Protein 7NXF (pdb70)

Radius of gyration: 34.39 Å; Cα contacts (8 Å, |Δi|>4): 1477; chains: 1; bounding box: 72×54×110 Å

Solvent-accessible surface area: 39063 Å² total; per-residue (Å²): 143,76,114,118,32,37,15,156,88,76,39,62,69,96,14,48,94,65,101,147,84,12,41,118,86,107,132,93,59,139,144,104,67,55,112,35,57,107,126,83,129,114,128,134,156,54,99,132,116,125,50,95,35,60,58,85,16,121,26,24,127,64,4,86,30,16,2,95,128,19,68,30,134,128,86,212,85,41,53,29,17,1,40,33,3,9,93,46,20,2,58,35,10,34,80,19,88,108,69,11,37,64,45,45,73,92,10,103,143,67,18,37,59,110,2,36,2,48,113,129,42,132,29,180,67,42,77,22,25,86,11,24,41,18,15,4,1,30,2,56,118,1,31,18,0,46,3,21,3,74,4,10,100,58,119,30,119,0,31,0,33,12,50,57,50,46,66,104,84,143,58,19,73,12,90,75,46,72,125,0,33,14,66,4,9,1,38,101,19,92,1,12,0,0,4,52,19,23,22,39,90,99,116,72,103,10,56,104,11,8,92,36,2,25,76,74,1,99,98,51,4,106,122,8,26,109,58,0,65,68,15,1,123,189,90,97,18,91,100,114,62,4,61,65,5,20,14,1,0,14,12,9,0,21,22,54,26,4,69,21,6,1,47,7,2,1,0,21,1,1,28,92,0,23,164,84,101,0,6,5,63,147,32,26,4,1,22,35,2,0,2,2,31,5,2,0,0,30,7,60,11,0,0,3,49,71,140,21,40,33,74,126,24,32,55,106,41,63,136,9,102,52,24,5,7,24,3,1,0,8,5,2,66,77,104,151,181,50,31,80,23,41,10,103,6,2,38,164,28,31,170,57,187,85,135,12,143,64,4,66,70,121,54,132,76,78,104,65,99,92,109,58,27,88,37,18,30,14,37,0,30,0,57,3,82,118,41,64,111,7,28,0,2,12,9,30,10,67,46,0,28,142,44,7,75,134,52,109,92,100,27,142,149,42,19,136,47,11,109,100,52,15,56,79,12,11,99,125,13,8,41,12,18,0,1,0,22,43,99,34,176,62,40,46,58,20,2,2,0,2,0,0,49,12,50,46,40,171,37,1,131,128,2,2,56,56,1,148,80,4,34,9,46,15,9,1,3,4,34,25,46,43,34,12,1,90,38,13,0,137,99,2,46,20,32,40,74,9,61,26,0,73,196,8,8,1,42,61,25,60,122,50,68,0,18,55,2,9,19,71,0,13,55,2,36,0,1,0,36,14,20,26,87,2,16,81,38,0,0,60,10,0,47,98,30,54,45,61,0,0,0,1,0,70,18,15,45,7,5,59,0,2,125,81,6,50,0,0,0,0,6,72,62,13,27,36,3,0,46,43,15,6,37,0,0,1,64,22,65,2,0,13,18,3,0,58,1,1,43,6,0,1,43,0,1,20,25,1,28,0,8,0,0,0,16,0,0,5,0,8,0,4,2,56,0,0,3,80,0,0,19,101,79,50,90,15,2,36,14,20,0,0,0,44,3,13,23,10,3,18,42,0,9,94,8,0,5,87,12,104,4,29,69,22,92,83,26,34,116,28,70,58,105,67,0,45,40,6,0,63,62,0,0,56,27,1,4,78,0,0,47,82,0,0,67,43,2,89,74,126,35,76,76,33,12,16,1,99,89,90,5,3,20,13,0,0,0,0,0,1,0,2,0,0,2,2,30,0,0,41,2,0,2,3,61,15,32,50,181,60,29,146,33,12,201,71,0,38,36,24,2,123,104,1,2,73,71,0,17,29,12,0,36,156,4,124,62,43,159,39,69,4,4,107,58,0,5,80,97,0,68,116,57,0,110,36,18,13,47,105,0,4,26,35,4,118,119,81,56,179,98,77,118,26,118,163,156,88,67,71,110,14,52,131,51,18,39,78,109,38,64,64,80,118,134,140,155,68,201

Sequence (829 aa):
EATPGGGRVVPEDMLQTDTRVGLTSEEVVQRRRKYGLNQMKEEKENHFLKFLGFFVGPIQFVMEGAAVLAAGLEDWVDFGVICGLLLLNAVVGFVQEFQAGSIVDELKKTLALKAVVLRDGTLKEIEAPEVVPGDILQVEEGTIIPADGRIVTDDAFLQVDQSALTGESLAVDKHKGDQVFASSAVKRGEAFVVITATGDNTFGHFTEVLNGIGTILLILVIFTLLIVWVSSFYRSNPIVQILEFTLAITIIGVPVGLPAVVTTTMAVGAAYLAKKKAIVQKLSAIESLAGVEILCSDKTGTLTKNKLSLHDPYTVAGVDPEDLMLTACLAASRKKKGIDAIDKAFLKSLKYYPRAKSVLSKYKVLQFHPFDPVSKKVVAVVESPQGERITCVKGAPLFVLKTVEEDHPIPEEVDQAYKNKVAEFATRGFRSLGVARKRGEGSWEILGIMPCMDPPRHDTYKTVCEAKTLGLSIKMLTGDAVGIARETSRQLGLGTNIYNAERLGLGGGGDMPGSEVYDFVEAADGFAEVFPQHKYNVVEILQQRGYLVAMTGDGVNDAPSLKKADTGIAVEGSSDAARSAADIVFLAPGLGAIIDALKTSRQIFHRMYAYVVYRIALSIHLEIFLGLWIAILNRSLNIELVVFIAIFADVATLAIAYDNAPYSQTPVKWNLPKLWGMSVLLGVVLAVGTWITVTTMYAQGENGGIVQNFGNMDEVLFLQISLTENWLIFITRANGPFWSSIPSWQLSGAIFLVDILATCFTIWGWFEHSDTSIVAVVRIWIFSFGIFCIMGGVYYILQDSPKGNQKQRSLEDFVVSLQRVSTQHEKSQ

Nearest PDB structures (foldseek):
  7nxf-assembly1_A  TM=1.001E+00  e=0.000E+00  Neurospora crassa
  1mhs-assembly1_B  TM=7.143E-01  e=4.859E-76  Neurospora crassa
  5ksd-assembly1_A  TM=8.594E-01  e=4.317E-52  Arabidopsis thaliana
  8uyb-assembly1_A  TM=8.340E-01  e=1.241E-39  Escherichia coli K-12
  1su4-assembly1_A  TM=6.477E-01  e=8.150E-36  Oryctolagus cuniculus

B-factor: mean 82.34, std 42.77, range [19.28, 155.87]

Structure (mmCIF, N/CA/C/O backbone):
data_7NXF
#
_entry.id   7NXF
#
_cell.length_a   1.00
_cell.length_b   1.00
_cell.length_c   1.00
_cell.angle_alpha   90.00
_cell.angle_beta   90.00
_cell.angle_gamma   90.00
#
_symmetry.space_group_name_H-M   'P 1'
#
loop_
_entity.id
_entity.type
_entity.pdbx_description
1 polymer 'Plasma membrane ATPase'
2 non-polymer "ADENOSINE-5'-DIPHOSPHATE"
3 non-polymer 'MAGNESIUM ION'
4 non-polymer 'POTASSIUM ION'
#
loop_
_atom_site.group_PDB
_atom_site.id
_atom_site.type_symbol
_atom_site.label_atom_id
_atom_site.label_alt_id
_atom_site.label_comp_id
_atom_site.label_asym_id
_atom_site.label_entity_id
_atom_site.label_seq_id
_atom_site.pdbx_PDB_ins_code
_atom_site.Cartn_x
_atom_site.Cartn_y
_atom_site.Cartn_z
_atom_site.occupancy
_atom_site.B_iso_or_equiv
_atom_site.auth_seq_id
_atom_site.auth_comp_id
_atom_site.auth_asym_id
_atom_site.auth_atom_id
_atom_site.pdbx_PDB_model_num
ATOM 1 N N . GLU A 1 66 ? 93.373 141.673 141.507 1.00 145.18 66 GLU A N 1
ATOM 2 C CA . GLU A 1 66 ? 91.954 141.895 141.257 1.00 145.18 66 GLU A CA 1
ATOM 3 C C . GLU A 1 66 ? 91.745 142.685 139.971 1.00 145.18 66 GLU A C 1
ATOM 4 O O . GLU A 1 66 ? 91.939 143.900 139.946 1.00 145.18 66 GLU A O 1
ATOM 10 N N . ALA A 1 67 ? 91.352 141.997 138.899 1.00 149.25 67 ALA A N 1
ATOM 11 C CA . ALA A 1 67 ? 91.072 142.661 137.630 1.00 149.25 67 ALA A CA 1
ATOM 12 C C . ALA A 1 67 ? 89.601 142.568 137.250 1.00 149.25 67 ALA A C 1
ATOM 13 O O . ALA A 1 67 ? 88.953 143.603 137.065 1.00 149.25 67 ALA A O 1
ATOM 15 N N . THR A 1 68 ? 89.053 141.361 137.124 1.00 151.32 68 THR A N 1
ATOM 16 C CA . THR A 1 68 ? 87.631 141.193 136.844 1.00 151.32 68 THR A CA 1
ATOM 17 C C . THR A 1 68 ? 86.752 141.270 138.096 1.00 151.32 68 THR A C 1
ATOM 18 O O . THR A 1 68 ? 85.698 141.915 138.043 1.00 151.32 68 THR A O 1
ATOM 22 N N . PRO A 1 69 ? 87.107 140.652 139.225 1.00 150.19 69 PRO A N 1
ATOM 23 C CA . PRO A 1 69 ? 86.222 140.711 140.396 1.00 150.19 69 PRO A CA 1
ATOM 24 C C . PRO A 1 69 ? 86.547 141.815 141.392 1.00 150.19 69 PRO A C 1
ATOM 25 O O . PRO A 1 69 ? 85.947 141.835 142.471 1.00 150.19 69 PRO A O 1
ATOM 29 N N . GLY A 1 70 ? 87.465 142.722 141.069 1.00 148.11 70 GLY A N 1
ATOM 30 C CA . GLY A 1 70 ? 87.852 143.768 141.993 1.00 148.11 70 GLY A CA 1
ATOM 31 C C . GLY A 1 70 ? 87.515 145.159 141.499 1.00 148.11 70 GLY A C 1
ATOM 32 O O . GLY A 1 70 ? 88.226 146.122 141.802 1.00 148.11 70 GLY A O 1
ATOM 33 N N . GLY A 1 71 ? 86.433 145.275 140.734 1.00 147.38 71 GLY A N 1
ATOM 34 C CA . GLY A 1 71 ? 85.998 146.565 140.238 1.00 147.38 71 GLY A CA 1
ATOM 35 C C . GLY A 1 71 ? 86.355 146.814 138.787 1.00 147.38 71 GLY A C 1
ATOM 36 O O . GLY A 1 71 ? 86.790 147.913 138.428 1.00 147.38 71 GLY A O 1
ATOM 37 N N . GLY A 1 72 ? 86.178 145.801 137.943 1.00 148.70 72 GLY A N 1
ATOM 38 C CA . GLY A 1 72 ? 86.421 145.963 136.524 1.00 148.70 72 GLY A CA 1
ATOM 39 C C . GLY A 1 72 ? 85.669 144.965 135.669 1.00 148.70 72 GLY A C 1
ATOM 40 O O . GLY A 1 72 ? 85.770 143.753 135.876 1.00 148.70 72 GLY A O 1
ATOM 41 N N . ARG A 1 73 ? 84.923 145.471 134.699 1.00 149.61 73 ARG A N 1
ATOM 42 C CA . ARG A 1 73 ? 84.151 144.664 133.756 1.00 149.61 73 ARG A CA 1
ATOM 43 C C . ARG A 1 73 ? 83.732 145.594 132.621 1.00 149.61 73 ARG A C 1
ATOM 44 O O . ARG A 1 73 ? 84.266 146.700 132.486 1.00 149.61 73 ARG A O 1
ATOM 52 N N . VAL A 1 74 ? 82.798 145.141 131.781 1.00 150.16 74 VAL A N 1
ATOM 53 C CA . VAL A 1 74 ? 82.455 145.905 130.582 1.00 150.16 74 VAL A CA 1
ATOM 54 C C . VAL A 1 74 ? 81.835 147.256 130.926 1.00 150.16 74 VAL A C 1
ATOM 55 O O . VAL A 1 74 ? 82.134 148.261 130.271 1.00 150.16 74 VAL A O 1
ATOM 59 N N . VAL A 1 75 ? 80.974 147.315 131.939 1.00 149.87 75 VAL A N 1
ATOM 60 C CA . VAL A 1 75 ? 80.232 148.547 132.216 1.00 149.87 75 VAL A CA 1
ATOM 61 C C . VAL A 1 75 ? 81.122 149.662 132.775 1.00 149.87 75 VAL A C 1
ATOM 62 O O . VAL A 1 75 ? 80.747 150.836 132.643 1.00 149.87 75 VAL A O 1
ATOM 66 N N . PRO A 1 76 ? 82.267 149.396 133.405 1.00 148.96 76 PRO A N 1
ATOM 67 C CA . PRO A 1 76 ? 83.273 150.459 133.555 1.00 148.96 76 PRO A CA 1
ATOM 68 C C . PRO A 1 76 ? 84.352 150.486 132.479 1.00 148.96 76 PRO A C 1
ATOM 69 O O . PRO A 1 76 ? 85.284 151.287 132.597 1.00 148.96 76 PRO A O 1
ATOM 73 N N . GLU A 1 77 ? 84.268 149.646 131.447 1.00 148.41 77 GLU A N 1
ATOM 74 C CA . GLU A 1 77 ? 85.297 149.578 130.416 1.00 148.41 77 GLU A CA 1
ATOM 75 C C . GLU A 1 77 ? 84.787 150.025 129.053 1.00 148.41 77 GLU A C 1
ATOM 76 O O . GLU A 1 77 ? 85.329 150.967 128.467 1.00 148.41 77 GLU A O 1
ATOM 82 N N . ASP A 1 78 ? 83.749 149.373 128.529 1.00 150.06 78 ASP A N 1
ATOM 83 C CA . ASP A 1 78 ? 83.242 149.692 127.203 1.00 150.06 78 ASP A CA 1
ATOM 84 C C . ASP A 1 78 ? 82.073 150.665 127.232 1.00 150.06 78 ASP A C 1
ATOM 85 O O . ASP A 1 78 ? 81.860 151.380 126.246 1.00 150.06 78 ASP A O 1
ATOM 90 N N . MET A 1 79 ? 81.319 150.718 128.332 1.00 148.35 79 MET A N 1
ATOM 91 C CA . MET A 1 79 ? 80.329 151.774 128.489 1.00 148.35 79 MET A CA 1
ATOM 92 C C . MET A 1 79 ? 80.975 153.143 128.643 1.00 148.35 79 MET A C 1
ATOM 93 O O . MET A 1 79 ? 80.283 154.156 128.500 1.00 148.35 79 MET A O 1
ATOM 98 N N . LEU A 1 80 ? 82.275 153.192 128.936 1.00 147.15 80 LEU A N 1
ATOM 99 C CA . LEU A 1 80 ? 83.027 154.432 128.790 1.00 147.15 80 LEU A CA 1
ATOM 100 C C . LEU A 1 80 ? 82.983 154.909 127.346 1.00 147.15 80 LEU A C 1
ATOM 101 O O . LEU A 1 80 ? 82.685 156.076 127.067 1.00 147.15 80 LEU A O 1
ATOM 106 N N . GLN A 1 81 ? 83.274 154.006 126.410 1.00 148.07 81 GLN A N 1
ATOM 107 C CA . GLN A 1 81 ? 83.332 154.345 124.990 1.00 148.07 81 GLN A CA 1
ATOM 108 C C . GLN A 1 81 ? 81.978 154.070 124.335 1.00 148.07 81 GLN A C 1
ATOM 109 O O . GLN A 1 81 ? 81.836 153.274 123.406 1.00 148.07 81 GLN A O 1
ATOM 115 N N . THR A 1 82 ? 80.964 154.760 124.858 1.00 149.45 82 THR A N 1
ATOM 116 C CA . THR A 1 82 ? 79.665 154.854 124.213 1.00 149.45 82 THR A CA 1
ATOM 117 C C . THR A 1 82 ? 79.376 156.243 123.670 1.00 149.45 82 THR A C 1
ATOM 118 O O . THR A 1 82 ? 78.538 156.376 122.772 1.00 149.45 82 THR A O 1
ATOM 122 N N . ASP A 1 83 ? 80.041 157.269 124.187 1.00 149.76 83 ASP A N 1
ATOM 123 C CA . ASP A 1 83 ? 79.964 158.627 123.679 1.00 149.76 83 ASP A CA 1
ATOM 124 C C . ASP A 1 83 ? 81.163 158.924 122.785 1.00 149.76 83 ASP A C 1
ATOM 125 O O . ASP A 1 83 ? 82.037 158.081 122.574 1.00 149.76 83 ASP A O 1
ATOM 130 N N . THR A 1 84 ? 81.193 160.144 122.258 1.00 148.99 84 THR A N 1
ATOM 131 C CA . THR A 1 84 ? 82.320 160.576 121.451 1.00 148.99 84 THR A CA 1
ATOM 132 C C . THR A 1 84 ? 83.536 160.849 122.337 1.00 148.99 84 THR A C 1
ATOM 133 O O . THR A 1 84 ? 83.515 160.650 123.555 1.00 148.99 84 THR A O 1
ATOM 137 N N . ARG A 1 85 ? 84.615 161.303 121.699 1.00 147.92 85 ARG A N 1
ATOM 138 C CA . ARG A 1 85 ? 85.834 161.624 122.435 1.00 147.92 85 ARG A CA 1
ATOM 139 C C . ARG A 1 85 ? 85.600 162.762 123.423 1.00 147.92 85 ARG A C 1
ATOM 140 O O . ARG A 1 85 ? 86.069 162.715 124.566 1.00 147.92 85 ARG A O 1
ATOM 148 N N . VAL A 1 86 ? 84.872 163.791 123.002 1.00 151.92 86 VAL A N 1
ATOM 149 C CA . VAL A 1 86 ? 84.670 164.993 123.809 1.00 151.92 86 VAL A CA 1
ATOM 150 C C . VAL A 1 86 ? 83.245 164.952 124.360 1.00 151.92 86 VAL A C 1
ATOM 151 O O . VAL A 1 86 ? 82.262 165.229 123.670 1.00 151.92 86 VAL A O 1
ATOM 155 N N . GLY A 1 87 ? 83.131 164.570 125.631 1.00 150.59 87 GLY A N 1
ATOM 156 C CA . GLY A 1 87 ? 81.855 164.586 126.320 1.00 150.59 87 GLY A CA 1
ATOM 157 C C . GLY A 1 87 ? 81.783 163.608 127.475 1.00 150.59 87 GLY A C 1
ATOM 158 O O . GLY A 1 87 ? 82.244 162.469 127.359 1.00 150.59 87 GLY A O 1
ATOM 159 N N . LEU A 1 88 ? 81.206 164.040 128.596 1.00 148.93 88 LEU A N 1
ATOM 160 C CA . LEU A 1 88 ? 80.982 163.161 129.738 1.00 148.93 88 LEU A CA 1
ATOM 161 C C . LEU A 1 88 ? 79.931 163.799 130.630 1.00 148.93 88 LEU A C 1
ATOM 162 O O . LEU A 1 88 ? 80.008 164.997 130.919 1.00 148.93 88 LEU A O 1
ATOM 167 N N . THR A 1 89 ? 78.945 163.008 131.049 1.00 152.43 89 THR A N 1
ATOM 168 C CA . THR A 1 89 ? 77.853 163.508 131.871 1.00 152.43 89 THR A CA 1
ATOM 169 C C . THR A 1 89 ? 77.467 162.469 132.913 1.00 152.43 89 THR A C 1
ATOM 170 O O . THR A 1 89 ? 77.680 161.267 132.735 1.00 152.43 89 THR A O 1
ATOM 174 N N . SER A 1 90 ? 76.889 162.961 134.010 1.00 154.44 90 SER A N 1
ATOM 175 C CA . SER A 1 90 ? 76.138 162.150 134.969 1.00 154.44 90 SER A CA 1
ATOM 176 C C . SER A 1 90 ? 77.001 161.050 135.599 1.00 154.44 90 SER A C 1
ATOM 177 O O . SER A 1 90 ? 76.822 159.857 135.347 1.00 154.44 90 SER A O 1
ATOM 180 N N . GLU A 1 91 ? 77.957 161.484 136.421 1.00 152.96 91 GLU A N 1
ATOM 181 C CA . GLU A 1 91 ? 78.492 160.552 137.407 1.00 152.96 91 GLU A CA 1
ATOM 182 C C . GLU A 1 91 ? 77.326 160.161 138.309 1.00 152.96 91 GLU A C 1
ATOM 183 O O . GLU A 1 91 ? 76.864 160.961 139.130 1.00 152.96 91 GLU A O 1
ATOM 189 N N . GLU A 1 92 ? 76.812 158.945 138.145 1.00 155.87 92 GLU A N 1
ATOM 190 C CA . GLU A 1 92 ? 75.437 158.743 138.580 1.00 155.87 92 GLU A CA 1
ATOM 191 C C . GLU A 1 92 ? 75.292 158.364 140.052 1.00 155.87 92 GLU A C 1
ATOM 192 O O . GLU A 1 92 ? 74.901 159.201 140.873 1.00 155.87 92 GLU A O 1
ATOM 198 N N . VAL A 1 93 ? 75.611 157.117 140.402 1.00 153.71 93 VAL A N 1
ATOM 199 C CA . VAL A 1 93 ? 75.423 156.604 141.759 1.00 153.71 93 VAL A CA 1
ATOM 200 C C . VAL A 1 93 ? 76.648 155.761 142.119 1.00 153.71 93 VAL A C 1
ATOM 201 O O . VAL A 1 93 ? 76.520 154.683 142.706 1.00 153.71 93 VAL A O 1
ATOM 205 N N . VAL A 1 94 ? 77.844 156.220 141.744 1.00 152.02 94 VAL A N 1
ATOM 206 C CA . VAL A 1 94 ? 79.002 155.374 141.439 1.00 152.02 94 VAL A CA 1
ATOM 207 C C . VAL A 1 94 ? 79.270 154.256 142.449 1.00 152.02 94 VAL A C 1
ATOM 208 O O . VAL A 1 94 ? 80.019 153.319 142.151 1.00 152.02 94 VAL A O 1
ATOM 212 N N . GLN A 1 95 ? 78.702 154.356 143.650 1.00 153.16 95 GLN A N 1
ATOM 213 C CA . GLN A 1 95 ? 78.652 153.328 144.707 1.00 153.16 95 GLN A CA 1
ATOM 214 C C . GLN A 1 95 ? 79.971 153.139 145.445 1.00 153.16 95 GLN A C 1
ATOM 215 O O . GLN A 1 95 ? 79.968 152.493 146.498 1.00 153.16 95 GLN A O 1
ATOM 221 N N . ARG A 1 96 ? 81.077 153.700 144.964 1.00 150.62 96 ARG A N 1
ATOM 222 C CA . ARG A 1 96 ? 82.371 153.532 145.613 1.00 150.62 96 ARG A CA 1
ATOM 223 C C . ARG A 1 96 ? 83.322 154.575 145.057 1.00 150.62 96 ARG A C 1
ATOM 224 O O . ARG A 1 96 ? 83.542 154.626 143.843 1.00 150.62 96 ARG A O 1
ATOM 232 N N . ARG A 1 97 ? 83.881 155.398 145.934 1.00 148.39 97 ARG A N 1
ATOM 233 C CA . ARG A 1 97 ? 84.916 156.349 145.550 1.00 148.39 97 ARG A CA 1
ATOM 234 C C . ARG A 1 97 ? 86.194 155.904 146.254 1.00 148.39 97 ARG A C 1
ATOM 235 O O . ARG A 1 97 ? 86.547 156.413 147.320 1.00 148.39 97 ARG A O 1
ATOM 243 N N . ARG A 1 98 ? 86.883 154.946 145.643 1.00 147.13 98 ARG A N 1
ATOM 244 C CA . ARG A 1 98 ? 88.163 154.438 146.122 1.00 147.13 98 ARG A CA 1
ATOM 245 C C . ARG A 1 98 ? 89.233 155.113 145.269 1.00 147.13 98 ARG A C 1
ATOM 246 O O . ARG A 1 98 ? 89.726 154.550 144.290 1.00 147.13 98 ARG A O 1
ATOM 254 N N . LYS A 1 99 ? 89.581 156.340 145.651 1.00 145.65 99 LYS A N 1
ATOM 255 C CA . LYS A 1 99 ? 90.378 157.211 144.801 1.00 145.65 99 LYS A CA 1
ATOM 256 C C . LYS A 1 99 ? 91.512 157.934 145.509 1.00 145.65 99 LYS A C 1
ATOM 257 O O . LYS A 1 99 ? 92.464 158.342 144.836 1.00 145.65 99 LYS A O 1
ATOM 263 N N . TYR A 1 100 ? 91.455 158.106 146.825 1.00 146.47 100 TYR A N 1
ATOM 264 C CA . TYR A 1 100 ? 92.316 159.053 147.534 1.00 146.47 100 TYR A CA 1
ATOM 265 C C . TYR A 1 100 ? 93.508 158.343 148.173 1.00 146.47 100 TYR A C 1
ATOM 266 O O . TYR A 1 100 ? 93.659 158.313 149.395 1.00 146.47 100 TYR A O 1
ATOM 275 N N . GLY A 1 101 ? 94.374 157.779 147.331 1.00 144.78 101 GLY A N 1
ATOM 276 C CA . GLY A 1 101 ? 95.536 157.079 147.845 1.00 144.78 101 GLY A CA 1
ATOM 277 C C . GLY A 1 101 ? 95.124 155.974 148.792 1.00 144.78 101 GLY A C 1
ATOM 278 O O . GLY A 1 101 ? 95.321 156.096 150.005 1.00 144.78 101 GLY A O 1
ATOM 279 N N . LEU A 1 102 ? 94.539 154.909 148.245 1.00 144.31 102 LEU A N 1
ATOM 280 C CA . LEU A 1 102 ? 93.687 153.978 148.978 1.00 144.31 102 LEU A CA 1
ATOM 281 C C . LEU A 1 102 ? 94.26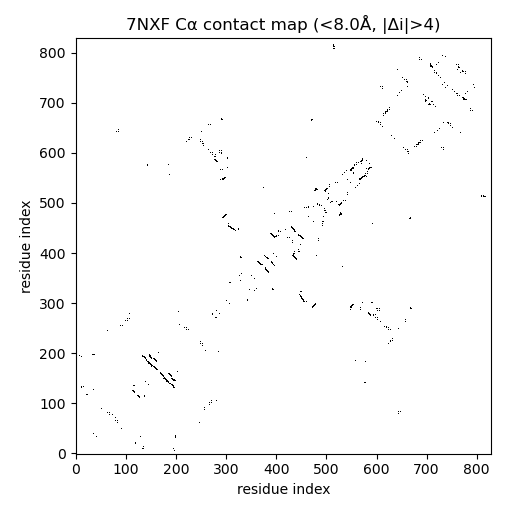0 153.596 150.335 1.00 144.31 102 LEU A C 1
ATOM 282 O O . LEU A 1 102 ? 95.319 152.967 150.424 1.00 144.31 102 LEU A O 1
ATOM 287 N N . ASN A 1 103 ? 93.537 153.976 151.392 1.00 144.00 103 ASN A N 1
ATOM 288 C CA . ASN A 1 103 ? 93.849 153.588 152.767 1.00 144.00 103 ASN A CA 1
ATOM 289 C C . ASN A 1 103 ? 95.281 153.953 153.155 1.00 144.00 103 ASN A C 1
ATOM 290 O O . ASN A 1 103 ? 95.976 153.194 153.833 1.00 144.00 103 ASN A O 1
ATOM 295 N N . GLN A 1 104 ? 95.732 155.129 152.719 1.00 144.17 104 GLN A N 1
ATOM 296 C CA . GLN A 1 104 ? 97.038 155.649 153.108 1.00 144.17 104 GLN A CA 1
ATOM 297 C C . GLN A 1 104 ? 96.917 156.929 153.926 1.00 144.17 104 GLN A C 1
ATOM 298 O O . GLN A 1 104 ? 97.441 157.004 155.041 1.00 144.17 104 GLN A O 1
ATOM 304 N N . MET A 1 105 ? 96.237 157.948 153.396 1.00 143.67 105 MET A N 1
ATOM 305 C CA . MET A 1 105 ? 95.998 159.163 154.167 1.00 143.67 105 MET A CA 1
ATOM 306 C C . MET A 1 105 ? 94.695 159.075 154.952 1.00 143.67 105 MET A C 1
ATOM 307 O O . MET A 1 105 ? 94.606 159.584 156.074 1.00 143.67 105 MET A O 1
ATOM 312 N N . LYS A 1 106 ? 93.678 158.436 154.377 1.00 139.85 106 LYS A N 1
ATOM 313 C CA . LYS A 1 106 ? 92.393 158.254 155.039 1.00 139.85 106 LYS A CA 1
ATOM 314 C C . LYS A 1 106 ? 92.396 157.080 156.009 1.00 139.85 106 LYS A C 1
ATOM 315 O O . LYS A 1 106 ? 91.403 156.878 156.717 1.00 139.85 106 LYS A O 1
ATOM 321 N N . GLU A 1 107 ? 93.484 156.310 156.064 1.00 139.58 107 GLU A N 1
ATOM 322 C CA . GLU A 1 107 ? 93.583 155.162 156.957 1.00 139.58 107 GLU A CA 1
ATOM 323 C C . GLU A 1 107 ? 93.437 155.590 158.411 1.00 139.58 107 GLU A C 1
ATOM 324 O O . GLU A 1 107 ? 94.286 156.320 158.935 1.00 139.58 107 GLU A O 1
ATOM 330 N N . GLU A 1 108 ? 92.368 155.137 159.064 1.00 132.29 108 GLU A N 1
ATOM 331 C CA . GLU A 1 108 ? 92.049 155.506 160.443 1.00 132.29 108 GLU A CA 1
ATOM 332 C C . GLU A 1 108 ? 91.986 157.030 160.583 1.00 132.29 108 GLU A C 1
ATOM 333 O O . GLU A 1 108 ? 92.783 157.665 161.274 1.00 132.29 108 GLU A O 1
ATOM 339 N N . LYS A 1 109 ? 91.007 157.594 159.876 1.00 129.88 109 LYS A N 1
ATOM 340 C CA . LYS A 1 109 ? 90.916 159.040 159.712 1.00 129.88 109 LYS A CA 1
ATOM 341 C C . LYS A 1 109 ? 90.773 159.752 161.052 1.00 129.88 109 LYS A C 1
ATOM 342 O O . LYS A 1 109 ? 89.939 159.381 161.884 1.00 129.88 109 LYS A O 1
ATOM 348 N N . GLU A 1 110 ? 91.603 160.775 161.247 1.00 122.72 110 GLU A N 1
ATOM 349 C CA . GLU A 1 110 ? 91.537 161.697 162.381 1.00 122.72 110 GLU A CA 1
ATOM 350 C C . GLU A 1 110 ? 91.249 160.972 163.695 1.00 122.72 110 GLU A C 1
ATOM 351 O O . GLU A 1 110 ? 90.259 161.230 164.379 1.00 122.72 110 GLU A O 1
ATOM 357 N N . ASN A 1 111 ? 92.135 160.032 164.032 1.00 115.10 111 ASN A N 1
ATOM 358 C CA . ASN A 1 111 ? 92.014 159.342 165.312 1.00 115.10 111 ASN A CA 1
ATOM 359 C C . ASN A 1 111 ? 92.129 160.331 166.465 1.00 115.10 111 ASN A C 1
ATOM 360 O O . ASN A 1 111 ? 91.275 160.368 167.358 1.00 115.10 111 ASN A O 1
ATOM 365 N N . HIS A 1 112 ? 93.190 161.137 166.462 1.00 106.53 112 HIS A N 1
ATOM 366 C CA . HIS A 1 112 ? 93.319 162.363 167.245 1.00 106.53 112 HIS A CA 1
ATOM 367 C C . HIS A 1 112 ? 93.266 162.112 168.752 1.00 106.53 112 HIS A C 1
ATOM 368 O O . HIS A 1 112 ? 93.312 163.065 169.539 1.00 106.53 112 HIS A O 1
ATOM 375 N N . PHE A 1 113 ? 93.173 160.852 169.180 1.00 104.16 113 PHE A N 1
ATOM 376 C CA . PHE A 1 113 ? 93.240 160.517 170.600 1.00 104.16 113 PHE A CA 1
ATOM 377 C C . PHE A 1 113 ? 94.154 159.344 170.915 1.00 104.16 113 PHE A C 1
ATOM 378 O O . PHE A 1 113 ? 94.530 159.184 172.080 1.00 104.16 113 PHE A O 1
ATOM 386 N N . LEU A 1 114 ? 94.542 158.525 169.939 1.00 100.85 114 LEU A N 1
ATOM 387 C CA . LEU A 1 114 ? 95.540 157.491 170.166 1.00 100.85 114 LEU A CA 1
ATOM 388 C C . LEU A 1 114 ? 96.959 157.985 169.930 1.00 100.85 114 LEU A C 1
ATOM 389 O O . LEU A 1 114 ? 97.911 157.254 170.224 1.00 100.85 114 LEU A O 1
ATOM 394 N N . LYS A 1 115 ? 97.122 159.195 169.394 1.00 93.76 115 LYS A N 1
ATOM 395 C CA . LYS A 1 115 ? 98.427 159.842 169.401 1.00 93.76 115 LYS A CA 1
ATOM 396 C C . LYS A 1 115 ? 98.754 160.410 170.773 1.00 93.76 115 LYS A C 1
ATOM 397 O O . LYS A 1 115 ? 99.925 160.432 171.169 1.00 93.76 115 LYS A O 1
ATOM 403 N N . PHE A 1 116 ? 97.737 160.872 171.505 1.00 89.91 116 PHE A N 1
ATOM 404 C CA . PHE A 1 116 ? 97.962 161.421 172.838 1.00 89.91 116 PHE A CA 1
ATOM 405 C C . PHE A 1 116 ? 98.394 160.334 173.814 1.00 89.91 116 PHE A C 1
ATOM 406 O O . PHE A 1 116 ? 99.373 160.500 174.550 1.00 89.91 116 PHE A O 1
ATOM 414 N N . LEU A 1 117 ? 97.674 159.212 173.837 1.00 92.35 117 LEU A N 1
ATOM 415 C CA . LEU A 1 117 ? 98.063 158.115 174.715 1.00 92.35 117 LEU A CA 1
ATOM 416 C C . LEU A 1 117 ? 99.322 157.420 174.217 1.00 92.35 117 LEU A C 1
ATOM 417 O O . LEU A 1 117 ? 100.035 156.794 175.009 1.00 92.35 117 LEU A O 1
ATOM 422 N N . GLY A 1 118 ? 99.609 157.512 172.919 1.00 91.14 118 GLY A N 1
ATOM 423 C CA . GLY A 1 118 ? 100.830 156.923 172.400 1.00 91.14 118 GLY A CA 1
ATOM 424 C C . GLY A 1 118 ? 102.080 157.555 172.976 1.00 91.14 118 GLY A C 1
ATOM 425 O O . GLY A 1 118 ? 103.114 156.895 173.103 1.00 91.14 118 GLY A O 1
ATOM 426 N N . PHE A 1 119 ? 102.007 158.837 173.328 1.00 86.42 119 PHE A N 1
ATOM 427 C CA . PHE A 1 119 ? 103.126 159.517 173.960 1.00 86.42 119 PHE A CA 1
ATOM 428 C C . PHE A 1 119 ? 103.228 159.224 175.449 1.00 86.42 119 PHE A C 1
ATOM 429 O O . PHE A 1 119 ? 104.237 159.579 176.065 1.00 86.42 119 PHE A O 1
ATOM 437 N N . PHE A 1 120 ? 102.216 158.594 176.037 1.00 85.38 120 PHE A N 1
ATOM 438 C CA . PHE A 1 120 ? 102.253 158.189 177.433 1.00 85.38 120 PHE A CA 1
ATOM 439 C C . PHE A 1 120 ? 102.790 156.779 177.621 1.00 85.38 120 PHE A C 1
ATOM 440 O O . PHE A 1 120 ? 102.847 156.300 178.758 1.00 85.38 120 PHE A O 1
ATOM 448 N N . VAL A 1 121 ? 103.178 156.104 176.542 1.00 89.25 121 VAL A N 1
ATOM 449 C CA . VAL A 1 121 ? 103.691 154.741 176.598 1.00 89.25 121 VAL A CA 1
ATOM 450 C C . VAL A 1 121 ? 105.028 154.692 175.870 1.00 89.25 121 VAL A C 1
ATOM 451 O O . VAL A 1 121 ? 105.166 155.235 174.768 1.00 89.25 121 VAL A O 1
ATOM 455 N N . GLY A 1 122 ? 106.020 154.078 176.506 1.00 89.95 122 GLY A N 1
ATOM 456 C CA . GLY A 1 122 ? 107.344 153.970 175.944 1.00 89.95 122 GLY A CA 1
ATOM 457 C C . GLY A 1 122 ? 108.360 153.593 177.000 1.00 89.95 122 GLY A C 1
ATOM 458 O O . GLY A 1 122 ? 108.015 153.325 178.154 1.00 89.95 122 GLY A O 1
ATOM 459 N N . PRO A 1 123 ? 109.638 153.553 176.624 1.00 88.16 123 PRO A N 1
ATOM 460 C CA . PRO A 1 123 ? 110.682 153.226 177.605 1.00 88.16 123 PRO A CA 1
ATOM 461 C C . PRO A 1 123 ? 110.785 154.251 178.725 1.00 88.16 123 PRO A C 1
ATOM 462 O O . PRO A 1 123 ? 110.661 153.901 179.902 1.00 88.16 123 PRO A O 1
ATOM 466 N N . ILE A 1 124 ? 111.005 155.519 178.372 1.00 85.23 124 ILE A N 1
ATOM 467 C CA . ILE A 1 124 ? 111.159 156.555 179.390 1.00 85.23 124 ILE A CA 1
ATOM 468 C C . ILE A 1 124 ? 109.840 156.811 180.107 1.00 85.23 124 ILE A C 1
ATOM 469 O O . ILE A 1 124 ? 109.808 157.005 181.330 1.00 85.23 124 ILE A O 1
ATOM 474 N N . GLN A 1 125 ? 108.732 156.825 179.362 1.00 88.33 125 GLN A N 1
ATOM 475 C CA . GLN A 1 125 ? 107.431 157.047 179.980 1.00 88.33 125 GLN A CA 1
ATOM 476 C C . GLN A 1 125 ? 107.103 155.958 180.991 1.00 88.33 125 GLN A C 1
ATOM 477 O O . GLN A 1 125 ? 106.445 156.229 181.999 1.00 88.33 125 GLN A O 1
ATOM 483 N N . PHE A 1 126 ? 107.564 154.728 180.753 1.00 89.57 126 PHE A N 1
ATOM 484 C CA . PHE A 1 126 ? 107.393 153.675 181.749 1.00 89.57 126 PHE A CA 1
ATOM 485 C C . PHE A 1 126 ? 108.203 153.967 183.005 1.00 89.57 126 PHE A C 1
ATOM 486 O O . PHE A 1 126 ? 107.743 153.702 184.121 1.00 89.57 126 PHE A O 1
ATOM 494 N N . VAL A 1 127 ? 109.414 154.502 182.843 1.00 86.04 127 VAL A N 1
ATOM 495 C CA . VAL A 1 127 ? 110.219 154.878 184.003 1.00 86.04 127 VAL A CA 1
ATOM 496 C C . VAL A 1 127 ? 109.509 155.957 184.809 1.00 86.04 127 VAL A C 1
ATOM 497 O O . VAL A 1 127 ? 109.446 155.893 186.043 1.00 86.04 127 VAL A O 1
ATOM 501 N N . MET A 1 128 ? 108.949 156.956 184.125 1.00 86.93 128 MET A N 1
ATOM 502 C CA . MET A 1 128 ? 108.214 158.005 184.825 1.00 86.93 128 MET A CA 1
ATOM 503 C C . MET A 1 128 ? 106.949 157.476 185.490 1.00 86.93 128 MET A C 1
ATOM 504 O O . MET A 1 128 ? 106.592 157.933 186.581 1.00 86.93 128 MET A O 1
ATOM 509 N N . GLU A 1 129 ? 106.255 156.531 184.853 1.00 89.23 129 GLU A N 1
ATOM 510 C CA . GLU A 1 129 ? 105.081 155.931 185.478 1.00 89.23 129 GLU A CA 1
ATOM 511 C C . GLU A 1 129 ? 105.462 155.150 186.727 1.00 89.23 129 GLU A C 1
ATOM 512 O O . GLU A 1 129 ? 104.778 155.232 187.754 1.00 89.23 129 GLU A O 1
ATOM 518 N N . GLY A 1 130 ? 106.552 154.387 186.660 1.00 89.30 130 GLY A N 1
ATOM 519 C CA . GLY A 1 130 ? 107.031 153.698 187.845 1.00 89.30 130 GLY A CA 1
ATOM 520 C C . GLY A 1 130 ? 107.443 154.660 188.939 1.00 89.30 130 GLY A C 1
ATOM 521 O O . GLY A 1 130 ? 107.248 154.388 190.124 1.00 89.30 130 GLY A O 1
ATOM 522 N N . ALA A 1 131 ? 108.019 155.800 188.557 1.00 87.73 131 ALA A N 1
ATOM 523 C CA . ALA A 1 131 ? 108.367 156.822 189.538 1.00 87.73 131 ALA A CA 1
ATOM 524 C C . ALA A 1 131 ? 107.122 157.379 190.216 1.00 87.73 131 ALA A C 1
ATOM 525 O O . ALA A 1 131 ? 107.070 157.502 191.445 1.00 87.73 131 ALA A O 1
ATOM 527 N N . ALA A 1 132 ? 106.105 157.724 189.426 1.00 90.43 132 ALA A N 1
ATOM 528 C CA . ALA A 1 132 ? 104.882 158.286 189.984 1.00 90.43 132 ALA A CA 1
ATOM 529 C C . ALA A 1 132 ? 104.095 157.268 190.796 1.00 90.43 132 ALA A C 1
ATOM 530 O O . ALA A 1 132 ? 103.347 157.660 191.697 1.00 90.43 132 ALA A O 1
ATOM 532 N N . VAL A 1 133 ? 104.241 155.977 190.503 1.00 90.65 133 VAL A N 1
ATOM 533 C CA . VAL A 1 133 ? 103.563 154.965 191.304 1.00 90.65 133 VAL A CA 1
ATOM 534 C C . VAL A 1 133 ? 104.328 154.699 192.594 1.00 90.65 133 VAL A C 1
ATOM 535 O O . VAL A 1 133 ? 103.734 154.607 193.674 1.00 90.65 133 VAL A O 1
ATOM 539 N N . LEU A 1 134 ? 105.648 154.591 192.512 1.00 90.33 134 LEU A N 1
ATOM 540 C CA . LEU A 1 134 ? 106.477 154.315 193.679 1.00 90.33 134 LEU A CA 1
ATOM 541 C C . LEU A 1 134 ? 106.635 155.512 194.590 1.00 90.33 134 LEU A C 1
ATOM 542 O O . LEU A 1 134 ? 107.438 155.437 195.528 1.00 90.33 134 LEU A O 1
ATOM 547 N N . ALA A 1 135 ? 105.924 156.611 194.358 1.00 94.70 135 ALA A N 1
ATOM 548 C CA . ALA A 1 135 ? 105.882 157.718 195.311 1.00 94.70 135 ALA A CA 1
ATOM 549 C C . ALA A 1 135 ? 104.746 157.528 196.310 1.00 94.70 135 ALA A C 1
ATOM 550 O O . ALA A 1 135 ? 103.928 158.419 196.534 1.00 94.70 135 ALA A O 1
ATOM 552 N N . ALA A 1 136 ? 104.706 156.338 196.916 1.00 99.59 136 ALA A N 1
ATOM 553 C CA . ALA A 1 136 ? 103.645 155.944 197.844 1.00 99.59 136 ALA A CA 1
ATOM 554 C C . ALA A 1 136 ? 102.266 156.151 197.223 1.00 99.59 136 ALA A C 1
ATOM 555 O O . ALA A 1 136 ? 101.306 156.531 197.898 1.00 99.59 136 ALA A O 1
ATOM 557 N N . GLY A 1 137 ? 102.166 155.885 195.923 1.00 98.99 137 GLY A N 1
ATOM 558 C CA . GLY A 1 137 ? 100.920 156.117 195.215 1.00 98.99 137 GLY A CA 1
ATOM 559 C C . GLY A 1 137 ? 100.540 157.583 195.226 1.00 98.99 137 GLY A C 1
ATOM 560 O O . GLY A 1 137 ? 101.353 158.468 194.938 1.00 98.99 137 GLY A O 1
ATOM 561 N N . LEU A 1 138 ? 99.279 157.850 195.570 1.00 102.70 138 LEU A N 1
ATOM 562 C CA . LEU A 1 138 ? 98.748 159.205 195.654 1.00 102.70 138 LEU A CA 1
ATOM 563 C C . LEU A 1 138 ? 98.798 159.758 197.077 1.00 102.70 138 LEU A C 1
ATOM 564 O O . LEU A 1 138 ? 97.903 160.512 197.483 1.00 102.70 138 LEU A O 1
ATOM 569 N N . GLU A 1 139 ? 99.814 159.374 197.853 1.00 104.65 139 GLU A N 1
ATOM 570 C CA . GLU A 1 139 ? 99.925 159.813 199.240 1.00 104.65 139 GLU A CA 1
ATOM 571 C C . GLU A 1 139 ? 99.885 161.334 199.349 1.00 104.65 139 GLU A C 1
ATOM 572 O O . GLU A 1 139 ? 98.965 161.905 199.943 1.00 104.65 139 GLU A O 1
ATOM 578 N N . ASP A 1 140 ? 100.871 162.006 198.760 1.00 105.50 140 ASP A N 1
ATOM 579 C CA . ASP A 1 140 ? 100.956 163.458 198.800 1.00 105.50 140 ASP A CA 1
ATOM 580 C C . ASP A 1 140 ? 101.311 163.980 197.417 1.00 105.50 140 ASP A C 1
ATOM 581 O O . ASP A 1 140 ? 102.110 163.370 196.700 1.00 105.50 140 ASP A O 1
ATOM 586 N N . TRP A 1 141 ? 100.714 165.114 197.054 1.00 107.25 141 TRP A N 1
ATOM 587 C CA . TRP A 1 141 ? 100.888 165.700 195.725 1.00 107.25 141 TRP A CA 1
ATOM 588 C C . TRP A 1 141 ? 102.084 166.656 195.706 1.00 107.25 141 TRP A C 1
ATOM 589 O O . TRP A 1 141 ? 101.971 167.848 195.423 1.00 107.25 141 TRP A O 1
ATOM 600 N N . VAL A 1 142 ? 103.256 166.101 196.014 1.00 92.75 142 VAL A N 1
ATOM 601 C CA . VAL A 1 142 ? 104.499 166.860 195.942 1.00 92.75 142 VAL A CA 1
ATOM 602 C C . VAL A 1 142 ? 105.468 166.172 194.985 1.00 92.75 142 VAL A C 1
ATOM 603 O O . VAL A 1 142 ? 105.937 166.786 194.021 1.00 92.75 142 VAL A O 1
ATOM 607 N N . ASP A 1 143 ? 105.771 164.896 195.231 1.00 86.54 143 ASP A N 1
ATOM 608 C CA . ASP A 1 143 ? 106.585 164.128 194.296 1.00 86.54 143 ASP A CA 1
ATOM 609 C C . ASP A 1 143 ? 105.738 163.603 193.145 1.00 86.54 143 ASP A C 1
ATOM 610 O O . ASP A 1 143 ? 106.089 163.773 191.970 1.00 86.54 143 ASP A O 1
ATOM 615 N N . PHE A 1 144 ? 104.613 162.965 193.476 1.00 87.52 144 PHE A N 1
ATOM 616 C CA . PHE A 1 144 ? 103.692 162.484 192.454 1.00 87.52 144 PHE A CA 1
ATOM 617 C C . PHE A 1 144 ? 103.221 163.630 191.573 1.00 87.52 144 PHE A C 1
ATOM 618 O O . PHE A 1 144 ? 103.184 163.509 190.343 1.00 87.52 144 PHE A O 1
ATOM 626 N N . GLY A 1 145 ? 102.861 164.756 192.189 1.00 85.27 145 GLY A N 1
ATOM 627 C CA . GLY A 1 145 ? 102.354 165.878 191.418 1.00 85.27 145 GLY A CA 1
ATOM 628 C C . GLY A 1 145 ? 103.363 166.398 190.415 1.00 85.27 145 GLY A C 1
ATOM 629 O O . GLY A 1 145 ? 103.044 166.591 189.242 1.00 85.27 145 GLY A O 1
ATOM 630 N N . VAL A 1 146 ? 104.606 166.600 190.856 1.00 77.01 146 VAL A N 1
ATOM 631 C CA . VAL A 1 146 ? 105.614 167.169 189.966 1.00 77.01 146 VAL A CA 1
ATOM 632 C C . VAL A 1 146 ? 106.015 166.168 188.884 1.00 77.01 146 VAL A C 1
ATOM 633 O O . VAL A 1 146 ? 106.220 166.543 187.722 1.00 77.01 146 VAL A O 1
ATOM 637 N N . ILE A 1 147 ? 106.115 164.880 189.232 1.00 78.67 147 ILE A N 1
ATOM 638 C CA . ILE A 1 147 ? 106.493 163.888 188.229 1.00 78.67 147 ILE A CA 1
ATOM 639 C C . ILE A 1 147 ? 105.404 163.749 187.174 1.00 78.67 147 ILE A C 1
ATOM 640 O O . ILE A 1 147 ? 105.686 163.729 185.967 1.00 78.67 147 ILE A O 1
ATOM 645 N N . CYS A 1 148 ? 104.143 163.652 187.604 1.00 79.21 148 CYS A N 1
ATOM 646 C CA . CYS A 1 148 ? 103.052 163.571 186.644 1.00 79.21 148 CYS A CA 1
ATOM 647 C C . CYS A 1 148 ? 102.928 164.853 185.837 1.00 79.21 148 CYS A C 1
ATOM 648 O O . CYS A 1 148 ? 102.559 164.805 184.662 1.00 79.21 148 CYS A O 1
ATOM 651 N N . GLY A 1 149 ? 103.248 166.001 186.436 1.00 76.67 149 GLY A N 1
ATOM 652 C CA . GLY A 1 149 ? 103.255 167.237 185.677 1.00 76.67 149 GLY A CA 1
ATOM 653 C C . GLY A 1 149 ? 104.296 167.234 184.577 1.00 76.67 149 GLY A C 1
ATOM 654 O O . GLY A 1 149 ? 104.024 167.661 183.454 1.00 76.67 149 GLY A O 1
ATOM 655 N N . LEU A 1 150 ? 105.502 166.748 184.879 1.00 71.46 150 LEU A N 1
ATOM 656 C CA . LEU A 1 150 ? 106.529 166.661 183.845 1.00 71.46 150 LEU A CA 1
ATOM 657 C C . LEU A 1 150 ? 106.118 165.694 182.745 1.00 71.46 150 LEU A C 1
ATOM 658 O O . LEU A 1 150 ? 106.294 165.978 181.554 1.00 71.46 150 LEU A O 1
ATOM 663 N N . LEU A 1 151 ? 105.575 164.535 183.126 1.00 77.38 151 LEU A N 1
ATOM 664 C CA . LEU A 1 151 ? 105.150 163.563 182.122 1.00 77.38 151 LEU A CA 1
ATOM 665 C C . LEU A 1 151 ? 104.052 164.140 181.235 1.00 77.38 151 LEU A C 1
ATOM 666 O O . LEU A 1 151 ? 104.089 163.992 180.006 1.00 77.38 151 LEU A O 1
ATOM 671 N N . LEU A 1 152 ? 103.078 164.820 181.841 1.00 76.78 152 LEU A N 1
ATOM 672 C CA . LEU A 1 152 ? 102.005 165.437 181.074 1.00 76.78 152 LEU A CA 1
ATOM 673 C C . LEU A 1 152 ? 102.539 166.533 180.166 1.00 76.78 152 LEU A C 1
ATOM 674 O O . LEU A 1 152 ? 102.077 166.684 179.032 1.00 76.78 152 LEU A O 1
ATOM 679 N N . LEU A 1 153 ? 103.501 167.320 180.651 1.00 74.41 153 LEU A N 1
ATOM 680 C CA . LEU A 1 153 ? 104.061 168.379 179.822 1.00 74.41 153 LEU A CA 1
ATOM 681 C C . LEU A 1 153 ? 104.793 167.802 178.619 1.00 74.41 153 LEU A C 1
ATOM 682 O O . LEU A 1 153 ? 104.643 168.305 177.501 1.00 74.41 153 LEU A O 1
ATOM 687 N N . ASN A 1 154 ? 105.583 166.745 178.822 1.00 74.99 154 ASN A N 1
ATOM 688 C CA . ASN A 1 154 ? 106.252 166.113 177.688 1.00 74.99 154 ASN A CA 1
ATOM 689 C C . ASN A 1 154 ? 105.242 165.556 176.696 1.00 74.99 154 ASN A C 1
ATOM 690 O O . ASN A 1 154 ? 105.376 165.750 175.482 1.00 74.99 154 ASN A O 1
ATOM 695 N N . ALA A 1 155 ? 104.211 164.870 177.195 1.00 78.28 155 ALA A N 1
ATOM 696 C CA . ALA A 1 155 ? 103.204 164.321 176.296 1.00 78.28 155 ALA A CA 1
ATOM 697 C C . ALA A 1 155 ? 102.471 165.404 175.517 1.00 78.28 155 ALA A C 1
ATOM 698 O O . ALA A 1 155 ? 102.293 165.263 174.303 1.00 78.28 155 ALA A O 1
ATOM 700 N N . VAL A 1 156 ? 102.071 166.486 176.177 1.00 77.02 156 VAL A N 1
ATOM 701 C CA . VAL A 1 156 ? 101.351 167.568 175.515 1.00 77.02 156 VAL A CA 1
ATOM 702 C C . VAL A 1 156 ? 102.233 168.288 174.507 1.00 77.02 156 VAL A C 1
ATOM 703 O O . VAL A 1 156 ? 101.787 168.602 173.402 1.00 77.02 156 VAL A O 1
ATOM 707 N N . VAL A 1 157 ? 103.492 168.562 174.859 1.00 74.93 157 VAL A N 1
ATOM 708 C CA . VAL A 1 157 ? 104.395 169.226 173.926 1.00 74.93 157 VAL A CA 1
ATOM 709 C C . VAL A 1 157 ? 104.630 168.353 172.702 1.00 74.93 157 VAL A C 1
ATOM 710 O O . VAL A 1 157 ? 104.599 168.836 171.564 1.00 74.93 157 VAL A O 1
ATOM 714 N N . GLY A 1 158 ? 104.858 167.054 172.912 1.00 76.80 158 GLY A N 1
ATOM 715 C CA . GLY A 1 158 ? 105.032 166.160 171.781 1.00 76.80 158 GLY A CA 1
ATOM 716 C C . GLY A 1 158 ? 103.803 166.095 170.897 1.00 76.80 158 GLY A C 1
ATOM 717 O O . GLY A 1 158 ? 103.908 166.118 169.668 1.00 76.80 158 GLY A O 1
ATOM 718 N N . PHE A 1 159 ? 102.619 166.019 171.510 1.00 78.54 159 PHE A N 1
ATOM 719 C CA . PHE A 1 159 ? 101.388 165.973 170.731 1.00 78.54 159 PHE A CA 1
ATOM 720 C C . PHE A 1 159 ? 101.193 167.249 169.925 1.00 78.54 159 PHE A C 1
ATOM 721 O O . PHE A 1 159 ? 100.838 167.194 168.744 1.00 78.54 159 PHE A O 1
ATOM 729 N N . VAL A 1 160 ? 101.418 168.410 170.545 1.00 73.18 160 VAL A N 1
ATOM 730 C CA . VAL A 1 160 ? 101.245 169.675 169.837 1.00 73.18 160 VAL A CA 1
ATOM 731 C C . VAL A 1 160 ? 102.236 169.785 168.688 1.00 73.18 160 VAL A C 1
ATOM 732 O O . VAL A 1 160 ? 101.886 170.227 167.587 1.00 73.18 160 VAL A O 1
ATOM 736 N N . GLN A 1 161 ? 103.488 169.390 168.922 1.00 69.68 161 GLN A N 1
ATOM 737 C CA . GLN A 1 161 ? 104.490 169.480 167.868 1.00 69.68 161 GLN A CA 1
ATOM 738 C C . GLN A 1 161 ? 104.164 168.548 166.708 1.00 69.68 161 GLN A C 1
ATOM 739 O O . GLN A 1 161 ? 104.273 168.944 165.541 1.00 69.68 161 GLN A O 1
ATOM 745 N N . GLU A 1 162 ? 103.751 167.312 167.003 1.00 75.73 162 GLU A N 1
ATOM 746 C CA . GLU A 1 162 ? 103.370 166.396 165.933 1.00 75.73 162 GLU A CA 1
ATOM 747 C C . GLU A 1 162 ? 102.145 166.901 165.183 1.00 75.73 162 GLU A C 1
ATOM 748 O O . GLU A 1 162 ? 102.066 166.778 163.956 1.00 75.73 162 GLU A O 1
ATOM 754 N N . PHE A 1 163 ? 101.178 167.473 165.903 1.00 76.22 163 PHE A N 1
ATOM 755 C CA . PHE A 1 163 ? 99.994 168.021 165.252 1.00 76.22 163 PHE A CA 1
ATOM 756 C C . PHE A 1 163 ? 100.359 169.161 164.314 1.00 76.22 163 PHE A C 1
ATOM 757 O O . PHE A 1 163 ? 99.856 169.232 163.188 1.00 76.22 163 PHE A O 1
ATOM 765 N N . GLN A 1 164 ? 101.233 170.064 164.762 1.00 72.39 164 GLN A N 1
ATOM 766 C CA . GLN A 1 164 ? 101.651 171.170 163.906 1.00 72.39 164 GLN A CA 1
ATOM 767 C C . GLN A 1 164 ? 102.417 170.667 162.691 1.00 72.39 164 GLN A C 1
ATOM 768 O O . GLN A 1 164 ? 102.205 171.148 161.573 1.00 72.39 164 GLN A O 1
ATOM 774 N N . ALA A 1 165 ? 103.308 169.691 162.887 1.00 71.91 165 ALA A N 1
ATOM 775 C CA . ALA A 1 165 ? 104.101 169.176 161.778 1.00 71.91 165 ALA A CA 1
ATOM 776 C C . ALA A 1 165 ? 103.274 168.362 160.792 1.00 71.91 165 ALA A C 1
ATOM 777 O O . ALA A 1 165 ? 103.646 168.278 159.617 1.00 71.91 165 ALA A O 1
ATOM 779 N N . GLY A 1 166 ? 102.174 167.760 161.233 1.00 73.68 166 GLY A N 1
ATOM 780 C CA . GLY A 1 166 ? 101.344 166.984 160.334 1.00 73.68 166 GLY A CA 1
ATOM 781 C C . GLY A 1 166 ? 100.218 167.785 159.715 1.00 73.68 166 GLY A C 1
ATOM 782 O O . GLY A 1 166 ? 99.640 167.375 158.706 1.00 73.68 166 GLY A O 1
ATOM 783 N N . SER A 1 167 ? 99.895 168.929 160.312 1.00 75.86 167 SER A N 1
ATOM 784 C CA . SER A 1 167 ? 98.870 169.814 159.782 1.00 75.86 167 SER A CA 1
ATOM 785 C C . SER A 1 167 ? 99.433 170.857 158.831 1.00 75.86 167 SER A C 1
ATOM 786 O O . SER A 1 167 ? 98.663 171.637 158.262 1.00 75.86 167 SER A O 1
ATOM 789 N N . ILE A 1 168 ? 100.749 170.894 158.650 1.00 75.34 168 ILE A N 1
ATOM 790 C CA . ILE A 1 168 ? 101.365 171.827 157.718 1.00 75.34 168 ILE A CA 1
ATOM 791 C C . ILE A 1 168 ? 102.096 171.127 156.582 1.00 75.34 168 ILE A C 1
ATOM 792 O O . ILE A 1 168 ? 102.279 171.736 155.516 0.00 75.34 168 ILE A O 1
ATOM 797 N N . VAL A 1 169 ? 102.509 169.870 156.749 1.00 77.01 169 VAL A N 1
ATOM 798 C CA . VAL A 1 169 ? 103.050 169.128 155.618 1.00 77.01 169 VAL A CA 1
ATOM 799 C C . VAL A 1 169 ? 101.926 168.704 154.682 1.00 77.01 169 VAL A C 1
ATOM 800 O O . VAL A 1 169 ? 102.156 168.492 153.487 1.00 77.01 169 VAL A O 1
ATOM 804 N N . ASP A 1 170 ? 100.701 168.580 155.199 1.00 81.12 170 ASP A N 1
ATOM 805 C CA . ASP A 1 170 ? 99.557 168.274 154.350 1.00 81.12 170 ASP A CA 1
ATOM 806 C C . ASP A 1 170 ? 99.092 169.490 153.563 1.00 81.12 170 ASP A C 1
ATOM 807 O O . ASP A 1 170 ? 98.558 169.340 152.459 1.00 81.12 170 ASP A O 1
ATOM 812 N N . GLU A 1 171 ? 99.282 170.693 154.108 1.00 80.97 171 GLU A N 1
ATOM 813 C CA . GLU A 1 171 ? 98.942 171.898 153.359 1.00 80.97 171 GLU A CA 1
ATOM 814 C C . GLU A 1 171 ? 99.873 172.097 152.171 1.00 80.97 171 GLU A C 1
ATOM 815 O O . GLU A 1 171 ? 99.474 172.697 151.167 1.00 80.97 171 GLU A O 1
ATOM 821 N N . LEU A 1 172 ? 101.112 171.612 152.267 1.00 75.76 172 LEU A N 1
ATOM 822 C CA . LEU A 1 172 ? 102.000 171.622 151.112 1.00 75.76 172 LEU A CA 1
ATOM 823 C C . LEU A 1 172 ? 101.641 170.526 150.121 1.00 75.76 172 LEU A C 1
ATOM 824 O O . LEU A 1 172 ? 101.789 170.718 148.910 1.00 75.76 172 LEU A O 1
ATOM 829 N N . LYS A 1 173 ? 101.182 169.374 150.612 1.00 80.01 173 LYS A N 1
ATOM 830 C CA . LYS A 1 173 ? 100.728 168.317 149.716 1.00 80.01 173 LYS A CA 1
ATOM 831 C C . LYS A 1 173 ? 99.506 168.759 148.921 1.00 80.01 173 LYS A C 1
ATOM 832 O O . LYS A 1 173 ? 99.366 168.417 147.742 1.00 80.01 173 LYS A O 1
ATOM 838 N N . LYS A 1 174 ? 98.605 169.513 149.556 1.00 83.51 174 LYS A N 1
ATOM 839 C CA . LYS A 1 174 ? 97.393 169.956 148.874 1.00 83.51 174 LYS A CA 1
ATOM 840 C C . LYS A 1 174 ? 97.711 170.896 147.719 1.00 83.51 174 LYS A C 1
ATOM 841 O O . LYS A 1 174 ? 97.104 170.799 146.646 1.00 83.51 174 LYS A O 1
ATOM 847 N N . THR A 1 175 ? 98.654 171.814 147.915 1.00 81.65 175 THR A N 1
ATOM 848 C CA . THR A 1 175 ? 99.001 172.795 146.893 1.00 81.65 175 THR A CA 1
ATOM 849 C C . THR A 1 175 ? 99.909 172.229 145.810 1.00 81.65 175 THR A C 1
ATOM 850 O O . THR A 1 175 ? 100.422 172.997 144.989 1.00 81.65 175 THR A O 1
ATOM 854 N N . LEU A 1 176 ? 100.104 170.911 145.777 1.00 82.78 176 LEU A N 1
ATOM 855 C CA . LEU A 1 176 ? 101.026 170.287 144.840 1.00 82.78 176 LEU A CA 1
ATOM 856 C C . LEU A 1 176 ? 100.441 169.014 144.233 1.00 82.78 176 LEU A C 1
ATOM 857 O O . LEU A 1 176 ? 101.151 168.289 143.526 1.00 82.78 176 LEU A O 1
ATOM 862 N N . ALA A 1 177 ? 99.159 168.743 144.462 1.00 95.99 177 ALA A N 1
ATOM 863 C CA . ALA A 1 177 ? 98.535 167.539 143.935 1.00 95.99 177 ALA A CA 1
ATOM 864 C C . ALA A 1 177 ? 98.452 167.590 142.414 1.00 95.99 177 ALA A C 1
ATOM 865 O O . ALA A 1 177 ? 98.244 168.648 141.812 1.00 95.99 177 ALA A O 1
ATOM 867 N N . LEU A 1 178 ? 98.614 166.425 141.792 1.00 107.80 178 LEU A N 1
ATOM 868 C CA . LEU A 1 178 ? 98.638 166.307 140.335 1.00 107.80 178 LEU A CA 1
ATOM 869 C C . LEU A 1 178 ? 97.208 166.364 139.815 1.00 107.80 178 LEU A C 1
ATOM 870 O O . LEU A 1 178 ? 96.553 165.341 139.615 1.00 107.80 178 LEU A O 1
ATOM 875 N N . LYS A 1 179 ? 96.726 167.581 139.583 1.00 120.69 179 LYS A N 1
ATOM 876 C CA . LYS A 1 179 ? 95.379 167.781 139.067 1.00 120.69 179 LYS A CA 1
ATOM 877 C C . LYS A 1 179 ? 95.221 167.151 137.685 1.00 120.69 179 LYS A C 1
ATOM 878 O O . LYS A 1 179 ? 96.149 167.152 136.871 1.00 120.69 179 LYS A O 1
ATOM 884 N N . ALA A 1 180 ? 94.034 166.601 137.430 1.00 130.34 180 ALA A N 1
ATOM 885 C CA . ALA A 1 180 ? 93.763 165.786 136.252 1.00 130.34 180 ALA A CA 1
ATOM 886 C C . ALA A 1 180 ? 92.676 166.421 135.397 1.00 130.34 180 ALA A C 1
ATOM 887 O O . ALA A 1 180 ? 91.649 166.869 135.915 1.00 130.34 180 ALA A O 1
ATOM 889 N N . VAL A 1 181 ? 92.888 166.432 134.084 1.00 136.61 181 VAL A N 1
ATOM 890 C CA . VAL A 1 181 ? 91.984 167.089 133.147 1.00 136.61 181 VAL A CA 1
ATOM 891 C C . VAL A 1 181 ? 91.129 166.043 132.444 1.00 136.61 181 VAL A C 1
ATOM 892 O O . VAL A 1 181 ? 91.637 165.012 131.985 1.00 136.61 181 VAL A O 1
ATOM 896 N N . VAL A 1 182 ? 89.821 166.288 132.401 1.00 143.97 182 VAL A N 1
ATOM 897 C CA . VAL A 1 182 ? 88.875 165.492 131.624 1.00 143.97 182 VAL A CA 1
ATOM 898 C C . VAL A 1 182 ? 87.978 166.494 130.904 1.00 143.97 182 VAL A C 1
ATOM 899 O O . VAL A 1 182 ? 87.504 167.462 131.510 1.00 143.97 182 VAL A O 1
ATOM 903 N N . LEU A 1 183 ? 87.781 166.300 129.604 1.00 145.79 183 LEU A N 1
ATOM 904 C CA . LEU A 1 183 ? 87.011 167.251 128.812 1.00 145.79 183 LEU A CA 1
ATOM 905 C C . LEU A 1 183 ? 85.583 166.751 128.628 1.00 145.79 183 LEU A C 1
ATOM 906 O O . LEU A 1 183 ? 85.362 165.653 128.107 1.00 145.79 183 LEU A O 1
ATOM 911 N N . ARG A 1 184 ? 84.619 167.561 129.051 1.00 151.24 184 ARG A N 1
ATOM 912 C CA . ARG A 1 184 ? 83.199 167.299 128.888 1.00 151.24 184 ARG A CA 1
ATOM 913 C C . ARG A 1 184 ? 82.638 168.231 127.816 1.00 151.24 184 ARG A C 1
ATOM 914 O O . ARG A 1 184 ? 83.390 168.891 127.090 1.00 151.24 184 ARG A O 1
ATOM 922 N N . ASP A 1 185 ? 81.307 168.243 127.692 1.00 153.98 185 ASP A N 1
ATOM 923 C CA . ASP A 1 185 ? 80.623 169.042 126.676 1.00 153.98 185 ASP A CA 1
ATOM 924 C C . ASP A 1 185 ? 81.190 170.455 126.558 1.00 153.98 185 ASP A C 1
ATOM 925 O O . ASP A 1 185 ? 81.426 170.951 125.451 1.00 153.98 185 ASP A O 1
ATOM 930 N N . GLY A 1 186 ? 81.419 171.117 127.692 1.00 152.44 186 GLY A N 1
ATOM 931 C CA . GLY A 1 186 ? 81.991 172.444 127.708 1.00 152.44 186 GLY A CA 1
ATOM 932 C C . GLY A 1 186 ? 83.487 172.429 127.968 1.00 152.44 186 GLY A C 1
ATOM 933 O O . GLY A 1 186 ? 84.129 171.381 128.064 1.00 152.44 186 GLY A O 1
ATOM 934 N N . THR A 1 187 ? 84.048 173.633 128.086 1.00 150.15 187 THR A N 1
ATOM 935 C CA . THR A 1 187 ? 85.475 173.796 128.363 1.00 150.15 187 THR A CA 1
ATOM 936 C C . THR A 1 187 ? 85.713 173.653 129.867 1.00 150.15 187 THR A C 1
ATOM 937 O O . THR A 1 187 ? 86.053 174.602 130.578 1.00 150.15 187 THR A O 1
ATOM 941 N N . LEU A 1 188 ? 85.512 172.428 130.350 1.00 146.83 188 LEU A N 1
ATOM 942 C CA . LEU A 1 188 ? 85.760 172.126 131.753 1.00 146.83 188 LEU A CA 1
ATOM 943 C C . LEU A 1 188 ? 87.220 172.394 132.086 1.00 146.83 188 LEU A C 1
ATOM 944 O O . LEU A 1 188 ? 88.123 171.956 131.367 1.00 146.83 188 LEU A O 1
ATOM 949 N N . LYS A 1 189 ? 87.450 173.127 133.175 1.00 142.98 189 LYS A N 1
ATOM 950 C CA . LYS A 1 189 ? 88.803 173.545 133.512 1.00 142.98 189 LYS A CA 1
ATOM 951 C C . LYS A 1 189 ? 89.701 172.346 133.778 1.00 142.98 189 LYS A C 1
ATOM 952 O O . LYS A 1 189 ? 90.602 172.058 132.982 1.00 142.98 189 LYS A O 1
ATOM 958 N N . GLU A 1 190 ? 89.436 171.625 134.867 1.00 135.03 190 GLU A N 1
ATOM 959 C CA . GLU A 1 190 ? 90.249 170.485 135.272 1.00 135.03 190 GLU A CA 1
ATOM 960 C C . GLU A 1 190 ? 89.643 169.912 136.548 1.00 135.03 190 GLU A C 1
ATOM 961 O O . GLU A 1 190 ? 88.902 170.598 137.258 1.00 135.03 190 GLU A O 1
ATOM 967 N N . ILE A 1 191 ? 89.965 168.653 136.835 1.00 135.13 191 ILE A N 1
ATOM 968 C CA . ILE A 1 191 ? 89.439 167.953 138.004 1.00 135.13 191 ILE A CA 1
ATOM 969 C C . ILE A 1 191 ? 90.557 167.756 139.017 1.00 135.13 191 ILE A C 1
ATOM 970 O O . ILE A 1 191 ? 91.652 167.300 138.665 1.00 135.13 191 ILE A O 1
ATOM 975 N N . GLU A 1 192 ? 90.280 168.098 140.274 1.00 136.35 192 GLU A N 1
ATOM 976 C CA . GLU A 1 192 ? 91.243 167.891 141.346 1.00 136.35 192 GLU A CA 1
ATOM 977 C C . GLU A 1 192 ? 91.503 166.394 141.515 1.00 136.35 192 GLU A C 1
ATOM 978 O O . GLU A 1 192 ? 90.597 165.566 141.387 1.00 136.35 192 GLU A O 1
ATOM 984 N N . ALA A 1 193 ? 92.762 166.054 141.807 1.00 132.99 193 ALA A N 1
ATOM 985 C CA . ALA A 1 193 ? 93.378 164.777 141.439 1.00 132.99 193 ALA A CA 1
ATOM 986 C C . ALA A 1 193 ? 92.571 163.520 141.766 1.00 132.99 193 ALA A C 1
ATOM 987 O O . ALA A 1 193 ? 92.212 162.780 140.842 1.00 132.99 193 ALA A O 1
ATOM 989 N N . PRO A 1 194 ? 92.270 163.215 143.034 1.00 140.11 194 PRO A N 1
ATOM 990 C CA . PRO A 1 194 ? 91.644 161.915 143.312 1.00 140.11 194 PRO A CA 1
ATOM 991 C C . PRO A 1 194 ? 90.165 161.864 142.972 1.00 140.11 194 PRO A C 1
ATOM 992 O O . PRO A 1 194 ? 89.698 160.835 142.469 1.00 140.11 194 PRO A O 1
ATOM 996 N N . GLU A 1 195 ? 89.416 162.949 143.184 1.00 142.37 195 GLU A N 1
ATOM 997 C CA . GLU A 1 195 ? 87.960 162.915 143.020 1.00 142.37 195 GLU A CA 1
ATOM 998 C C . GLU A 1 195 ? 87.599 162.957 141.534 1.00 142.37 195 GLU A C 1
ATOM 999 O O . GLU A 1 195 ? 86.990 163.895 141.019 1.00 142.37 195 GLU A O 1
ATOM 1005 N N . VAL A 1 196 ? 87.991 161.886 140.850 1.00 143.03 196 VAL A N 1
ATOM 1006 C CA . VAL A 1 196 ? 87.577 161.606 139.481 1.00 143.03 196 VAL A CA 1
ATOM 1007 C C . VAL A 1 196 ? 87.005 160.194 139.454 1.00 143.03 196 VAL A C 1
ATOM 1008 O O . VAL A 1 196 ? 87.576 159.274 140.051 1.00 143.03 196 VAL A O 1
ATOM 1012 N N . VAL A 1 197 ? 85.854 160.033 138.810 1.00 145.48 197 VAL A N 1
ATOM 1013 C CA . VAL A 1 197 ? 85.138 158.759 138.831 1.00 145.48 197 VAL A CA 1
ATOM 1014 C C . VAL A 1 197 ? 85.915 157.700 138.057 1.00 145.48 197 VAL A C 1
ATOM 1015 O O . VAL A 1 197 ? 86.542 158.012 137.035 1.00 145.48 197 VAL A O 1
ATOM 1019 N N . PRO A 1 198 ? 85.915 156.449 138.508 1.00 143.39 198 PRO A N 1
ATOM 1020 C CA . PRO A 1 198 ? 86.538 155.383 137.719 1.00 143.39 198 PRO A CA 1
ATOM 1021 C C . PRO A 1 198 ? 85.743 155.114 136.453 1.00 143.39 198 PRO A C 1
ATOM 1022 O O . PRO A 1 198 ? 84.565 155.461 136.336 1.00 143.39 198 PRO A O 1
ATOM 1026 N N . GLY A 1 199 ? 86.409 154.483 135.493 1.00 143.51 199 GLY A N 1
ATOM 1027 C CA . GLY A 1 199 ? 85.785 154.262 134.199 1.00 143.51 199 GLY A CA 1
ATOM 1028 C C . GLY A 1 199 ? 85.429 155.552 133.495 1.00 143.51 199 GLY A C 1
ATOM 1029 O O . GLY A 1 199 ? 84.322 155.682 132.959 1.00 143.51 199 GLY A O 1
ATOM 1030 N N . ASP A 1 200 ? 86.347 156.514 133.487 1.00 143.39 200 ASP A N 1
ATOM 1031 C CA . ASP A 1 200 ? 86.118 157.816 132.882 1.00 143.39 200 ASP A CA 1
ATOM 1032 C C . ASP A 1 200 ? 87.249 158.134 131.916 1.00 143.39 200 ASP A C 1
ATOM 1033 O O . ASP A 1 200 ? 88.353 157.592 132.015 1.00 143.39 200 ASP A O 1
ATOM 1038 N N . ILE A 1 201 ? 86.952 159.025 130.967 1.00 141.57 201 ILE A N 1
ATOM 1039 C CA . ILE A 1 201 ? 87.954 159.429 129.994 1.00 141.57 201 ILE A CA 1
ATOM 1040 C C . ILE A 1 201 ? 89.073 160.204 130.688 1.00 141.57 201 ILE A C 1
ATOM 1041 O O . ILE A 1 201 ? 88.943 160.660 131.829 1.00 141.57 201 ILE A O 1
ATOM 1046 N N . LEU A 1 202 ? 90.195 160.338 129.985 1.00 136.10 202 LEU A N 1
ATOM 1047 C CA . LEU A 1 202 ? 91.343 161.084 130.475 1.00 136.10 202 LEU A CA 1
ATOM 1048 C C . LEU A 1 202 ? 92.091 161.673 129.290 1.00 136.10 202 LEU A C 1
ATOM 1049 O O . LEU A 1 202 ? 92.038 161.140 128.179 1.00 136.10 202 LEU A O 1
ATOM 1054 N N . GLN A 1 203 ? 92.792 162.775 129.533 1.00 131.25 203 GLN A N 1
ATOM 1055 C CA . GLN A 1 203 ? 93.591 163.439 128.507 1.00 131.25 203 GLN A CA 1
ATOM 1056 C C . GLN A 1 203 ? 95.011 163.597 129.036 1.00 131.25 203 GLN A C 1
ATOM 1057 O O . GLN A 1 203 ? 95.308 164.549 129.765 1.00 131.25 203 GLN A O 1
ATOM 1063 N N . VAL A 1 204 ? 95.886 162.666 128.674 1.00 122.84 204 VAL A N 1
ATOM 1064 C CA . VAL A 1 204 ? 97.304 162.768 128.993 1.00 122.84 204 VAL A CA 1
ATOM 1065 C C . VAL A 1 204 ? 97.992 163.534 127.871 1.00 122.84 204 VAL A C 1
ATOM 1066 O O . VAL A 1 204 ? 97.906 163.152 126.698 1.00 122.84 204 VAL A O 1
ATOM 1070 N N . GLU A 1 205 ? 98.665 164.629 128.225 1.00 118.26 205 GLU A N 1
ATOM 1071 C CA . GLU A 1 205 ? 99.148 165.589 127.232 1.00 118.26 205 GLU A CA 1
ATOM 1072 C C . GLU A 1 205 ? 100.584 165.993 127.555 1.00 118.26 205 GLU A C 1
ATOM 1073 O O . GLU A 1 205 ? 100.810 166.880 128.383 1.00 118.26 205 GLU A O 1
ATOM 1079 N N . GLU A 1 206 ? 101.540 165.341 126.895 1.00 112.89 206 GLU A N 1
ATOM 1080 C CA . GLU A 1 206 ? 102.923 165.811 126.787 1.00 112.89 206 GLU A CA 1
ATOM 1081 C C . GLU A 1 206 ? 103.523 166.173 128.146 1.00 112.89 206 GLU A C 1
ATOM 1082 O O . GLU A 1 206 ? 103.775 167.338 128.457 1.00 112.89 206 GLU A O 1
ATOM 1088 N N . GLY A 1 207 ? 103.744 165.148 128.961 1.00 104.11 207 GLY A N 1
ATOM 1089 C CA . GLY A 1 207 ? 104.400 165.348 130.237 1.00 104.11 207 GLY A CA 1
ATOM 1090 C C . GLY A 1 207 ? 103.452 165.589 131.391 1.00 104.11 207 GLY A C 1
ATOM 1091 O O . GLY A 1 207 ? 103.588 166.574 132.121 1.00 104.11 207 GLY A O 1
ATOM 1092 N N . THR A 1 208 ? 102.478 164.699 131.559 1.00 106.49 208 THR A N 1
ATOM 1093 C CA . THR A 1 208 ? 101.551 164.746 132.679 1.00 106.49 208 THR A CA 1
ATOM 1094 C C . THR A 1 208 ? 101.529 163.388 133.359 1.00 106.49 208 THR A C 1
ATOM 1095 O O . THR A 1 208 ? 101.463 162.353 132.691 1.00 106.49 208 THR A O 1
ATOM 1099 N N . ILE A 1 209 ? 101.591 163.396 134.690 1.00 109.13 209 ILE A N 1
ATOM 1100 C CA . ILE A 1 209 ? 101.523 162.153 135.445 1.00 109.13 209 ILE A CA 1
ATOM 1101 C C . ILE A 1 209 ? 100.154 161.524 135.246 1.00 109.13 209 ILE A C 1
ATOM 1102 O O . ILE A 1 209 ? 99.121 162.155 135.502 1.00 109.13 209 ILE A O 1
ATOM 1107 N N . ILE A 1 210 ? 100.141 160.277 134.785 1.00 119.41 210 ILE A N 1
ATOM 1108 C CA . ILE A 1 210 ? 98.906 159.577 134.443 1.00 119.41 210 ILE A CA 1
ATOM 1109 C C . ILE A 1 210 ? 98.090 159.379 135.713 1.00 119.41 210 ILE A C 1
ATOM 1110 O O . ILE A 1 210 ? 98.444 158.548 136.561 1.00 119.41 210 ILE A O 1
ATOM 1115 N N . PRO A 1 211 ? 96.996 160.124 135.881 1.00 121.42 211 PRO A N 1
ATOM 1116 C CA . PRO A 1 211 ? 96.314 160.146 137.186 1.00 121.42 211 PRO A CA 1
ATOM 1117 C C . PRO A 1 211 ? 95.722 158.812 137.596 1.00 121.42 211 PRO A C 1
ATOM 1118 O O . PRO A 1 211 ? 95.718 158.483 138.788 1.00 121.42 211 PRO A O 1
ATOM 1122 N N . ALA A 1 212 ? 95.220 158.032 136.644 1.00 130.50 212 ALA A N 1
ATOM 1123 C CA . ALA A 1 212 ? 94.526 156.793 136.955 1.00 130.50 212 ALA A CA 1
ATOM 1124 C C . ALA A 1 212 ? 95.014 155.684 136.037 1.00 130.50 212 ALA A C 1
ATOM 1125 O O . ALA A 1 212 ? 95.222 155.903 134.841 1.00 130.50 212 ALA A O 1
ATOM 1127 N N . ASP A 1 213 ? 95.191 154.496 136.608 1.00 136.92 213 ASP A N 1
ATOM 1128 C CA . ASP A 1 213 ? 95.598 153.335 135.831 1.00 136.92 213 ASP A CA 1
ATOM 1129 C C . ASP A 1 213 ? 94.510 152.963 134.830 1.00 136.92 213 ASP A C 1
ATOM 1130 O O . ASP A 1 213 ? 93.328 153.257 135.027 1.00 136.92 213 ASP A O 1
ATOM 1135 N N . GLY A 1 214 ? 94.916 152.326 133.739 1.00 138.35 214 GLY A N 1
ATOM 1136 C CA . GLY A 1 214 ? 93.921 151.882 132.773 1.00 138.35 214 GLY A CA 1
ATOM 1137 C C . GLY A 1 214 ? 94.543 151.587 131.416 1.00 138.35 214 GLY A C 1
ATOM 1138 O O . GLY A 1 214 ? 95.711 151.212 131.322 1.00 138.35 214 GLY A O 1
ATOM 1139 N N . ARG A 1 215 ? 93.724 151.766 130.378 1.00 139.59 215 ARG A N 1
ATOM 1140 C CA . ARG A 1 215 ? 94.061 151.406 129.008 1.00 139.59 215 ARG A CA 1
ATOM 1141 C C . ARG A 1 215 ? 93.723 152.559 128.071 1.00 139.59 215 ARG A C 1
ATOM 1142 O O . ARG A 1 215 ? 92.990 153.486 128.425 1.00 139.59 215 ARG A O 1
ATOM 1150 N N . ILE A 1 216 ? 94.261 152.482 126.854 1.00 136.57 216 ILE A N 1
ATOM 1151 C CA . ILE A 1 216 ? 94.187 153.571 125.884 1.00 136.57 216 ILE A CA 1
ATOM 1152 C C . ILE A 1 216 ? 92.835 153.531 125.176 1.00 136.57 216 ILE A C 1
ATOM 1153 O O . ILE A 1 216 ? 92.162 152.495 125.157 1.00 136.57 216 ILE A O 1
ATOM 1158 N N . VAL A 1 217 ? 92.429 154.658 124.593 1.00 138.97 217 VAL A N 1
ATOM 1159 C CA . VAL A 1 217 ? 91.183 154.774 123.850 1.00 138.97 217 VAL A CA 1
ATOM 1160 C C . VAL A 1 217 ? 91.465 154.515 122.372 1.00 138.97 217 VAL A C 1
ATOM 1161 O O . VAL A 1 217 ? 92.581 154.704 121.879 1.00 138.97 217 VAL A O 1
ATOM 1165 N N . THR A 1 218 ? 90.428 154.054 121.666 1.00 140.14 218 THR A N 1
ATOM 1166 C CA . THR A 1 218 ? 90.499 153.563 120.291 1.00 140.14 218 THR A CA 1
ATOM 1167 C C . THR A 1 218 ? 91.220 154.481 119.305 1.00 140.14 218 THR A C 1
ATOM 1168 O O . THR A 1 218 ? 91.701 154.007 118.271 1.00 140.14 218 THR A O 1
ATOM 1172 N N . ASP A 1 219 ? 91.293 155.782 119.589 1.00 139.13 219 ASP A N 1
ATOM 1173 C CA . ASP A 1 219 ? 91.942 156.700 118.659 1.00 139.13 219 ASP A CA 1
ATOM 1174 C C . ASP A 1 219 ? 93.410 156.326 118.476 1.00 139.13 219 ASP A C 1
ATOM 1175 O O . ASP A 1 219 ? 94.093 155.934 119.426 1.00 139.13 219 ASP A O 1
ATOM 1180 N N . ASP A 1 220 ? 93.893 156.443 117.240 1.00 135.91 220 ASP A N 1
ATOM 1181 C CA . ASP A 1 220 ? 95.208 155.935 116.868 1.00 135.91 220 ASP A CA 1
ATOM 1182 C C . ASP A 1 220 ? 96.276 156.997 117.103 1.00 135.91 220 ASP A C 1
ATOM 1183 O O . ASP A 1 220 ? 96.296 158.028 116.423 1.00 135.91 220 ASP A O 1
ATOM 1188 N N . ALA A 1 221 ? 97.165 156.729 118.057 1.00 131.33 221 ALA A N 1
ATOM 1189 C CA . ALA A 1 221 ? 98.327 157.554 118.359 1.00 131.33 221 ALA A CA 1
ATOM 1190 C C . ALA A 1 221 ? 99.177 156.812 119.377 1.00 131.33 221 ALA A C 1
ATOM 1191 O O . ALA A 1 221 ? 98.651 156.080 120.220 1.00 131.33 221 ALA A O 1
ATOM 1193 N N . PHE A 1 222 ? 100.490 157.003 119.293 1.00 128.29 222 PHE A N 1
ATOM 1194 C CA . PHE A 1 222 ? 101.429 156.348 120.192 1.00 128.29 222 PHE A CA 1
ATOM 1195 C C . PHE A 1 222 ? 102.012 157.375 121.151 1.00 128.29 222 PHE A C 1
ATOM 1196 O O . PHE A 1 222 ? 102.475 158.439 120.727 1.00 128.29 222 PHE A O 1
ATOM 1204 N N . LEU A 1 223 ? 101.968 157.061 122.441 1.00 124.06 223 LEU A N 1
ATOM 1205 C CA . LEU A 1 223 ? 102.526 157.911 123.481 1.00 124.06 223 LEU A CA 1
ATOM 1206 C C . LEU A 1 223 ? 103.663 157.168 124.167 1.00 124.06 223 LEU A C 1
ATOM 1207 O O . LEU A 1 223 ? 103.500 156.014 124.578 1.00 124.06 223 LEU A O 1
ATOM 1212 N N . GLN A 1 224 ? 104.817 157.820 124.268 1.00 119.56 224 GLN A N 1
ATOM 1213 C CA . GLN A 1 224 ? 105.989 157.220 124.901 1.00 119.56 224 GLN A CA 1
ATOM 1214 C C . GLN A 1 224 ? 105.912 157.508 126.393 1.00 119.56 224 GLN A C 1
ATOM 1215 O O . GLN A 1 224 ? 106.214 158.615 126.843 1.00 119.56 224 GLN A O 1
ATOM 1221 N N . VAL A 1 225 ? 105.496 156.511 127.162 1.00 120.94 225 VAL A N 1
ATOM 1222 C CA . VAL A 1 225 ? 105.359 156.663 128.605 1.00 120.94 225 VAL A CA 1
ATOM 1223 C C . VAL A 1 225 ? 106.728 156.521 129.251 1.00 120.94 225 VAL A C 1
ATOM 1224 O O . VAL A 1 225 ? 107.461 155.562 128.981 1.00 120.94 225 VAL A O 1
ATOM 1228 N N . ASP A 1 226 ? 107.081 157.479 130.105 1.00 121.96 226 ASP A N 1
ATOM 1229 C CA . ASP A 1 226 ? 108.345 157.426 130.831 1.00 121.96 226 ASP A CA 1
ATOM 1230 C C . ASP A 1 226 ? 108.193 156.458 131.997 1.00 121.96 226 ASP A C 1
ATOM 1231 O O . ASP A 1 226 ? 107.436 156.716 132.938 1.00 121.96 226 ASP A O 1
ATOM 1236 N N . GLN A 1 227 ? 108.915 155.348 131.934 1.00 128.88 227 GLN A N 1
ATOM 1237 C CA . GLN A 1 227 ? 108.842 154.271 132.909 1.00 128.88 227 GLN A CA 1
ATOM 1238 C C . GLN A 1 227 ? 110.203 154.103 133.582 1.00 128.88 227 GLN A C 1
ATOM 1239 O O . GLN A 1 227 ? 111.077 154.970 133.483 1.00 128.88 227 GLN A O 1
ATOM 1245 N N . SER A 1 228 ? 110.357 152.980 134.282 1.00 130.98 228 SER A N 1
ATOM 1246 C CA . SER A 1 228 ? 111.408 152.624 135.237 1.00 130.98 228 SER A CA 1
ATOM 1247 C C . SER A 1 228 ? 111.105 153.214 136.608 1.00 130.98 228 SER A C 1
ATOM 1248 O O . SER A 1 228 ? 111.869 152.972 137.552 1.00 130.98 228 SER A O 1
ATOM 1251 N N . ALA A 1 229 ? 110.018 153.972 136.755 1.00 130.76 229 ALA A N 1
ATOM 1252 C CA . ALA A 1 229 ? 109.523 154.305 138.085 1.00 130.76 229 ALA A CA 1
ATOM 1253 C C . ALA A 1 229 ? 108.824 153.108 138.718 1.00 130.76 229 ALA A C 1
ATOM 1254 O O . ALA A 1 229 ? 108.922 152.896 139.931 1.00 130.76 229 ALA A O 1
ATOM 1256 N N . LEU A 1 230 ? 108.118 152.319 137.906 1.00 132.18 230 LEU A N 1
ATOM 1257 C CA . LEU A 1 230 ? 107.471 151.099 138.359 1.00 132.18 230 LEU A CA 1
ATOM 1258 C C . LEU A 1 230 ? 107.956 149.852 137.632 1.00 132.18 230 LEU A C 1
ATOM 1259 O O . LEU A 1 230 ? 107.691 148.741 138.104 1.00 132.18 230 LEU A O 1
ATOM 1264 N N . THR A 1 231 ? 108.651 150.000 136.509 1.00 131.66 231 THR A N 1
ATOM 1265 C CA . THR A 1 231 ? 109.176 148.894 135.721 1.00 131.66 231 THR A CA 1
ATOM 1266 C C . THR A 1 231 ? 110.700 148.993 135.670 1.00 131.66 231 THR A C 1
ATOM 1267 O O . THR A 1 231 ? 111.319 149.751 136.420 1.00 131.66 231 THR A O 1
ATOM 1271 N N . GLY A 1 232 ? 111.308 148.192 134.800 1.00 130.61 232 GLY A N 1
ATOM 1272 C CA . GLY A 1 232 ? 112.755 148.163 134.708 1.00 130.61 232 GLY A CA 1
ATOM 1273 C C . GLY A 1 232 ? 113.375 149.088 133.679 1.00 130.61 232 GLY A C 1
ATOM 1274 O O . GLY A 1 232 ? 114.235 149.907 134.018 1.00 130.61 232 GLY A O 1
ATOM 1275 N N . GLU A 1 233 ? 112.946 148.978 132.424 1.00 131.81 233 GLU A N 1
ATOM 1276 C CA . GLU A 1 233 ? 113.644 149.650 131.334 1.00 131.81 233 GLU A CA 1
ATOM 1277 C C . GLU A 1 233 ? 113.455 151.161 131.394 1.00 131.81 233 GLU A C 1
ATOM 1278 O O . GLU A 1 233 ? 112.353 151.661 131.634 1.00 131.81 233 GLU A O 1
ATOM 1284 N N . SER A 1 234 ? 114.549 151.887 131.170 1.00 130.45 234 SER A N 1
ATOM 1285 C CA . SER A 1 234 ? 114.548 153.343 131.149 1.00 130.45 234 SER A CA 1
ATOM 1286 C C . SER A 1 234 ? 114.380 153.916 129.748 1.00 130.45 234 SER A C 1
ATOM 1287 O O . SER A 1 234 ? 114.349 155.141 129.594 1.00 130.45 234 SER A O 1
ATOM 1290 N N . LEU A 1 235 ? 114.273 153.069 128.732 1.00 129.69 235 LEU A N 1
ATOM 1291 C CA . LEU A 1 235 ? 114.176 153.520 127.352 1.00 129.69 235 LEU A CA 1
ATOM 1292 C C . LEU A 1 235 ? 112.717 153.846 127.027 1.00 129.69 235 LEU A C 1
ATOM 1293 O O . LEU A 1 235 ? 111.875 153.950 127.922 1.00 129.69 235 LEU A O 1
ATOM 1298 N N . ALA A 1 236 ? 112.408 154.020 125.746 1.00 128.23 236 ALA A N 1
ATOM 1299 C CA . ALA A 1 236 ? 111.051 154.321 125.308 1.00 128.23 236 ALA A CA 1
ATOM 1300 C C . ALA A 1 236 ? 110.174 153.090 125.497 1.00 128.23 236 ALA A C 1
ATOM 1301 O O . ALA A 1 236 ? 110.336 152.088 124.792 1.00 128.23 236 ALA A O 1
ATOM 1303 N N . VAL A 1 237 ? 109.249 153.158 126.448 1.00 127.71 237 VAL A N 1
ATOM 1304 C CA . VAL A 1 237 ? 108.243 152.116 126.642 1.00 127.71 237 VAL A CA 1
ATOM 1305 C C . VAL A 1 237 ? 107.011 152.593 125.881 1.00 127.71 237 VAL A C 1
ATOM 1306 O O . VAL A 1 237 ? 106.143 153.279 126.420 1.00 127.71 237 VAL A O 1
ATOM 1310 N N . ASP A 1 238 ? 106.936 152.224 124.604 1.00 128.15 238 ASP A N 1
ATOM 1311 C CA . ASP A 1 238 ? 105.938 152.775 123.691 1.00 128.15 238 ASP A CA 1
ATOM 1312 C C . ASP A 1 238 ? 104.750 151.824 123.591 1.00 128.15 238 ASP A C 1
ATOM 1313 O O . ASP A 1 238 ? 104.633 151.020 122.667 1.00 128.15 238 ASP A O 1
ATOM 1318 N N . LYS A 1 239 ? 103.854 151.922 124.569 1.00 129.93 239 LYS A N 1
ATOM 1319 C CA . LYS A 1 239 ? 102.551 151.292 124.431 1.00 129.93 239 LYS A CA 1
ATOM 1320 C C . LYS A 1 239 ? 101.727 152.060 123.407 1.00 129.93 239 LYS A C 1
ATOM 1321 O O . LYS A 1 239 ? 101.703 153.293 123.408 1.00 129.93 239 LYS A O 1
ATOM 1327 N N . HIS A 1 240 ? 101.049 151.327 122.525 1.00 133.08 240 HIS A N 1
ATOM 1328 C CA . HIS A 1 240 ? 100.393 151.939 121.378 1.00 133.08 240 HIS A CA 1
ATOM 1329 C C . HIS A 1 240 ? 98.874 151.919 121.501 1.00 133.08 240 HIS A C 1
ATOM 1330 O O . HIS A 1 240 ? 98.243 152.978 121.464 1.00 133.08 240 HIS A O 1
ATOM 1337 N N . LYS A 1 241 ? 98.266 150.745 121.662 1.00 133.50 241 LYS A N 1
ATOM 1338 C CA . LYS A 1 241 ? 96.813 150.646 121.738 1.00 133.50 241 LYS A CA 1
ATOM 1339 C C . LYS A 1 241 ? 96.422 149.495 122.651 1.00 133.50 241 LYS A C 1
ATOM 1340 O O . LYS A 1 241 ? 96.922 148.377 122.492 1.00 133.50 241 LYS A O 1
ATOM 1346 N N . GLY A 1 242 ? 95.532 149.773 123.602 1.00 133.70 242 GLY A N 1
ATOM 1347 C CA . GLY A 1 242 ? 94.951 148.745 124.440 1.00 133.70 242 GLY A CA 1
ATOM 1348 C C . GLY A 1 242 ? 95.860 148.163 125.498 1.00 133.70 242 GLY A C 1
ATOM 1349 O O . GLY A 1 242 ? 95.431 147.261 126.227 1.00 133.70 242 GLY A O 1
ATOM 1350 N N . ASP A 1 243 ? 97.093 148.643 125.615 1.00 133.91 243 ASP A N 1
ATOM 1351 C CA . ASP A 1 243 ? 98.012 148.121 126.611 1.00 133.91 243 ASP A CA 1
ATOM 1352 C C . ASP A 1 243 ? 97.701 148.716 127.983 1.00 133.91 243 ASP A C 1
ATOM 1353 O O . ASP A 1 243 ? 96.893 149.638 128.127 1.00 133.91 243 ASP A O 1
ATOM 1358 N N . GLN A 1 244 ? 98.357 148.173 129.005 1.00 132.99 244 GLN A N 1
ATOM 1359 C CA . GLN A 1 244 ? 98.131 148.609 130.378 1.00 132.99 244 GLN A CA 1
ATOM 1360 C C . GLN A 1 244 ? 98.920 149.887 130.635 1.00 132.99 244 GLN A C 1
ATOM 1361 O O . GLN A 1 244 ? 100.147 149.853 130.772 1.00 132.99 244 GLN A O 1
ATOM 1367 N N . VAL A 1 245 ? 98.216 151.011 130.705 1.00 133.59 245 VAL A N 1
ATOM 1368 C CA . VAL A 1 245 ? 98.824 152.300 131.012 1.00 133.59 245 VAL A CA 1
ATOM 1369 C C . VAL A 1 245 ? 98.945 152.419 132.525 1.00 133.59 245 VAL A C 1
ATOM 1370 O O . VAL A 1 245 ? 97.944 152.334 133.245 1.00 133.59 245 VAL A O 1
ATOM 1374 N N . PHE A 1 246 ? 100.167 152.625 133.006 1.00 131.01 246 PHE A N 1
ATOM 1375 C CA . PHE A 1 246 ? 100.461 152.555 134.430 1.00 131.01 246 PHE A CA 1
ATOM 1376 C C . PHE A 1 246 ? 100.298 153.922 135.080 1.00 131.01 246 PHE A C 1
ATOM 1377 O O . PHE A 1 246 ? 100.819 154.923 134.580 1.00 131.01 246 PHE A O 1
ATOM 1385 N N . ALA A 1 247 ? 99.575 153.954 136.196 1.00 127.50 247 ALA A N 1
ATOM 1386 C CA . ALA A 1 247 ? 99.372 155.189 136.934 1.00 127.50 247 ALA A CA 1
ATOM 1387 C C . ALA A 1 247 ? 100.670 155.632 137.604 1.00 127.50 247 ALA A C 1
ATOM 1388 O O . ALA A 1 247 ? 101.613 154.854 137.774 1.00 127.50 247 ALA A O 1
ATOM 1390 N N . SER A 1 248 ? 100.705 156.911 137.983 1.00 122.74 248 SER A N 1
ATOM 1391 C CA . SER A 1 248 ? 101.884 157.527 138.595 1.00 122.74 248 SER A CA 1
ATOM 1392 C C . SER A 1 248 ? 103.110 157.393 137.694 1.00 122.74 248 SER A C 1
ATOM 1393 O O . SER A 1 248 ? 104.229 157.176 138.162 1.00 122.74 248 SER A O 1
ATOM 1396 N N . SER A 1 249 ? 102.895 157.525 136.389 1.00 119.78 249 SER A N 1
ATOM 1397 C CA . SER A 1 249 ? 103.967 157.494 135.409 1.00 119.78 249 SER A CA 1
ATOM 1398 C C . SER A 1 249 ? 103.783 158.639 134.425 1.00 119.78 249 SER A C 1
ATOM 1399 O O . SER A 1 249 ? 102.665 159.100 134.186 1.00 119.78 249 SER A O 1
ATOM 1402 N N . ALA A 1 250 ? 104.893 159.094 133.859 1.00 114.99 250 ALA A N 1
ATOM 1403 C CA . ALA A 1 250 ? 104.889 160.227 132.950 1.00 114.99 250 ALA A CA 1
ATOM 1404 C C . ALA A 1 250 ? 104.739 159.766 131.504 1.00 114.99 250 ALA A C 1
ATOM 1405 O O . ALA A 1 250 ? 104.811 158.578 131.190 1.00 114.99 250 ALA A O 1
ATOM 1407 N N . VAL A 1 251 ? 104.527 160.733 130.615 1.00 111.16 251 VAL A N 1
ATOM 1408 C CA . VAL A 1 251 ? 104.500 160.494 129.177 1.00 111.16 251 VAL A CA 1
ATOM 1409 C C . VAL A 1 251 ? 105.533 161.405 128.524 1.00 111.16 251 VAL A C 1
ATOM 1410 O O . VAL A 1 251 ? 105.460 162.635 128.646 1.00 111.16 251 VAL A O 1
ATOM 1414 N N . LYS A 1 252 ? 106.523 160.796 127.869 1.00 107.50 252 LYS A N 1
ATOM 1415 C CA . LYS A 1 252 ? 107.583 161.572 127.233 1.00 107.50 252 LYS A CA 1
ATOM 1416 C C . LYS A 1 252 ? 107.039 162.401 126.077 1.00 107.50 252 LYS A C 1
ATOM 1417 O O . LYS A 1 252 ? 107.410 163.569 125.914 1.00 107.50 252 LYS A O 1
ATOM 1423 N N . ARG A 1 253 ? 106.165 161.812 125.265 1.00 113.08 253 ARG A N 1
ATOM 1424 C CA . ARG A 1 253 ? 105.543 162.502 124.145 1.00 113.08 253 ARG A CA 1
ATOM 1425 C C . ARG A 1 253 ? 104.355 161.673 123.685 1.00 113.08 253 ARG A C 1
ATOM 1426 O O . ARG A 1 253 ? 104.395 160.443 123.751 1.00 113.08 253 ARG A O 1
ATOM 1434 N N . GLY A 1 254 ? 103.310 162.342 123.233 1.00 118.93 254 GLY A N 1
ATOM 1435 C CA . GLY A 1 254 ? 102.157 161.644 122.696 1.00 118.93 254 GLY A CA 1
ATOM 1436 C C . GLY A 1 254 ? 100.878 162.406 122.961 1.00 118.93 254 GLY A C 1
ATOM 1437 O O . GLY A 1 254 ? 100.842 163.386 123.702 1.00 118.93 254 GLY A O 1
ATOM 1438 N N . GLU A 1 255 ? 99.807 161.924 122.331 1.00 124.95 255 GLU A N 1
ATOM 1439 C CA . GLU A 1 255 ? 98.480 162.524 122.470 1.00 124.95 255 GLU A CA 1
ATOM 1440 C C . GLU A 1 255 ? 97.463 161.391 122.375 1.00 124.95 255 GLU A C 1
ATOM 1441 O O . GLU A 1 255 ? 97.084 160.989 121.271 1.00 124.95 255 GLU A O 1
ATOM 1447 N N . ALA A 1 256 ? 97.026 160.887 123.526 1.00 130.53 256 ALA A N 1
ATOM 1448 C CA . ALA A 1 256 ? 96.090 159.775 123.573 1.00 130.53 256 ALA A CA 1
ATOM 1449 C C . ALA A 1 256 ? 95.117 159.977 124.726 1.00 130.53 256 ALA A C 1
ATOM 1450 O O . ALA A 1 256 ? 95.309 160.836 125.590 1.00 130.53 256 ALA A O 1
ATOM 1452 N N . PHE A 1 257 ? 94.061 159.168 124.726 1.00 135.56 257 PHE A N 1
ATOM 1453 C CA . PHE A 1 257 ? 93.050 159.176 125.772 1.00 135.56 257 PHE A CA 1
ATOM 1454 C C . PHE A 1 257 ? 93.054 157.830 126.482 1.00 135.56 257 PHE A C 1
ATOM 1455 O O . PHE A 1 257 ? 93.369 156.797 125.885 1.00 135.56 257 PHE A O 1
ATOM 1463 N N . VAL A 1 258 ? 92.697 157.846 127.763 1.00 137.84 258 VAL A N 1
ATOM 1464 C CA . VAL A 1 258 ? 92.845 156.689 128.635 1.00 137.84 258 VAL A CA 1
ATOM 1465 C C . VAL A 1 258 ? 91.488 156.308 129.209 1.00 137.84 258 VAL A C 1
ATOM 1466 O O . VAL A 1 258 ? 90.678 157.178 129.547 1.00 137.84 258 VAL A O 1
ATOM 1470 N N . VAL A 1 259 ? 91.242 155.004 129.310 1.00 139.84 259 VAL A N 1
ATOM 1471 C CA . VAL A 1 259 ? 90.085 154.483 130.016 1.00 139.84 259 VAL A CA 1
ATOM 1472 C C . VAL A 1 259 ? 90.522 153.906 131.350 1.00 139.84 259 VAL A C 1
ATOM 1473 O O . VAL A 1 259 ? 91.467 153.119 131.417 1.00 139.84 259 VAL A O 1
ATOM 1477 N N . ILE A 1 260 ? 89.817 154.299 132.405 1.00 141.31 260 ILE A N 1
ATOM 1478 C CA . ILE A 1 260 ? 90.270 154.041 133.768 1.00 141.31 260 ILE A CA 1
ATOM 1479 C C . ILE A 1 260 ? 90.002 152.589 134.142 1.00 141.31 260 ILE A C 1
ATOM 1480 O O . ILE A 1 260 ? 88.885 152.086 133.977 1.00 141.31 260 ILE A O 1
ATOM 1485 N N . THR A 1 261 ? 91.032 151.914 134.649 1.00 141.08 261 THR A N 1
ATOM 1486 C CA . THR A 1 261 ? 90.911 150.571 135.202 1.00 141.08 261 THR A CA 1
ATOM 1487 C C . THR A 1 261 ? 91.802 150.482 136.430 1.00 141.08 261 THR A C 1
ATOM 1488 O O . THR A 1 261 ? 92.972 150.870 136.372 1.00 141.08 261 THR A O 1
ATOM 1492 N N . ALA A 1 262 ? 91.254 149.965 137.532 1.00 143.68 262 ALA A N 1
ATOM 1493 C CA . ALA A 1 262 ? 91.959 149.895 138.814 1.00 143.68 262 ALA A CA 1
ATOM 1494 C C . ALA A 1 262 ? 92.378 151.292 139.280 1.00 143.68 262 ALA A C 1
ATOM 1495 O O . ALA A 1 262 ? 93.561 151.629 139.355 1.00 143.68 262 ALA A O 1
ATOM 1497 N N . THR A 1 263 ? 91.366 152.108 139.590 1.00 143.82 263 THR A N 1
ATOM 1498 C CA . THR A 1 263 ? 91.589 153.509 139.934 1.00 143.82 263 THR A CA 1
ATOM 1499 C C . THR A 1 263 ? 92.450 153.688 141.179 1.00 143.82 263 THR A C 1
ATOM 1500 O O . THR A 1 263 ? 93.009 154.772 141.379 1.00 143.82 263 THR A O 1
ATOM 1504 N N . GLY A 1 264 ? 92.562 152.668 142.024 1.00 143.73 264 GLY A N 1
ATOM 1505 C CA . GLY A 1 264 ? 93.429 152.756 143.182 1.00 143.73 264 GLY A CA 1
ATOM 1506 C C . GLY A 1 264 ? 94.108 151.444 143.512 1.00 143.73 264 GLY A C 1
ATOM 1507 O O . GLY A 1 264 ? 94.778 151.322 144.542 1.00 143.73 264 GLY A O 1
ATOM 1508 N N . ASP A 1 265 ? 93.949 150.459 142.638 1.00 144.03 265 ASP A N 1
ATOM 1509 C CA . ASP A 1 265 ? 94.452 149.114 142.863 1.00 144.03 265 ASP A CA 1
ATOM 1510 C C . ASP A 1 265 ? 95.811 148.932 142.197 1.00 144.03 265 ASP A C 1
ATOM 1511 O O . ASP A 1 265 ? 96.202 149.697 141.312 1.00 144.03 265 ASP A O 1
ATOM 1516 N N . ASN A 1 266 ? 96.547 147.930 142.690 1.00 142.90 266 ASN A N 1
ATOM 1517 C CA . ASN A 1 266 ? 97.811 147.422 142.154 1.00 142.90 266 ASN A CA 1
ATOM 1518 C C . ASN A 1 266 ? 98.731 148.503 141.596 1.00 142.90 266 ASN A C 1
ATOM 1519 O O . ASN A 1 266 ? 99.352 148.317 140.545 1.00 142.90 266 ASN A O 1
ATOM 1524 N N . THR A 1 267 ? 98.846 149.623 142.304 1.00 139.36 267 THR A N 1
ATOM 1525 C CA . THR A 1 267 ? 99.793 150.663 141.916 1.00 139.36 267 THR A CA 1
ATOM 1526 C C . THR A 1 267 ? 101.212 150.199 142.244 1.00 139.36 267 THR A C 1
ATOM 1527 O O . THR A 1 267 ? 101.725 150.420 143.346 1.00 139.36 267 THR A O 1
ATOM 1531 N N . PHE A 1 268 ? 101.851 149.551 141.276 1.00 135.31 268 PHE A N 1
ATOM 1532 C CA . PHE A 1 268 ? 103.150 148.924 141.485 1.00 135.31 268 PHE A CA 1
ATOM 1533 C C . PHE A 1 268 ? 104.289 149.807 140.990 1.00 135.31 268 PHE A C 1
ATOM 1534 O O . PHE A 1 268 ? 105.440 149.375 140.928 1.00 135.31 268 PHE A O 1
ATOM 1542 N N . GLY A 1 284 ? 114.263 160.987 155.822 1.00 60.99 284 GLY A N 1
ATOM 1543 C CA . GLY A 1 284 ? 115.254 161.571 154.938 1.00 60.99 284 GLY A CA 1
ATOM 1544 C C . GLY A 1 284 ? 116.675 161.243 155.343 1.00 60.99 284 GLY A C 1
ATOM 1545 O O . GLY A 1 284 ? 117.073 160.079 155.343 1.00 60.99 284 GLY A O 1
ATOM 1546 N N . HIS A 1 285 ? 117.446 162.273 155.688 1.00 58.14 285 HIS A N 1
ATOM 1547 C CA . HIS A 1 285 ? 118.819 162.066 156.130 1.00 58.14 285 HIS A CA 1
ATOM 1548 C C . HIS A 1 285 ? 119.038 162.665 157.511 1.00 58.14 285 HIS A C 1
ATOM 1549 O O . HIS A 1 285 ? 119.862 162.166 158.282 1.00 58.14 285 HIS A O 1
ATOM 1556 N N . PHE A 1 286 ? 118.313 163.736 157.836 1.00 54.77 286 PHE A N 1
ATOM 1557 C CA . PHE A 1 286 ? 118.410 164.284 159.183 1.00 54.77 286 PHE A CA 1
ATOM 1558 C C . PHE A 1 286 ? 117.780 163.349 160.206 1.00 54.77 286 PHE A C 1
ATOM 1559 O O . PHE A 1 286 ? 118.167 163.366 161.379 1.00 54.77 286 PHE A O 1
ATOM 1567 N N . THR A 1 287 ? 116.825 162.519 159.782 1.00 54.70 287 THR A N 1
ATOM 1568 C CA . THR A 1 287 ? 116.221 161.556 160.695 1.00 54.70 287 THR A CA 1
ATOM 1569 C C . THR A 1 287 ? 117.222 160.488 161.120 1.00 54.70 287 THR A C 1
ATOM 1570 O O . THR A 1 287 ? 117.263 160.103 162.292 1.00 54.70 287 THR A O 1
ATOM 1574 N N . GLU A 1 288 ? 118.042 160.000 160.188 1.00 54.22 288 GLU A N 1
ATOM 1575 C CA . GLU A 1 288 ? 119.059 159.018 160.550 1.00 54.22 288 GLU A CA 1
ATOM 1576 C C . GLU A 1 288 ? 120.120 159.625 161.458 1.00 54.22 288 GLU A C 1
ATOM 1577 O O . GLU A 1 288 ? 120.598 158.969 162.392 1.00 54.22 288 GLU A O 1
ATOM 1583 N N . VAL A 1 289 ? 120.502 160.876 161.198 1.00 48.10 289 VAL A N 1
ATOM 1584 C CA . VAL A 1 289 ? 121.449 161.561 162.071 1.00 48.10 289 VAL A CA 1
ATOM 1585 C C . VAL A 1 289 ? 120.867 161.704 163.470 1.00 48.10 289 VAL A C 1
ATOM 1586 O O . VAL A 1 289 ? 121.559 161.492 164.473 1.00 48.10 289 VAL A O 1
ATOM 1590 N N . LEU A 1 290 ? 119.584 162.059 163.558 1.00 48.34 290 LEU A N 1
ATOM 1591 C CA . LEU A 1 290 ? 118.925 162.149 164.855 1.00 48.34 290 LEU A CA 1
ATOM 1592 C C . LEU A 1 290 ? 118.882 160.799 165.552 1.00 48.34 290 LEU A C 1
ATOM 1593 O O . LEU A 1 290 ? 119.053 160.719 166.771 1.00 48.34 290 LEU A O 1
ATOM 1598 N N . ASN A 1 291 ? 118.624 159.729 164.801 1.00 44.67 291 ASN A N 1
ATOM 1599 C CA . ASN A 1 291 ? 118.587 158.402 165.401 1.00 44.67 291 ASN A CA 1
ATOM 1600 C C . ASN A 1 291 ? 119.945 158.023 165.971 1.00 44.67 291 ASN A C 1
ATOM 1601 O O . ASN A 1 291 ? 120.036 157.500 167.088 1.00 44.67 291 ASN A O 1
ATOM 1606 N N . GLY A 1 292 ? 121.015 158.289 165.223 1.00 40.94 292 GLY A N 1
ATOM 1607 C CA . GLY A 1 292 ? 122.347 158.011 165.735 1.00 40.94 292 GLY A CA 1
ATOM 1608 C C . GLY A 1 292 ? 122.685 158.839 166.960 1.00 40.94 292 GLY A C 1
ATOM 1609 O O . GLY A 1 292 ? 123.265 158.334 167.928 1.00 40.94 292 GLY A O 1
ATOM 1610 N N . ILE A 1 293 ? 122.323 160.123 166.936 1.00 38.10 293 ILE A N 1
ATOM 1611 C CA . ILE A 1 293 ? 122.583 160.992 168.078 1.00 38.10 293 ILE A CA 1
ATOM 1612 C C . ILE A 1 293 ? 121.820 160.503 169.300 1.00 38.10 293 ILE A C 1
ATOM 1613 O O . ILE A 1 293 ? 122.358 160.466 170.413 1.00 38.10 293 ILE A O 1
ATOM 1618 N N . GLY A 1 294 ? 120.559 160.112 169.113 1.00 36.24 294 GLY A N 1
ATOM 1619 C CA . GLY A 1 294 ? 119.780 159.590 170.222 1.00 36.24 294 GLY A CA 1
ATOM 1620 C C . GLY A 1 294 ? 120.343 158.297 170.773 1.00 36.24 294 GLY A C 1
ATOM 1621 O O . GLY A 1 294 ? 120.323 158.068 171.983 1.00 36.24 294 GLY A O 1
ATOM 1622 N N . THR A 1 295 ? 120.854 157.432 169.896 1.00 35.11 295 THR A N 1
ATOM 1623 C CA . THR A 1 295 ? 121.482 156.201 170.362 1.00 35.11 295 THR A CA 1
ATOM 1624 C C . THR A 1 295 ? 122.723 156.496 171.197 1.00 35.11 295 THR A C 1
ATOM 1625 O O . THR A 1 295 ? 122.934 155.883 172.252 1.00 35.11 295 THR A O 1
ATOM 1629 N N . ILE A 1 296 ? 123.552 157.439 170.749 1.00 33.42 296 ILE A N 1
ATOM 1630 C CA . ILE A 1 296 ? 124.751 157.768 171.515 1.00 33.42 296 ILE A CA 1
ATOM 1631 C C . ILE A 1 296 ? 124.376 158.412 172.845 1.00 33.42 296 ILE A C 1
ATOM 1632 O O . ILE A 1 296 ? 125.024 158.173 173.873 1.00 33.42 296 ILE A O 1
ATOM 1637 N N . LEU A 1 297 ? 123.322 159.229 172.855 1.00 32.13 297 LEU A N 1
ATOM 1638 C CA . LEU A 1 297 ? 122.865 159.823 174.106 1.00 32.13 297 LEU A CA 1
ATOM 1639 C C . LEU A 1 297 ? 122.346 158.760 175.064 1.00 32.13 297 LEU A C 1
ATOM 1640 O O . LEU A 1 297 ? 122.581 158.838 176.275 1.00 32.13 297 LEU A O 1
ATOM 1645 N N . LEU A 1 298 ? 121.635 157.760 174.540 1.00 32.08 298 LEU A N 1
ATOM 1646 C CA . LEU A 1 298 ? 121.206 156.637 175.365 1.00 32.08 298 LEU A CA 1
ATOM 1647 C C . LEU A 1 298 ? 122.401 155.897 175.944 1.00 32.08 298 LEU A C 1
ATOM 1648 O O . LEU A 1 298 ? 122.382 155.486 177.108 1.00 32.08 298 LEU A O 1
ATOM 1653 N N . ILE A 1 299 ? 123.446 155.708 175.140 1.00 31.35 299 ILE A N 1
ATOM 1654 C CA . ILE A 1 299 ? 124.654 155.054 175.635 1.00 31.35 299 ILE A CA 1
ATOM 1655 C C . ILE A 1 299 ? 125.262 155.856 176.778 1.00 31.35 299 ILE A C 1
ATOM 1656 O O . ILE A 1 299 ? 125.684 155.295 177.797 1.00 31.35 299 ILE A O 1
ATOM 1661 N N . LEU A 1 300 ? 125.315 157.179 176.627 1.00 28.87 300 LEU A N 1
ATOM 1662 C CA . LEU A 1 300 ? 125.873 158.020 177.683 1.00 28.87 300 LEU A CA 1
ATOM 1663 C C . LEU A 1 300 ? 125.040 157.938 178.958 1.00 28.87 300 LEU A C 1
ATOM 1664 O O . LEU A 1 300 ? 125.586 157.867 180.066 1.00 28.87 300 LEU A O 1
ATOM 1669 N N . VAL A 1 301 ? 123.713 157.947 178.820 1.00 29.00 301 VAL A N 1
ATOM 1670 C CA . VAL A 1 301 ? 122.846 157.853 179.992 1.00 29.00 301 VAL A CA 1
ATOM 1671 C C . VAL A 1 301 ? 123.020 156.507 180.678 1.00 29.00 301 VAL A C 1
ATOM 1672 O O . VAL A 1 301 ? 123.010 156.415 181.909 1.00 29.00 301 VAL A O 1
ATOM 1676 N N . ILE A 1 302 ? 123.180 155.441 179.897 1.00 28.10 302 ILE A N 1
ATOM 1677 C CA . ILE A 1 302 ? 123.386 154.123 180.485 1.00 28.10 302 ILE A CA 1
ATOM 1678 C C . ILE A 1 302 ? 124.713 154.071 181.226 1.00 28.10 302 ILE A C 1
ATOM 1679 O O . ILE A 1 302 ? 124.810 153.483 182.306 1.00 28.10 302 ILE A O 1
ATOM 1684 N N . PHE A 1 303 ? 125.754 154.686 180.667 1.00 28.89 303 PHE A N 1
ATOM 1685 C CA . PHE A 1 303 ? 127.041 154.722 181.358 1.00 28.89 303 PHE A CA 1
ATOM 1686 C C . PHE A 1 303 ? 126.941 155.484 182.676 1.00 28.89 303 PHE A C 1
ATOM 1687 O O . PHE A 1 303 ? 127.464 155.038 183.708 1.00 28.89 303 PHE A O 1
ATOM 1695 N N . THR A 1 304 ? 126.252 156.627 182.665 1.00 26.78 304 THR A N 1
ATOM 1696 C CA . THR A 1 304 ? 126.066 157.389 183.897 1.00 26.78 304 THR A CA 1
ATOM 1697 C C . THR A 1 304 ? 125.269 156.596 184.925 1.00 26.78 304 THR A C 1
ATOM 1698 O O . THR A 1 304 ? 125.609 156.586 186.115 1.00 26.78 304 THR A O 1
ATOM 1702 N N . LEU A 1 305 ? 124.207 155.922 184.483 1.00 25.96 305 LEU A N 1
ATOM 1703 C CA . LEU A 1 305 ? 123.407 155.118 185.397 1.00 25.96 305 LEU A CA 1
ATOM 1704 C C . LEU A 1 305 ? 124.218 153.965 185.962 1.00 25.96 305 LEU A C 1
ATOM 1705 O O . LEU A 1 305 ? 124.043 153.585 187.121 1.00 25.96 305 LEU A O 1
ATOM 1710 N N . LEU A 1 306 ? 125.102 153.384 185.155 1.00 25.07 306 LEU A N 1
ATOM 1711 C CA . LEU A 1 306 ? 125.961 152.322 185.658 1.00 25.07 306 LEU A CA 1
ATOM 1712 C C . LEU A 1 306 ? 126.895 152.844 186.738 1.00 25.07 306 LEU A C 1
ATOM 1713 O O . LEU A 1 306 ? 127.089 152.189 187.767 1.00 25.07 306 LEU A O 1
ATOM 1718 N N . ILE A 1 307 ? 127.471 154.031 186.530 1.00 23.67 307 ILE A N 1
ATOM 1719 C CA . ILE A 1 307 ? 128.321 154.623 187.563 1.00 23.67 307 ILE A CA 1
ATOM 1720 C C . ILE A 1 307 ? 127.527 154.840 188.843 1.00 23.67 307 ILE A C 1
ATOM 1721 O O . ILE A 1 307 ? 127.986 154.518 189.946 1.00 23.67 307 ILE A O 1
ATOM 1726 N N . VAL A 1 308 ? 126.320 155.388 188.712 1.00 23.07 308 VAL A N 1
ATOM 1727 C CA . VAL A 1 308 ? 125.503 155.693 189.885 1.00 23.07 308 VAL A CA 1
ATOM 1728 C C . VAL A 1 308 ? 125.123 154.422 190.631 1.00 23.07 308 VAL A C 1
ATOM 1729 O O . VAL A 1 308 ? 125.202 154.360 191.861 1.00 23.07 308 VAL A O 1
ATOM 1733 N N . TRP A 1 309 ? 124.708 153.389 189.901 1.00 24.24 309 TRP A N 1
ATOM 1734 C CA . TRP A 1 309 ? 124.299 152.151 190.551 1.00 24.24 309 TRP A CA 1
ATOM 1735 C C . TRP A 1 309 ? 125.480 151.450 191.205 1.00 24.24 309 TRP A C 1
ATOM 1736 O O . TRP A 1 309 ? 125.345 150.901 192.301 1.00 24.24 309 TRP A O 1
ATOM 1747 N N . VAL A 1 310 ? 126.648 151.462 190.563 1.00 21.83 310 VAL A N 1
ATOM 1748 C CA . VAL A 1 310 ? 127.827 150.848 191.169 1.00 21.83 310 VAL A CA 1
ATOM 1749 C C . VAL A 1 310 ? 128.209 151.583 192.448 1.00 21.83 310 VAL A C 1
ATOM 1750 O O . VAL A 1 310 ? 128.465 150.966 193.494 1.00 21.83 310 VAL A O 1
ATOM 1754 N N . SER A 1 311 ? 128.230 152.917 192.392 1.00 21.59 311 SER A N 1
ATOM 1755 C CA . SER A 1 311 ? 128.625 153.695 193.558 1.00 21.59 311 SER A CA 1
ATOM 1756 C C . SER A 1 311 ? 127.593 153.606 194.669 1.00 21.59 311 SER A C 1
ATOM 1757 O O . SER A 1 311 ? 127.937 153.765 195.843 1.00 21.59 311 SER A O 1
ATOM 1760 N N . SER A 1 312 ? 126.330 153.369 194.327 1.00 22.46 312 SER A N 1
ATOM 1761 C CA . SER A 1 312 ? 125.327 153.147 195.356 1.00 22.46 312 SER A CA 1
ATOM 1762 C C . SER A 1 312 ? 125.428 151.752 195.946 1.00 22.46 312 SER A C 1
ATOM 1763 O O . SER A 1 312 ? 125.136 151.561 197.130 1.00 22.46 312 SER A O 1
ATOM 1766 N N . PHE A 1 313 ? 125.822 150.766 195.143 1.00 20.64 313 PHE A N 1
ATOM 1767 C CA . PHE A 1 313 ? 126.023 149.426 195.673 1.00 20.64 313 PHE A CA 1
ATOM 1768 C C . PHE A 1 313 ? 127.171 149.396 196.667 1.00 20.64 313 PHE A C 1
ATOM 1769 O O . PHE A 1 313 ? 127.073 148.749 197.714 1.00 20.64 313 PHE A O 1
ATOM 1777 N N . TYR A 1 314 ? 128.274 150.081 196.359 1.00 19.28 314 TYR A N 1
ATOM 1778 C CA . TYR A 1 314 ? 129.377 150.097 197.315 1.00 19.28 314 TYR A CA 1
ATOM 1779 C C . TYR A 1 314 ? 129.008 150.799 198.612 1.00 19.28 314 TYR A C 1
ATOM 1780 O O . TYR A 1 314 ? 129.578 150.487 199.662 1.00 19.28 314 TYR A O 1
ATOM 1789 N N . ARG A 1 315 ? 128.069 151.738 198.572 1.00 20.93 315 ARG A N 1
ATOM 1790 C CA . ARG A 1 315 ? 127.610 152.412 199.777 1.00 20.93 315 ARG A CA 1
ATOM 1791 C C . ARG A 1 315 ? 126.395 151.746 200.402 1.00 20.93 315 ARG A C 1
ATOM 1792 O O . ARG A 1 315 ? 125.915 152.220 201.435 1.00 20.93 315 ARG A O 1
ATOM 1800 N N . SER A 1 316 ? 125.893 150.666 199.807 1.00 22.93 316 SER A N 1
ATOM 1801 C CA . SER A 1 316 ? 124.730 149.941 200.317 1.00 22.93 316 SER A CA 1
ATOM 1802 C C . SER A 1 316 ? 123.532 150.871 200.496 1.00 22.93 316 SER A C 1
ATOM 1803 O O . SER A 1 316 ? 122.822 150.821 201.501 1.00 22.93 316 SER A O 1
ATOM 1806 N N . ASN A 1 317 ? 123.317 151.730 199.508 1.00 25.85 317 ASN A N 1
ATOM 1807 C CA . ASN A 1 317 ? 122.166 152.616 199.538 1.00 25.85 317 ASN A CA 1
ATOM 1808 C C . ASN A 1 317 ? 120.881 151.796 199.486 1.00 25.85 317 ASN A C 1
ATOM 1809 O O . ASN A 1 317 ? 120.829 150.768 198.804 1.00 25.85 317 ASN A O 1
ATOM 1814 N N . PRO A 1 318 ? 119.833 152.211 200.192 1.00 27.83 318 PRO A N 1
ATOM 1815 C CA . PRO A 1 318 ? 118.539 151.543 200.037 1.00 27.83 318 PRO A CA 1
ATOM 1816 C C . PRO A 1 318 ? 118.032 151.702 198.614 1.00 27.83 318 PRO A C 1
ATOM 1817 O O . PRO A 1 318 ? 118.349 152.674 197.928 1.00 27.83 318 PRO A O 1
ATOM 1821 N N . ILE A 1 319 ? 117.241 150.724 198.169 1.00 28.47 319 ILE A N 1
ATOM 1822 C CA . ILE A 1 319 ? 116.812 150.694 196.773 1.00 28.47 319 ILE A CA 1
ATOM 1823 C C . ILE A 1 319 ? 116.020 151.944 196.411 1.00 28.47 319 ILE A C 1
ATOM 1824 O O . ILE A 1 319 ? 116.042 152.385 195.258 1.00 28.47 319 ILE A O 1
ATOM 1829 N N . VAL A 1 320 ? 115.326 152.544 197.380 1.00 30.21 320 VAL A N 1
ATOM 1830 C CA . VAL A 1 320 ? 114.527 153.733 197.094 1.00 30.21 320 VAL A CA 1
ATOM 1831 C C . VAL A 1 320 ? 115.418 154.904 196.695 1.00 30.21 320 VAL A C 1
ATOM 1832 O O . VAL A 1 320 ? 115.115 155.637 195.747 1.00 30.21 320 VAL A O 1
ATOM 1836 N N . GLN A 1 321 ? 116.527 155.103 197.408 1.00 30.88 321 GLN A N 1
ATOM 1837 C CA . GLN A 1 321 ? 117.438 156.189 197.058 1.00 30.88 321 GLN A CA 1
ATOM 1838 C C . GLN A 1 321 ? 118.084 155.951 195.699 1.00 30.88 321 GLN A C 1
ATOM 1839 O O . GLN A 1 321 ? 118.257 156.890 194.911 1.00 30.88 321 GLN A O 1
ATOM 1845 N N . ILE A 1 322 ? 118.445 154.702 195.409 1.00 27.70 322 ILE A N 1
ATOM 1846 C CA . ILE A 1 322 ? 119.000 154.377 194.101 1.00 27.70 322 ILE A CA 1
ATOM 1847 C C . ILE A 1 322 ? 117.988 154.688 193.010 1.00 27.70 322 ILE A C 1
ATOM 1848 O O . ILE A 1 322 ? 118.337 155.212 191.945 1.00 27.70 322 ILE A O 1
ATOM 1853 N N . LEU A 1 323 ? 116.718 154.362 193.255 1.00 30.25 323 LEU A N 1
ATOM 1854 C CA . LEU A 1 323 ? 115.681 154.635 192.270 1.00 30.25 323 LEU A CA 1
ATOM 1855 C C . LEU A 1 323 ? 115.486 156.131 192.077 1.00 30.25 323 LEU A C 1
ATOM 1856 O O . LEU A 1 323 ? 115.252 156.590 190.957 1.00 30.25 323 LEU A O 1
ATOM 1861 N N . GLU A 1 324 ? 115.577 156.909 193.154 1.00 33.39 324 GLU A N 1
ATOM 1862 C CA . GLU A 1 324 ? 115.490 158.360 193.014 1.00 33.39 324 GLU A CA 1
ATOM 1863 C C . GLU A 1 324 ? 116.631 158.898 192.157 1.00 33.39 324 GLU A C 1
ATOM 1864 O O . GLU A 1 324 ? 116.415 159.732 191.266 1.00 33.39 324 GLU A O 1
ATOM 1870 N N . PHE A 1 325 ? 117.852 158.421 192.406 1.00 30.18 325 PHE A N 1
ATOM 1871 C CA . PHE A 1 325 ? 118.997 158.854 191.609 1.00 30.18 325 PHE A CA 1
ATOM 1872 C C . PHE A 1 325 ? 118.801 158.509 190.139 1.00 30.18 325 PHE A C 1
ATOM 1873 O O . PHE A 1 325 ? 119.009 159.350 189.251 1.00 30.18 325 PHE A O 1
ATOM 1881 N N . THR A 1 326 ? 118.407 157.263 189.861 1.00 31.04 326 THR A N 1
ATOM 1882 C CA . THR A 1 326 ? 118.260 156.839 188.476 1.00 31.04 326 THR A CA 1
ATOM 1883 C C . THR A 1 326 ? 117.109 157.565 187.796 1.00 31.04 326 THR A C 1
ATOM 1884 O O . THR A 1 326 ? 117.183 157.841 186.597 1.00 31.04 326 THR A O 1
ATOM 1888 N N . LEU A 1 327 ? 116.062 157.922 188.542 1.00 35.60 327 LEU A N 1
ATOM 1889 C CA . LEU A 1 327 ? 114.980 158.705 187.961 1.00 35.60 327 LEU A CA 1
ATOM 1890 C C . LEU A 1 327 ? 115.460 160.095 187.577 1.00 35.60 327 LEU A C 1
ATOM 1891 O O . LEU A 1 327 ? 115.156 160.584 186.484 1.00 35.60 327 LEU A O 1
ATOM 1896 N N . ALA A 1 328 ? 116.222 160.743 188.459 1.00 34.20 328 ALA A N 1
ATOM 1897 C CA . ALA A 1 328 ? 116.729 162.075 188.145 1.00 34.20 328 ALA A CA 1
ATOM 1898 C C . ALA A 1 328 ? 117.610 162.044 186.904 1.00 34.20 328 ALA A C 1
ATOM 1899 O O . ALA A 1 328 ? 117.483 162.890 186.006 1.00 34.20 328 ALA A O 1
ATOM 1901 N N . ILE A 1 329 ? 118.502 161.057 186.826 1.00 31.88 329 ILE A N 1
ATOM 1902 C CA . ILE A 1 329 ? 119.413 161.009 185.688 1.00 31.88 329 ILE A CA 1
ATOM 1903 C C . ILE A 1 329 ? 118.694 160.599 184.410 1.00 31.88 329 ILE A C 1
ATOM 1904 O O . ILE A 1 329 ? 119.039 161.075 183.324 1.00 31.88 329 ILE A O 1
ATOM 1909 N N . THR A 1 330 ? 117.686 159.732 184.500 1.00 37.17 330 THR A N 1
ATOM 1910 C CA . THR A 1 330 ? 116.885 159.421 183.324 1.00 37.17 330 THR A CA 1
ATOM 1911 C C . THR A 1 330 ? 116.154 160.659 182.823 1.00 37.17 330 THR A C 1
ATOM 1912 O O . THR A 1 330 ? 116.071 160.894 181.613 1.00 37.17 330 THR A O 1
ATOM 1916 N N . ILE A 1 331 ? 115.628 161.469 183.742 1.00 38.14 331 ILE A N 1
ATOM 1917 C CA . ILE A 1 331 ? 114.928 162.688 183.352 1.00 38.14 331 ILE A CA 1
ATOM 1918 C C . ILE A 1 331 ? 115.872 163.655 182.649 1.00 38.14 331 ILE A C 1
ATOM 1919 O O . ILE A 1 331 ? 115.523 164.244 181.619 1.00 38.14 331 ILE A O 1
ATOM 1924 N N . ILE A 1 332 ? 117.079 163.838 183.185 1.00 35.46 332 ILE A N 1
ATOM 1925 C CA . ILE A 1 332 ? 117.957 164.845 182.589 1.00 35.46 332 ILE A CA 1
ATOM 1926 C C . ILE A 1 332 ? 118.635 164.340 181.322 1.00 35.46 332 ILE A C 1
ATOM 1927 O O . ILE A 1 332 ? 118.930 165.129 180.420 1.00 35.46 332 ILE A O 1
ATOM 1932 N N . GLY A 1 333 ? 118.906 163.044 181.228 1.00 38.38 333 GLY A N 1
ATOM 1933 C CA . GLY A 1 333 ? 119.817 162.552 180.217 1.00 38.38 333 GLY A CA 1
ATOM 1934 C C . GLY A 1 333 ? 119.213 162.380 178.844 1.00 38.38 333 GLY A C 1
ATOM 1935 O O . GLY A 1 333 ? 119.688 162.977 177.875 1.00 38.38 333 GLY A O 1
ATOM 1936 N N . VAL A 1 334 ? 118.172 161.564 178.743 1.00 42.13 334 VAL A N 1
ATOM 1937 C CA . VAL A 1 334 ? 117.559 161.283 177.450 1.00 42.13 334 VAL A CA 1
ATOM 1938 C C . VAL A 1 334 ? 116.644 162.439 177.058 1.00 42.13 334 VAL A C 1
ATOM 1939 O O . VAL A 1 334 ? 115.735 162.805 177.817 1.00 42.13 334 VAL A O 1
ATOM 1943 N N . PRO A 1 335 ? 116.875 163.074 175.909 1.00 47.09 335 PRO A N 1
ATOM 1944 C CA . PRO A 1 335 ? 115.951 164.114 175.436 1.00 47.09 335 PRO A CA 1
ATOM 1945 C C . PRO A 1 335 ? 114.669 163.475 174.927 1.00 47.09 335 PRO A C 1
ATOM 1946 O O . PRO A 1 335 ? 114.690 162.679 173.986 1.00 47.09 335 PRO A O 1
ATOM 1950 N N . VAL A 1 336 ? 113.552 163.820 175.565 1.00 54.52 336 VAL A N 1
ATOM 1951 C CA . VAL A 1 336 ? 112.284 163.176 175.243 1.00 54.52 336 VAL A CA 1
ATOM 1952 C C . VAL A 1 336 ? 111.856 163.515 173.822 1.00 54.52 336 VAL A C 1
ATOM 1953 O O . VAL A 1 336 ? 111.428 162.641 173.060 1.00 54.52 336 VAL A O 1
ATOM 1957 N N . GLY A 1 337 ? 111.970 164.784 173.441 1.00 53.64 337 GLY A N 1
ATOM 1958 C CA . GLY A 1 337 ? 111.413 165.223 172.177 1.00 53.64 337 GLY A CA 1
ATOM 1959 C C . GLY A 1 337 ? 112.387 165.846 171.199 1.00 53.64 337 GLY A C 1
ATOM 1960 O O . GLY A 1 337 ? 112.045 166.827 170.535 1.00 53.64 337 GLY A O 1
ATOM 1961 N N . LEU A 1 338 ? 113.601 165.300 171.099 1.00 51.28 338 LEU A N 1
ATOM 1962 C CA . LEU A 1 338 ? 114.557 165.811 170.117 1.00 51.28 338 LEU A CA 1
ATOM 1963 C C . LEU A 1 338 ? 114.065 165.640 168.684 1.00 51.28 338 LEU A C 1
ATOM 1964 O O . LEU A 1 338 ? 113.956 166.648 167.962 1.00 51.28 338 LEU A O 1
ATOM 1969 N N . PRO A 1 339 ? 113.737 164.430 168.208 1.00 51.10 339 PRO A N 1
ATOM 1970 C CA . PRO A 1 339 ? 113.262 164.322 166.820 1.00 51.10 339 PRO A CA 1
ATOM 1971 C C . PRO A 1 339 ? 111.960 165.059 166.575 1.00 51.10 339 PRO A C 1
ATOM 1972 O O . PRO A 1 339 ? 111.753 165.570 165.469 1.00 51.10 339 PRO A O 1
ATOM 1976 N N . ALA A 1 340 ? 111.082 165.145 167.576 1.00 51.41 340 ALA A N 1
ATOM 1977 C CA . ALA A 1 340 ? 109.816 165.844 167.391 1.00 51.41 340 ALA A CA 1
ATOM 1978 C C . ALA A 1 340 ? 110.040 167.327 167.133 1.00 51.41 340 ALA A C 1
ATOM 1979 O O . ALA A 1 340 ? 109.455 167.904 166.210 1.00 51.41 340 ALA A O 1
ATOM 1981 N N . VAL A 1 341 ? 110.895 167.965 167.934 1.00 50.27 341 VAL A N 1
ATOM 1982 C CA . VAL A 1 341 ? 111.138 169.390 167.742 1.00 50.27 341 VAL A CA 1
ATOM 1983 C C . VAL A 1 341 ? 111.977 169.638 166.495 1.00 50.27 341 VAL A C 1
ATOM 1984 O O . VAL A 1 341 ? 111.835 170.679 165.846 1.00 50.27 341 VAL A O 1
ATOM 1988 N N . VAL A 1 342 ? 112.851 168.700 166.121 1.00 49.03 342 VAL A N 1
ATOM 1989 C CA . VAL A 1 342 ? 113.562 168.846 164.852 1.00 49.03 342 VAL A CA 1
ATOM 1990 C C . VAL A 1 342 ? 112.589 168.808 163.680 1.00 49.03 342 VAL A C 1
ATOM 1991 O O . VAL A 1 342 ? 112.673 169.626 162.754 1.00 49.03 342 VAL A O 1
ATOM 1995 N N . THR A 1 343 ? 111.651 167.860 163.696 1.00 48.89 343 THR A N 1
ATOM 1996 C CA . THR A 1 343 ? 110.645 167.809 162.643 1.00 48.89 343 THR A CA 1
ATOM 1997 C C . THR A 1 343 ? 109.761 169.047 162.665 1.00 48.89 343 THR A C 1
ATOM 1998 O O . THR A 1 343 ? 109.335 169.522 161.610 1.00 48.89 343 THR A O 1
ATOM 2002 N N . THR A 1 344 ? 109.475 169.584 163.852 1.00 51.68 344 THR A N 1
ATOM 2003 C CA . THR A 1 344 ? 108.708 170.822 163.938 1.00 51.68 344 THR A CA 1
ATOM 2004 C C . THR A 1 344 ? 109.464 171.985 163.311 1.00 51.68 344 THR A C 1
ATOM 2005 O O . THR A 1 344 ? 108.872 172.815 162.614 1.00 51.68 344 THR A O 1
ATOM 2009 N N . THR A 1 345 ? 110.769 172.070 163.561 1.00 49.83 345 THR A N 1
ATOM 2010 C CA . THR A 1 345 ? 111.578 173.108 162.933 1.00 49.83 345 THR A CA 1
ATOM 2011 C C . THR A 1 345 ? 111.558 172.963 161.419 1.00 49.83 345 THR A C 1
ATOM 2012 O O . THR A 1 345 ? 111.384 173.947 160.691 1.00 49.83 345 THR A O 1
ATOM 2016 N N . MET A 1 346 ? 111.716 171.731 160.929 1.00 51.85 346 MET A N 1
ATOM 2017 C CA . MET A 1 346 ? 111.656 171.495 159.489 1.00 51.85 346 MET A CA 1
ATOM 2018 C C . MET A 1 346 ? 110.306 171.900 158.915 1.00 51.85 346 MET A C 1
ATOM 2019 O O . MET A 1 346 ? 110.239 172.504 157.842 1.00 51.85 346 MET A O 1
ATOM 2024 N N . ALA A 1 347 ? 109.219 171.573 159.612 1.00 53.13 347 ALA A N 1
ATOM 2025 C CA . ALA A 1 347 ? 107.889 171.866 159.091 1.00 53.13 347 ALA A CA 1
ATOM 2026 C C . ALA A 1 347 ? 107.607 173.362 159.087 1.00 53.13 347 ALA A C 1
ATOM 2027 O O . ALA A 1 347 ? 107.033 173.887 158.128 1.00 53.13 347 ALA A O 1
ATOM 2029 N N . VAL A 1 348 ? 107.995 174.065 160.151 1.00 51.74 348 VAL A N 1
ATOM 2030 C CA . VAL A 1 348 ? 107.810 175.512 160.184 1.00 51.74 348 VAL A CA 1
ATOM 2031 C C . VAL A 1 348 ? 108.645 176.173 159.098 1.00 51.74 348 VAL A C 1
ATOM 2032 O O . VAL A 1 348 ? 108.193 177.111 158.428 1.00 51.74 348 V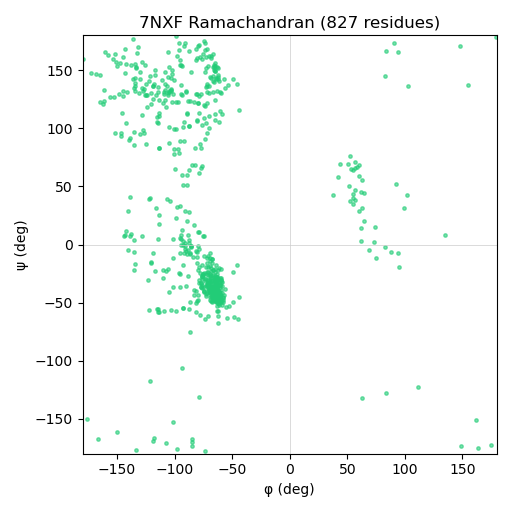AL A O 1
ATOM 2036 N N . GLY A 1 349 ? 109.870 175.688 158.892 1.00 50.94 349 GLY A N 1
ATOM 2037 C CA . GLY A 1 349 ? 110.688 176.225 157.821 1.00 50.94 349 GLY A CA 1
ATOM 2038 C C . GLY A 1 349 ? 110.105 175.960 156.448 1.00 50.94 349 GLY A C 1
ATOM 2039 O O . GLY A 1 349 ? 110.162 176.817 155.567 1.00 50.94 349 GLY A O 1
ATOM 2040 N N . ALA A 1 350 ? 109.540 174.770 156.245 1.00 51.20 350 ALA A N 1
ATOM 2041 C CA . ALA A 1 350 ? 108.905 174.459 154.971 1.00 51.20 350 ALA A CA 1
ATOM 2042 C C . ALA A 1 350 ? 107.689 175.339 154.734 1.00 51.20 350 ALA A C 1
ATOM 2043 O O . ALA A 1 350 ? 107.441 175.773 153.605 1.00 51.20 350 ALA A O 1
ATOM 2045 N N . ALA A 1 351 ? 106.909 175.604 155.782 1.00 53.07 351 ALA A N 1
ATOM 2046 C CA . ALA A 1 351 ? 105.786 176.525 155.647 1.00 53.07 351 ALA A CA 1
ATOM 2047 C C . ALA A 1 351 ? 106.264 177.922 155.283 1.00 53.07 351 ALA A C 1
ATOM 2048 O O . ALA A 1 351 ? 105.677 178.584 154.419 1.00 53.07 351 ALA A O 1
ATOM 2050 N N . TYR A 1 352 ? 107.333 178.387 155.930 1.00 55.66 352 TYR A N 1
ATOM 2051 C CA . TYR A 1 352 ? 107.862 179.707 155.606 1.00 55.66 352 TYR A CA 1
ATOM 2052 C C . TYR A 1 352 ? 108.375 179.755 154.173 1.00 55.66 352 TYR A C 1
ATOM 2053 O O . TYR A 1 352 ? 108.228 180.771 153.486 1.00 55.66 352 TYR A O 1
ATOM 2062 N N . LEU A 1 353 ? 108.995 178.668 153.712 1.00 51.89 353 LEU A N 1
ATOM 2063 C CA . LEU A 1 353 ? 109.460 178.596 152.331 1.00 51.89 353 LEU A CA 1
ATOM 2064 C C . LEU A 1 353 ? 108.293 178.636 151.354 1.00 51.89 353 LEU A C 1
ATOM 2065 O O . LEU A 1 353 ? 108.333 179.355 150.351 1.00 51.89 353 LEU A O 1
ATOM 2070 N N . ALA A 1 354 ? 107.245 177.858 151.628 1.00 52.96 354 ALA A N 1
ATOM 2071 C CA . ALA A 1 354 ? 106.072 177.867 150.764 1.00 52.96 354 ALA A CA 1
ATOM 2072 C C . ALA A 1 354 ? 105.402 179.231 150.756 1.00 52.96 354 ALA A C 1
ATOM 2073 O O . ALA A 1 354 ? 104.755 179.599 149.770 1.00 52.96 354 ALA A O 1
ATOM 2075 N N . LYS A 1 355 ? 105.535 179.988 151.845 1.00 56.82 355 LYS A N 1
ATOM 2076 C CA . LYS A 1 355 ? 105.094 181.377 151.823 1.00 56.82 355 LYS A CA 1
ATOM 2077 C C . LYS A 1 355 ? 105.908 182.195 150.829 1.00 56.82 355 LYS A C 1
ATOM 2078 O O . LYS A 1 355 ? 105.374 183.106 150.188 1.00 56.82 355 LYS A O 1
ATOM 2084 N N . LYS A 1 356 ? 107.194 181.882 150.686 1.00 55.04 356 LYS A N 1
ATOM 2085 C CA . LYS A 1 356 ? 108.086 182.537 149.740 1.00 55.04 356 LYS A CA 1
ATOM 2086 C C . LYS A 1 356 ? 107.984 181.962 148.333 1.00 55.04 356 LYS A C 1
ATOM 2087 O O . LYS A 1 356 ? 108.896 182.180 147.527 1.00 55.04 356 LYS A O 1
ATOM 2093 N N . LYS A 1 357 ? 106.912 181.226 148.036 1.00 55.60 357 LYS A N 1
ATOM 2094 C CA . LYS A 1 357 ? 106.694 180.596 146.734 1.00 55.60 357 LYS A CA 1
ATOM 2095 C C . LYS A 1 357 ? 107.785 179.568 146.429 1.00 55.60 357 LYS A C 1
ATOM 2096 O O . LYS A 1 357 ? 108.474 179.631 145.412 1.00 55.60 357 LYS A O 1
ATOM 2102 N N . ALA A 1 358 ? 107.933 178.611 147.348 1.00 54.03 358 ALA A N 1
ATOM 2103 C CA . ALA A 1 358 ? 108.853 177.493 147.146 1.00 54.03 358 ALA A CA 1
ATOM 2104 C C . ALA A 1 358 ? 108.309 176.308 147.943 1.00 54.03 358 ALA A C 1
ATOM 2105 O O . ALA A 1 358 ? 108.577 176.193 149.140 1.00 54.03 358 ALA A O 1
ATOM 2107 N N . ILE A 1 359 ? 107.566 175.439 147.271 1.00 55.06 359 ILE A N 1
ATOM 2108 C CA . ILE A 1 359 ? 106.920 174.303 147.917 1.00 55.06 359 ILE A CA 1
ATOM 2109 C C . ILE A 1 359 ? 107.864 173.113 147.890 1.00 55.06 359 ILE A C 1
ATOM 2110 O O . ILE A 1 359 ? 108.445 172.788 146.850 1.00 55.06 359 ILE A O 1
ATOM 2115 N N . VAL A 1 360 ? 108.017 172.465 149.037 1.00 55.95 360 VAL A N 1
ATOM 2116 C CA . VAL A 1 360 ? 108.982 171.391 149.222 1.00 55.95 360 VAL A CA 1
ATOM 2117 C C . VAL A 1 360 ? 108.250 170.060 149.152 1.00 55.95 360 VAL A C 1
ATOM 2118 O O . VAL A 1 360 ? 107.238 169.862 149.836 1.00 55.95 360 VAL A O 1
ATOM 2122 N N . GLN A 1 361 ? 108.758 169.144 148.327 1.00 60.67 361 GLN A N 1
ATOM 2123 C CA . GLN A 1 361 ? 108.091 167.859 148.140 1.00 60.67 361 GLN A CA 1
ATOM 2124 C C . GLN A 1 361 ? 108.218 166.990 149.383 1.00 60.67 361 GLN A C 1
ATOM 2125 O O . GLN A 1 361 ? 107.218 166.627 150.010 1.00 60.67 361 GLN A O 1
ATOM 2131 N N . LYS A 1 362 ? 109.446 166.645 149.753 1.00 59.43 362 LYS A N 1
ATOM 2132 C CA . LYS A 1 362 ? 109.727 165.884 150.960 1.00 59.43 362 LYS A CA 1
ATOM 2133 C C . LYS A 1 362 ? 110.441 166.784 151.954 1.00 59.43 362 LYS A C 1
ATOM 2134 O O . LYS A 1 362 ? 111.296 167.585 151.571 1.00 59.43 362 LYS A O 1
ATOM 2140 N N . LEU A 1 363 ? 110.099 166.639 153.236 1.00 54.37 363 LEU A N 1
ATOM 2141 C CA . LEU A 1 363 ? 110.645 167.527 154.256 1.00 54.37 363 LEU A CA 1
ATOM 2142 C C . LEU A 1 363 ? 112.164 167.469 154.323 1.00 54.37 363 LEU A C 1
ATOM 2143 O O . LEU A 1 363 ? 112.787 168.411 154.822 1.00 54.37 363 LEU A O 1
ATOM 2148 N N . SER A 1 364 ? 112.774 166.393 153.829 1.00 56.28 364 SER A N 1
ATOM 2149 C CA . SER A 1 364 ? 114.225 166.272 153.835 1.00 56.28 364 SER A CA 1
ATOM 2150 C C . SER A 1 364 ? 114.902 167.145 152.791 1.00 56.28 364 SER A C 1
ATOM 2151 O O . SER A 1 364 ? 116.130 167.266 152.817 1.00 56.28 364 SER A O 1
ATOM 2154 N N . ALA A 1 365 ? 114.147 167.744 151.871 1.00 53.37 365 ALA A N 1
ATOM 2155 C CA . ALA A 1 365 ? 114.761 168.571 150.841 1.00 53.37 365 ALA A CA 1
ATOM 2156 C C . ALA A 1 365 ? 115.293 169.882 151.395 1.00 53.37 365 ALA A C 1
ATOM 2157 O O . ALA A 1 365 ? 116.089 170.545 150.723 1.00 53.37 365 ALA A O 1
ATOM 2159 N N . ILE A 1 366 ? 114.872 170.272 152.599 1.00 51.10 366 ILE A N 1
ATOM 2160 C CA . ILE A 1 366 ? 115.389 171.490 153.214 1.00 51.10 366 ILE A CA 1
ATOM 2161 C C . ILE A 1 366 ? 116.887 171.361 153.450 1.00 51.10 366 ILE A C 1
ATOM 2162 O O . ILE A 1 366 ? 117.676 172.234 153.069 1.00 51.10 366 ILE A O 1
ATOM 2167 N N . GLU A 1 367 ? 117.299 170.259 154.077 1.00 53.10 367 GLU A N 1
ATOM 2168 C CA . GLU A 1 367 ? 118.714 170.032 154.348 1.00 53.10 367 GLU A CA 1
ATOM 2169 C C . GLU A 1 367 ? 119.507 169.881 153.057 1.00 53.10 367 GLU A C 1
ATOM 2170 O O . GLU A 1 367 ? 120.625 170.401 152.941 1.00 53.10 367 GLU A O 1
ATOM 2176 N N . SER A 1 368 ? 118.945 169.174 152.076 1.00 51.23 368 SER A N 1
ATOM 2177 C CA . SER A 1 368 ? 119.632 169.015 150.801 1.00 51.23 368 SER A CA 1
ATOM 2178 C C . SER A 1 368 ? 119.862 170.361 150.131 1.00 51.23 368 SER A C 1
ATOM 2179 O O . SER A 1 368 ? 120.962 170.633 149.639 1.00 51.23 368 SER A O 1
ATOM 2182 N N . LEU A 1 369 ? 118.845 171.225 150.116 1.00 48.11 369 LEU A N 1
ATOM 2183 C CA . LEU A 1 369 ? 119.026 172.550 149.535 1.00 48.11 369 LEU A CA 1
ATOM 2184 C C . LEU A 1 369 ? 120.043 173.359 150.324 1.00 48.11 369 LEU A C 1
ATOM 2185 O O . LEU A 1 369 ? 120.841 174.100 149.743 1.00 48.11 369 LEU A O 1
ATOM 2190 N N . ALA A 1 370 ? 120.034 173.232 151.651 1.00 46.40 370 ALA A N 1
ATOM 2191 C CA . ALA A 1 370 ? 121.026 173.935 152.456 1.00 46.40 370 ALA A CA 1
ATOM 2192 C C . ALA A 1 370 ? 122.437 173.463 152.144 1.00 46.40 370 ALA A C 1
ATOM 2193 O O . ALA A 1 370 ? 123.393 174.230 152.289 1.00 46.40 370 ALA A O 1
ATOM 2195 N N . GLY A 1 371 ? 122.590 172.212 151.718 1.00 48.24 371 GLY A N 1
ATOM 2196 C CA . GLY A 1 371 ? 123.908 171.656 151.491 1.00 48.24 371 GLY A CA 1
ATOM 2197 C C . GLY A 1 371 ? 124.480 171.781 150.097 1.00 48.24 371 GLY A C 1
ATOM 2198 O O . GLY A 1 371 ? 125.649 171.442 149.902 1.00 48.24 371 GLY A O 1
ATOM 2199 N N . VAL A 1 372 ? 123.706 172.253 149.118 1.00 49.17 372 VAL A N 1
ATOM 2200 C CA . VAL A 1 372 ? 124.175 172.250 147.737 1.00 49.17 372 VAL A CA 1
ATOM 2201 C C . VAL A 1 372 ? 125.346 173.206 147.575 1.00 49.17 372 VAL A C 1
ATOM 2202 O O . VAL A 1 372 ? 125.380 174.293 148.168 1.00 49.17 372 VAL A O 1
ATOM 2206 N N . GLU A 1 373 ? 126.326 172.792 146.776 1.00 51.75 373 GLU A N 1
ATOM 2207 C CA . GLU A 1 373 ? 127.479 173.616 146.453 1.00 51.75 373 GLU A CA 1
ATOM 2208 C C . GLU A 1 373 ? 127.490 174.095 145.014 1.00 51.75 373 GLU A C 1
ATOM 2209 O O . GLU A 1 373 ? 128.039 175.161 144.737 1.00 51.75 373 GLU A O 1
ATOM 2215 N N . ILE A 1 374 ? 126.901 173.334 144.097 1.00 51.12 374 ILE A N 1
ATOM 2216 C CA . ILE A 1 374 ? 126.849 173.685 142.685 1.00 51.12 374 ILE A CA 1
ATOM 2217 C C . ILE A 1 374 ? 125.395 173.682 142.245 1.00 51.12 374 ILE A C 1
ATOM 2218 O O . ILE A 1 374 ? 124.673 172.708 142.483 0.00 51.12 374 ILE A O 1
ATOM 2223 N N . LEU A 1 375 ? 124.969 174.764 141.606 1.00 52.02 375 LEU A N 1
ATOM 2224 C CA . LEU A 1 375 ? 123.610 174.905 141.101 1.00 52.02 375 LEU A CA 1
ATOM 2225 C C . LEU A 1 375 ? 123.677 174.975 139.582 1.00 52.02 375 LEU A C 1
ATOM 2226 O O . LEU A 1 375 ? 124.069 176.002 139.020 1.00 52.02 375 LEU A O 1
ATOM 2231 N N . CYS A 1 376 ? 123.303 173.884 138.922 1.00 55.64 376 CYS A N 1
ATOM 2232 C CA . CYS A 1 376 ? 123.318 173.796 137.465 1.00 55.64 376 CYS A CA 1
ATOM 2233 C C . CYS A 1 376 ? 121.935 174.186 136.962 1.00 55.64 376 CYS A C 1
ATOM 2234 O O . CYS A 1 376 ? 120.999 173.385 137.004 1.00 55.64 376 CYS A O 1
ATOM 2237 N N . SER A 1 377 ? 121.806 175.418 136.482 1.00 57.86 377 SER A N 1
ATOM 2238 C CA . SER A 1 377 ? 120.524 175.975 136.085 1.00 57.86 377 SER A CA 1
ATOM 2239 C C . SER A 1 377 ? 120.492 176.233 134.587 1.00 57.86 377 SER A C 1
ATOM 2240 O O . SER A 1 377 ? 121.448 176.767 134.020 1.00 57.86 377 SER A O 1
ATOM 2243 N N . ASP A 1 378 ? 119.388 175.850 133.953 1.00 65.31 378 ASP A N 1
ATOM 2244 C CA . ASP A 1 378 ? 119.183 176.175 132.550 1.00 65.31 378 ASP A CA 1
ATOM 2245 C C . ASP A 1 378 ? 119.049 177.681 132.374 1.00 65.31 378 ASP A C 1
ATOM 2246 O O . ASP A 1 378 ? 118.416 178.363 133.182 1.00 65.31 378 ASP A O 1
ATOM 2251 N N . LYS A 1 379 ? 119.661 178.201 131.308 1.00 68.81 379 LYS A N 1
ATOM 2252 C CA . LYS A 1 379 ? 119.660 179.642 131.082 1.00 68.81 379 LYS A CA 1
ATOM 2253 C C . LYS A 1 379 ? 118.255 180.163 130.824 1.00 68.81 379 LYS A C 1
ATOM 2254 O O . LYS A 1 379 ? 117.849 181.190 131.378 1.00 68.81 379 LYS A O 1
ATOM 2260 N N . THR A 1 380 ? 117.494 179.468 129.986 1.00 74.73 380 THR A N 1
ATOM 2261 C CA . THR A 1 380 ? 116.195 179.965 129.557 1.00 74.73 380 THR A CA 1
ATOM 2262 C C . THR A 1 380 ? 115.159 179.709 130.643 1.00 74.73 380 THR A C 1
ATOM 2263 O O . THR A 1 380 ? 114.946 178.562 131.050 1.00 74.73 380 THR A O 1
ATOM 2267 N N . GLY A 1 381 ? 114.519 180.778 131.112 1.00 71.62 381 GLY A N 1
ATOM 2268 C CA . GLY A 1 381 ? 113.493 180.691 132.120 1.00 71.62 381 GLY A CA 1
ATOM 2269 C C . GLY A 1 381 ? 113.970 180.902 133.539 1.00 71.62 381 GLY A C 1
ATOM 2270 O O . GLY A 1 381 ? 113.152 181.209 134.412 1.00 71.62 381 GLY A O 1
ATOM 2271 N N . THR A 1 382 ? 115.267 180.752 133.798 1.00 64.49 382 THR A N 1
ATOM 2272 C CA . THR A 1 382 ? 115.827 180.971 135.124 1.00 64.49 382 THR A CA 1
ATOM 2273 C C . THR A 1 382 ? 116.784 182.156 135.143 1.00 64.49 382 THR A C 1
ATOM 2274 O O . THR A 1 382 ? 116.600 183.089 135.926 1.00 64.49 382 THR A O 1
ATOM 2278 N N . LEU A 1 383 ? 117.804 182.145 134.292 1.00 65.08 383 LEU A N 1
ATOM 2279 C CA . LEU A 1 383 ? 118.737 183.257 134.203 1.00 65.08 383 LEU A CA 1
ATOM 2280 C C . LEU A 1 383 ? 118.273 184.342 133.244 1.00 65.08 383 LEU A C 1
ATOM 2281 O O . LEU A 1 383 ? 118.908 185.398 133.176 1.00 65.08 383 LEU A O 1
ATOM 2286 N N . THR A 1 384 ? 117.189 184.110 132.510 1.00 74.72 384 THR A N 1
ATOM 2287 C CA . THR A 1 384 ? 116.697 185.072 131.538 1.00 74.72 384 THR A CA 1
ATOM 2288 C C . THR A 1 384 ? 115.202 184.867 131.353 1.00 74.72 384 THR A C 1
ATOM 2289 O O . THR A 1 384 ? 114.657 183.805 131.663 1.00 74.72 384 THR A O 1
ATOM 2293 N N . LYS A 1 385 ? 114.542 185.903 130.843 1.00 79.90 385 LYS A N 1
ATOM 2294 C CA . LYS A 1 385 ? 113.098 185.866 130.678 1.00 79.90 385 LYS A CA 1
ATOM 2295 C C . LYS A 1 385 ? 112.723 185.050 129.444 1.00 79.90 385 LYS A C 1
ATOM 2296 O O . LYS A 1 385 ? 113.540 184.804 128.553 1.00 79.90 385 LYS A O 1
ATOM 2302 N N . ASN A 1 386 ? 111.465 184.621 129.400 1.00 87.74 386 ASN A N 1
ATOM 2303 C CA . ASN A 1 386 ? 110.990 183.806 128.289 1.00 87.74 386 ASN A CA 1
ATOM 2304 C C . ASN A 1 386 ? 110.421 184.623 127.137 1.00 87.74 386 ASN A C 1
ATOM 2305 O O . ASN A 1 386 ? 110.077 184.039 126.105 0.00 87.74 386 ASN A O 1
ATOM 2310 N N . LYS A 1 387 ? 110.307 185.940 127.271 1.00 92.20 387 LYS A N 1
ATOM 2311 C CA . LYS A 1 387 ? 109.822 186.767 126.176 1.00 92.20 387 LYS A CA 1
ATOM 2312 C C . LYS A 1 387 ? 111.004 187.321 125.390 1.00 92.20 387 LYS A C 1
ATOM 2313 O O . LYS A 1 387 ? 111.941 187.879 125.970 1.00 92.20 387 LYS A O 1
ATOM 2319 N N . LEU A 1 388 ? 110.961 187.147 124.072 1.00 100.37 388 LEU A N 1
ATOM 2320 C CA . LEU A 1 388 ? 112.081 187.455 123.195 1.00 100.37 388 LEU A CA 1
ATOM 2321 C C . LEU A 1 388 ? 111.815 188.727 122.403 1.00 100.37 388 LEU A C 1
ATOM 2322 O O . LEU A 1 388 ? 110.680 188.993 121.994 1.00 100.37 388 LEU A O 1
ATOM 2327 N N . SER A 1 389 ? 112.873 189.503 122.188 1.00 108.78 389 SER A N 1
ATOM 2328 C CA . SER A 1 389 ? 112.821 190.715 121.383 1.00 108.78 389 SER A CA 1
ATOM 2329 C C . SER A 1 389 ? 113.438 190.436 120.019 1.00 108.78 389 SER A C 1
ATOM 2330 O O . SER A 1 389 ? 114.520 189.846 119.932 1.00 108.78 389 SER A O 1
ATOM 2333 N N . LEU A 1 390 ? 112.752 190.859 118.960 1.00 113.09 390 LEU A N 1
ATOM 2334 C CA . LEU A 1 390 ? 113.185 190.607 117.590 1.00 113.09 390 LEU A CA 1
ATOM 2335 C C . LEU A 1 390 ? 113.732 191.900 116.998 1.00 113.09 390 LEU A C 1
ATOM 2336 O O . LEU A 1 390 ? 113.064 192.938 117.047 1.00 113.09 390 LEU A O 1
ATOM 2341 N N . HIS A 1 391 ? 114.940 191.834 116.440 1.00 116.13 391 HIS A N 1
ATOM 2342 C CA . HIS A 1 391 ? 115.658 193.017 115.968 1.00 116.13 391 HIS A CA 1
ATOM 2343 C C . HIS A 1 391 ? 116.088 192.816 114.518 1.00 116.13 391 HIS A C 1
ATOM 2344 O O . HIS A 1 391 ? 117.111 192.177 114.260 1.00 116.13 391 HIS A O 1
ATOM 2351 N N . ASP A 1 392 ? 115.316 193.375 113.580 1.00 122.94 392 ASP A N 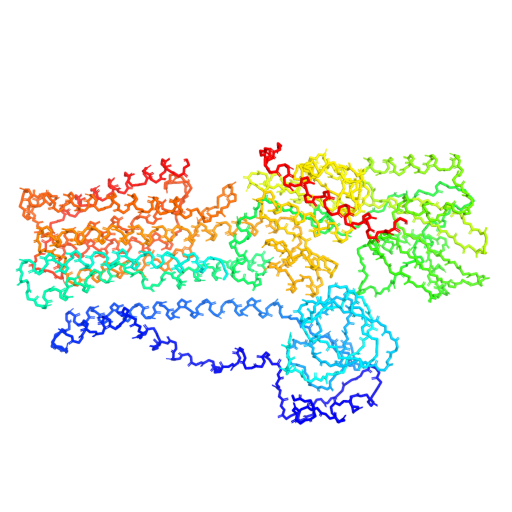1
ATOM 2352 C CA . ASP A 1 392 ? 115.704 193.486 112.175 1.00 122.94 392 ASP A CA 1
ATOM 2353 C C . ASP A 1 392 ? 116.149 192.156 111.574 1.00 122.94 392 ASP A C 1
ATOM 2354 O O . ASP A 1 392 ? 117.356 191.918 111.439 1.00 122.94 392 ASP A O 1
ATOM 2359 N N . PRO A 1 393 ? 115.217 191.254 111.253 1.00 127.47 393 PRO A N 1
ATOM 2360 C CA . PRO A 1 393 ? 115.593 189.979 110.631 1.00 127.47 393 PRO A CA 1
ATOM 2361 C C . PRO A 1 393 ? 116.603 190.149 109.504 1.00 127.47 393 PRO A C 1
ATOM 2362 O O . PRO A 1 393 ? 116.511 191.072 108.691 1.00 127.47 393 PRO A O 1
ATOM 2366 N N . TYR A 1 394 ? 117.578 189.242 109.469 1.00 130.66 394 TYR A N 1
ATOM 2367 C CA . TYR A 1 394 ? 118.660 189.266 108.485 1.00 130.66 394 TYR A CA 1
ATOM 2368 C C . TYR A 1 394 ? 118.127 188.735 107.162 1.00 130.66 394 TYR A C 1
ATOM 2369 O O . TYR A 1 394 ? 118.287 187.562 106.822 1.00 130.66 394 TYR A O 1
ATOM 2378 N N . THR A 1 395 ? 117.480 189.617 106.400 1.00 136.82 395 THR A N 1
ATOM 2379 C CA . THR A 1 395 ? 116.913 189.272 105.105 1.00 136.82 395 THR A CA 1
ATOM 2380 C C . THR A 1 395 ? 117.909 189.460 103.967 1.00 136.82 395 THR A C 1
ATOM 2381 O O . THR A 1 395 ? 117.501 189.575 102.806 1.00 136.82 395 THR A O 1
ATOM 2385 N N . VAL A 1 396 ? 119.203 189.500 104.275 1.00 135.63 396 VAL A N 1
ATOM 2386 C CA . VAL A 1 396 ? 120.243 189.605 103.259 1.00 135.63 396 VAL A CA 1
ATOM 2387 C C . VAL A 1 396 ? 120.573 188.180 102.825 1.00 135.63 396 VAL A C 1
ATOM 2388 O O . VAL A 1 396 ? 121.276 187.448 103.522 1.00 135.63 396 VAL A O 1
ATOM 2392 N N . ALA A 1 397 ? 120.052 187.786 101.671 1.00 136.45 397 ALA A N 1
ATOM 2393 C CA . ALA A 1 397 ? 120.174 186.421 101.183 1.00 136.45 397 ALA A CA 1
ATOM 2394 C C . ALA A 1 397 ? 120.167 186.463 99.659 1.00 136.45 397 ALA A C 1
ATOM 2395 O O . ALA A 1 397 ? 120.422 187.509 99.053 1.00 136.45 397 ALA A O 1
ATOM 2397 N N . GLY A 1 398 ? 119.883 185.322 99.041 1.00 139.48 398 GLY A N 1
ATOM 2398 C CA . GLY A 1 398 ? 119.784 185.241 97.599 1.00 139.48 398 GLY A CA 1
ATOM 2399 C C . GLY A 1 398 ? 118.464 185.775 97.084 1.00 139.48 398 GLY A C 1
ATOM 2400 O O . GLY A 1 398 ? 118.045 186.877 97.451 1.00 139.48 398 GLY A O 1
ATOM 2401 N N . VAL A 1 399 ? 117.807 185.003 96.214 1.00 140.69 399 VAL A N 1
ATOM 2402 C CA . VAL A 1 399 ? 116.568 185.449 95.582 1.00 140.69 399 VAL A CA 1
ATOM 2403 C C . VAL A 1 399 ? 115.489 185.762 96.611 1.00 140.69 399 VAL A C 1
ATOM 2404 O O . VAL A 1 399 ? 114.648 186.641 96.389 1.00 140.69 399 VAL A O 1
ATOM 2408 N N . ASP A 1 400 ? 115.501 185.071 97.754 1.00 141.40 400 ASP A N 1
ATOM 2409 C CA . ASP A 1 400 ? 114.445 185.196 98.755 1.00 141.40 400 ASP A CA 1
ATOM 2410 C C . ASP A 1 400 ? 114.551 186.528 99.490 1.00 141.40 400 ASP A C 1
ATOM 2411 O O . ASP A 1 400 ? 115.423 186.694 100.352 1.00 141.40 400 ASP A O 1
ATOM 2416 N N . PRO A 1 401 ? 113.682 187.502 99.182 1.00 142.40 401 PRO A N 1
ATOM 2417 C CA . PRO A 1 401 ? 113.842 188.841 99.765 1.00 142.40 401 PRO A CA 1
ATOM 2418 C C . PRO A 1 401 ? 113.300 188.989 101.180 1.00 142.40 401 PRO A C 1
ATOM 2419 O O . PRO A 1 401 ? 113.923 189.645 102.020 1.00 142.40 401 PRO A O 1
ATOM 2423 N N . GLU A 1 402 ? 112.141 188.385 101.457 1.00 141.04 402 GLU A N 1
ATOM 2424 C CA . GLU A 1 402 ? 111.455 188.605 102.724 1.00 141.04 402 GLU A CA 1
ATOM 2425 C C . GLU A 1 402 ? 110.797 187.337 103.258 1.00 141.04 402 GLU A C 1
ATOM 2426 O O . GLU A 1 402 ? 110.021 187.415 104.218 1.00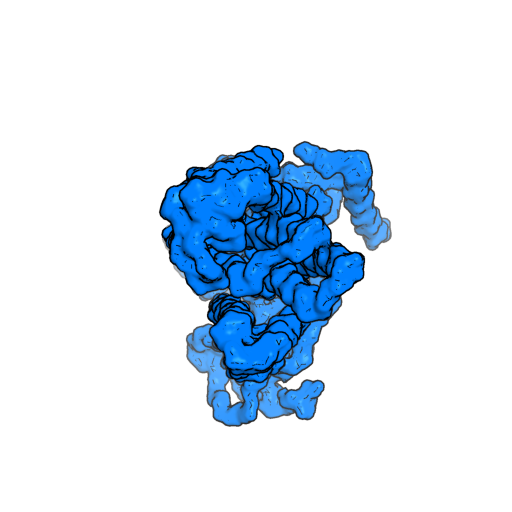 141.04 402 GLU A O 1
ATOM 2432 N N . ASP A 1 403 ? 111.092 186.171 102.683 1.00 140.48 403 ASP A N 1
ATOM 2433 C CA . ASP A 1 403 ? 110.370 184.952 103.025 1.00 140.48 403 ASP A CA 1
ATOM 2434 C C . ASP A 1 403 ? 110.658 184.462 104.438 1.00 140.48 403 ASP A C 1
ATOM 2435 O O . ASP A 1 403 ? 110.007 183.510 104.885 1.00 140.48 403 ASP A O 1
ATOM 2440 N N . LEU A 1 404 ? 111.617 185.074 105.140 1.00 138.18 404 LEU A N 1
ATOM 2441 C CA . LEU A 1 404 ? 111.933 184.652 106.501 1.00 138.18 404 LEU A CA 1
ATOM 2442 C C . LEU A 1 404 ? 110.699 184.681 107.392 1.00 138.18 404 LEU A C 1
ATOM 2443 O O . LEU A 1 404 ? 110.357 183.677 108.025 1.00 138.18 404 LEU A O 1
ATOM 2448 N N . MET A 1 405 ? 110.009 185.823 107.441 1.00 141.25 405 MET A N 1
ATOM 2449 C CA . MET A 1 405 ? 108.857 185.956 108.327 1.00 141.25 405 MET A CA 1
ATOM 2450 C C . MET A 1 405 ? 107.765 184.961 107.964 1.00 141.25 405 MET A C 1
ATOM 2451 O O . MET A 1 405 ? 107.231 184.261 108.832 1.00 141.25 405 MET A O 1
ATOM 2456 N N . LEU A 1 406 ? 107.432 184.879 106.676 1.00 141.43 406 LEU A N 1
ATOM 2457 C CA . LEU A 1 406 ? 106.334 184.024 106.242 1.00 141.43 406 LEU A CA 1
ATOM 2458 C C . LEU A 1 406 ? 106.624 182.560 106.549 1.00 141.43 406 LEU A C 1
ATOM 2459 O O . LEU A 1 406 ? 105.792 181.859 107.137 1.00 141.43 406 LEU A O 1
ATOM 2464 N N . THR A 1 407 ? 107.815 182.086 106.180 1.00 141.91 407 THR A N 1
ATOM 2465 C CA . THR A 1 407 ? 108.121 180.673 106.360 1.00 141.91 407 THR A CA 1
ATOM 2466 C C . THR A 1 407 ? 108.321 180.335 107.834 1.00 141.91 407 THR A C 1
ATOM 2467 O O . THR A 1 407 ? 107.953 179.241 108.279 1.00 141.91 407 THR A O 1
ATOM 2471 N N . ALA A 1 408 ? 108.896 181.257 108.611 1.00 140.06 408 ALA A N 1
ATOM 2472 C CA . ALA A 1 408 ? 109.085 181.006 110.035 1.00 140.06 408 ALA A CA 1
ATOM 2473 C C . ALA A 1 408 ? 107.749 180.938 110.763 1.00 140.06 408 ALA A C 1
ATOM 2474 O O . ALA A 1 408 ? 107.524 180.040 111.583 1.00 140.06 408 ALA A O 1
ATOM 2476 N N . CYS A 1 409 ? 106.846 181.881 110.478 1.00 142.33 409 CYS A N 1
ATOM 2477 C CA . CYS A 1 409 ? 105.519 181.830 111.074 1.00 142.33 409 CYS A CA 1
ATOM 2478 C C . CYS A 1 409 ? 104.699 180.671 110.528 1.00 142.33 409 CYS A C 1
ATOM 2479 O O . CYS A 1 409 ? 103.712 180.273 111.156 1.00 142.33 409 CYS A O 1
ATOM 2482 N N . LEU A 1 410 ? 105.089 180.121 109.376 1.00 141.19 410 LEU A N 1
ATOM 2483 C CA . LEU A 1 410 ? 104.418 178.936 108.856 1.00 141.19 410 LEU A CA 1
ATOM 2484 C C . LEU A 1 410 ? 104.568 177.751 109.801 1.00 141.19 410 LEU A C 1
ATOM 2485 O O . LEU A 1 410 ? 103.684 176.889 109.862 1.00 141.19 410 LEU A O 1
ATOM 2490 N N . ALA A 1 411 ? 105.670 177.693 110.548 1.00 139.01 411 ALA A N 1
ATOM 2491 C CA . ALA A 1 411 ? 105.950 176.600 111.468 1.00 139.01 411 ALA A CA 1
ATOM 2492 C C . ALA A 1 411 ? 105.425 176.864 112.873 1.00 139.01 411 ALA A C 1
ATOM 2493 O O . ALA A 1 411 ? 106.005 176.369 113.845 1.00 139.01 411 ALA A O 1
ATOM 2495 N N . ALA A 1 412 ? 104.355 177.643 113.002 1.00 139.03 412 ALA A N 1
ATOM 2496 C CA . ALA A 1 412 ? 103.780 177.965 114.300 1.00 139.03 412 ALA A CA 1
ATOM 2497 C C . ALA A 1 412 ? 102.667 176.982 114.642 1.00 139.03 412 ALA A C 1
ATOM 2498 O O . ALA A 1 412 ? 101.754 176.764 113.838 1.00 139.03 412 ALA A O 1
ATOM 2500 N N . SER A 1 413 ? 102.747 176.390 115.836 1.00 137.76 413 SER A N 1
ATOM 2501 C CA . SER A 1 413 ? 101.687 175.495 116.286 1.00 137.76 413 SER A CA 1
ATOM 2502 C C . SER A 1 413 ? 100.382 176.246 116.520 1.00 137.76 413 SER A C 1
ATOM 2503 O O . SER A 1 413 ? 99.300 175.683 116.319 1.00 137.76 413 SER A O 1
ATOM 2506 N N . ARG A 1 414 ? 100.465 177.506 116.954 1.00 136.54 414 ARG A N 1
ATOM 2507 C CA . ARG A 1 414 ? 99.318 178.413 117.028 1.00 136.54 414 ARG A CA 1
ATOM 2508 C C . ARG A 1 414 ? 98.212 177.890 117.942 1.00 136.54 414 ARG A C 1
ATOM 2509 O O . ARG A 1 414 ? 97.034 178.189 117.735 1.00 136.54 414 ARG A O 1
ATOM 2517 N N . LYS A 1 415 ? 98.569 177.105 118.960 1.00 134.43 415 LYS A N 1
ATOM 2518 C CA . LYS A 1 415 ? 97.556 176.652 119.909 1.00 134.43 415 LYS A CA 1
ATOM 2519 C C . LYS A 1 415 ? 97.177 177.760 120.884 1.00 134.43 415 LYS A C 1
ATOM 2520 O O . LYS A 1 415 ? 96.010 177.878 121.274 1.00 134.43 415 LYS A O 1
ATOM 2526 N N . LYS A 1 416 ? 98.151 178.572 121.291 1.00 134.57 416 LYS A N 1
ATOM 2527 C CA . LYS A 1 416 ? 97.992 179.650 122.265 1.00 134.57 416 LYS A CA 1
ATOM 2528 C C . LYS A 1 416 ? 97.561 179.145 123.638 1.00 134.57 416 LYS A C 1
ATOM 2529 O O . LYS A 1 416 ? 97.127 179.941 124.479 1.00 134.57 416 LYS A O 1
ATOM 2535 N N . LYS A 1 417 ? 97.664 177.838 123.883 1.00 133.52 417 LYS A N 1
ATOM 2536 C CA . LYS A 1 417 ? 97.488 177.271 125.211 1.00 133.52 417 LYS A CA 1
ATOM 2537 C C . LYS A 1 417 ? 98.548 176.240 125.569 1.00 133.52 417 LYS A C 1
ATOM 2538 O O . LYS A 1 417 ? 98.568 175.776 126.714 1.00 133.52 417 LYS A O 1
ATOM 2544 N N . GLY A 1 418 ? 99.416 175.863 124.634 1.00 130.77 418 GLY A N 1
ATOM 2545 C CA . GLY A 1 418 ? 100.499 174.944 124.911 1.00 130.77 418 GLY A CA 1
ATOM 2546 C C . GLY A 1 418 ? 101.758 175.301 124.150 1.00 130.77 418 GLY A C 1
ATOM 2547 O O . GLY A 1 418 ? 102.729 174.538 124.143 1.00 130.77 418 GLY A O 1
ATOM 2548 N N . ILE A 1 419 ? 101.751 176.466 123.498 1.00 129.73 419 ILE A N 1
ATOM 2549 C CA . ILE A 1 419 ? 102.910 176.902 122.731 1.00 129.73 419 ILE A CA 1
ATOM 2550 C C . ILE A 1 419 ? 104.028 177.323 123.678 1.00 129.73 419 ILE A C 1
ATOM 2551 O O . ILE A 1 419 ? 103.789 177.763 124.811 1.00 129.73 419 ILE A O 1
ATOM 2556 N N . ASP A 1 420 ? 105.264 177.183 123.211 1.00 128.66 420 ASP A N 1
ATOM 2557 C CA . ASP A 1 420 ? 106.430 177.483 124.028 1.00 128.66 420 ASP A CA 1
ATOM 2558 C C . ASP A 1 420 ? 106.752 178.974 123.946 1.00 128.66 420 ASP A C 1
ATOM 2559 O O . ASP A 1 420 ? 106.007 179.769 123.366 1.00 128.66 420 ASP A O 1
ATOM 2564 N N . ALA A 1 421 ? 107.882 179.367 124.536 1.00 122.57 421 ALA A N 1
ATOM 2565 C CA . ALA A 1 421 ? 108.285 180.769 124.522 1.00 122.57 421 ALA A CA 1
ATOM 2566 C C . ALA A 1 421 ? 108.716 181.223 123.134 1.00 122.57 421 ALA A C 1
ATOM 2567 O O . ALA A 1 421 ? 108.507 182.386 122.772 1.00 122.57 421 ALA A O 1
ATOM 2569 N N . ILE A 1 422 ? 109.326 180.329 122.352 1.00 122.96 422 ILE A N 1
ATOM 2570 C CA . ILE A 1 422 ? 109.813 180.696 121.026 1.00 122.96 422 ILE A CA 1
ATOM 2571 C C . ILE A 1 422 ? 108.656 181.071 120.109 1.00 122.96 422 ILE A C 1
ATOM 2572 O O . ILE A 1 422 ? 108.733 182.051 119.359 1.00 122.96 422 ILE A O 1
ATOM 2577 N N . ASP A 1 423 ? 107.567 180.302 120.160 1.00 127.75 423 ASP A N 1
ATOM 2578 C CA . ASP A 1 423 ? 106.468 180.489 119.216 1.00 127.75 423 ASP A CA 1
ATOM 2579 C C . ASP A 1 423 ? 105.812 181.856 119.371 1.00 127.75 423 ASP A C 1
ATOM 2580 O O . ASP A 1 423 ? 105.392 182.464 118.380 1.00 127.75 423 ASP A O 1
ATOM 2585 N N . LYS A 1 424 ? 105.706 182.352 120.606 1.00 126.14 424 LYS A N 1
ATOM 2586 C CA . LYS A 1 424 ? 104.961 183.584 120.849 1.00 126.14 424 LYS A CA 1
ATOM 2587 C C . LYS A 1 424 ? 105.590 184.777 120.139 1.00 126.14 424 LYS A C 1
ATOM 2588 O O . LYS A 1 424 ? 104.883 185.576 119.515 1.00 126.14 424 LYS A O 1
ATOM 2594 N N . ALA A 1 425 ? 106.918 184.904 120.209 1.00 124.12 425 ALA A N 1
ATOM 2595 C CA . ALA A 1 425 ? 107.583 186.097 119.691 1.00 124.12 425 ALA A CA 1
ATOM 2596 C C . ALA A 1 425 ? 107.353 186.278 118.198 1.00 124.12 425 ALA A C 1
ATOM 2597 O O . ALA A 1 425 ? 107.296 187.413 117.714 1.00 124.12 425 ALA A O 1
ATOM 2599 N N . PHE A 1 426 ? 107.231 185.179 117.453 1.00 127.16 426 PHE A N 1
ATOM 2600 C CA . PHE A 1 426 ? 106.950 185.282 116.026 1.00 127.16 426 PHE A CA 1
ATOM 2601 C C . PHE A 1 426 ? 105.593 185.927 115.780 1.00 127.16 426 PHE A C 1
ATOM 2602 O O . PHE A 1 426 ? 105.450 186.777 114.893 1.00 127.16 426 PHE A O 1
ATOM 2610 N N . LEU A 1 427 ? 104.582 185.537 116.559 1.00 129.08 427 LEU A N 1
ATOM 2611 C CA . LEU A 1 427 ? 103.249 186.100 116.381 1.00 129.08 427 LEU A CA 1
ATOM 2612 C C . LEU A 1 427 ? 103.182 187.542 116.869 1.00 129.08 427 LEU A C 1
ATOM 2613 O O . LEU A 1 427 ? 102.570 188.394 116.215 1.00 129.08 427 LEU A O 1
ATOM 2618 N N . LYS A 1 428 ? 103.796 187.835 118.020 1.00 128.81 428 LYS A N 1
ATOM 2619 C CA . LYS A 1 428 ? 103.757 189.198 118.541 1.00 128.81 428 LYS A CA 1
ATOM 2620 C C . LYS A 1 428 ? 104.485 190.172 117.626 1.00 128.81 428 LYS A C 1
ATOM 2621 O O . LYS A 1 428 ? 104.136 191.356 117.576 1.00 128.81 428 LYS A O 1
ATOM 2627 N N . SER A 1 429 ? 105.492 189.698 116.893 1.00 130.16 429 SER A N 1
ATOM 2628 C CA . SER A 1 429 ? 106.242 190.528 115.960 1.00 130.16 429 SER A CA 1
ATOM 2629 C C . SER A 1 429 ? 105.851 190.265 114.511 1.00 130.16 429 SER A C 1
ATOM 2630 O O . SER A 1 429 ? 106.711 190.264 113.624 1.00 130.16 429 SER A O 1
ATOM 2633 N N . LEU A 1 430 ? 104.563 190.031 114.255 1.00 135.94 430 LEU A N 1
ATOM 2634 C CA . LEU A 1 430 ? 104.044 189.844 112.906 1.00 135.94 430 LEU A CA 1
ATOM 2635 C C . LEU A 1 430 ? 103.435 191.126 112.345 1.00 135.94 430 LEU A C 1
ATOM 2636 O O . LEU A 1 430 ? 102.474 191.074 111.569 1.00 135.94 430 LEU A O 1
ATOM 2641 N N . LYS A 1 431 ? 103.973 192.283 112.729 1.00 138.72 431 LYS A N 1
ATOM 2642 C CA . LYS A 1 431 ? 103.513 193.567 112.204 1.00 138.72 431 LYS A CA 1
ATOM 2643 C C . LYS A 1 431 ? 104.102 193.811 110.811 1.00 138.72 431 LYS A C 1
ATOM 2644 O O . LYS A 1 431 ? 104.836 194.766 110.560 1.00 138.72 431 LYS A O 1
ATOM 2650 N N . TYR A 1 432 ? 103.758 192.911 109.894 1.00 143.65 432 TYR A N 1
ATOM 2651 C CA . TYR A 1 432 ? 104.228 192.961 108.517 1.00 143.65 432 TYR A CA 1
ATOM 2652 C C . TYR A 1 432 ? 103.045 193.208 107.593 1.00 143.65 432 TYR A C 1
ATOM 2653 O O . TYR A 1 432 ? 102.010 192.544 107.708 1.00 143.65 432 TYR A O 1
ATOM 2662 N N . TYR A 1 433 ? 103.198 194.166 106.689 1.00 147.69 433 TYR A N 1
ATOM 2663 C CA . TYR A 1 433 ? 102.099 194.637 105.855 1.00 147.69 433 TYR A CA 1
ATOM 2664 C C . TYR A 1 433 ? 101.777 193.750 104.651 1.00 147.69 433 TYR A C 1
ATOM 2665 O O . TYR A 1 433 ? 100.597 193.447 104.430 1.00 147.69 433 TYR A O 1
ATOM 2674 N N . PRO A 1 434 ? 102.770 193.314 103.835 1.00 149.29 434 PRO A N 1
ATOM 2675 C CA . PRO A 1 434 ? 102.424 192.734 102.525 1.00 149.29 434 PRO A CA 1
ATOM 2676 C C . PRO A 1 434 ? 101.585 191.465 102.572 1.00 149.29 434 PRO A C 1
ATOM 2677 O O . PRO A 1 434 ? 100.562 191.384 101.884 1.00 149.29 434 PRO A O 1
ATOM 2681 N N . ARG A 1 435 ? 101.989 190.467 103.364 1.00 148.47 435 ARG A N 1
ATOM 2682 C CA . ARG A 1 435 ? 101.331 189.169 103.286 1.00 148.47 435 ARG A CA 1
ATOM 2683 C C . ARG A 1 435 ? 101.090 188.505 104.637 1.00 148.47 435 ARG A C 1
ATOM 2684 O O . ARG A 1 435 ? 100.670 187.341 104.663 1.00 148.47 435 ARG A O 1
ATOM 2692 N N . ALA A 1 436 ? 101.338 189.190 105.756 1.00 146.16 436 ALA A N 1
ATOM 2693 C CA . ALA A 1 436 ? 101.176 188.544 107.056 1.00 146.16 436 ALA A CA 1
ATOM 2694 C C . ALA A 1 436 ? 99.733 188.123 107.304 1.00 146.16 436 ALA A C 1
ATOM 2695 O O . ALA A 1 436 ? 99.484 187.168 108.048 1.00 146.16 436 ALA A O 1
ATOM 2697 N N . LYS A 1 437 ? 98.769 188.823 106.702 1.00 145.83 437 LYS A N 1
ATOM 2698 C CA . LYS A 1 437 ? 97.378 188.396 106.809 1.00 145.83 437 LYS A CA 1
ATOM 2699 C C . LYS A 1 437 ? 97.105 187.179 105.933 1.00 145.83 437 LYS A C 1
ATOM 2700 O O . LYS A 1 437 ? 96.385 186.260 106.342 1.00 145.83 437 LYS A O 1
ATOM 2706 N N . SER A 1 438 ? 97.672 187.155 104.725 1.00 148.59 438 SER A N 1
ATOM 2707 C CA . SER A 1 438 ? 97.423 186.068 103.788 1.00 148.59 438 SER A CA 1
ATOM 2708 C C . SER A 1 438 ? 98.318 184.859 104.022 1.00 148.59 438 SER A C 1
ATOM 2709 O O . SER A 1 438 ? 98.072 183.801 103.432 1.00 148.59 438 SER A O 1
ATOM 2712 N N . VAL A 1 439 ? 99.348 184.986 104.862 1.00 150.25 439 VAL A N 1
ATOM 2713 C CA . VAL A 1 439 ? 100.274 183.877 105.067 1.00 150.25 439 VAL A CA 1
ATOM 2714 C C . VAL A 1 439 ? 99.723 182.825 106.024 1.00 150.25 439 VAL A C 1
ATOM 2715 O O . VAL A 1 439 ? 100.163 181.670 105.984 1.00 150.25 439 VAL A O 1
ATOM 2719 N N . LEU A 1 440 ? 98.761 183.180 106.872 1.00 148.77 440 LEU A N 1
ATOM 2720 C CA . LEU A 1 440 ? 98.196 182.248 107.836 1.00 148.77 440 LEU A CA 1
ATOM 2721 C C . LEU A 1 440 ? 96.925 181.581 107.328 1.00 148.77 440 LEU A C 1
ATOM 2722 O O . LEU A 1 440 ? 96.278 180.847 108.082 1.00 148.77 440 LEU A O 1
ATOM 2727 N N . SER A 1 441 ? 96.556 181.814 106.073 1.00 147.83 441 SER A N 1
ATOM 2728 C CA . SER A 1 441 ? 95.330 181.284 105.494 1.00 147.83 441 SER A CA 1
ATOM 2729 C C . SER A 1 441 ? 95.666 180.184 104.496 1.00 147.83 441 SER A C 1
ATOM 2730 O O . SER A 1 441 ? 96.570 180.345 103.670 1.00 147.83 441 SER A O 1
ATOM 2733 N N . LYS A 1 442 ? 94.949 179.063 104.596 1.00 147.33 442 LYS A N 1
ATOM 2734 C CA . LYS A 1 442 ? 94.985 177.924 103.681 1.00 147.33 442 LYS A CA 1
ATOM 2735 C C . LYS A 1 442 ? 96.297 177.146 103.746 1.00 147.33 442 LYS A C 1
ATOM 2736 O O . LYS A 1 442 ? 96.407 176.093 103.106 1.00 147.33 442 LYS A O 1
ATOM 2742 N N . TYR A 1 443 ? 97.286 177.604 104.513 1.00 148.22 443 TYR A N 1
ATOM 2743 C CA . TYR A 1 443 ? 98.536 176.861 104.684 1.00 148.22 443 TYR A CA 1
ATOM 2744 C C . TYR A 1 443 ? 98.291 175.697 105.647 1.00 148.22 443 TYR A C 1
ATOM 2745 O O . TYR A 1 443 ? 98.800 175.647 106.769 1.00 148.22 443 TYR A O 1
ATOM 2754 N N . LYS A 1 444 ? 97.482 174.747 105.184 1.00 146.06 444 LYS A N 1
ATOM 2755 C CA . LYS A 1 444 ? 97.108 173.613 106.016 1.00 146.06 444 LYS A CA 1
ATOM 2756 C C . LYS A 1 444 ? 98.322 172.742 106.309 1.00 146.06 444 LYS A C 1
ATOM 2757 O O . LYS A 1 444 ? 99.077 172.377 105.404 1.00 146.06 444 LYS A O 1
ATOM 2763 N N . VAL A 1 445 ? 98.502 172.404 107.580 1.00 145.95 445 VAL A N 1
ATOM 2764 C CA . VAL A 1 445 ? 99.649 171.621 108.024 1.00 145.95 445 VAL A CA 1
ATOM 2765 C C . VAL A 1 445 ? 99.383 170.144 107.757 1.00 145.95 445 VAL A C 1
ATOM 2766 O O . VAL A 1 445 ? 98.313 169.620 108.091 1.00 145.95 445 VAL A O 1
ATOM 2770 N N . LEU A 1 446 ? 100.343 169.478 107.116 1.00 146.15 446 LEU A N 1
ATOM 2771 C CA . LEU A 1 446 ? 100.270 168.039 106.881 1.00 146.15 446 LEU A CA 1
ATOM 2772 C C . LEU A 1 446 ? 101.089 167.267 107.910 1.00 146.15 446 LEU A C 1
ATOM 2773 O O . LEU A 1 446 ? 100.560 166.401 108.612 1.00 146.15 446 LEU A O 1
ATOM 2778 N N . GLN A 1 447 ? 102.379 167.572 108.009 1.00 144.94 447 GLN A N 1
ATOM 2779 C CA . GLN A 1 447 ? 103.263 166.989 109.006 1.00 144.94 447 GLN A CA 1
ATOM 2780 C C . GLN A 1 447 ? 103.933 168.109 109.788 1.00 144.94 447 GLN A C 1
ATOM 2781 O O . GLN A 1 447 ? 104.343 169.120 109.210 1.00 144.94 447 GLN A O 1
ATOM 2787 N N . PHE A 1 448 ? 104.036 167.929 111.104 1.00 137.54 448 PHE A N 1
ATOM 2788 C CA . PHE A 1 448 ? 104.636 168.932 111.989 1.00 137.54 448 PHE A CA 1
ATOM 2789 C C . PHE A 1 448 ? 105.504 168.193 113.007 1.00 137.54 448 PHE A C 1
ATOM 2790 O O . PHE A 1 448 ? 105.021 167.778 114.064 1.00 137.54 448 PHE A O 1
ATOM 2798 N N . HIS A 1 449 ? 106.778 168.033 112.683 1.00 133.00 449 HIS A N 1
ATOM 2799 C CA . HIS A 1 449 ? 107.713 167.433 113.626 1.00 133.00 449 HIS A CA 1
ATOM 2800 C C . HIS A 1 449 ? 107.995 168.421 114.749 1.00 133.00 449 HIS A C 1
ATOM 2801 O O . HIS A 1 449 ? 108.453 169.538 114.477 1.00 133.00 449 HIS A O 1
ATOM 2808 N N . PRO A 1 450 ? 107.738 168.070 116.005 1.00 125.49 450 PRO A N 1
ATOM 2809 C CA . PRO A 1 450 ? 107.994 169.009 117.101 1.00 125.49 450 PRO A CA 1
ATOM 2810 C C . PRO A 1 450 ? 109.484 169.240 117.299 1.00 125.49 450 PRO A C 1
ATOM 2811 O O . PRO A 1 450 ? 110.332 168.479 116.831 1.00 125.49 450 PRO A O 1
ATOM 2815 N N . PHE A 1 451 ? 109.790 170.329 118.004 1.00 114.55 451 PHE A N 1
ATOM 2816 C CA . PHE A 1 451 ? 111.166 170.688 118.323 1.00 114.55 451 PHE A CA 1
ATOM 2817 C C . PHE A 1 451 ? 111.842 169.580 119.120 1.00 114.55 451 PHE A C 1
ATOM 2818 O O . PHE A 1 451 ? 111.472 169.318 120.269 1.00 114.55 451 PHE A O 1
ATOM 2826 N N . ASP A 1 452 ? 112.833 168.924 118.516 1.00 111.86 452 ASP A N 1
ATOM 2827 C CA . ASP A 1 452 ? 113.537 167.827 119.164 1.00 111.86 452 ASP A CA 1
ATOM 2828 C C . ASP A 1 452 ? 114.821 168.344 119.788 1.00 111.86 452 ASP A C 1
ATOM 2829 O O . ASP A 1 452 ? 115.652 168.925 119.073 1.00 111.86 452 ASP A O 1
ATOM 2834 N N . PRO A 1 453 ? 115.026 168.169 121.095 1.00 103.43 453 PRO A N 1
ATOM 2835 C CA . PRO A 1 453 ? 116.244 168.707 121.723 1.00 103.43 453 PRO A CA 1
ATOM 2836 C C . PRO A 1 453 ? 117.526 168.133 121.151 1.00 103.43 453 PRO A C 1
ATOM 2837 O O . PRO A 1 453 ? 118.529 168.851 121.067 1.00 103.43 453 PRO A O 1
ATOM 2841 N N . VAL A 1 454 ? 117.528 166.858 120.755 1.00 101.88 454 VAL A N 1
ATOM 2842 C CA . VAL A 1 454 ? 118.722 166.269 120.162 1.00 101.88 454 VAL A CA 1
ATOM 2843 C C . VAL A 1 454 ? 119.015 166.861 118.793 1.00 101.88 454 VAL A C 1
ATOM 2844 O O . VAL A 1 454 ? 120.151 166.772 118.313 1.00 101.88 454 VAL A O 1
ATOM 2848 N N . SER A 1 455 ? 118.017 167.467 118.148 1.00 109.67 455 SER A N 1
ATOM 2849 C CA . SER A 1 455 ? 118.192 168.065 116.834 1.00 109.67 455 SER A CA 1
ATOM 2850 C C . SER A 1 455 ? 118.195 169.585 116.845 1.00 109.67 455 SER A C 1
ATOM 2851 O O . SER A 1 455 ? 118.746 170.185 115.918 1.00 109.67 455 SER A O 1
ATOM 2854 N N . LYS A 1 456 ? 117.607 170.213 117.864 1.00 106.68 456 LYS A N 1
ATOM 2855 C CA . LYS A 1 456 ? 117.466 171.668 117.924 1.00 106.68 456 LYS A CA 1
ATOM 2856 C C . LYS A 1 456 ? 116.847 172.198 116.634 1.00 106.68 456 LYS A C 1
ATOM 2857 O O . LYS A 1 456 ? 117.351 173.130 116.006 1.00 106.68 456 LYS A O 1
ATOM 2863 N N . LYS A 1 457 ? 115.736 171.582 116.235 1.00 117.67 457 LYS A N 1
ATOM 2864 C CA . LYS A 1 457 ? 115.214 171.780 114.890 1.00 117.67 457 LYS A CA 1
ATOM 2865 C C . LYS A 1 457 ? 113.755 171.358 114.839 1.00 117.67 457 LYS A C 1
ATOM 2866 O O . LYS A 1 457 ? 113.430 170.214 115.168 1.00 117.67 457 LYS A O 1
ATOM 2872 N N . VAL A 1 458 ? 112.885 172.273 114.417 1.00 126.03 458 VAL A N 1
ATOM 2873 C CA . VAL A 1 458 ? 111.477 171.979 114.182 1.00 126.03 458 VAL A CA 1
ATOM 2874 C C . VAL A 1 458 ? 111.249 171.926 112.677 1.00 126.03 458 VAL A C 1
ATOM 2875 O O . VAL A 1 458 ? 111.689 172.818 111.941 1.00 126.03 458 VAL A O 1
ATOM 2879 N N . VAL A 1 459 ? 110.592 170.864 112.216 1.00 132.91 459 VAL A N 1
ATOM 2880 C CA . VAL A 1 459 ? 110.336 170.649 110.797 1.00 132.91 459 VAL A CA 1
ATOM 2881 C C . VAL A 1 459 ? 108.837 170.479 110.600 1.00 132.91 459 VAL A C 1
ATOM 2882 O O . VAL A 1 459 ? 108.206 169.665 111.282 1.00 132.91 459 VAL A O 1
ATOM 2886 N N . ALA A 1 460 ? 108.272 171.242 109.668 1.00 140.51 460 ALA A N 1
ATOM 2887 C CA . ALA A 1 460 ? 106.849 171.187 109.372 1.00 140.51 460 ALA A CA 1
ATOM 2888 C C . ALA A 1 460 ? 106.645 171.034 107.873 1.00 140.51 460 ALA A C 1
ATOM 2889 O O . ALA A 1 460 ? 107.383 171.619 107.076 1.00 140.51 460 ALA A O 1
ATOM 2891 N N . VAL A 1 461 ? 105.644 170.242 107.495 1.00 144.75 461 VAL A N 1
ATOM 2892 C CA . VAL A 1 461 ? 105.249 170.063 106.102 1.00 144.75 461 VAL A CA 1
ATOM 2893 C C . VAL A 1 461 ? 103.800 170.509 105.973 1.00 144.75 461 VAL A C 1
ATOM 2894 O O . VAL A 1 461 ? 102.915 169.964 106.645 1.00 144.75 461 VAL A O 1
ATOM 2898 N N . VAL A 1 462 ? 103.556 171.499 105.112 1.00 146.41 462 VAL A N 1
ATOM 2899 C CA . VAL A 1 462 ? 102.244 172.113 104.966 1.00 146.41 462 VAL A CA 1
ATOM 2900 C C . VAL A 1 462 ? 101.897 172.199 103.485 1.00 146.41 462 VAL A C 1
ATOM 2901 O O . VAL A 1 462 ? 102.728 171.959 102.609 1.00 146.41 462 VAL A O 1
ATOM 2905 N N . GLU A 1 463 ? 100.643 172.552 103.218 1.00 147.40 463 GLU A N 1
ATOM 2906 C CA . GLU A 1 463 ? 100.147 172.775 101.869 1.00 147.40 463 GLU A CA 1
ATOM 2907 C C . GLU A 1 463 ? 100.147 174.267 101.550 1.00 147.40 463 GLU A C 1
ATOM 2908 O O . GLU A 1 463 ? 100.217 175.117 102.440 1.00 147.40 463 GLU A O 1
ATOM 2914 N N . SER A 1 464 ? 100.072 174.575 100.259 1.00 149.43 464 SER A N 1
ATOM 2915 C CA . SER A 1 464 ? 100.049 175.942 99.767 1.00 149.43 464 SER A CA 1
ATOM 2916 C C . SER A 1 464 ? 99.023 176.074 98.651 1.00 149.43 464 SER A C 1
ATOM 2917 O O . SER A 1 464 ? 98.700 175.087 97.982 1.00 149.43 464 SER A O 1
ATOM 2920 N N . PRO A 1 465 ? 98.486 177.280 98.433 1.00 150.61 465 PRO A N 1
ATOM 2921 C CA . PRO A 1 465 ? 97.558 177.469 97.306 1.00 150.61 465 PRO A CA 1
ATOM 2922 C C . PRO A 1 465 ? 98.179 177.136 95.965 1.00 150.61 465 PRO A C 1
ATOM 2923 O O . PRO A 1 465 ? 97.476 176.669 95.060 1.00 150.61 465 PRO A O 1
ATOM 2927 N N . GLN A 1 466 ? 99.483 177.364 95.809 1.00 150.11 466 GLN A N 1
ATOM 2928 C CA . GLN A 1 466 ? 100.192 176.943 94.610 1.00 150.11 466 GLN A CA 1
ATOM 2929 C C . GLN A 1 466 ? 100.290 175.427 94.490 1.00 150.11 466 GLN A C 1
ATOM 2930 O O . GLN A 1 466 ? 100.651 174.931 93.418 1.00 150.11 466 GLN A O 1
ATOM 2936 N N . GLY A 1 467 ? 99.974 174.686 95.553 1.00 150.82 467 GLY A N 1
ATOM 2937 C CA . GLY A 1 467 ? 99.947 173.240 95.521 1.00 150.82 467 GLY A CA 1
ATOM 2938 C C . GLY A 1 467 ? 101.222 172.561 95.973 1.00 150.82 467 GLY A C 1
ATOM 2939 O O . GLY A 1 467 ? 101.235 171.330 96.100 1.00 150.82 467 GLY A O 1
ATOM 2940 N N . GLU A 1 468 ? 102.287 173.316 96.220 1.00 149.63 468 GLU A N 1
ATOM 2941 C CA . GLU A 1 468 ? 103.547 172.715 96.624 1.00 149.63 468 GLU A CA 1
ATOM 2942 C C . GLU A 1 468 ? 103.491 172.269 98.083 1.00 149.63 468 GLU A C 1
ATOM 2943 O O . GLU A 1 468 ? 102.616 172.668 98.854 1.00 149.63 468 GLU A O 1
ATOM 2949 N N . ARG A 1 469 ? 104.445 171.417 98.453 1.00 146.42 469 ARG A N 1
ATOM 2950 C CA . ARG A 1 469 ? 104.599 170.942 99.827 1.00 146.42 469 ARG A CA 1
ATOM 2951 C C . ARG A 1 469 ? 105.795 171.669 100.433 1.00 146.42 469 ARG A C 1
ATOM 2952 O O . ARG A 1 469 ? 106.926 171.184 100.396 1.00 146.42 469 ARG A O 1
ATOM 2960 N N . ILE A 1 470 ? 105.537 172.846 101.000 1.00 146.90 470 ILE A N 1
ATOM 2961 C CA . ILE A 1 470 ? 106.588 173.677 101.584 1.00 146.90 470 ILE A CA 1
ATOM 2962 C C . ILE A 1 470 ? 106.971 173.054 102.923 1.00 146.90 470 ILE A C 1
ATOM 2963 O O . ILE A 1 470 ? 106.255 173.199 103.916 1.00 146.90 470 ILE A O 1
ATOM 2968 N N . THR A 1 471 ? 108.105 172.355 102.955 1.00 146.28 471 THR A N 1
ATOM 2969 C CA . THR A 1 471 ? 108.588 171.711 104.176 1.00 146.28 471 THR A CA 1
ATOM 2970 C C . THR A 1 471 ? 109.504 172.689 104.899 1.00 146.28 471 THR A C 1
ATOM 2971 O O . THR A 1 471 ? 110.717 172.714 104.685 1.00 146.28 471 THR A O 1
ATOM 2975 N N . CYS A 1 472 ? 108.913 173.506 105.765 1.00 139.97 472 CYS A N 1
ATOM 2976 C CA . CYS A 1 472 ? 109.689 174.461 106.541 1.00 139.97 472 CYS A CA 1
ATOM 2977 C C . CYS A 1 472 ? 110.550 173.749 107.575 1.00 139.97 472 CYS A C 1
ATOM 2978 O O . CYS A 1 472 ? 110.149 172.736 108.155 1.00 139.97 472 CYS A O 1
ATOM 2981 N N . VAL A 1 473 ? 111.746 174.285 107.800 1.00 131.29 473 VAL A N 1
ATOM 2982 C CA . VAL A 1 473 ? 112.649 173.806 108.837 1.00 131.29 473 VAL A CA 1
ATOM 2983 C C . VAL A 1 473 ? 113.219 175.013 109.569 1.00 131.29 473 VAL A C 1
ATOM 2984 O O . VAL A 1 473 ? 113.605 176.007 108.944 1.00 131.29 473 VAL A O 1
ATOM 2988 N N . LYS A 1 474 ? 113.234 174.942 110.897 1.00 123.49 474 LYS A N 1
ATOM 2989 C CA . LYS A 1 474 ? 113.670 176.057 111.730 1.00 123.49 474 LYS A CA 1
ATOM 2990 C C . LYS A 1 474 ? 114.395 175.506 112.946 1.00 123.49 474 LYS A C 1
ATOM 2991 O O . LYS A 1 474 ? 113.905 174.575 113.591 1.00 123.49 474 LYS A O 1
ATOM 2997 N N . GLY A 1 475 ? 115.562 176.066 113.250 1.00 118.54 475 GLY A N 1
ATOM 2998 C CA . GLY A 1 475 ? 116.327 175.612 114.394 1.00 118.54 475 GLY A CA 1
ATOM 2999 C C . GLY A 1 475 ? 117.580 176.422 114.648 1.00 118.54 475 GLY A C 1
ATOM 3000 O O . GLY A 1 475 ? 117.624 177.619 114.349 1.00 118.54 475 GLY A O 1
ATOM 3001 N N . ALA A 1 476 ? 118.600 175.782 115.210 1.00 119.17 476 ALA A N 1
ATOM 3002 C CA . ALA A 1 476 ? 119.871 176.456 115.412 1.00 119.17 476 ALA A CA 1
ATOM 3003 C C . ALA A 1 476 ? 120.461 176.853 114.061 1.00 119.17 476 ALA A C 1
ATOM 3004 O O . ALA A 1 476 ? 120.334 176.102 113.087 1.00 119.17 476 ALA A O 1
ATOM 3006 N N . PRO A 1 477 ? 121.103 178.020 113.963 1.00 121.92 477 PRO A N 1
ATOM 3007 C CA . PRO A 1 477 ? 121.554 178.494 112.642 1.00 121.92 477 PRO A CA 1
ATOM 3008 C C . PRO A 1 477 ? 122.506 177.543 111.942 1.00 121.92 477 PRO A C 1
ATOM 3009 O O . PRO A 1 477 ? 122.452 177.415 110.714 1.00 121.92 477 PRO A O 1
ATOM 3013 N N . LEU A 1 478 ? 123.382 176.868 112.687 1.00 122.05 478 LEU A N 1
ATOM 3014 C CA . LEU A 1 478 ? 124.299 175.922 112.061 1.00 122.05 478 LEU A CA 1
ATOM 3015 C C . LEU A 1 478 ? 123.573 174.657 111.621 1.00 122.05 478 LEU A C 1
ATOM 3016 O O . LEU A 1 478 ? 123.902 174.074 110.582 1.00 122.05 478 LEU A O 1
ATOM 3021 N N . PHE A 1 479 ? 122.582 174.218 112.400 1.00 120.90 479 PHE A N 1
ATOM 3022 C CA . PHE A 1 479 ? 121.892 172.970 112.091 1.00 120.90 479 PHE A CA 1
ATOM 3023 C C . PHE A 1 479 ? 121.043 173.086 110.833 1.00 120.90 479 PHE A C 1
ATOM 3024 O O . PHE A 1 479 ? 120.895 172.107 110.095 1.00 120.90 479 PHE A O 1
ATOM 3032 N N . VAL A 1 480 ? 120.486 174.267 110.560 1.00 126.69 480 VAL A N 1
ATOM 3033 C CA . VAL A 1 480 ? 119.750 174.456 109.314 1.00 126.69 480 VAL A CA 1
ATOM 3034 C C . VAL A 1 480 ? 120.680 174.294 108.118 1.00 126.69 480 VAL A C 1
ATOM 3035 O O . VAL A 1 480 ? 120.314 173.683 107.106 1.00 126.69 480 VAL A O 1
ATOM 3039 N N . LEU A 1 481 ? 121.894 174.841 108.209 1.00 128.53 481 LEU A N 1
ATOM 3040 C CA . LEU A 1 481 ? 122.873 174.640 107.145 1.00 128.53 481 LEU A CA 1
ATOM 3041 C C . LEU A 1 481 ? 123.276 173.178 107.032 1.00 128.53 481 LEU A C 1
ATOM 3042 O O . LEU A 1 481 ? 123.444 172.658 105.923 1.00 128.53 481 LEU A O 1
ATOM 3047 N N . LYS A 1 482 ? 123.446 172.500 108.169 1.00 128.31 482 LYS A N 1
ATOM 3048 C CA . LYS A 1 482 ? 123.702 171.064 108.129 1.00 128.31 482 LYS A CA 1
ATOM 3049 C C . LYS A 1 482 ? 122.563 170.318 107.446 1.00 128.31 482 LYS A C 1
ATOM 3050 O O . LYS A 1 482 ? 122.777 169.248 106.867 1.00 128.31 482 LYS A O 1
ATOM 3056 N N . THR A 1 483 ? 121.348 170.856 107.522 1.00 130.76 483 THR A N 1
ATOM 3057 C CA . THR A 1 483 ? 120.221 170.257 106.817 1.00 130.76 483 THR A CA 1
ATOM 3058 C C . THR A 1 483 ? 120.260 170.565 105.323 1.00 130.76 483 THR A C 1
ATOM 3059 O O . THR A 1 483 ? 119.926 169.705 104.501 1.00 130.76 483 THR A O 1
ATOM 3063 N N . VAL A 1 484 ? 120.675 171.777 104.952 1.00 135.58 484 VAL A N 1
ATOM 3064 C CA . VAL A 1 484 ? 120.640 172.217 103.561 1.00 135.58 484 VAL A CA 1
ATOM 3065 C C . VAL A 1 484 ? 121.973 171.967 102.854 1.00 135.58 484 VAL A C 1
ATOM 3066 O O . VAL A 1 484 ? 122.191 172.463 101.745 1.00 135.58 484 VAL A O 1
ATOM 3070 N N . GLU A 1 485 ? 122.868 171.188 103.464 1.00 138.58 485 GLU A N 1
ATOM 3071 C CA . GLU A 1 485 ? 124.159 170.922 102.839 1.00 138.58 485 GLU A CA 1
ATOM 3072 C C . GLU A 1 485 ? 124.058 169.986 101.642 1.00 138.58 485 GLU A C 1
ATOM 3073 O O . GLU A 1 485 ? 125.039 169.848 100.904 1.00 138.58 485 GLU A O 1
ATOM 3079 N N . GLU A 1 486 ? 122.908 169.343 101.430 1.00 141.38 486 GLU A N 1
ATOM 3080 C CA . GLU A 1 486 ? 122.772 168.398 100.326 1.00 141.38 486 GLU A CA 1
ATOM 3081 C C . GLU A 1 486 ? 122.574 169.122 98.998 1.00 141.38 486 GLU A C 1
ATOM 3082 O O . GLU A 1 486 ? 123.386 168.987 98.077 1.00 141.38 486 GLU A O 1
ATOM 3088 N N . ASP A 1 487 ? 121.500 169.897 98.885 1.00 144.43 487 ASP A N 1
ATOM 3089 C CA . ASP A 1 487 ? 121.218 170.676 97.689 1.00 144.43 487 ASP A CA 1
ATOM 3090 C C . ASP A 1 487 ? 121.769 172.085 97.859 1.00 144.43 487 ASP A C 1
ATOM 3091 O O . ASP A 1 487 ? 121.633 172.687 98.929 1.00 144.43 487 ASP A O 1
ATOM 3096 N N . HIS A 1 488 ? 122.391 172.604 96.794 1.00 148.23 488 HIS A N 1
ATOM 3097 C CA . HIS A 1 488 ? 123.112 173.872 96.837 1.00 148.23 488 HIS A CA 1
ATOM 3098 C C . HIS A 1 488 ? 124.179 173.769 97.921 1.00 148.23 488 HIS A C 1
ATOM 3099 O O . HIS A 1 488 ? 124.114 174.480 98.932 1.00 148.23 488 HIS A O 1
ATOM 3106 N N . PRO A 1 489 ? 125.177 172.895 97.745 1.00 149.55 489 PRO A N 1
ATOM 3107 C CA . PRO A 1 489 ? 126.046 172.499 98.861 1.00 149.55 489 PRO A CA 1
ATOM 3108 C C . PRO A 1 489 ? 127.136 173.521 99.141 1.00 149.55 489 PRO A C 1
ATOM 3109 O O . PRO A 1 489 ? 128.106 173.645 98.384 1.00 149.55 489 PRO A O 1
ATOM 3113 N N . ILE A 1 490 ? 126.983 174.247 100.246 1.00 149.70 490 ILE A N 1
ATOM 3114 C CA . ILE A 1 490 ? 127.998 175.121 100.839 1.00 149.70 490 ILE A CA 1
ATOM 3115 C C . ILE A 1 490 ? 128.721 175.969 99.797 1.00 149.70 490 ILE A C 1
ATOM 3116 O O . ILE A 1 490 ? 129.908 175.733 99.530 1.00 149.70 490 ILE A O 1
ATOM 3121 N N . PRO A 1 491 ? 128.064 176.947 99.175 1.00 148.97 491 PRO A N 1
ATOM 3122 C CA . PRO A 1 491 ? 128.809 177.920 98.368 1.00 148.97 491 PRO A CA 1
ATOM 3123 C C . PRO A 1 491 ? 129.607 178.853 99.265 1.00 148.97 491 PRO A C 1
ATOM 3124 O O . PRO A 1 491 ? 129.120 179.316 100.299 1.00 148.97 491 PRO A O 1
ATOM 3128 N N . GLU A 1 492 ? 130.849 179.127 98.857 1.00 147.60 492 GLU A N 1
ATOM 3129 C CA . GLU A 1 492 ? 131.737 179.937 99.685 1.00 147.60 492 GLU A CA 1
ATOM 3130 C C . GLU A 1 492 ? 131.235 181.368 99.830 1.00 147.60 492 GLU A C 1
ATOM 3131 O O . GLU A 1 492 ? 131.520 182.023 100.839 1.00 147.60 492 GLU A O 1
ATOM 3137 N N . GLU A 1 493 ? 130.498 181.871 98.837 1.00 146.96 493 GLU A N 1
ATOM 3138 C CA . GLU A 1 493 ? 130.003 183.242 98.906 1.00 146.96 493 GLU A CA 1
ATOM 3139 C C . GLU A 1 493 ? 128.992 183.418 100.034 1.00 146.96 493 GLU A C 1
ATOM 3140 O O . GLU A 1 493 ? 129.016 184.432 100.742 1.00 146.96 493 GLU A O 1
ATOM 3146 N N . VAL A 1 494 ? 128.103 182.448 100.221 1.00 144.45 494 VAL A N 1
ATOM 3147 C CA . VAL A 1 494 ? 127.010 182.572 101.176 1.00 144.45 494 VAL A CA 1
ATOM 3148 C C . VAL A 1 494 ? 127.360 181.955 102.525 1.00 144.45 494 VAL A C 1
ATOM 3149 O O . VAL A 1 494 ? 126.962 182.479 103.564 1.00 144.45 494 VAL A O 1
ATOM 3153 N N . ASP A 1 495 ? 128.097 180.842 102.532 1.00 141.76 495 ASP A N 1
ATOM 3154 C CA . ASP A 1 495 ? 128.405 180.167 103.790 1.00 141.76 495 ASP A CA 1
ATOM 3155 C C . ASP A 1 495 ? 129.279 181.031 104.691 1.00 141.76 495 ASP A C 1
ATOM 3156 O O . ASP A 1 495 ? 129.042 181.113 105.904 1.00 141.76 495 ASP A O 1
ATOM 3161 N N . GLN A 1 496 ? 130.300 181.675 104.120 1.00 138.45 496 GLN A N 1
ATOM 3162 C CA . GLN A 1 496 ? 131.171 182.533 104.915 1.00 138.45 496 GLN A CA 1
ATOM 3163 C C . GLN A 1 496 ? 130.401 183.712 105.494 1.00 138.45 496 GLN A C 1
ATOM 3164 O O . GLN A 1 496 ? 130.567 184.055 106.670 1.00 138.45 496 GLN A O 1
ATOM 3170 N N . ALA A 1 497 ? 129.546 184.339 104.683 1.00 136.10 497 ALA A N 1
ATOM 3171 C CA . ALA A 1 497 ? 128.735 185.447 105.174 1.00 136.10 497 ALA A CA 1
ATOM 3172 C C . ALA A 1 497 ? 127.776 184.987 106.263 1.00 136.10 497 ALA A C 1
ATOM 3173 O O . ALA A 1 497 ? 127.569 185.692 107.255 1.00 136.10 497 ALA A O 1
ATOM 3175 N N . TYR A 1 498 ? 127.182 183.806 106.093 1.00 131.21 498 TYR A N 1
ATOM 3176 C CA . TYR A 1 498 ? 126.253 183.275 107.085 1.00 131.21 498 TYR A CA 1
ATOM 3177 C C . TYR A 1 498 ? 126.950 183.037 108.418 1.00 131.21 498 TYR A C 1
ATOM 3178 O O . TYR A 1 498 ? 126.446 183.429 109.479 1.00 131.21 498 TYR A O 1
ATOM 3187 N N . LYS A 1 499 ? 128.117 182.391 108.382 1.00 129.22 499 LYS A N 1
ATOM 3188 C CA . LYS A 1 499 ? 128.856 182.142 109.614 1.00 129.22 499 LYS A CA 1
ATOM 3189 C C . LYS A 1 499 ? 129.323 183.445 110.251 1.00 129.22 499 LYS A C 1
ATOM 3190 O O . LYS A 1 499 ? 129.262 183.601 111.477 1.00 129.22 499 LYS A O 1
ATOM 3196 N N . ASN A 1 500 ? 129.779 184.400 109.437 1.00 126.60 500 ASN A N 1
ATOM 3197 C CA . ASN A 1 500 ? 130.195 185.688 109.978 1.00 126.60 500 ASN A CA 1
ATOM 3198 C C . ASN A 1 500 ? 129.030 186.407 110.644 1.00 126.60 500 ASN A C 1
ATOM 3199 O O . ASN A 1 500 ? 129.190 186.999 111.716 1.00 126.60 500 ASN A O 1
ATOM 3204 N N . LYS A 1 501 ? 127.845 186.356 110.032 1.00 121.98 501 LYS A N 1
ATOM 3205 C CA . LYS A 1 501 ? 126.696 187.051 110.600 1.00 121.98 501 LYS A CA 1
ATOM 3206 C C . LYS A 1 501 ? 126.210 186.378 111.876 1.00 121.98 501 LYS A C 1
ATOM 3207 O O . LYS A 1 501 ? 125.812 187.062 112.827 1.00 121.98 501 LYS A O 1
ATOM 3213 N N . VAL A 1 502 ? 126.227 185.043 111.925 1.00 119.02 502 VAL A N 1
ATOM 3214 C CA . VAL A 1 502 ? 125.797 184.381 113.153 1.00 119.02 502 VAL A CA 1
ATOM 3215 C C . VAL A 1 502 ? 126.795 184.647 114.273 1.00 119.02 502 VAL A C 1
ATOM 3216 O O . VAL A 1 502 ? 126.407 184.846 115.430 1.00 119.02 502 VAL A O 1
ATOM 3220 N N . ALA A 1 503 ? 128.092 184.700 113.950 1.00 116.38 503 ALA A N 1
ATOM 3221 C CA . ALA A 1 503 ? 129.082 185.077 114.956 1.00 116.38 503 ALA A CA 1
ATOM 3222 C C . ALA A 1 503 ? 128.879 186.515 115.421 1.00 116.38 503 ALA A C 1
ATOM 3223 O O . ALA A 1 503 ? 129.012 186.816 116.613 1.00 116.38 503 ALA A O 1
ATOM 3225 N N . GLU A 1 504 ? 128.563 187.418 114.490 1.00 114.92 504 GLU A N 1
ATOM 3226 C CA . GLU A 1 504 ? 128.333 188.812 114.852 1.00 114.92 504 GLU A CA 1
ATOM 3227 C C . GLU A 1 504 ? 127.134 188.953 115.780 1.00 114.92 504 GLU A C 1
ATOM 3228 O O . GLU A 1 504 ? 127.192 189.688 116.772 1.00 114.92 504 GLU A O 1
ATOM 3234 N N . PHE A 1 505 ? 126.038 188.255 115.477 1.00 112.67 505 PHE A N 1
ATOM 3235 C CA . PHE A 1 505 ? 124.870 188.329 116.348 1.00 112.67 505 PHE A CA 1
ATOM 3236 C C . PHE A 1 505 ? 125.100 187.598 117.664 1.00 112.67 505 PHE A C 1
ATOM 3237 O O . PHE A 1 505 ? 124.456 187.921 118.669 1.00 112.67 505 PHE A O 1
ATOM 3245 N N . ALA A 1 506 ? 125.999 186.614 117.684 1.00 105.21 506 ALA A N 1
ATOM 3246 C CA . ALA A 1 506 ? 126.449 186.068 118.958 1.00 105.21 506 ALA A CA 1
ATOM 3247 C C . ALA A 1 506 ? 127.170 187.132 119.773 1.00 105.21 506 ALA A C 1
ATOM 3248 O O . ALA A 1 506 ? 126.955 187.251 120.984 1.00 105.21 506 ALA A O 1
ATOM 3250 N N . THR A 1 507 ? 128.028 187.919 119.119 1.00 106.42 507 THR A N 1
ATOM 3251 C CA . THR A 1 507 ? 128.725 189.000 119.810 1.00 106.42 507 THR A CA 1
ATOM 3252 C C . THR A 1 507 ? 127.748 190.049 120.328 1.00 106.42 507 THR A C 1
ATOM 3253 O O . THR A 1 507 ? 128.007 190.690 121.353 1.00 106.42 507 THR A O 1
ATOM 3257 N N . ARG A 1 508 ? 126.616 190.219 119.652 1.00 108.80 508 ARG A N 1
ATOM 3258 C CA . ARG A 1 508 ? 125.595 191.171 120.063 1.00 108.80 508 ARG A CA 1
ATOM 3259 C C . ARG A 1 508 ? 124.593 190.569 121.039 1.00 108.80 508 ARG A C 1
ATOM 3260 O O . ARG A 1 508 ? 123.585 191.213 121.349 1.00 108.80 508 ARG A O 1
ATOM 3268 N N . GLY A 1 509 ? 124.843 189.357 121.522 1.00 105.22 509 GLY A N 1
ATOM 3269 C CA . GLY A 1 509 ? 123.945 188.718 122.468 1.00 105.22 509 GLY A CA 1
ATOM 3270 C C . GLY A 1 509 ? 122.574 188.412 121.906 1.00 105.22 509 GLY A C 1
ATOM 3271 O O . GLY A 1 509 ? 121.564 188.668 122.573 1.00 105.22 509 GLY A O 1
ATOM 3272 N N . PHE A 1 510 ? 122.513 187.871 120.693 1.00 108.65 510 PHE A N 1
ATOM 3273 C CA . PHE A 1 510 ? 121.257 187.612 120.006 1.00 108.65 510 PHE A CA 1
ATOM 3274 C C . PHE A 1 510 ? 121.115 186.123 119.741 1.00 108.65 510 PHE A C 1
ATOM 3275 O O . PHE A 1 510 ? 121.996 185.511 119.129 1.00 108.65 510 PHE A O 1
ATOM 3283 N N . ARG A 1 511 ? 120.009 185.543 120.198 1.00 107.04 511 ARG A N 1
ATOM 3284 C CA . ARG A 1 511 ? 119.662 184.193 119.783 1.00 107.04 511 ARG A CA 1
ATOM 3285 C C . ARG A 1 511 ? 119.214 184.222 118.330 1.00 107.04 511 ARG A C 1
ATOM 3286 O O . ARG A 1 511 ? 118.380 185.046 117.944 1.00 107.04 511 ARG A O 1
ATOM 3294 N N . SER A 1 512 ? 119.769 183.329 117.520 1.00 115.19 512 SER A N 1
ATOM 3295 C CA . SER A 1 512 ? 119.523 183.327 116.088 1.00 115.19 512 SER A CA 1
ATOM 3296 C C . SER A 1 512 ? 118.820 182.042 115.678 1.00 115.19 512 SER A C 1
ATOM 3297 O O . SER A 1 512 ? 119.055 180.980 116.262 1.00 115.19 512 SER A O 1
ATOM 3300 N N . LEU A 1 513 ? 117.950 182.151 114.677 1.00 117.84 513 LEU A N 1
ATOM 3301 C CA . LEU A 1 513 ? 117.205 181.019 114.144 1.00 117.84 513 LEU A CA 1
ATOM 3302 C C . LEU A 1 513 ? 117.321 181.022 112.628 1.00 117.84 513 LEU A C 1
ATOM 3303 O O . LEU A 1 513 ? 117.080 182.049 111.987 1.00 117.84 513 LEU A O 1
ATOM 3308 N N . GLY A 1 514 ? 117.676 179.875 112.060 1.00 125.68 514 GLY A N 1
ATOM 3309 C CA . GLY A 1 514 ? 117.793 179.727 110.624 1.00 125.68 514 GLY A CA 1
ATOM 3310 C C . GLY A 1 514 ? 116.591 179.004 110.046 1.00 125.68 514 GLY A C 1
ATOM 3311 O O . GLY A 1 514 ? 115.963 178.185 110.711 1.00 125.68 514 GLY A O 1
ATOM 3312 N N . VAL A 1 515 ? 116.264 179.328 108.796 1.00 131.18 515 VAL A N 1
ATOM 3313 C CA . VAL A 1 515 ? 115.116 178.751 108.108 1.00 131.18 515 VAL A CA 1
ATOM 3314 C C . VAL A 1 515 ? 115.532 178.338 106.702 1.00 131.18 515 VAL A C 1
ATOM 3315 O O . VAL A 1 515 ? 116.234 179.081 106.008 1.00 131.18 515 VAL A O 1
ATOM 3319 N N . ALA A 1 516 ? 115.099 177.150 106.284 1.00 135.28 516 ALA A N 1
ATOM 3320 C CA . ALA A 1 516 ? 115.286 176.679 104.920 1.00 135.28 516 ALA A CA 1
ATOM 3321 C C . ALA A 1 516 ? 113.951 176.186 104.384 1.00 135.28 516 ALA A C 1
ATOM 3322 O O . ALA A 1 516 ? 113.114 175.688 105.143 1.00 135.28 516 ALA A O 1
ATOM 3324 N N . ARG A 1 517 ? 113.754 176.327 103.075 1.00 140.52 517 ARG A N 1
ATOM 3325 C CA . ARG A 1 517 ? 112.463 176.097 102.447 1.00 140.52 517 ARG A CA 1
ATOM 3326 C C . ARG A 1 517 ? 112.594 175.083 101.319 1.00 140.52 517 ARG A C 1
ATOM 3327 O O . ARG A 1 517 ? 113.667 174.914 100.733 1.00 140.52 517 ARG A O 1
ATOM 3335 N N . LYS A 1 518 ? 111.484 174.406 101.025 1.00 144.15 518 LYS A N 1
ATOM 3336 C CA . LYS A 1 518 ? 111.413 173.377 99.988 1.00 144.15 518 LYS A CA 1
ATOM 3337 C C . LYS A 1 518 ? 110.217 173.673 99.088 1.00 144.15 518 LYS A C 1
ATOM 3338 O O . LYS A 1 518 ? 109.089 173.281 99.400 1.00 144.15 518 LYS A O 1
ATOM 3344 N N . ARG A 1 519 ? 110.457 174.361 97.972 1.00 146.35 519 ARG A N 1
ATOM 3345 C CA . ARG A 1 519 ? 109.388 174.597 97.010 1.00 146.35 519 ARG A CA 1
ATOM 3346 C C . ARG A 1 519 ? 109.072 173.317 96.249 1.00 146.35 519 ARG A C 1
ATOM 3347 O O . ARG A 1 519 ? 107.976 172.764 96.375 1.00 146.35 519 ARG A O 1
ATOM 3355 N N . GLY A 1 520 ? 110.038 172.827 95.478 1.00 146.36 520 GLY A N 1
ATOM 3356 C CA . GLY A 1 520 ? 109.868 171.647 94.663 1.00 146.36 520 GLY A CA 1
ATOM 3357 C C . GLY A 1 520 ? 110.488 170.417 95.290 1.00 146.36 520 GLY A C 1
ATOM 3358 O O . GLY A 1 520 ? 110.600 170.295 96.514 1.00 146.36 520 GLY A O 1
ATOM 3359 N N . GLU A 1 521 ? 110.887 169.481 94.431 1.00 146.22 521 GLU A N 1
ATOM 3360 C CA . GLU A 1 521 ? 111.550 168.263 94.876 1.00 146.22 521 GLU A CA 1
ATOM 3361 C C . GLU A 1 521 ? 113.069 168.353 94.820 1.00 146.22 521 GLU A C 1
ATOM 3362 O O . GLU A 1 521 ? 113.745 167.439 95.304 1.00 146.22 521 GLU A O 1
ATOM 3368 N N . GLY A 1 522 ? 113.620 169.421 94.247 1.00 145.49 522 GLY A N 1
ATOM 3369 C CA . GLY A 1 522 ? 115.059 169.564 94.147 1.00 145.49 522 GLY A CA 1
ATOM 3370 C C . GLY A 1 522 ? 115.557 170.972 94.398 1.00 145.49 522 GLY A C 1
ATOM 3371 O O . GLY A 1 522 ? 116.591 171.374 93.855 1.00 145.49 522 GLY A O 1
ATOM 3372 N N . SER A 1 523 ? 114.834 171.734 95.215 1.00 144.88 523 SER A N 1
ATOM 3373 C CA . SER A 1 523 ? 115.186 173.113 95.524 1.00 144.88 523 SER A CA 1
ATOM 3374 C C . SER A 1 523 ? 115.403 173.259 97.022 1.00 144.88 523 SER A C 1
ATOM 3375 O O . SER A 1 523 ? 114.559 172.837 97.819 1.00 144.88 523 SER A O 1
ATOM 3378 N N . TRP A 1 524 ? 116.530 173.861 97.402 1.00 140.81 524 TRP A N 1
ATOM 3379 C CA . TRP A 1 524 ? 116.841 174.100 98.813 1.00 140.81 524 TRP A CA 1
ATOM 3380 C C . TRP A 1 524 ? 117.615 175.417 98.891 1.00 140.81 524 TRP A C 1
ATOM 3381 O O . TRP A 1 524 ? 118.839 175.441 98.742 1.00 140.81 524 TRP A O 1
ATOM 3392 N N . GLU A 1 525 ? 116.889 176.504 99.124 1.00 138.41 525 GLU A N 1
ATOM 3393 C CA . GLU A 1 525 ? 117.516 177.796 99.348 1.00 138.41 525 GLU A CA 1
ATOM 3394 C C . GLU A 1 525 ? 117.695 178.041 100.841 1.00 138.41 525 GLU A C 1
ATOM 3395 O O . GLU A 1 525 ? 116.968 177.500 101.678 1.00 138.41 525 GLU A O 1
ATOM 3401 N N . ILE A 1 526 ? 118.680 178.870 101.168 1.00 135.17 526 ILE A N 1
ATOM 3402 C CA . ILE A 1 526 ? 118.943 179.276 102.543 1.00 135.17 526 ILE A CA 1
ATOM 3403 C C . ILE A 1 526 ? 118.383 180.681 102.730 1.00 135.17 526 ILE A C 1
ATOM 3404 O O . ILE A 1 526 ? 118.749 181.611 102.000 1.00 135.17 526 ILE A O 1
ATOM 3409 N N . LEU A 1 527 ? 117.478 180.835 103.693 1.00 133.93 527 LEU A N 1
ATOM 3410 C CA . LEU A 1 527 ? 116.732 182.079 103.834 1.00 133.93 527 LEU A CA 1
ATOM 3411 C C . LEU A 1 527 ? 117.468 183.108 104.688 1.00 133.93 527 LEU A C 1
ATOM 3412 O O . LEU A 1 527 ? 117.596 184.267 104.284 1.00 133.93 527 LEU A O 1
ATOM 3417 N N . GLY A 1 528 ? 117.946 182.717 105.858 1.00 129.00 528 GLY A N 1
ATOM 3418 C CA . GLY A 1 528 ? 118.703 183.620 106.699 1.00 129.00 528 GLY A CA 1
ATOM 3419 C C . GLY A 1 528 ? 118.491 183.309 108.166 1.00 129.00 528 GLY A C 1
ATOM 3420 O O . GLY A 1 528 ? 117.853 182.325 108.528 1.00 129.00 528 GLY A O 1
ATOM 3421 N N . ILE A 1 529 ? 119.042 184.184 109.006 1.00 126.57 529 ILE A N 1
ATOM 3422 C CA . ILE A 1 529 ? 118.991 184.048 110.457 1.00 126.57 529 ILE A CA 1
ATOM 3423 C C . ILE A 1 529 ? 118.046 185.091 111.031 1.00 126.57 529 ILE A C 1
ATOM 3424 O O . ILE A 1 529 ? 117.900 186.189 110.480 1.00 126.57 529 ILE A O 1
ATOM 3429 N N . MET A 1 530 ? 117.401 184.740 112.138 1.00 119.42 530 MET A N 1
ATOM 3430 C CA . MET A 1 530 ? 116.464 185.623 112.821 1.00 119.42 530 MET A CA 1
ATOM 3431 C C . MET A 1 530 ? 117.030 186.016 114.177 1.00 119.42 530 MET A C 1
ATOM 3432 O O . MET A 1 530 ? 117.103 185.168 115.079 1.00 119.42 530 MET A O 1
ATOM 3437 N N . PRO A 1 531 ? 117.425 187.269 114.381 1.00 115.66 531 PRO A N 1
ATOM 3438 C CA . PRO A 1 531 ? 118.085 187.672 115.641 1.00 115.66 531 PRO A CA 1
ATOM 3439 C C . PRO A 1 531 ? 117.118 187.974 116.786 1.00 115.66 531 PRO A C 1
ATOM 3440 O O . PRO A 1 531 ? 116.746 189.114 117.066 1.00 115.66 531 PRO A O 1
ATOM 3444 N N . CYS A 1 532 ? 116.690 186.917 117.470 1.00 110.72 532 CYS A N 1
ATOM 3445 C CA . CYS A 1 532 ? 115.897 187.077 118.677 1.00 110.72 532 CYS A CA 1
ATOM 3446 C C . CYS A 1 532 ? 116.805 187.390 119.863 1.00 110.72 532 CYS A C 1
ATOM 3447 O O . CYS A 1 532 ? 118.014 187.146 119.834 1.00 110.72 532 CYS A O 1
ATOM 3450 N N . MET A 1 533 ? 116.208 187.941 120.919 1.00 103.90 533 MET A N 1
ATOM 3451 C CA . MET A 1 533 ? 116.965 188.282 122.116 1.00 103.90 533 MET A CA 1
ATOM 3452 C C . MET A 1 533 ? 116.054 188.234 123.330 1.00 103.90 533 MET A C 1
ATOM 3453 O O . MET A 1 533 ? 115.000 188.875 123.342 1.00 103.90 533 MET A O 1
ATOM 3458 N N . ASP A 1 534 ? 116.470 187.485 124.344 1.00 91.49 534 ASP A N 1
ATOM 3459 C CA . ASP A 1 534 ? 115.774 187.440 125.629 1.00 91.49 534 ASP A CA 1
ATOM 3460 C C . ASP A 1 534 ? 116.664 188.001 126.730 1.00 91.49 534 ASP A C 1
ATOM 3461 O O . ASP A 1 534 ? 117.626 187.333 127.155 1.00 91.49 534 ASP A O 1
ATOM 3466 N N . PRO A 1 535 ? 116.398 189.212 127.221 1.00 82.78 535 PRO A N 1
ATOM 3467 C CA . PRO A 1 535 ? 117.319 189.828 128.167 1.00 82.78 535 PRO A CA 1
ATOM 3468 C C . PRO A 1 535 ? 117.270 189.121 129.507 1.00 82.78 535 PRO A C 1
ATOM 3469 O O . PRO A 1 535 ? 116.249 188.510 129.867 1.00 82.78 535 PRO A O 1
ATOM 3473 N N . PRO A 1 536 ? 118.352 189.165 130.278 1.00 72.88 536 PRO A N 1
ATOM 3474 C CA . PRO A 1 536 ? 118.322 188.578 131.619 1.00 72.88 536 PRO A CA 1
ATOM 3475 C C . PRO A 1 536 ? 117.366 189.332 132.526 1.00 72.88 536 PRO A C 1
ATOM 3476 O O . PRO A 1 536 ? 117.095 190.519 132.333 1.00 72.88 536 PRO A O 1
ATOM 3480 N N . ARG A 1 537 ? 116.841 188.618 133.518 1.00 68.44 537 ARG A N 1
ATOM 3481 C CA . ARG A 1 537 ? 115.944 189.238 134.480 1.00 68.44 537 ARG A CA 1
ATOM 3482 C C . ARG A 1 537 ? 116.678 190.328 135.250 1.00 68.44 537 ARG A C 1
ATOM 3483 O O . ARG A 1 537 ? 117.876 190.227 135.523 1.00 68.44 537 ARG A O 1
ATOM 3491 N N . HIS A 1 538 ? 115.946 191.390 135.594 1.00 68.98 538 HIS A N 1
ATOM 3492 C CA . HIS A 1 538 ? 116.585 192.580 136.144 1.00 68.98 538 HIS A CA 1
ATOM 3493 C C . HIS A 1 538 ? 117.260 192.316 137.482 1.00 68.98 538 HIS A C 1
ATOM 3494 O O . HIS A 1 538 ? 118.107 193.113 137.903 1.00 68.98 538 HIS A O 1
ATOM 3501 N N . ASP A 1 539 ? 116.916 191.224 138.158 1.00 67.20 539 ASP A N 1
ATOM 3502 C CA . ASP A 1 539 ? 117.549 190.862 139.417 1.00 67.20 539 ASP A CA 1
ATOM 3503 C C . ASP A 1 539 ? 118.591 189.763 139.265 1.00 67.20 539 ASP A C 1
ATOM 3504 O O . ASP A 1 539 ? 119.148 189.319 140.272 1.00 67.20 539 ASP A O 1
ATOM 3509 N N . THR A 1 540 ? 118.877 189.323 138.038 1.00 63.51 540 THR A N 1
ATOM 3510 C CA . THR A 1 540 ? 119.735 188.157 137.853 1.00 63.51 540 THR A CA 1
ATOM 3511 C C . THR A 1 540 ? 121.197 188.478 138.130 1.00 63.51 540 THR A C 1
ATOM 3512 O O . THR A 1 540 ? 121.906 187.670 138.738 1.00 63.51 540 THR A O 1
ATOM 3516 N N . TYR A 1 541 ? 121.673 189.644 137.691 1.00 61.56 541 TYR A N 1
ATOM 3517 C CA . TYR A 1 541 ? 123.092 189.952 137.839 1.00 61.56 541 TYR A CA 1
ATOM 3518 C C . TYR A 1 541 ? 123.489 190.034 139.307 1.00 61.56 541 TYR A C 1
ATOM 3519 O O . TYR A 1 541 ? 124.472 189.417 139.734 1.00 61.56 541 TYR A O 1
ATOM 3528 N N . LYS A 1 542 ? 122.727 190.787 140.102 1.00 61.01 542 LYS A N 1
ATOM 3529 C CA . LYS A 1 542 ? 123.051 190.905 141.519 1.00 61.01 542 LYS A CA 1
ATOM 3530 C C . LYS A 1 542 ? 122.801 189.596 142.256 1.00 61.01 542 LYS A C 1
ATOM 3531 O O . LYS A 1 542 ? 123.492 189.296 143.235 1.00 61.01 542 LYS A O 1
ATOM 3537 N N . THR A 1 543 ? 121.838 188.797 141.792 1.00 58.86 543 THR A N 1
ATOM 3538 C CA . THR A 1 543 ? 121.623 187.481 142.382 1.00 58.86 543 THR A CA 1
ATOM 3539 C C . THR A 1 543 ? 122.833 186.582 142.167 1.00 58.86 543 THR A C 1
ATOM 3540 O O . THR A 1 543 ? 123.257 185.868 143.081 1.00 58.86 543 THR A O 1
ATOM 3544 N N . VAL A 1 544 ? 123.406 186.608 140.964 1.00 57.93 544 VAL A N 1
ATOM 3545 C CA . VAL A 1 544 ? 124.598 185.814 140.698 1.00 57.93 544 VAL A CA 1
ATOM 3546 C C . VAL A 1 544 ? 125.783 186.354 141.483 1.00 57.93 544 VAL A C 1
ATOM 3547 O O . VAL A 1 544 ? 126.621 185.582 141.964 1.00 57.93 544 VAL A O 1
ATOM 3551 N N . CYS A 1 545 ? 125.877 187.676 141.633 1.00 62.21 545 CYS A N 1
ATOM 3552 C CA . CYS A 1 545 ? 126.951 188.249 142.440 1.00 62.21 545 CYS A CA 1
ATOM 3553 C C . CYS A 1 545 ? 126.860 187.784 143.888 1.00 62.21 545 CYS A C 1
ATOM 3554 O O . CYS A 1 545 ? 127.870 187.416 144.497 1.00 62.21 545 CYS A O 1
ATOM 3557 N N . GLU A 1 546 ? 125.652 187.790 144.458 1.00 58.95 546 GLU A N 1
ATOM 3558 C CA . GLU A 1 546 ? 125.508 187.385 145.852 1.00 58.95 546 GLU A CA 1
ATOM 3559 C C . GLU A 1 546 ? 125.621 185.876 146.013 1.00 58.95 546 GLU A C 1
ATOM 3560 O O . GLU A 1 546 ? 125.982 185.398 147.094 1.00 58.95 546 GLU A O 1
ATOM 3566 N N . ALA A 1 547 ? 125.315 185.111 144.964 1.00 54.26 547 ALA A N 1
ATOM 3567 C CA . ALA A 1 547 ? 125.451 183.663 145.043 1.00 54.26 547 ALA A CA 1
ATOM 3568 C C . ALA A 1 547 ? 126.901 183.229 145.179 1.00 54.26 547 ALA A C 1
ATOM 3569 O O . ALA A 1 547 ? 127.161 182.114 145.639 1.00 54.26 547 ALA A O 1
ATOM 3571 N N . LYS A 1 548 ? 127.848 184.077 144.780 1.00 56.72 548 LYS A N 1
ATOM 3572 C CA . LYS A 1 548 ? 129.255 183.756 144.977 1.00 56.72 548 LYS A CA 1
ATOM 3573 C C . LYS A 1 548 ? 129.680 183.955 146.424 1.00 56.72 548 LYS A C 1
ATOM 3574 O O . LYS A 1 548 ? 130.611 183.290 146.890 1.00 56.72 548 LYS A O 1
ATOM 3580 N N . THR A 1 549 ? 129.022 184.865 147.141 1.00 53.38 549 THR A N 1
ATOM 3581 C CA . THR A 1 549 ? 129.277 185.032 148.564 1.00 53.38 549 THR A CA 1
ATOM 3582 C C . THR A 1 549 ? 128.632 183.937 149.397 1.00 53.38 549 THR A C 1
ATOM 3583 O O . THR A 1 549 ? 129.020 183.744 150.553 1.00 53.38 549 THR A O 1
ATOM 3587 N N . LEU A 1 550 ? 127.661 183.222 148.839 1.00 50.13 550 LEU A N 1
ATOM 3588 C CA . LEU A 1 550 ? 126.979 182.141 149.532 1.00 50.13 550 LEU A CA 1
ATOM 3589 C C . LEU A 1 550 ? 127.679 180.802 149.373 1.00 50.13 550 LEU A C 1
ATOM 3590 O O . LEU A 1 550 ? 127.184 179.797 149.889 1.00 50.13 550 LEU A O 1
ATOM 3595 N N . GLY A 1 551 ? 128.805 180.757 148.672 1.00 49.09 551 GLY A N 1
ATOM 3596 C CA . GLY A 1 551 ? 129.529 179.526 148.469 1.00 49.09 551 GLY A CA 1
ATOM 3597 C C . GLY A 1 551 ? 129.093 178.716 147.270 1.00 49.09 551 GLY A C 1
ATOM 3598 O O . GLY A 1 551 ? 129.740 177.709 146.959 1.00 49.09 551 GLY A O 1
ATOM 3599 N N . LEU A 1 552 ? 128.026 179.117 146.587 1.00 49.79 552 LEU A N 1
ATOM 3600 C CA . LEU A 1 552 ? 127.588 178.402 145.401 1.00 49.79 552 LEU A CA 1
ATOM 3601 C C . LEU A 1 552 ? 128.515 178.679 144.224 1.00 49.79 552 LEU A C 1
ATOM 3602 O O . LEU A 1 552 ? 129.348 179.588 144.244 1.00 49.79 552 LEU A O 1
ATOM 3607 N N . SER A 1 553 ? 128.353 177.872 143.179 1.00 50.91 553 SER A N 1
ATOM 3608 C CA . SER A 1 553 ? 129.028 178.088 141.901 1.00 50.91 553 SER A CA 1
ATOM 3609 C C . SER A 1 553 ? 128.024 177.717 140.816 1.00 50.91 553 SER A C 1
ATOM 3610 O O . SER A 1 553 ? 127.764 176.536 140.578 1.00 50.91 553 SER A O 1
ATOM 3613 N N . ILE A 1 554 ? 127.464 178.730 140.168 1.00 51.66 554 ILE A N 1
ATOM 3614 C CA . ILE A 1 554 ? 126.387 178.534 139.206 1.00 51.66 554 ILE A CA 1
ATOM 3615 C C . ILE A 1 554 ? 126.970 178.061 137.883 1.00 51.66 554 ILE A C 1
ATOM 3616 O O . ILE A 1 554 ? 127.890 178.681 137.338 1.00 51.66 554 ILE A O 1
ATOM 3621 N N . LYS A 1 555 ? 126.433 176.963 137.362 1.00 52.54 555 LYS A N 1
ATOM 3622 C CA . LYS A 1 555 ? 126.830 176.418 136.070 1.00 52.54 555 LYS A CA 1
ATOM 3623 C C . LYS A 1 555 ? 125.636 176.517 135.134 1.00 52.54 555 LYS A C 1
ATOM 3624 O O . LYS A 1 555 ? 124.647 175.800 135.304 1.00 52.54 555 LYS A O 1
ATOM 3630 N N . MET A 1 556 ? 125.724 177.409 134.156 1.00 59.50 556 MET A N 1
ATOM 3631 C CA . MET A 1 556 ? 124.643 177.574 133.200 1.00 59.50 556 MET A CA 1
ATOM 3632 C C . MET A 1 556 ? 124.615 176.400 132.227 1.00 59.50 556 MET A C 1
ATOM 3633 O O . MET A 1 556 ? 125.645 175.806 131.907 1.00 59.50 556 MET A O 1
ATOM 3638 N N . LEU A 1 557 ? 123.415 176.053 131.767 1.00 59.41 557 LEU A N 1
ATOM 3639 C CA . LEU A 1 557 ? 123.227 175.007 130.765 1.00 59.41 557 LEU A CA 1
ATOM 3640 C C . LEU A 1 557 ? 122.373 175.569 129.639 1.00 59.41 557 LEU A C 1
ATOM 3641 O O . LEU A 1 557 ? 121.181 175.829 129.831 1.00 59.41 557 LEU A O 1
ATOM 3646 N N . THR A 1 558 ? 122.977 175.750 128.470 1.00 69.54 558 THR A N 1
ATOM 3647 C CA . THR A 1 558 ? 122.300 176.314 127.313 1.00 69.54 558 THR A CA 1
ATOM 3648 C C . THR A 1 558 ? 122.268 175.298 126.184 1.00 69.54 558 THR A C 1
ATOM 3649 O O . THR A 1 558 ? 123.260 174.611 125.928 1.00 69.54 558 THR A O 1
ATOM 3653 N N . GLY A 1 559 ? 121.135 175.215 125.505 1.00 82.91 559 GLY A N 1
ATOM 3654 C CA . GLY A 1 559 ? 121.106 174.496 124.254 1.00 82.91 559 GLY A CA 1
ATOM 3655 C C . GLY A 1 559 ? 121.638 175.287 123.088 1.00 82.91 559 GLY A C 1
ATOM 3656 O O . GLY A 1 559 ? 121.694 174.779 121.965 1.00 82.91 559 GLY A O 1
ATOM 3657 N N . ASP A 1 560 ? 122.037 176.531 123.334 1.00 81.69 560 ASP A N 1
ATOM 3658 C CA . ASP A 1 560 ? 122.550 177.418 122.306 1.00 81.69 560 ASP A CA 1
ATOM 3659 C C . ASP A 1 560 ? 123.969 177.007 121.924 1.00 81.69 560 ASP A C 1
ATOM 3660 O O . ASP A 1 560 ? 124.565 176.104 122.514 1.00 81.69 560 ASP A O 1
ATOM 3665 N N . ALA A 1 561 ? 124.522 177.680 120.920 1.00 72.18 561 ALA A N 1
ATOM 3666 C CA . ALA A 1 561 ? 125.913 177.460 120.569 1.00 72.18 561 ALA A CA 1
ATOM 3667 C C . ALA A 1 561 ? 126.823 178.099 121.614 1.00 72.18 561 ALA A C 1
ATOM 3668 O O . ALA A 1 561 ? 126.377 178.801 122.523 1.00 72.18 561 ALA A O 1
ATOM 3670 N N . VAL A 1 562 ? 128.124 177.846 121.476 1.00 68.23 562 VAL A N 1
ATOM 3671 C CA . VAL A 1 562 ? 129.075 178.298 122.485 1.00 68.23 562 VAL A CA 1
ATOM 3672 C C . VAL A 1 562 ? 129.164 179.821 122.507 1.00 68.23 562 VAL A C 1
ATOM 3673 O O . VAL A 1 562 ? 129.315 180.427 123.573 1.00 68.23 562 VAL A O 1
ATOM 3677 N N . GLY A 1 563 ? 129.071 180.465 121.343 1.00 70.82 563 GLY A N 1
ATOM 3678 C CA . GLY A 1 563 ? 129.233 181.911 121.299 1.00 70.82 563 GLY A CA 1
ATOM 3679 C C . GLY A 1 563 ? 128.148 182.652 122.057 1.00 70.82 563 GLY A C 1
ATOM 3680 O O . GLY A 1 563 ? 128.427 183.574 122.828 1.00 70.82 563 GLY A O 1
ATOM 3681 N N . ILE A 1 564 ? 126.891 182.258 121.845 1.00 73.79 564 ILE A N 1
ATOM 3682 C CA . ILE A 1 564 ? 125.783 182.901 122.546 1.00 73.79 564 ILE A CA 1
ATOM 3683 C C . ILE A 1 564 ? 125.896 182.669 124.046 1.00 73.79 564 ILE A C 1
ATOM 3684 O O . ILE A 1 564 ? 125.669 183.581 124.850 1.00 73.79 564 ILE A O 1
ATOM 3689 N N . ALA A 1 565 ? 126.243 181.445 124.446 1.00 71.03 565 ALA A N 1
ATOM 3690 C CA . ALA A 1 565 ? 126.392 181.147 125.865 1.00 71.03 565 ALA A CA 1
ATOM 3691 C C . ALA A 1 565 ? 127.510 181.971 126.485 1.00 71.03 565 ALA A C 1
ATOM 3692 O O . ALA A 1 565 ? 127.373 182.473 127.606 1.00 71.03 565 ALA A O 1
ATOM 3694 N N . ARG A 1 566 ? 128.625 182.123 125.774 1.00 71.14 566 ARG A N 1
ATOM 3695 C CA . ARG A 1 566 ? 129.741 182.896 126.304 1.00 71.14 566 ARG A CA 1
ATOM 3696 C C . ARG A 1 566 ? 129.381 184.371 126.425 1.00 71.14 566 ARG A C 1
ATOM 3697 O O . ARG A 1 566 ? 129.750 185.029 127.406 1.00 71.14 566 ARG A O 1
ATOM 3705 N N . GLU A 1 567 ? 128.649 184.910 125.448 1.00 76.64 567 GLU A N 1
ATOM 3706 C CA . GLU A 1 567 ? 128.236 186.305 125.551 1.00 76.64 567 GLU A CA 1
ATOM 3707 C C . GLU A 1 567 ? 127.242 186.503 126.688 1.00 76.64 567 GLU A C 1
ATOM 3708 O O . GLU A 1 567 ? 127.282 187.523 127.385 1.00 76.64 567 GLU A O 1
ATOM 3714 N N . THR A 1 568 ? 126.345 185.537 126.898 1.00 69.56 568 THR A N 1
ATOM 3715 C CA . THR A 1 568 ? 125.435 185.615 128.036 1.00 69.56 568 THR A CA 1
ATOM 3716 C C . THR A 1 568 ? 126.197 185.555 129.353 1.00 69.56 568 THR A C 1
ATOM 3717 O O . THR A 1 568 ? 125.856 186.260 130.310 1.00 69.56 568 THR A O 1
ATOM 3721 N N . SER A 1 569 ? 127.228 184.713 129.424 1.00 67.75 569 SER A N 1
ATOM 3722 C CA . SER A 1 569 ? 128.051 184.655 130.625 1.00 67.75 569 SER A CA 1
ATOM 3723 C C . SER A 1 569 ? 128.746 185.984 130.879 1.00 67.75 569 SER A C 1
ATOM 3724 O O . SER A 1 569 ? 128.832 186.440 132.024 1.00 67.75 569 SER A O 1
ATOM 3727 N N . ARG A 1 570 ? 129.255 186.618 129.821 1.00 71.80 570 ARG A N 1
ATOM 3728 C CA . ARG A 1 570 ? 129.860 187.938 129.979 1.00 71.80 570 ARG A CA 1
ATOM 3729 C C . ARG A 1 570 ? 128.837 188.959 130.461 1.00 71.80 570 ARG A C 1
ATOM 3730 O O . ARG A 1 570 ? 129.146 189.808 131.304 1.00 71.80 570 ARG A O 1
ATOM 3738 N N . GLN A 1 571 ? 127.615 188.897 129.929 1.00 70.01 571 GLN A N 1
ATOM 3739 C CA . GLN A 1 571 ? 126.571 189.822 130.360 1.00 70.01 571 GLN A CA 1
ATOM 3740 C C . GLN A 1 571 ? 126.229 189.630 131.831 1.00 70.01 571 GLN A C 1
ATOM 3741 O O . GLN A 1 571 ? 126.057 190.606 132.569 1.00 70.01 571 GLN A O 1
ATOM 3747 N N . LEU A 1 572 ? 126.129 188.381 132.275 1.00 64.58 572 LEU A N 1
ATOM 3748 C CA . LEU A 1 572 ? 125.682 188.065 133.625 1.00 64.58 572 LEU A CA 1
ATOM 3749 C C . LEU A 1 572 ? 126.806 188.079 134.649 1.00 64.58 572 LEU A C 1
ATOM 3750 O O . LEU A 1 572 ? 126.543 187.856 135.834 1.00 64.58 572 LEU A O 1
ATOM 3755 N N . GLY A 1 573 ? 128.042 188.330 134.231 1.00 64.27 573 GLY A N 1
ATOM 3756 C CA . GLY A 1 573 ? 129.162 188.211 135.147 1.00 64.27 573 GLY A CA 1
ATOM 3757 C C . GLY A 1 573 ? 129.361 186.807 135.667 1.00 64.27 573 GLY A C 1
ATOM 3758 O O . GLY A 1 573 ? 129.815 186.627 136.801 1.00 64.27 573 GLY A O 1
ATOM 3759 N N . LEU A 1 574 ? 129.035 185.803 134.860 1.00 61.28 574 LEU A N 1
ATOM 3760 C CA . LEU A 1 574 ? 129.102 184.408 135.265 1.00 61.28 574 LEU A CA 1
ATOM 3761 C C . LEU A 1 574 ? 130.446 183.765 134.955 1.00 61.28 574 LEU A C 1
ATOM 3762 O O . LEU A 1 574 ? 130.646 182.591 135.281 1.00 61.28 574 LEU A O 1
ATOM 3767 N N . GLY A 1 575 ? 131.370 184.498 134.342 1.00 59.79 575 GLY A N 1
ATOM 3768 C CA . GLY A 1 575 ? 132.638 183.924 133.943 1.00 59.79 575 GLY A CA 1
ATOM 3769 C C . GLY A 1 575 ? 132.519 183.198 132.621 1.00 59.79 575 GLY A C 1
ATOM 3770 O O . GLY A 1 575 ? 131.488 182.582 132.345 1.00 59.79 575 GLY A O 1
ATOM 3771 N N . THR A 1 576 ? 133.564 183.244 131.800 1.00 63.82 576 THR A N 1
ATOM 3772 C CA . THR A 1 576 ? 133.505 182.721 130.438 1.00 63.82 576 THR A CA 1
ATOM 3773 C C . THR A 1 576 ? 134.428 181.513 130.322 1.00 63.82 576 THR A C 1
ATOM 3774 O O . THR A 1 576 ? 135.562 181.610 129.856 1.00 63.82 576 THR A O 1
ATOM 3778 N N . ASN A 1 577 ? 133.916 180.355 130.737 1.00 58.57 577 ASN A N 1
ATOM 3779 C CA . ASN A 1 577 ? 134.518 179.054 130.437 1.00 58.57 577 ASN A CA 1
ATOM 3780 C C . ASN A 1 577 ? 133.358 178.158 130.017 1.00 58.57 577 ASN A C 1
ATOM 3781 O O . ASN A 1 577 ? 132.804 177.422 130.835 1.00 58.57 577 ASN A O 1
ATOM 3786 N N . ILE A 1 578 ? 133.004 178.217 128.739 1.00 58.19 578 ILE A N 1
ATOM 3787 C CA . ILE A 1 578 ? 131.873 177.479 128.196 1.00 58.19 578 ILE A CA 1
ATOM 3788 C C . ILE A 1 578 ? 132.408 176.433 127.234 1.00 58.19 578 ILE A C 1
ATOM 3789 O O . ILE A 1 578 ? 133.136 176.761 126.292 1.00 58.19 578 ILE A O 1
ATOM 3794 N N . TYR A 1 579 ? 132.052 175.178 127.474 1.00 56.68 579 TYR A N 1
ATOM 3795 C CA . TYR A 1 579 ? 132.501 174.065 126.657 1.00 56.68 579 TYR A CA 1
ATOM 3796 C C . TYR A 1 579 ? 131.296 173.392 126.025 1.00 56.68 579 TYR A C 1
ATOM 3797 O O . TYR A 1 579 ? 130.278 173.178 126.687 1.00 56.68 579 TYR A O 1
ATOM 3806 N N . ASN A 1 580 ? 131.409 173.070 124.741 1.00 63.79 580 ASN A N 1
ATOM 3807 C CA . ASN A 1 580 ? 130.367 172.305 124.075 1.00 63.79 580 ASN A CA 1
ATOM 3808 C C . ASN A 1 580 ? 130.261 170.934 124.725 1.00 63.79 580 ASN A C 1
ATOM 3809 O O . ASN A 1 580 ? 131.273 170.265 124.951 1.00 63.79 580 ASN A O 1
ATOM 3814 N N . ALA A 1 581 ? 129.034 170.519 125.038 1.00 66.58 581 ALA A N 1
ATOM 3815 C CA . ALA A 1 581 ? 128.847 169.294 125.806 1.00 66.58 581 ALA A CA 1
ATOM 3816 C C . ALA A 1 581 ? 129.319 168.070 125.033 1.00 66.58 581 ALA A C 1
ATOM 3817 O O . ALA A 1 581 ? 130.018 167.214 125.585 1.00 66.58 581 ALA A O 1
ATOM 3819 N N . GLU A 1 582 ? 128.948 167.968 123.755 1.00 69.94 582 GLU A N 1
ATOM 3820 C CA . GLU A 1 582 ? 129.328 166.797 122.971 1.00 69.94 582 GLU A CA 1
ATOM 3821 C C . GLU A 1 582 ? 130.835 166.729 122.765 1.00 69.94 582 GLU A C 1
ATOM 3822 O O . GLU A 1 582 ? 131.433 165.654 122.882 1.00 69.94 582 GLU A O 1
ATOM 3828 N N . ARG A 1 583 ? 131.464 167.863 122.456 1.00 64.59 583 ARG A N 1
ATOM 3829 C CA . ARG A 1 583 ? 132.906 167.875 122.243 1.00 64.59 583 ARG A CA 1
ATOM 3830 C C . ARG A 1 583 ? 133.657 167.496 123.510 1.00 64.59 583 ARG A C 1
ATOM 3831 O O . ARG A 1 583 ? 134.671 166.792 123.452 1.00 64.59 583 ARG A O 1
ATOM 3839 N N . LEU A 1 584 ? 133.180 167.964 124.663 1.00 64.74 584 LEU A N 1
ATOM 3840 C CA . LEU A 1 584 ? 133.925 167.783 125.903 1.00 64.74 584 LEU A CA 1
ATOM 3841 C C . LEU A 1 584 ? 134.067 166.312 126.265 1.00 64.74 584 LEU A C 1
ATOM 3842 O O . LEU A 1 584 ? 135.143 165.872 126.684 1.00 64.74 584 LEU A O 1
ATOM 3847 N N . GLY A 1 585 ? 133.003 165.533 126.107 1.00 69.67 585 GLY A N 1
ATOM 3848 C CA . GLY A 1 585 ? 133.079 164.126 126.440 1.00 69.67 585 GLY A CA 1
ATOM 3849 C C . GLY A 1 585 ? 131.895 163.608 127.226 1.00 69.67 585 GLY A C 1
ATOM 3850 O O . GLY A 1 585 ? 131.912 162.471 127.703 1.00 69.67 585 GLY A O 1
ATOM 3851 N N . LEU A 1 586 ? 130.861 164.431 127.374 1.00 67.22 586 LEU A N 1
ATOM 3852 C CA . LEU A 1 586 ? 129.655 163.995 128.063 1.00 67.22 586 LEU A CA 1
ATOM 3853 C C . LEU A 1 586 ? 128.899 162.999 127.196 1.00 67.22 586 LEU A C 1
ATOM 3854 O O . LEU A 1 586 ? 128.126 163.389 126.316 1.00 67.22 586 LEU A O 1
ATOM 3859 N N . GLY A 1 587 ? 129.124 161.710 127.431 1.00 72.28 587 GLY A N 1
ATOM 3860 C CA . GLY A 1 587 ? 128.569 160.677 126.582 1.00 72.28 587 GLY A CA 1
ATOM 3861 C C . GLY A 1 587 ? 129.664 159.982 125.805 1.00 72.28 587 GLY A C 1
ATOM 3862 O O . GLY A 1 587 ? 130.602 159.439 126.396 1.00 72.28 587 GLY A O 1
ATOM 3863 N N . GLY A 1 588 ? 129.563 159.993 124.481 1.00 79.65 588 GLY A N 1
ATOM 3864 C CA . GLY A 1 588 ? 130.652 159.514 123.656 1.00 79.65 588 GLY A CA 1
ATOM 3865 C C . GLY A 1 588 ? 131.784 160.519 123.625 1.00 79.65 588 GLY A C 1
ATOM 3866 O O . GLY A 1 588 ? 131.661 161.585 123.016 1.00 79.65 588 GLY A O 1
ATOM 3867 N N . GLY A 1 589 ? 132.890 160.191 124.278 1.00 86.62 589 GLY A N 1
ATOM 3868 C CA . GLY A 1 589 ? 133.988 161.125 124.393 1.00 86.62 589 GLY A CA 1
ATOM 3869 C C . GLY A 1 589 ? 134.733 161.324 123.088 1.00 86.62 589 GLY A C 1
ATOM 3870 O O . GLY A 1 589 ? 134.571 160.596 122.108 1.00 86.62 589 GLY A O 1
ATOM 3871 N N . GLY A 1 590 ? 135.576 162.350 123.088 1.00 87.19 590 GLY A N 1
ATOM 3872 C CA . GLY A 1 590 ? 136.397 162.656 121.937 1.00 87.19 590 GLY A CA 1
ATOM 3873 C C . GLY A 1 590 ? 137.842 162.279 122.173 1.00 87.19 590 GLY A C 1
ATOM 3874 O O . GLY A 1 590 ? 138.756 163.010 121.781 1.00 87.19 590 GLY A O 1
ATOM 3875 N N . ASP A 1 591 ? 138.049 161.139 122.831 1.00 90.43 591 ASP A N 1
ATOM 3876 C CA . ASP A 1 591 ? 139.351 160.601 123.212 1.00 90.43 591 ASP A CA 1
ATOM 3877 C C . ASP A 1 591 ? 140.033 161.543 124.208 1.00 90.43 591 ASP A C 1
ATOM 3878 O O . ASP A 1 591 ? 141.257 161.531 124.353 1.00 90.43 591 ASP A O 1
ATOM 3883 N N . MET A 1 592 ? 139.268 162.406 124.866 1.00 85.27 592 MET A N 1
ATOM 3884 C CA . MET A 1 592 ? 139.806 163.205 125.959 1.00 85.27 592 MET A CA 1
ATOM 3885 C C . MET A 1 592 ? 140.094 162.300 127.151 1.00 85.27 592 MET A C 1
ATOM 3886 O O . MET A 1 592 ? 139.233 161.499 127.529 1.00 85.27 592 MET A O 1
ATOM 3891 N N . PRO A 1 593 ? 141.287 162.368 127.742 1.00 80.90 593 PRO A N 1
ATOM 3892 C CA . PRO A 1 593 ? 141.576 161.532 128.911 1.00 80.90 593 PRO A CA 1
ATOM 3893 C C . PRO A 1 593 ? 140.526 161.721 129.991 1.00 80.90 593 PRO A C 1
ATOM 3894 O O . PRO A 1 593 ? 140.100 162.839 130.279 1.00 80.90 593 PRO A O 1
ATOM 3898 N N . GLY A 1 594 ? 140.112 160.606 130.589 1.00 79.44 594 GLY A N 1
ATOM 3899 C CA . GLY A 1 594 ? 139.004 160.650 131.526 1.00 79.44 594 GLY A CA 1
ATOM 3900 C C . GLY A 1 594 ? 139.286 161.478 132.761 1.00 79.44 594 GLY A C 1
ATOM 3901 O O . GLY A 1 594 ? 138.381 162.110 133.306 1.00 79.44 594 GLY A O 1
ATOM 3902 N N . SER A 1 595 ? 140.537 161.486 133.222 1.00 80.77 595 SER A N 1
ATOM 3903 C CA . SER A 1 595 ? 140.877 162.249 134.414 1.00 80.77 595 SER A CA 1
ATOM 3904 C C . SER A 1 595 ? 140.712 163.744 134.205 1.00 80.77 595 SER A C 1
ATOM 3905 O O . SER A 1 595 ? 140.582 164.483 135.185 1.00 80.77 595 SER A O 1
ATOM 3908 N N . GLU A 1 596 ? 140.714 164.207 132.955 1.00 75.35 596 GLU A N 1
ATOM 3909 C CA . GLU A 1 596 ? 140.633 165.630 132.669 1.00 75.35 596 GLU A CA 1
ATOM 3910 C C . GLU A 1 596 ? 139.278 166.076 132.146 1.00 75.35 596 GLU A C 1
ATOM 3911 O O . GLU A 1 596 ? 138.961 167.261 132.255 1.00 75.35 596 GLU A O 1
ATOM 3917 N N . VAL A 1 597 ? 138.462 165.171 131.606 1.00 69.11 597 VAL A N 1
ATOM 3918 C CA . VAL A 1 597 ? 137.090 165.546 131.278 1.00 69.11 597 VAL A CA 1
ATOM 3919 C C . VAL A 1 597 ? 136.302 165.830 132.551 1.00 69.11 597 VAL A C 1
ATOM 3920 O O . VAL A 1 597 ? 135.498 166.769 132.605 1.00 69.11 597 VAL A O 1
ATOM 3924 N N . TYR A 1 598 ? 136.541 165.046 133.605 1.00 65.03 598 TYR A N 1
ATOM 3925 C CA . TYR A 1 598 ? 135.932 165.334 134.897 1.00 65.03 598 TYR A CA 1
ATOM 3926 C C . TYR A 1 598 ? 136.402 166.679 135.430 1.00 65.03 598 TYR A C 1
ATOM 3927 O O . TYR A 1 598 ? 135.612 167.445 135.994 1.00 65.03 598 TYR A O 1
ATOM 3936 N N . ASP A 1 599 ? 137.690 166.981 135.264 1.00 66.94 599 ASP A N 1
ATOM 3937 C CA . ASP A 1 599 ? 138.225 168.256 135.725 1.00 66.94 599 ASP A CA 1
ATOM 3938 C C . ASP A 1 599 ? 137.617 169.422 134.958 1.00 66.94 599 ASP A C 1
ATOM 3939 O O . ASP A 1 599 ? 137.311 170.465 135.546 1.00 66.94 599 ASP A O 1
ATOM 3944 N N . PHE A 1 600 ? 137.448 169.271 133.644 1.00 59.25 600 PHE A N 1
ATOM 3945 C CA . PHE A 1 600 ? 136.816 170.317 132.850 1.00 59.25 600 PHE A CA 1
ATOM 3946 C C . PHE A 1 600 ? 135.364 170.514 133.252 1.00 59.25 600 PHE A C 1
ATOM 3947 O O . PHE A 1 600 ? 134.886 171.649 133.318 1.00 59.25 600 PHE A O 1
ATOM 3955 N N . VAL A 1 601 ? 134.640 169.423 133.509 1.00 58.30 601 VAL A N 1
ATOM 3956 C CA . VAL A 1 601 ? 133.249 169.549 133.933 1.00 58.30 601 VAL A CA 1
ATOM 3957 C C . VAL A 1 601 ? 133.162 170.245 135.283 1.00 58.30 601 VAL A C 1
ATOM 3958 O O . VAL A 1 601 ? 132.310 171.114 135.495 1.00 58.30 601 VAL A O 1
ATOM 3962 N N . GLU A 1 602 ? 134.039 169.878 136.217 1.00 59.50 602 GLU A N 1
ATOM 3963 C CA . GLU A 1 602 ? 134.000 170.472 137.548 1.00 59.50 602 GLU A CA 1
ATOM 3964 C C . GLU A 1 602 ? 134.280 171.968 137.497 1.00 59.50 602 GLU A C 1
ATOM 3965 O O . GLU A 1 602 ? 133.561 172.766 138.107 1.00 59.50 602 GLU A O 1
ATOM 3971 N N . ALA A 1 603 ? 135.325 172.367 136.781 1.00 57.14 603 ALA A N 1
ATOM 3972 C CA . ALA A 1 603 ? 135.694 173.771 136.641 1.00 57.14 603 ALA A CA 1
ATOM 3973 C C . ALA A 1 603 ? 135.196 174.251 135.283 1.00 57.14 603 ALA A C 1
ATOM 3974 O O . ALA A 1 603 ? 135.960 174.387 134.329 1.00 57.14 603 ALA A O 1
ATOM 3976 N N . ALA A 1 604 ? 133.898 174.522 135.207 1.00 56.20 604 ALA A N 1
ATOM 3977 C CA . ALA A 1 604 ? 133.280 174.975 133.967 1.00 56.20 604 ALA A CA 1
ATOM 3978 C C . ALA A 1 604 ? 132.183 175.959 134.319 1.00 56.20 604 ALA A C 1
ATOM 3979 O O . ALA A 1 604 ? 131.318 175.653 135.143 1.00 56.20 604 ALA A O 1
ATOM 3981 N N . ASP A 1 605 ? 132.217 177.129 133.696 1.00 58.50 605 ASP A N 1
ATOM 3982 C CA . ASP A 1 605 ? 131.215 178.146 133.963 1.00 58.50 605 ASP A CA 1
ATOM 3983 C C . ASP A 1 605 ? 129.914 177.895 133.218 1.00 58.50 605 ASP A C 1
ATOM 3984 O O . ASP A 1 605 ? 128.940 178.617 133.447 1.00 58.50 605 ASP A O 1
ATOM 3989 N N . GLY A 1 606 ? 129.872 176.897 132.345 1.00 56.80 606 GLY A N 1
ATOM 3990 C CA . GLY A 1 606 ? 128.655 176.600 131.616 1.00 56.80 606 GLY A CA 1
ATOM 3991 C C . GLY A 1 606 ? 128.870 175.440 130.672 1.00 56.80 606 GLY A C 1
ATOM 3992 O O . GLY A 1 606 ? 129.965 174.883 130.569 1.00 56.80 606 GLY A O 1
ATOM 3993 N N . PHE A 1 607 ? 127.793 175.082 129.980 1.00 56.26 607 PHE A N 1
ATOM 3994 C CA . PHE A 1 607 ? 127.825 173.997 129.003 1.00 56.26 607 PHE A CA 1
ATOM 3995 C C . PHE A 1 607 ? 126.864 174.363 127.883 1.00 56.26 607 PHE A C 1
ATOM 3996 O O . PHE A 1 607 ? 125.653 174.423 128.104 1.00 56.26 607 PHE A O 1
ATOM 4004 N N . ALA A 1 608 ? 127.397 174.606 126.694 1.00 64.53 608 ALA A N 1
ATOM 4005 C CA . ALA A 1 608 ? 126.589 174.988 125.549 1.00 64.53 608 ALA A CA 1
ATOM 4006 C C . ALA A 1 608 ? 126.248 173.770 124.703 1.00 64.53 608 ALA A C 1
ATOM 4007 O O . ALA A 1 608 ? 126.965 172.768 124.698 1.00 64.53 608 ALA A O 1
ATOM 4009 N N . GLU A 1 609 ? 125.135 173.877 123.980 1.00 72.98 609 GLU A N 1
ATOM 4010 C CA . GLU A 1 609 ? 124.631 172.808 123.122 1.00 72.98 609 GLU A CA 1
ATOM 4011 C C . GLU A 1 609 ? 124.504 171.508 123.920 1.00 72.98 609 GLU A C 1
ATOM 4012 O O . GLU A 1 609 ? 125.206 170.523 123.692 1.00 72.98 609 GLU A O 1
ATOM 4018 N N . VAL A 1 610 ? 123.605 171.543 124.898 1.00 70.86 610 VAL A N 1
ATOM 4019 C CA . VAL A 1 610 ? 123.405 170.442 125.832 1.00 70.86 610 VAL A CA 1
ATOM 4020 C C . VAL A 1 610 ? 122.123 169.707 125.466 1.00 70.86 610 VAL A C 1
ATOM 4021 O O . VAL A 1 610 ? 121.082 170.330 125.226 1.00 70.86 610 VAL A O 1
ATOM 4025 N N . PHE A 1 611 ? 122.206 168.391 125.395 1.00 75.18 611 PHE A N 1
ATOM 4026 C CA . PHE A 1 611 ? 121.065 167.517 125.187 1.00 75.18 611 PHE A CA 1
ATOM 4027 C C . PHE A 1 611 ? 120.567 166.990 126.522 1.00 75.18 611 PHE A C 1
ATOM 4028 O O . PHE A 1 611 ? 121.229 167.142 127.552 1.00 75.18 611 PHE A O 1
ATOM 4036 N N . PRO A 1 612 ? 119.377 166.381 126.554 1.00 72.19 612 PRO A N 1
ATOM 4037 C CA . PRO A 1 612 ? 118.868 165.861 127.833 1.00 72.19 612 PRO A CA 1
ATOM 4038 C C . PRO A 1 612 ? 119.798 164.881 128.531 1.00 72.19 612 PRO A C 1
ATOM 4039 O O . PRO A 1 612 ? 119.899 164.916 129.762 1.00 72.19 612 PRO A O 1
ATOM 4043 N N . GLN A 1 613 ? 120.481 164.006 127.790 1.00 67.53 613 GLN A N 1
ATOM 4044 C CA . GLN A 1 613 ? 121.356 163.035 128.440 1.00 67.53 613 GLN A CA 1
ATOM 4045 C C . GLN A 1 613 ? 122.577 163.700 129.062 1.00 67.53 613 GLN A C 1
ATOM 4046 O O . GLN A 1 613 ? 123.090 163.228 130.087 1.00 67.53 613 GLN A O 1
ATOM 4052 N N . HIS A 1 614 ? 123.051 164.793 128.463 1.00 66.99 614 HIS A N 1
ATOM 4053 C CA . HIS A 1 614 ? 124.216 165.477 129.004 1.00 66.99 614 HIS A CA 1
ATOM 4054 C C . HIS A 1 614 ? 123.934 166.041 130.384 1.00 66.99 614 HIS A C 1
ATOM 4055 O O . HIS A 1 614 ? 124.849 166.163 131.199 1.00 66.99 614 HIS A O 1
ATOM 4062 N N . LYS A 1 615 ? 122.680 166.389 130.668 1.00 62.87 615 LYS A N 1
ATOM 4063 C CA . LYS A 1 615 ? 122.331 166.884 131.994 1.00 62.87 615 LYS A CA 1
ATOM 4064 C C . LYS A 1 615 ? 122.566 165.809 133.048 1.00 62.87 615 LYS A C 1
ATOM 4065 O O . LYS A 1 615 ? 123.191 166.060 134.088 1.00 62.87 615 LYS A O 1
ATOM 4071 N N . TYR A 1 616 ? 122.098 164.589 132.777 1.00 60.85 616 TYR A N 1
ATOM 4072 C CA . TYR A 1 616 ? 122.330 163.490 133.704 1.00 60.85 616 TYR A CA 1
ATOM 4073 C C . TYR A 1 616 ? 123.814 163.180 133.817 1.00 60.85 616 TYR A C 1
ATOM 4074 O O . TYR A 1 616 ? 124.310 162.897 134.912 1.00 60.85 616 TYR A O 1
ATOM 4083 N N . ASN A 1 617 ? 124.539 163.209 132.697 1.00 60.67 617 ASN A N 1
ATOM 4084 C CA . ASN A 1 617 ? 125.972 162.931 132.771 1.00 60.67 617 ASN A CA 1
ATOM 4085 C C . ASN A 1 617 ? 126.703 163.987 133.592 1.00 60.67 617 ASN A C 1
ATOM 4086 O O . ASN A 1 617 ? 127.623 163.663 134.349 1.00 60.67 617 ASN A O 1
ATOM 4091 N N . VAL A 1 618 ? 126.306 165.253 133.464 1.00 55.80 618 VAL A N 1
ATOM 4092 C CA . VAL A 1 618 ? 126.918 166.314 134.256 1.00 55.80 618 VAL A CA 1
ATOM 4093 C C . VAL A 1 618 ? 126.642 166.098 135.735 1.00 55.80 618 VAL A C 1
ATOM 4094 O O . VAL A 1 618 ? 127.536 166.245 136.576 1.00 55.80 618 VAL A O 1
ATOM 4098 N N . VAL A 1 619 ? 125.403 165.743 136.078 1.00 55.45 619 VAL A N 1
ATOM 4099 C CA . VAL A 1 619 ? 125.083 165.493 137.482 1.00 55.45 619 VAL A CA 1
ATOM 4100 C C . VAL A 1 619 ? 125.887 164.314 138.012 1.00 55.45 619 VAL A C 1
ATOM 4101 O O . VAL A 1 619 ? 126.429 164.363 139.121 1.00 55.45 619 VAL A O 1
ATOM 4105 N N . GLU A 1 620 ? 125.981 163.239 137.229 1.00 58.15 620 GLU A N 1
ATOM 4106 C CA . GLU A 1 620 ? 126.724 162.061 137.662 1.00 58.15 620 GLU A CA 1
ATOM 4107 C C . GLU A 1 620 ? 128.200 162.378 137.859 1.00 58.15 620 GLU A C 1
ATOM 4108 O O . GLU A 1 620 ? 128.817 161.921 138.827 1.00 58.15 620 GLU A O 1
ATOM 4114 N N . ILE A 1 621 ? 128.784 163.159 136.951 1.00 55.74 621 ILE A N 1
ATOM 4115 C CA . ILE A 1 621 ? 130.197 163.501 137.058 1.00 55.74 621 ILE A CA 1
ATOM 4116 C C . ILE A 1 621 ? 130.443 164.397 138.261 1.00 55.74 621 ILE A C 1
ATOM 4117 O O . ILE A 1 621 ? 131.399 164.194 139.018 1.00 55.74 621 ILE A O 1
ATOM 4122 N N . LEU A 1 622 ? 129.587 165.401 138.461 1.00 54.45 622 LEU A N 1
ATOM 4123 C CA . LEU A 1 622 ? 129.826 166.374 139.521 1.00 54.45 622 LEU A CA 1
ATOM 4124 C C . LEU A 1 622 ? 129.712 165.750 140.903 1.00 54.45 622 LEU A C 1
ATOM 4125 O O . LEU A 1 622 ? 130.326 166.243 141.853 1.00 54.45 622 LEU A O 1
ATOM 4130 N N . GLN A 1 623 ? 128.933 164.678 141.039 1.00 55.89 623 GLN A N 1
ATOM 4131 C CA . GLN A 1 623 ? 128.829 163.988 142.317 1.00 55.89 623 GLN A CA 1
ATOM 4132 C C . GLN A 1 623 ? 130.026 163.094 142.601 1.00 55.89 623 GLN A C 1
ATOM 4133 O O . GLN A 1 623 ? 130.304 162.814 143.771 1.00 55.89 623 GLN A O 1
ATOM 4139 N N . GLN A 1 624 ? 130.733 162.637 141.566 1.00 58.48 624 GLN A N 1
ATOM 4140 C CA . GLN A 1 624 ? 131.939 161.846 141.788 1.00 58.48 624 GLN A CA 1
ATOM 4141 C C . GLN A 1 624 ? 133.006 162.662 142.504 1.00 58.48 624 GLN A C 1
ATOM 4142 O O . GLN A 1 624 ? 133.721 162.142 143.367 1.00 58.48 624 GLN A O 1
ATOM 4148 N N . ARG A 1 625 ? 133.130 163.943 142.158 1.00 63.26 625 ARG A N 1
ATOM 4149 C CA . ARG A 1 625 ? 134.121 164.807 142.783 1.00 63.26 625 ARG A CA 1
ATOM 4150 C C . ARG A 1 625 ? 133.787 165.148 144.226 1.00 63.26 625 ARG A C 1
ATOM 4151 O O . ARG A 1 625 ? 134.631 165.727 144.917 1.00 63.26 625 ARG A O 1
ATOM 4159 N N . GLY A 1 626 ? 132.592 164.816 144.693 1.00 60.37 626 GLY A N 1
ATOM 4160 C CA . GLY A 1 626 ? 132.203 165.096 146.055 1.00 60.37 626 GLY A CA 1
ATOM 4161 C C . GLY A 1 626 ? 131.357 166.331 146.249 1.00 60.37 626 GLY A C 1
ATOM 4162 O O . GLY A 1 626 ? 131.468 166.971 147.300 1.00 60.37 626 GLY A O 1
ATOM 4163 N N . TYR A 1 627 ? 130.529 166.691 145.278 1.00 57.35 627 TYR A N 1
ATOM 4164 C CA . TYR A 1 627 ? 129.654 167.843 145.398 1.00 57.35 627 TYR A CA 1
ATOM 4165 C C . TYR A 1 627 ? 128.211 167.409 145.626 1.00 57.35 627 TYR A C 1
ATOM 4166 O O . TYR A 1 627 ? 127.839 166.249 145.441 1.00 57.35 627 TYR A O 1
ATOM 4175 N N . LEU A 1 628 ? 127.394 168.370 146.041 1.00 52.40 628 LEU A N 1
ATOM 4176 C CA . LEU A 1 628 ? 125.949 168.212 146.133 1.00 52.40 628 LEU A CA 1
ATOM 4177 C C . LEU A 1 628 ? 125.343 169.148 145.098 1.00 52.40 628 LEU A C 1
ATOM 4178 O O . LEU A 1 628 ? 125.445 170.372 145.227 1.00 52.40 628 LEU A O 1
ATOM 4183 N N . VAL A 1 629 ? 124.721 168.578 144.076 1.00 52.11 629 VAL A N 1
ATOM 4184 C CA . VAL A 1 629 ? 124.307 169.324 142.895 1.00 52.11 629 VAL A CA 1
ATOM 4185 C C . VAL A 1 629 ? 122.812 169.580 142.951 1.00 52.11 629 VAL A C 1
ATOM 4186 O O . VAL A 1 629 ? 122.023 168.674 143.244 1.00 52.11 629 VAL A O 1
ATOM 4190 N N . ALA A 1 630 ? 122.422 170.817 142.661 1.00 52.68 630 ALA A N 1
ATOM 4191 C CA . ALA A 1 630 ? 121.023 171.212 142.556 1.00 52.68 630 ALA A CA 1
ATOM 4192 C C . ALA A 1 630 ? 120.733 171.498 141.092 1.00 52.68 630 ALA A C 1
ATOM 4193 O O . ALA A 1 630 ? 121.387 172.349 140.481 1.00 52.68 630 ALA A O 1
ATOM 4195 N N . MET A 1 631 ? 119.764 170.789 140.527 1.00 55.25 631 MET A N 1
ATOM 4196 C CA . MET A 1 631 ? 119.447 170.930 139.117 1.00 55.25 631 MET A CA 1
ATOM 4197 C C . MET A 1 631 ? 118.139 171.681 138.927 1.00 55.25 631 MET A C 1
ATOM 4198 O O . MET A 1 631 ? 117.154 171.424 139.621 1.00 55.25 631 MET A O 1
ATOM 4203 N N . THR A 1 632 ? 118.137 172.606 137.975 1.00 56.58 632 THR A N 1
ATOM 4204 C CA . THR A 1 632 ? 116.935 173.340 137.595 1.00 56.58 632 THR A CA 1
ATOM 4205 C C . THR A 1 632 ? 116.279 172.572 136.456 1.00 56.58 632 THR A C 1
ATOM 4206 O O . THR A 1 632 ? 116.755 172.595 135.320 1.00 56.58 632 THR A O 1
ATOM 4210 N N . GLY A 1 633 ? 115.188 171.885 136.767 1.00 60.81 633 GLY A N 1
ATOM 4211 C CA . GLY A 1 633 ? 114.479 171.078 135.798 1.00 60.81 633 GLY A CA 1
ATOM 4212 C C . GLY A 1 633 ? 113.193 171.734 135.335 1.00 60.81 633 GLY A C 1
ATOM 4213 O O . GLY A 1 633 ? 112.589 172.529 136.048 1.00 60.81 633 GLY A O 1
ATOM 4214 N N . ASP A 1 634 ? 112.785 171.389 134.118 1.00 70.92 634 ASP A N 1
ATOM 4215 C CA . ASP A 1 634 ? 111.551 171.907 133.538 1.00 70.92 634 ASP A CA 1
ATOM 4216 C C . ASP A 1 634 ? 111.204 170.982 132.385 1.00 70.92 634 ASP A C 1
ATOM 4217 O O . ASP A 1 634 ? 111.998 170.839 131.450 1.00 70.92 634 ASP A O 1
ATOM 4222 N N . GLY A 1 635 ? 110.034 170.363 132.445 1.00 73.84 635 GLY A N 1
ATOM 4223 C CA . GLY A 1 635 ? 109.636 169.415 131.426 1.00 73.84 635 GLY A CA 1
ATOM 4224 C C . GLY A 1 635 ? 110.050 167.997 131.755 1.00 73.84 635 GLY A C 1
ATOM 4225 O O . GLY A 1 635 ? 110.770 167.717 132.715 1.00 73.84 635 GLY A O 1
ATOM 4226 N N . VAL A 1 636 ? 109.577 167.075 130.916 1.00 80.49 636 VAL A N 1
ATOM 4227 C CA . VAL A 1 636 ? 109.799 165.656 131.162 1.00 80.49 636 VAL A CA 1
ATOM 4228 C C . VAL A 1 636 ? 111.182 165.203 130.713 1.00 80.49 636 VAL A C 1
ATOM 4229 O O . VAL A 1 636 ? 111.642 164.132 131.129 1.00 80.49 636 VAL A O 1
ATOM 4233 N N . ASN A 1 637 ? 111.868 165.996 129.887 1.00 78.10 637 ASN A N 1
ATOM 4234 C CA . ASN A 1 637 ? 113.167 165.578 129.370 1.00 78.10 637 ASN A CA 1
ATOM 4235 C C . ASN A 1 637 ? 114.186 165.404 130.488 1.00 78.10 637 ASN A C 1
ATOM 4236 O O . ASN A 1 637 ? 114.967 164.446 130.482 1.00 78.10 637 ASN A O 1
ATOM 4241 N N . ASP A 1 638 ? 114.191 166.315 131.460 1.00 71.01 638 ASP A N 1
ATOM 4242 C CA . ASP A 1 638 ? 115.194 166.325 132.515 1.00 71.01 638 ASP A CA 1
ATOM 4243 C C . ASP A 1 638 ? 114.705 165.677 133.804 1.00 71.01 638 ASP A C 1
ATOM 4244 O O . ASP A 1 638 ? 115.236 165.975 134.877 1.00 71.01 638 ASP A O 1
ATOM 4249 N N . ALA A 1 639 ? 113.701 164.809 133.725 1.00 67.67 639 ALA A N 1
ATOM 4250 C CA . ALA A 1 639 ? 113.260 164.088 134.918 1.00 67.67 639 ALA A CA 1
ATOM 4251 C C . ALA A 1 639 ? 114.340 163.179 135.493 1.00 67.67 639 ALA A C 1
ATOM 4252 O O . ALA A 1 639 ? 114.547 163.210 136.719 1.00 67.67 639 ALA A O 1
ATOM 4254 N N . PRO A 1 640 ? 115.039 162.347 134.708 1.00 65.65 640 PRO A N 1
ATOM 4255 C CA . PRO A 1 640 ? 116.112 161.534 135.308 1.00 65.65 640 PRO A CA 1
ATOM 4256 C C . PRO A 1 640 ? 117.218 162.361 135.936 1.00 65.65 640 PRO A C 1
ATOM 4257 O O . PRO A 1 640 ? 117.767 161.967 136.971 1.00 65.65 640 PRO A O 1
ATOM 4261 N N . SER A 1 641 ? 117.565 163.500 135.335 1.00 62.06 641 SER A N 1
ATOM 4262 C CA . SER A 1 641 ? 118.566 164.373 135.937 1.00 62.06 641 SER A CA 1
ATOM 4263 C C . SER A 1 641 ? 118.061 164.964 137.243 1.00 62.06 641 SER A C 1
ATOM 4264 O O . SER A 1 641 ? 118.824 165.103 138.204 1.00 62.06 641 SER A O 1
ATOM 4267 N N . LEU A 1 642 ? 116.777 165.322 137.294 1.00 59.77 642 LEU A N 1
ATOM 4268 C CA . LEU A 1 642 ? 116.196 165.823 138.534 1.00 59.77 642 LEU A CA 1
ATOM 4269 C C . LEU A 1 642 ? 116.238 164.764 139.626 1.00 59.77 642 LEU A C 1
ATOM 4270 O O . LEU A 1 642 ? 116.521 165.071 140.789 1.00 59.77 642 LEU A O 1
ATOM 4275 N N . LYS A 1 643 ? 115.949 163.510 139.274 1.00 59.42 643 LYS A N 1
ATOM 4276 C CA . LYS A 1 643 ? 116.006 162.441 140.267 1.00 59.42 643 LYS A CA 1
ATOM 4277 C C . LYS A 1 643 ? 117.435 162.182 140.726 1.00 59.42 643 LYS A C 1
ATOM 4278 O O . LYS A 1 643 ? 117.678 161.963 141.917 1.00 59.42 643 LYS A O 1
ATOM 4284 N N . LYS A 1 644 ? 118.393 162.196 139.797 1.00 57.45 644 LYS A N 1
ATOM 4285 C CA . LYS A 1 644 ? 119.776 161.903 140.160 1.00 57.45 644 LYS A CA 1
ATOM 4286 C C . LYS A 1 644 ? 120.397 163.025 140.981 1.00 57.45 644 LYS A C 1
ATOM 4287 O O . LYS A 1 644 ? 121.246 162.764 141.840 1.00 57.45 644 LYS A O 1
ATOM 4293 N N . ALA A 1 645 ? 119.988 164.266 140.740 1.00 55.78 645 ALA A N 1
ATOM 4294 C CA . ALA A 1 645 ? 120.547 165.391 141.474 1.00 55.78 645 ALA A CA 1
ATOM 4295 C C . ALA A 1 645 ? 120.195 165.294 142.951 1.00 55.78 645 ALA A C 1
ATOM 4296 O O . ALA A 1 645 ? 119.152 164.756 143.332 1.00 55.78 645 ALA A O 1
ATOM 4298 N N . ASP A 1 646 ? 121.089 165.814 143.793 1.00 55.67 646 ASP A N 1
ATOM 4299 C CA . ASP A 1 646 ? 120.842 165.794 145.229 1.00 55.67 646 ASP A CA 1
ATOM 4300 C C . ASP A 1 646 ? 119.631 166.643 145.589 1.00 55.67 646 ASP A C 1
ATOM 4301 O O . ASP A 1 646 ? 118.899 166.325 146.532 1.00 55.67 646 ASP A O 1
ATOM 4306 N N . THR A 1 647 ? 119.403 167.729 144.849 1.00 53.94 647 THR A N 1
ATOM 4307 C CA . THR A 1 647 ? 118.253 168.609 145.070 1.00 53.94 647 THR A CA 1
ATOM 4308 C C . THR A 1 647 ? 117.702 169.018 143.707 1.00 53.94 647 THR A C 1
ATOM 4309 O O . THR A 1 647 ? 118.111 170.033 143.141 1.00 53.94 647 THR A O 1
ATOM 4313 N N . GLY A 1 648 ? 116.764 168.231 143.190 1.00 55.00 648 GLY A N 1
ATOM 4314 C CA . GLY A 1 648 ? 116.119 168.571 141.939 1.00 55.00 648 GLY A CA 1
ATOM 4315 C C . GLY A 1 648 ? 115.138 169.705 142.144 1.00 55.00 648 GLY A C 1
ATOM 4316 O O . GLY A 1 648 ? 114.186 169.575 142.930 1.00 55.00 648 GLY A O 1
ATOM 4317 N N . ILE A 1 649 ? 115.349 170.819 141.454 1.00 52.38 649 ILE A N 1
ATOM 4318 C CA . ILE A 1 649 ? 114.513 172.006 141.588 1.00 52.38 649 ILE A CA 1
ATOM 4319 C C . ILE A 1 649 ? 113.659 172.127 140.337 1.00 52.38 649 ILE A C 1
ATOM 4320 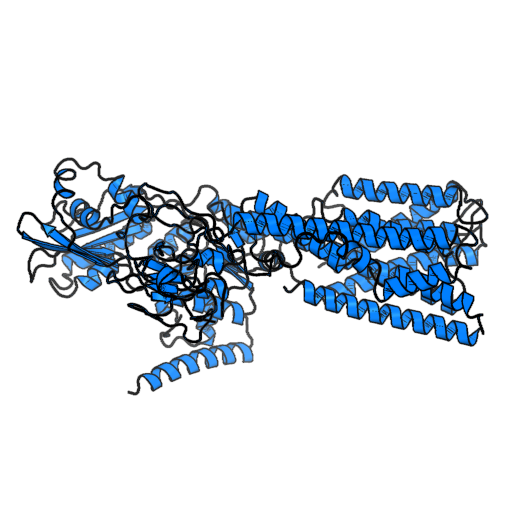O O . ILE A 1 649 ? 114.188 172.271 139.229 1.00 52.38 649 ILE A O 1
ATOM 4325 N N . ALA A 1 650 ? 112.343 172.072 140.508 1.00 55.53 650 ALA A N 1
ATOM 4326 C CA . ALA A 1 650 ? 111.406 172.261 139.407 1.00 55.53 650 ALA A CA 1
ATOM 4327 C C . ALA A 1 650 ? 111.087 173.745 139.303 1.00 55.53 650 ALA A C 1
ATOM 4328 O O . ALA A 1 650 ? 110.447 174.314 140.191 1.00 55.53 650 ALA A O 1
ATOM 4330 N N . VAL A 1 651 ? 111.529 174.372 138.219 1.00 60.72 651 VAL A N 1
ATOM 4331 C CA . VAL A 1 651 ? 111.415 175.817 138.063 1.00 60.72 651 VAL A CA 1
ATOM 4332 C C . VAL A 1 651 ? 110.010 176.165 137.583 1.00 60.72 651 VAL A C 1
ATOM 4333 O O . VAL A 1 651 ? 109.238 175.278 137.202 1.00 60.72 651 VAL A O 1
ATOM 4337 N N . GLU A 1 652 ? 109.667 177.453 137.626 1.00 66.80 652 GLU A N 1
ATOM 4338 C CA . GLU A 1 652 ? 108.365 177.936 137.181 1.00 66.80 652 GLU A CA 1
ATOM 4339 C C . GLU A 1 652 ? 108.005 177.400 135.802 1.00 66.80 652 GLU A C 1
ATOM 4340 O O . GLU A 1 652 ? 108.861 177.264 134.926 1.00 66.80 652 GLU A O 1
ATOM 4346 N N . GLY A 1 653 ? 106.722 177.095 135.619 1.00 68.87 653 GLY A N 1
ATOM 4347 C CA . GLY A 1 653 ? 106.225 176.620 134.346 1.00 68.87 653 GLY A CA 1
ATOM 4348 C C . GLY A 1 653 ? 106.591 175.197 134.003 1.00 68.87 653 GLY A C 1
ATOM 4349 O O . GLY A 1 653 ? 106.455 174.803 132.840 1.00 68.87 653 GLY A O 1
ATOM 4350 N N . SER A 1 654 ? 107.053 174.413 134.971 1.00 69.25 654 SER A N 1
ATOM 4351 C CA . SER A 1 654 ? 107.444 173.043 134.696 1.00 69.25 654 SER A CA 1
ATOM 4352 C C . SER A 1 654 ? 106.217 172.168 134.460 1.00 69.25 654 SER A C 1
ATOM 4353 O O . SER A 1 654 ? 105.092 172.512 134.828 1.00 69.25 654 SER A O 1
ATOM 4356 N N . SER A 1 655 ? 106.450 171.021 133.830 1.00 77.96 655 SER A N 1
ATOM 4357 C CA . SER A 1 655 ? 105.388 170.060 133.598 1.00 77.96 655 SER A CA 1
ATOM 4358 C C . SER A 1 655 ? 105.113 169.261 134.868 1.00 77.96 655 SER A C 1
ATOM 4359 O O . SER A 1 655 ? 105.835 169.353 135.863 1.00 77.96 655 SER A O 1
ATOM 4362 N N . ASP A 1 656 ? 104.043 168.466 134.825 1.00 85.43 656 ASP A N 1
ATOM 4363 C CA . ASP A 1 656 ? 103.666 167.678 135.993 1.00 85.43 656 ASP A CA 1
ATOM 4364 C C . ASP A 1 656 ? 104.752 166.675 136.355 1.00 85.43 656 ASP A C 1
ATOM 4365 O O . ASP A 1 656 ? 105.074 166.496 137.535 1.00 85.43 656 ASP A O 1
ATOM 4370 N N . ALA A 1 657 ? 105.330 166.014 135.352 1.00 80.39 657 ALA A N 1
ATOM 4371 C CA . ALA A 1 657 ? 106.369 165.024 135.615 1.00 80.39 657 ALA A CA 1
ATOM 4372 C C . ALA A 1 657 ? 107.609 165.664 136.223 1.00 80.39 657 ALA A C 1
ATOM 4373 O O . ALA A 1 657 ? 108.228 165.094 137.129 1.00 80.39 657 ALA A O 1
ATOM 4375 N N . ALA A 1 658 ? 107.990 166.844 135.731 1.00 71.56 658 ALA A N 1
ATOM 4376 C CA . ALA A 1 658 ? 109.185 167.508 136.240 1.00 71.56 658 ALA A CA 1
ATOM 4377 C C . ALA A 1 658 ? 109.048 167.820 137.722 1.00 71.56 658 ALA A C 1
ATOM 4378 O O . ALA A 1 658 ? 109.969 167.572 138.507 1.00 71.56 658 ALA A O 1
ATOM 4380 N N . ARG A 1 659 ? 107.900 168.360 138.127 1.00 69.41 659 ARG A N 1
ATOM 4381 C CA . ARG A 1 659 ? 107.710 168.684 139.534 1.00 69.41 659 ARG A CA 1
ATOM 4382 C C . ARG A 1 659 ? 107.453 167.444 140.375 1.00 69.41 659 ARG A C 1
ATOM 4383 O O . ARG A 1 659 ? 107.732 167.452 141.578 1.00 69.41 659 ARG A O 1
ATOM 4391 N N . SER A 1 660 ? 106.933 166.371 139.776 1.00 70.95 660 SER A N 1
ATOM 4392 C CA . SER A 1 660 ? 106.781 165.133 140.529 1.00 70.95 660 SER A CA 1
ATOM 4393 C C . SER A 1 660 ? 108.126 164.480 140.801 1.00 70.95 660 SER A C 1
ATOM 4394 O O . SER A 1 660 ? 108.303 163.835 141.839 1.00 70.95 660 SER A O 1
ATOM 4397 N N . ALA A 1 661 ? 109.079 164.628 139.884 1.00 66.80 661 ALA A N 1
ATOM 4398 C CA . ALA A 1 661 ? 110.401 164.043 140.051 1.00 66.80 661 ALA A CA 1
ATOM 4399 C C . ALA A 1 661 ? 111.358 164.937 140.824 1.00 66.80 661 ALA A C 1
ATOM 4400 O O . ALA A 1 661 ? 112.454 164.487 141.173 1.00 66.80 661 ALA A O 1
ATOM 4402 N N . ALA A 1 662 ? 110.977 166.176 141.104 1.00 61.15 662 ALA A N 1
ATOM 4403 C CA . ALA A 1 662 ? 111.860 167.122 141.763 1.00 61.15 662 ALA A CA 1
ATOM 4404 C C . ALA A 1 662 ? 111.698 167.056 143.276 1.00 61.15 662 ALA A C 1
ATOM 4405 O O . ALA A 1 662 ? 110.827 166.367 143.809 1.00 61.15 662 ALA A O 1
ATOM 4407 N N . ASP A 1 663 ? 112.561 167.794 143.970 1.00 58.20 663 ASP A N 1
ATOM 4408 C CA . ASP A 1 663 ? 112.507 167.902 145.420 1.00 58.20 663 ASP A CA 1
ATOM 4409 C C . ASP A 1 663 ? 111.862 169.191 145.894 1.00 58.20 663 ASP A C 1
ATOM 4410 O O . ASP A 1 663 ? 111.155 169.181 146.905 1.00 58.20 663 ASP A O 1
ATOM 4415 N N . ILE A 1 664 ? 112.092 170.297 145.195 1.00 53.95 664 ILE A N 1
ATOM 4416 C CA . ILE A 1 664 ? 111.475 171.578 145.506 1.00 53.95 664 ILE A CA 1
ATOM 4417 C C . ILE A 1 664 ? 110.777 172.081 144.255 1.00 53.95 664 ILE A C 1
ATOM 4418 O O . ILE A 1 664 ? 111.387 172.141 143.183 1.00 53.95 664 ILE A O 1
ATOM 4423 N N . VAL A 1 665 ? 109.507 172.443 144.388 1.00 55.12 665 VAL A N 1
ATOM 4424 C CA . VAL A 1 665 ? 108.714 172.978 143.290 1.00 55.12 665 VAL A CA 1
ATOM 4425 C C . VAL A 1 665 ? 108.504 174.460 143.545 1.00 55.12 665 VAL A C 1
ATOM 4426 O O . VAL A 1 665 ? 108.006 174.848 144.607 1.00 55.12 665 VAL A O 1
ATOM 4430 N N . PHE A 1 666 ? 108.883 175.285 142.579 1.00 53.75 666 PHE A N 1
ATOM 4431 C CA . PHE A 1 666 ? 108.811 176.729 142.727 1.00 53.75 666 PHE A CA 1
ATOM 4432 C C . PHE A 1 666 ? 107.583 177.274 142.014 1.00 53.75 666 PHE A C 1
ATOM 4433 O O . PHE A 1 666 ? 107.212 176.798 140.938 1.00 53.75 666 PHE A O 1
ATOM 4441 N N . LEU A 1 667 ? 106.951 178.273 142.627 1.00 59.49 667 LEU A N 1
ATOM 4442 C CA . LEU A 1 667 ? 105.848 178.996 142.012 1.00 59.49 667 LEU A CA 1
ATOM 4443 C C . LEU A 1 667 ? 106.213 180.444 141.715 1.00 59.49 667 LEU A C 1
ATOM 4444 O O . LEU A 1 667 ? 105.326 181.277 141.506 1.00 59.49 667 LEU A O 1
ATOM 4449 N N . ALA A 1 668 ? 107.502 180.758 141.695 1.00 62.11 668 ALA A N 1
ATOM 4450 C CA . ALA A 1 668 ? 107.999 182.055 141.277 1.00 62.11 668 ALA A CA 1
ATOM 4451 C C . ALA A 1 668 ? 109.172 181.858 140.332 1.00 62.11 668 ALA A C 1
ATOM 4452 O O . ALA A 1 668 ? 109.967 180.931 140.509 1.00 62.11 668 ALA A O 1
ATOM 4454 N N . PRO A 1 669 ? 109.303 182.706 139.321 1.00 62.92 669 PRO A N 1
ATOM 4455 C CA . PRO A 1 669 ? 110.377 182.547 138.342 1.00 62.92 669 PRO A CA 1
ATOM 4456 C C . PRO A 1 669 ? 111.659 183.245 138.782 1.00 62.92 669 PRO A C 1
ATOM 4457 O O . PRO A 1 669 ? 111.675 184.058 139.706 1.00 62.92 669 PRO A O 1
ATOM 4461 N N . GLY A 1 670 ? 112.740 182.906 138.090 1.00 58.80 670 GLY A N 1
ATOM 4462 C CA . GLY A 1 670 ? 114.012 183.566 138.279 1.00 58.80 670 GLY A CA 1
ATOM 4463 C C . GLY A 1 670 ? 114.923 182.854 139.262 1.00 58.80 670 GLY A C 1
ATOM 4464 O O . GLY A 1 670 ? 114.522 181.971 140.021 1.00 58.80 670 GLY A O 1
ATOM 4465 N N . LEU A 1 671 ? 116.192 183.256 139.226 1.00 52.93 671 LEU A N 1
ATOM 4466 C CA . LEU A 1 671 ? 117.181 182.753 140.167 1.00 52.93 671 LEU A CA 1
ATOM 4467 C C . LEU A 1 671 ? 117.084 183.422 141.528 1.00 52.93 671 LEU A C 1
ATOM 4468 O O . LEU A 1 671 ? 117.608 182.884 142.510 1.00 52.93 671 LEU A O 1
ATOM 4473 N N . GLY A 1 672 ? 116.443 184.588 141.604 1.00 51.60 672 GLY A N 1
ATOM 4474 C CA . GLY A 1 672 ? 116.285 185.246 142.888 1.00 51.60 672 GLY A CA 1
ATOM 4475 C C . GLY A 1 672 ? 115.485 184.413 143.866 1.00 51.60 672 GLY A C 1
ATOM 4476 O O . GLY A 1 672 ? 115.834 184.317 145.044 1.00 51.60 672 GLY A O 1
ATOM 4477 N N . ALA A 1 673 ? 114.404 183.794 143.390 1.00 50.38 673 ALA A N 1
ATOM 4478 C CA . ALA A 1 673 ? 113.610 182.928 144.253 1.00 50.38 673 ALA A CA 1
ATOM 4479 C C . ALA A 1 673 ? 114.422 181.733 144.729 1.00 50.38 673 ALA A C 1
ATOM 4480 O O . ALA A 1 673 ? 114.341 181.345 145.899 1.00 50.38 673 ALA A O 1
ATOM 4482 N N . ILE A 1 674 ? 115.217 181.140 143.837 1.00 48.95 674 ILE A N 1
ATOM 4483 C CA . ILE A 1 674 ? 116.033 179.990 144.214 1.00 48.95 674 ILE A CA 1
ATOM 4484 C C . ILE A 1 674 ? 117.051 180.381 145.276 1.00 48.95 674 ILE A C 1
ATOM 4485 O O . ILE A 1 674 ? 117.263 179.653 146.251 1.00 48.95 674 ILE A O 1
ATOM 4490 N N . ILE A 1 675 ? 117.690 181.539 145.113 1.00 47.17 675 ILE A N 1
ATOM 4491 C CA . ILE A 1 675 ? 118.703 181.956 146.078 1.00 47.17 675 ILE A CA 1
ATOM 4492 C C . ILE A 1 675 ? 118.063 182.325 147.413 1.00 47.17 675 ILE A C 1
ATOM 4493 O O . ILE A 1 675 ? 118.613 182.027 148.481 1.00 47.17 675 ILE A O 1
ATOM 4498 N N . ASP A 1 676 ? 116.896 182.973 147.384 1.00 49.44 676 ASP A N 1
ATOM 4499 C CA . ASP A 1 676 ? 116.197 183.270 148.630 1.00 49.44 676 ASP A CA 1
ATOM 4500 C C . ASP A 1 676 ? 115.797 181.992 149.355 1.00 49.44 676 ASP A C 1
ATOM 4501 O O . ASP A 1 676 ? 115.916 181.902 150.583 1.00 49.44 676 ASP A O 1
ATOM 4506 N N . ALA A 1 677 ? 115.327 180.988 148.612 1.00 46.26 677 ALA A N 1
ATOM 4507 C CA . ALA A 1 677 ? 115.007 179.703 149.223 1.00 46.26 677 ALA A CA 1
ATOM 4508 C C . ALA A 1 677 ? 116.252 179.032 149.783 1.00 46.26 677 ALA A C 1
ATOM 4509 O O . ALA A 1 677 ? 116.192 178.379 150.828 1.00 46.26 677 ALA A O 1
ATOM 4511 N N . LEU A 1 678 ? 117.386 179.170 149.096 1.00 44.84 678 LEU A N 1
ATOM 4512 C CA . LEU A 1 678 ? 118.643 178.638 149.613 1.00 44.84 678 LEU A CA 1
ATOM 4513 C C . LEU A 1 678 ? 119.003 179.276 150.947 1.00 44.84 678 LEU A C 1
ATOM 4514 O O . LEU A 1 678 ? 119.377 178.585 151.902 1.00 44.84 678 LEU A O 1
ATOM 4519 N N . LYS A 1 679 ? 118.904 180.603 151.024 1.00 44.54 679 LYS A N 1
ATOM 4520 C CA . LYS A 1 679 ? 119.216 181.294 152.270 1.00 44.54 679 LYS A CA 1
ATOM 4521 C C . LYS A 1 679 ? 118.264 180.874 153.380 1.00 44.54 679 LYS A C 1
ATOM 4522 O O . LYS A 1 679 ? 118.684 180.658 154.525 1.00 44.54 679 LYS A O 1
ATOM 4528 N N . THR A 1 680 ? 116.977 180.743 153.060 1.00 43.99 680 THR A N 1
ATOM 4529 C CA . THR A 1 680 ? 116.011 180.321 154.065 1.00 43.99 680 THR A CA 1
ATOM 4530 C C . THR A 1 680 ? 116.301 178.908 154.552 1.00 43.99 680 THR A C 1
ATOM 4531 O O . THR A 1 680 ? 116.212 178.628 155.752 1.00 43.99 680 THR A O 1
ATOM 4535 N N . SER A 1 681 ? 116.652 178.003 153.639 1.00 44.46 681 SER A N 1
ATOM 4536 C CA . SER A 1 681 ? 116.981 176.639 154.034 1.00 44.46 681 SER A CA 1
ATOM 4537 C C . SER A 1 681 ? 118.219 176.607 154.912 1.00 44.46 681 SER A C 1
ATOM 4538 O O . SER A 1 681 ? 118.297 175.820 155.861 1.00 44.46 681 SER A O 1
ATOM 4541 N N . ARG A 1 682 ? 119.205 177.448 154.607 1.00 41.85 682 ARG A N 1
ATOM 4542 C CA . ARG A 1 682 ? 120.378 177.532 155.468 1.00 41.85 682 ARG A CA 1
ATOM 4543 C C . ARG A 1 682 ? 120.005 178.034 156.856 1.00 41.85 682 ARG A C 1
ATOM 4544 O O . ARG A 1 682 ? 120.534 177.547 157.859 1.00 41.85 682 ARG A O 1
ATOM 4552 N N . GLN A 1 683 ? 119.089 179.001 156.936 1.00 43.57 683 GLN A N 1
ATOM 4553 C CA . GLN A 1 683 ? 118.625 179.464 158.243 1.00 43.57 683 GLN A CA 1
ATOM 4554 C C . GLN A 1 683 ? 117.928 178.349 159.014 1.00 43.57 683 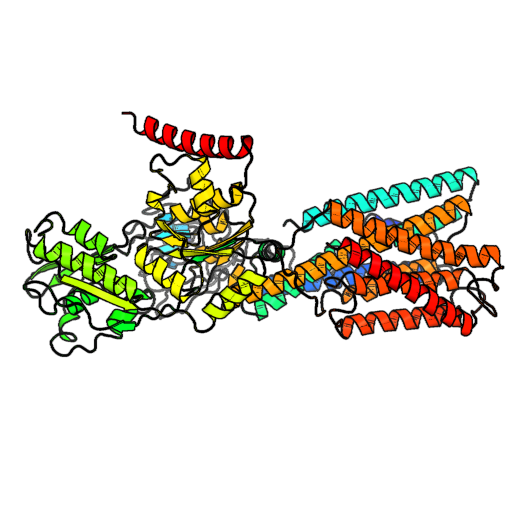GLN A C 1
ATOM 4555 O O . GLN A 1 683 ? 118.143 178.184 160.222 1.00 43.57 683 GLN A O 1
ATOM 4561 N N . ILE A 1 684 ? 117.080 177.581 158.332 1.00 41.16 684 ILE A N 1
ATOM 4562 C CA . ILE A 1 684 ? 116.366 176.490 158.989 1.00 41.16 684 ILE A CA 1
ATOM 4563 C C . ILE A 1 684 ? 117.350 175.443 159.495 1.00 41.16 684 ILE A C 1
ATOM 4564 O O . ILE A 1 684 ? 117.217 174.923 160.612 1.00 41.16 684 ILE A O 1
ATOM 4569 N N . PHE A 1 685 ? 118.355 175.116 158.680 1.00 42.04 685 PHE A N 1
ATOM 4570 C CA . PHE A 1 685 ? 119.371 174.165 159.111 1.00 42.04 685 PHE A CA 1
ATOM 4571 C C . PHE A 1 685 ? 120.162 174.707 160.289 1.00 42.04 685 PHE A C 1
ATOM 4572 O O . PHE A 1 685 ? 120.569 173.946 161.170 1.00 42.04 685 PHE A O 1
ATOM 4580 N N . HIS A 1 686 ? 120.422 176.014 160.309 1.00 40.29 686 HIS A N 1
ATOM 4581 C CA . HIS A 1 686 ? 121.109 176.596 161.454 1.00 40.29 686 HIS A CA 1
ATOM 4582 C C . HIS A 1 686 ? 120.282 176.444 162.718 1.00 40.29 686 HIS A C 1
ATOM 4583 O O . HIS A 1 686 ? 120.821 176.138 163.784 1.00 40.29 686 HIS A O 1
ATOM 4590 N N . ARG A 1 687 ? 118.970 176.659 162.621 1.00 41.80 687 ARG A N 1
ATOM 4591 C CA . ARG A 1 687 ? 118.100 176.444 163.776 1.00 41.80 687 ARG A CA 1
ATOM 4592 C C . ARG A 1 687 ? 118.184 175.004 164.261 1.00 41.80 687 ARG A C 1
ATOM 4593 O O . ARG A 1 687 ? 118.340 174.741 165.461 1.00 41.80 687 ARG A O 1
ATOM 4601 N N . MET A 1 688 ? 118.096 174.056 163.330 1.00 41.98 688 MET A N 1
ATOM 4602 C CA . MET A 1 688 ? 118.168 172.642 163.683 1.00 41.98 688 MET A CA 1
ATOM 4603 C C . MET A 1 688 ? 119.492 172.292 164.355 1.00 41.98 688 MET A C 1
ATOM 4604 O O . MET A 1 688 ? 119.518 171.642 165.409 1.00 41.98 688 MET A O 1
ATOM 4609 N N . TYR A 1 689 ? 120.605 172.718 163.758 1.00 38.04 689 TYR A N 1
ATOM 4610 C CA . TYR A 1 689 ? 121.922 172.401 164.299 1.00 38.04 689 TYR A CA 1
ATOM 4611 C C . TYR A 1 689 ? 122.130 173.047 165.659 1.00 38.04 689 TYR A C 1
ATOM 4612 O O . TYR A 1 689 ? 122.683 172.422 166.573 1.00 38.04 689 TYR A O 1
ATOM 4621 N N . ALA A 1 690 ? 121.701 174.301 165.811 1.00 35.95 690 ALA A N 1
ATOM 4622 C CA . ALA A 1 690 ? 121.838 174.981 167.088 1.00 35.95 690 ALA A CA 1
ATOM 4623 C C . ALA A 1 690 ? 121.059 174.261 168.172 1.00 35.95 690 ALA A C 1
ATOM 4624 O O . ALA A 1 690 ? 121.563 174.072 169.285 1.00 35.95 690 ALA A O 1
ATOM 4626 N N . TYR A 1 691 ? 119.831 173.838 167.867 1.00 36.04 691 TYR A N 1
ATOM 4627 C CA . TYR A 1 691 ? 119.060 173.119 168.872 1.00 36.04 691 TYR A CA 1
ATOM 4628 C C . TYR A 1 691 ? 119.709 171.791 169.228 1.00 36.04 691 TYR A C 1
ATOM 4629 O O . TYR A 1 691 ? 119.710 171.392 170.395 1.00 36.04 691 TYR A O 1
ATOM 4638 N N . VAL A 1 692 ? 120.219 171.063 168.236 1.00 33.12 692 VAL A N 1
ATOM 4639 C CA . VAL A 1 692 ? 120.825 169.763 168.521 1.00 33.12 692 VAL A CA 1
ATOM 4640 C C . VAL A 1 692 ? 122.044 169.930 169.421 1.00 33.12 692 VAL A C 1
ATOM 4641 O O . VAL A 1 692 ? 122.231 169.188 170.398 1.00 33.12 692 VAL A O 1
ATOM 4645 N N . VAL A 1 693 ? 122.890 170.913 169.104 1.00 31.53 693 VAL A N 1
ATOM 4646 C CA . VAL A 1 693 ? 124.073 171.171 169.920 1.00 31.53 693 VAL A CA 1
ATOM 4647 C C . VAL A 1 693 ? 123.662 171.569 171.331 1.00 31.53 693 VAL A C 1
ATOM 4648 O O . VAL A 1 693 ? 124.217 171.076 172.316 1.00 31.53 693 VAL A O 1
ATOM 4652 N N . TYR A 1 694 ? 122.660 172.446 171.445 1.00 31.66 694 TYR A N 1
ATOM 4653 C CA . TYR A 1 694 ? 122.095 172.803 172.744 1.00 31.66 694 TYR A CA 1
ATOM 4654 C C . TYR A 1 694 ? 121.677 171.576 173.538 1.00 31.66 694 TYR A C 1
ATOM 4655 O O . TYR A 1 694 ? 122.084 171.396 174.694 1.00 31.66 694 TYR A O 1
ATOM 4664 N N . ARG A 1 695 ? 120.870 170.716 172.926 1.00 33.11 695 ARG A N 1
ATOM 4665 C CA . ARG A 1 695 ? 120.262 169.620 173.661 1.00 33.11 695 ARG A CA 1
ATOM 4666 C C . ARG A 1 695 ? 121.321 168.646 174.148 1.00 33.11 695 ARG A C 1
ATOM 4667 O O . ARG A 1 695 ? 121.356 168.289 175.331 1.00 33.11 695 ARG A O 1
ATOM 4675 N N . ILE A 1 696 ? 122.222 168.229 173.259 1.00 29.74 696 ILE A N 1
ATOM 4676 C CA . ILE A 1 696 ? 123.192 167.238 173.701 1.00 29.74 696 ILE A CA 1
ATOM 4677 C C . ILE A 1 696 ? 124.260 167.858 174.593 1.00 29.74 696 ILE A C 1
ATOM 4678 O O . ILE A 1 696 ? 124.782 167.172 175.481 1.00 29.74 696 ILE A O 1
ATOM 4683 N N . ALA A 1 697 ? 124.556 169.151 174.440 1.00 28.56 697 ALA A N 1
ATOM 4684 C CA . ALA A 1 697 ? 125.498 169.801 175.340 1.00 28.56 697 ALA A CA 1
ATOM 4685 C C . ALA A 1 697 ? 124.954 169.856 176.757 1.00 28.56 697 ALA A C 1
ATOM 4686 O O . ALA A 1 697 ? 125.667 169.540 177.713 1.00 28.56 697 ALA A O 1
ATOM 4688 N N . LEU A 1 698 ? 123.690 170.248 176.921 1.00 28.89 698 LEU A N 1
ATOM 4689 C CA . LEU A 1 698 ? 123.169 170.308 178.282 1.00 28.89 698 LEU A CA 1
ATOM 4690 C C . LEU A 1 698 ? 122.916 168.917 178.842 1.00 28.89 698 LEU A C 1
ATOM 4691 O O . LEU A 1 698 ? 123.033 168.715 180.056 1.00 28.89 698 LEU A O 1
ATOM 4696 N N . SER A 1 699 ? 122.601 167.944 177.986 1.00 28.40 699 SER A N 1
ATOM 4697 C CA . SER A 1 699 ? 122.519 166.565 178.452 1.00 28.40 699 SER A CA 1
ATOM 4698 C C . SER A 1 699 ? 123.847 166.111 179.042 1.00 28.40 699 SER A C 1
ATOM 4699 O O . SER A 1 699 ? 123.896 165.612 180.172 1.00 28.40 699 SER A O 1
ATOM 4702 N N . ILE A 1 700 ? 124.939 166.293 178.294 1.00 27.78 700 ILE A N 1
ATOM 4703 C CA . ILE A 1 700 ? 126.256 165.897 178.789 1.00 27.78 700 ILE A CA 1
ATOM 4704 C C . ILE A 1 700 ? 126.603 166.664 180.055 1.00 27.78 700 ILE A C 1
ATOM 4705 O O . ILE A 1 700 ? 127.049 166.080 181.047 1.00 27.78 700 ILE A O 1
ATOM 4710 N N . HIS A 1 701 ? 126.409 167.983 180.036 1.00 26.89 701 HIS A N 1
ATOM 4711 C CA . HIS A 1 701 ? 126.594 168.831 181.206 1.00 26.89 701 HIS A CA 1
ATOM 4712 C C . HIS A 1 701 ? 125.972 168.218 182.442 1.00 26.89 701 HIS A C 1
ATOM 4713 O O . HIS A 1 701 ? 126.664 167.873 183.406 1.00 26.89 701 HIS A O 1
ATOM 4720 N N . LEU A 1 702 ? 124.658 168.071 182.407 1.00 27.86 702 LEU A N 1
ATOM 4721 C CA . LEU A 1 702 ? 123.951 167.777 183.634 1.00 27.86 702 LEU A CA 1
ATOM 4722 C C . LEU A 1 702 ? 124.127 166.322 184.034 1.00 27.86 702 LEU A C 1
ATOM 4723 O O . LEU A 1 702 ? 124.121 166.015 185.230 1.00 27.86 702 LEU A O 1
ATOM 4728 N N . GLU A 1 703 ? 124.368 165.421 183.075 1.00 29.39 703 GLU A N 1
ATOM 4729 C CA . GLU A 1 703 ? 124.622 164.041 183.469 1.00 29.39 703 GLU A CA 1
ATOM 4730 C C . GLU A 1 703 ? 126.002 163.892 184.097 1.00 29.39 703 GLU A C 1
ATOM 4731 O O . GLU A 1 703 ? 126.134 163.244 185.136 1.00 29.39 703 GLU A O 1
ATOM 4737 N N . ILE A 1 704 ? 127.045 164.501 183.518 1.00 26.88 704 ILE A N 1
ATOM 4738 C CA . ILE A 1 704 ? 128.364 164.356 184.131 1.00 26.88 704 ILE A CA 1
ATOM 4739 C C . ILE A 1 704 ? 128.535 165.268 185.328 1.00 26.88 704 ILE A C 1
ATOM 4740 O O . ILE A 1 704 ? 129.580 165.215 185.986 1.00 26.88 704 ILE A O 1
ATOM 4745 N N . PHE A 1 705 ? 127.554 166.121 185.621 1.00 26.16 705 PHE A N 1
ATOM 4746 C CA . PHE A 1 705 ? 127.554 166.746 186.936 1.00 26.16 705 PHE A CA 1
ATOM 4747 C C . PHE A 1 705 ? 126.837 165.887 187.970 1.00 26.16 705 PHE A C 1
ATOM 4748 O O . PHE A 1 705 ? 127.420 165.558 189.004 1.00 26.16 705 PHE A O 1
ATOM 4756 N N . LEU A 1 706 ? 125.575 165.521 187.719 1.00 26.61 706 LEU A N 1
ATOM 4757 C CA . LEU A 1 706 ? 124.819 164.795 188.735 1.00 26.61 706 LEU A CA 1
ATOM 4758 C C . LEU A 1 706 ? 125.380 163.401 188.977 1.00 26.61 706 LEU A C 1
ATOM 4759 O O . LEU A 1 706 ? 125.447 162.958 190.125 1.00 26.61 706 LEU A O 1
ATOM 4764 N N . GLY A 1 707 ? 125.771 162.681 187.926 1.00 25.80 707 GLY A N 1
ATOM 4765 C CA . GLY A 1 707 ? 126.340 161.362 188.132 1.00 25.80 707 GLY A CA 1
ATOM 4766 C C . GLY A 1 707 ? 127.646 161.403 188.898 1.00 25.80 707 GLY A C 1
ATOM 4767 O O . GLY A 1 707 ? 127.871 160.596 189.799 1.00 25.80 707 GLY A O 1
ATOM 4768 N N . LEU A 1 708 ? 128.523 162.345 188.553 1.00 25.88 708 LEU A N 1
ATOM 4769 C CA . LEU A 1 708 ? 129.770 162.486 189.295 1.00 25.88 708 LEU A CA 1
ATOM 4770 C C . LEU A 1 708 ? 129.509 162.888 190.736 1.00 25.88 708 LEU A C 1
ATOM 4771 O O . LEU A 1 708 ? 130.197 162.424 191.646 1.00 25.88 708 LEU A O 1
ATOM 4776 N N . TRP A 1 709 ? 128.522 163.749 190.966 1.00 26.93 709 TRP A N 1
ATOM 4777 C CA . TRP A 1 709 ? 128.261 164.223 192.317 1.00 26.93 709 TRP A CA 1
ATOM 4778 C C . TRP A 1 709 ? 127.645 163.121 193.166 1.00 26.93 709 TRP A C 1
ATOM 4779 O O . TRP A 1 709 ? 127.974 162.982 194.348 1.00 26.93 709 TRP A O 1
ATOM 4790 N N . ILE A 1 710 ? 126.801 162.284 192.561 1.00 25.05 710 ILE A N 1
ATOM 4791 C CA . ILE A 1 710 ? 126.289 161.102 193.247 1.00 25.05 710 ILE A CA 1
ATOM 4792 C C . ILE A 1 710 ? 127.411 160.118 193.542 1.00 25.05 710 ILE A C 1
ATOM 4793 O O . ILE A 1 710 ? 127.504 159.579 194.649 1.00 25.05 710 ILE A O 1
ATOM 4798 N N . ALA A 1 711 ? 128.275 159.856 192.561 1.00 22.19 711 ALA A N 1
ATOM 4799 C CA . ALA A 1 711 ? 129.335 158.876 192.759 1.00 22.19 711 ALA A CA 1
ATOM 4800 C C . ALA A 1 711 ? 130.302 159.322 193.844 1.00 22.19 711 ALA A C 1
ATOM 4801 O O . ALA A 1 711 ? 130.631 158.552 194.752 1.00 22.19 711 ALA A O 1
ATOM 4803 N N . ILE A 1 712 ? 130.763 160.570 193.771 1.00 22.81 712 ILE A N 1
ATOM 4804 C CA . ILE A 1 712 ? 131.758 161.057 194.717 1.00 22.81 712 ILE A CA 1
ATOM 4805 C C . ILE A 1 712 ? 131.149 161.255 196.097 1.00 22.81 712 ILE A C 1
ATOM 4806 O O . ILE A 1 712 ? 131.767 160.915 197.111 1.00 22.81 712 ILE A O 1
ATOM 4811 N N . LEU A 1 713 ? 129.933 161.803 196.170 1.00 24.55 713 LEU A N 1
ATOM 4812 C CA . LEU A 1 713 ? 129.435 162.338 197.429 1.00 24.55 713 LEU A CA 1
ATOM 4813 C C . LEU A 1 713 ? 128.059 161.820 197.828 1.00 24.55 713 LEU A C 1
ATOM 4814 O O . LEU A 1 713 ? 127.491 162.321 198.804 1.00 24.55 713 LEU A O 1
ATOM 4819 N N . ASN A 1 714 ? 127.507 160.846 197.105 1.00 27.33 714 ASN A N 1
ATOM 4820 C CA . ASN A 1 714 ? 126.239 160.211 197.470 1.00 27.33 714 ASN A CA 1
ATOM 4821 C C . ASN A 1 714 ? 125.128 161.241 197.645 1.00 27.33 714 ASN A C 1
ATOM 4822 O O . ASN A 1 714 ? 124.243 161.096 198.490 1.00 27.33 714 ASN A O 1
ATOM 4827 N N . ARG A 1 715 ? 125.172 162.294 196.838 1.00 31.46 715 ARG A N 1
ATOM 4828 C CA . ARG A 1 715 ? 124.207 163.376 196.926 1.00 31.46 715 ARG A CA 1
ATOM 4829 C C . ARG A 1 715 ? 123.706 163.716 195.534 1.00 31.46 715 ARG A C 1
ATOM 4830 O O . ARG A 1 715 ? 124.414 163.535 194.544 1.00 31.46 715 ARG A O 1
ATOM 4838 N N . SER A 1 716 ? 122.479 164.223 195.471 1.00 34.46 716 SER A N 1
ATOM 4839 C CA . SER A 1 716 ? 121.898 164.648 194.209 1.00 34.46 716 SER A CA 1
ATOM 4840 C C . SER A 1 716 ? 120.895 165.755 194.480 1.00 34.46 716 SER A C 1
ATOM 4841 O O . SER A 1 716 ? 120.467 165.966 195.617 1.00 34.46 716 SER A O 1
ATOM 4844 N N . LEU A 1 717 ? 120.528 166.464 193.419 1.00 36.79 717 LEU A N 1
ATOM 4845 C CA . LEU A 1 717 ? 119.545 167.528 193.545 1.00 36.79 717 LEU A CA 1
ATOM 4846 C C . LEU A 1 717 ? 118.201 166.959 193.976 1.00 36.79 717 LEU A C 1
ATOM 4847 O O . LEU A 1 717 ? 117.884 165.794 193.726 0.00 36.79 717 LEU A O 1
ATOM 4852 N N . ASN A 1 718 ? 117.414 167.795 194.648 1.00 43.71 718 ASN A N 1
ATOM 4853 C CA . ASN A 1 718 ? 116.057 167.415 195.002 1.00 43.71 718 ASN A CA 1
ATOM 4854 C C . ASN A 1 718 ? 115.283 167.060 193.741 1.00 43.71 718 ASN A C 1
ATOM 4855 O O . ASN A 1 718 ? 115.463 167.680 192.692 1.00 43.71 718 ASN A O 1
ATOM 4860 N N . ILE A 1 719 ? 114.426 166.043 193.840 1.00 43.93 719 ILE A N 1
ATOM 4861 C CA . ILE A 1 719 ? 113.778 165.522 192.641 1.00 43.93 719 ILE A CA 1
ATOM 4862 C C . ILE A 1 719 ? 112.868 166.568 192.009 1.00 43.93 719 ILE A C 1
ATOM 4863 O O . ILE A 1 719 ? 112.774 166.659 190.780 1.00 43.93 719 ILE A O 1
ATOM 4868 N N . GLU A 1 720 ? 112.204 167.391 192.821 1.00 47.38 720 GLU A N 1
ATOM 4869 C CA . GLU A 1 720 ? 111.364 168.439 192.258 1.00 47.38 720 GLU A CA 1
ATOM 4870 C C . GLU A 1 720 ? 112.195 169.446 191.476 1.00 47.38 720 GLU A C 1
ATOM 4871 O O . GLU A 1 720 ? 111.804 169.874 190.383 1.00 47.38 720 GLU A O 1
ATOM 4877 N N . LEU A 1 721 ? 113.354 169.827 192.014 1.00 41.24 721 LEU A N 1
ATOM 4878 C CA . LEU A 1 721 ? 114.199 170.797 191.328 1.00 41.24 721 LEU A CA 1
ATOM 4879 C C . LEU A 1 721 ? 114.721 170.247 190.010 1.00 41.24 721 LEU A C 1
ATOM 4880 O O . LEU A 1 721 ? 114.789 170.972 189.014 1.00 41.24 721 LEU A O 1
ATOM 4885 N N . VAL A 1 722 ? 115.103 168.971 189.978 1.00 40.09 722 VAL A N 1
ATOM 4886 C CA . VAL A 1 722 ? 115.627 168.407 188.739 1.00 40.09 722 VAL A CA 1
ATOM 4887 C C . VAL A 1 722 ? 114.512 168.254 187.709 1.00 40.09 722 VAL A C 1
ATOM 4888 O O . VAL A 1 722 ? 114.723 168.458 186.505 1.00 40.09 722 VAL A O 1
ATOM 4892 N N . VAL A 1 723 ? 113.299 167.929 188.164 1.00 43.97 723 VAL A N 1
ATOM 4893 C CA . VAL A 1 723 ? 112.153 167.918 187.257 1.00 43.97 723 VAL A CA 1
ATOM 4894 C C . VAL A 1 723 ? 111.916 169.301 186.668 1.00 43.97 723 VAL A C 1
ATOM 4895 O O . VAL A 1 723 ? 111.625 169.442 185.474 1.00 43.97 723 VAL A O 1
ATOM 4899 N N . PHE A 1 724 ? 112.035 170.344 187.487 1.00 41.66 724 PHE A N 1
ATOM 4900 C CA . PHE A 1 724 ? 111.827 171.689 186.960 1.00 41.66 724 PHE A CA 1
ATOM 4901 C C . PHE A 1 724 ? 112.961 172.121 186.039 1.00 41.66 724 PHE A C 1
ATOM 4902 O O . PHE A 1 724 ? 112.732 172.896 185.105 1.00 41.66 724 PHE A O 1
ATOM 4910 N N . ILE A 1 725 ? 114.180 171.642 186.281 1.00 37.52 725 ILE A N 1
ATOM 4911 C CA . ILE A 1 725 ? 115.268 171.882 185.337 1.00 37.52 725 ILE A CA 1
ATOM 4912 C C . ILE A 1 725 ? 114.932 171.268 183.989 1.00 37.52 725 ILE A C 1
ATOM 4913 O O . ILE A 1 725 ? 115.145 171.880 182.937 1.00 37.52 725 ILE A O 1
ATOM 4918 N N . ALA A 1 726 ? 114.404 170.043 183.999 1.00 41.95 726 ALA A N 1
ATOM 4919 C CA . ALA A 1 726 ? 113.997 169.410 182.749 1.00 41.95 726 ALA A CA 1
ATOM 4920 C C . ALA A 1 726 ? 112.871 170.183 182.072 1.00 41.95 726 ALA A C 1
ATOM 4921 O O . ALA A 1 726 ? 112.861 170.330 180.845 1.00 41.95 726 ALA A O 1
ATOM 4923 N N . ILE A 1 727 ? 111.905 170.668 182.854 1.00 43.66 727 ILE A N 1
ATOM 4924 C CA . ILE A 1 727 ? 110.796 171.433 182.285 1.00 43.66 727 ILE A CA 1
ATOM 4925 C C . ILE A 1 727 ? 111.308 172.707 181.628 1.00 43.66 727 ILE A C 1
ATOM 4926 O O . ILE A 1 727 ? 110.900 173.055 180.514 1.00 43.66 727 ILE A O 1
ATOM 4931 N N . PHE A 1 728 ? 112.211 173.419 182.302 1.00 40.12 728 PHE A N 1
ATOM 4932 C CA . PHE A 1 728 ? 112.763 174.649 181.749 1.00 40.12 728 PHE A CA 1
ATOM 4933 C C . PHE A 1 728 ? 113.525 174.408 180.456 1.00 40.12 728 PHE A C 1
ATOM 4934 O O . PHE A 1 728 ? 113.708 175.344 179.673 1.00 40.12 728 PHE A O 1
ATOM 4942 N N . ALA A 1 729 ? 113.977 173.182 180.218 1.00 44.69 729 ALA A N 1
ATOM 4943 C CA . ALA A 1 729 ? 114.614 172.819 178.962 1.00 44.69 729 ALA A CA 1
ATOM 4944 C C . ALA A 1 729 ? 113.609 172.411 177.896 1.00 44.69 729 ALA A C 1
ATOM 4945 O O . ALA A 1 729 ? 114.014 172.073 176.781 1.00 44.69 729 ALA A O 1
ATOM 4947 N N . ASP A 1 730 ? 112.316 172.409 178.215 1.00 50.62 730 ASP A N 1
ATOM 4948 C CA . ASP A 1 730 ? 111.262 172.187 177.236 1.00 50.62 730 ASP A CA 1
ATOM 4949 C C . ASP A 1 730 ? 110.386 173.415 177.049 1.00 50.62 730 ASP A C 1
ATOM 4950 O O . ASP A 1 730 ? 109.387 173.351 176.327 1.00 50.62 730 ASP A O 1
ATOM 4955 N N . VAL A 1 731 ? 110.728 174.528 177.690 1.00 49.47 731 VAL A N 1
ATOM 4956 C CA . VAL A 1 731 ? 110.043 175.792 177.491 1.00 49.47 731 VAL A CA 1
ATOM 4957 C C . VAL A 1 731 ? 110.871 176.743 176.639 1.00 49.47 731 VAL A C 1
ATOM 4958 O O . VAL A 1 731 ? 110.337 177.416 175.756 1.00 49.47 731 VAL A O 1
ATOM 4962 N N . ALA A 1 732 ? 112.177 176.796 176.874 1.00 49.05 732 ALA A N 1
ATOM 4963 C CA . ALA A 1 732 ? 113.078 177.589 176.053 1.00 49.05 732 ALA A CA 1
ATOM 4964 C C . ALA A 1 732 ? 113.430 176.907 174.738 1.00 49.05 732 ALA A C 1
ATOM 4965 O O . ALA A 1 732 ? 114.334 177.371 174.037 1.00 49.05 732 ALA A O 1
ATOM 4967 N N . THR A 1 733 ? 112.746 175.818 174.391 1.00 52.44 733 THR A N 1
ATOM 4968 C CA . THR A 1 733 ? 112.991 175.116 173.144 1.00 52.44 733 THR A CA 1
ATOM 4969 C C . THR A 1 733 ? 111.778 175.037 172.232 1.00 52.44 733 THR A C 1
ATOM 4970 O O . THR A 1 733 ? 111.942 174.730 171.048 1.00 52.44 733 THR A O 1
ATOM 4974 N N . LEU A 1 734 ? 110.574 175.292 172.734 1.00 55.30 734 LEU A N 1
ATOM 4975 C CA . LEU A 1 734 ? 109.429 175.401 171.843 1.00 55.30 734 LEU A CA 1
ATOM 4976 C C . LEU A 1 734 ? 109.410 176.721 171.085 1.00 55.30 734 LEU A C 1
ATOM 4977 O O . LEU A 1 734 ? 108.425 177.007 170.397 1.00 55.30 734 LEU A O 1
ATOM 4982 N N . ALA A 1 735 ? 110.467 177.525 171.194 1.00 53.40 735 ALA A N 1
ATOM 4983 C CA . ALA A 1 735 ? 110.569 178.788 170.482 1.00 53.40 735 ALA A CA 1
ATOM 4984 C C . ALA A 1 735 ? 111.750 178.854 169.526 1.00 53.40 735 ALA A C 1
ATOM 4985 O O . ALA A 1 735 ? 111.856 179.827 168.773 1.00 53.40 735 ALA A O 1
ATOM 4987 N N . ILE A 1 736 ? 112.639 177.857 169.534 1.00 49.93 736 ILE A N 1
ATOM 4988 C CA . ILE A 1 736 ? 113.807 177.908 168.661 1.00 49.93 736 ILE A CA 1
ATOM 4989 C C . ILE A 1 736 ? 113.388 177.856 167.199 1.00 49.93 736 ILE A C 1
ATOM 4990 O O . ILE A 1 736 ? 114.055 178.433 166.333 1.00 49.93 736 ILE A O 1
ATOM 4995 N N . ALA A 1 737 ? 112.273 177.190 166.896 1.00 51.95 737 ALA A N 1
ATOM 4996 C CA . ALA A 1 737 ? 111.800 177.096 165.522 1.00 51.95 737 ALA A CA 1
ATOM 4997 C C . ALA A 1 737 ? 111.298 178.424 164.974 1.00 51.95 737 ALA A C 1
ATOM 4998 O O . ALA A 1 737 ? 111.078 178.530 163.764 1.00 51.95 737 ALA A O 1
ATOM 5000 N N . TYR A 1 738 ? 111.111 179.432 165.824 1.00 56.46 738 TYR A N 1
ATOM 5001 C CA . TYR A 1 738 ? 110.644 180.754 165.409 1.00 56.46 738 TYR A CA 1
ATOM 5002 C C . TYR A 1 738 ? 111.654 181.783 165.909 1.00 56.46 738 TYR A C 1
ATOM 5003 O O . TYR A 1 738 ? 111.479 182.340 166.996 1.00 56.46 738 TYR A O 1
ATOM 5012 N N . ASP A 1 739 ? 112.701 182.043 165.130 1.00 53.80 739 ASP A N 1
ATOM 5013 C CA . ASP A 1 739 ? 113.640 183.099 165.487 1.00 53.80 739 ASP A CA 1
ATOM 5014 C C . ASP A 1 739 ? 114.423 183.516 164.250 1.00 53.80 739 ASP A C 1
ATOM 5015 O O . ASP A 1 739 ? 114.431 182.825 163.230 1.00 53.80 739 ASP A O 1
ATOM 5020 N N . ASN A 1 740 ? 115.087 184.667 164.363 1.00 54.18 740 ASN A N 1
ATOM 5021 C CA . ASN A 1 740 ? 115.846 185.252 163.259 1.00 54.18 740 ASN A CA 1
ATOM 5022 C C . ASN A 1 740 ? 117.245 184.637 163.216 1.00 54.18 740 ASN A C 1
ATOM 5023 O O . ASN A 1 740 ? 118.261 185.283 163.477 1.00 54.18 740 ASN A O 1
ATOM 5028 N N . ALA A 1 741 ? 117.283 183.364 162.873 1.00 50.44 741 ALA A N 1
ATOM 5029 C CA . ALA A 1 741 ? 118.558 182.665 162.786 1.00 50.44 741 ALA A CA 1
ATOM 5030 C C . ALA A 1 741 ? 119.328 183.135 161.559 1.00 50.44 741 ALA A C 1
ATOM 5031 O O . ALA A 1 741 ? 118.742 183.268 160.482 1.00 50.44 741 ALA A O 1
ATOM 5033 N N . PRO A 1 742 ? 120.623 183.405 161.682 1.00 49.06 742 PRO A N 1
ATOM 5034 C CA . PRO A 1 742 ? 121.416 183.761 160.505 1.00 49.06 742 PRO A CA 1
ATOM 5035 C C . PRO A 1 742 ? 121.738 182.535 159.670 1.00 49.06 742 PRO A C 1
ATOM 5036 O O . PRO A 1 742 ? 121.690 181.396 160.138 1.00 49.06 742 PRO A O 1
ATOM 5040 N N . TYR A 1 743 ? 122.073 182.782 158.410 1.00 46.80 743 TYR A N 1
ATOM 5041 C CA . TYR A 1 743 ? 122.438 181.721 157.485 1.00 46.80 743 TYR A CA 1
ATOM 5042 C C . TYR A 1 743 ? 123.947 181.687 157.300 1.00 46.80 743 TYR A C 1
ATOM 5043 O O . TYR A 1 743 ? 124.606 182.730 157.288 1.00 46.80 743 TYR A O 1
ATOM 5052 N N . SER A 1 744 ? 124.489 180.483 157.168 1.00 49.03 744 SER A N 1
ATOM 5053 C CA . SER A 1 744 ? 125.915 180.328 156.941 1.00 49.03 744 SER A CA 1
ATOM 5054 C C . SER A 1 744 ? 126.307 180.909 155.589 1.00 49.03 744 SER A C 1
ATOM 5055 O O . SER A 1 744 ? 125.516 180.933 154.644 1.00 49.03 744 SER A O 1
ATOM 5058 N N . GLN A 1 745 ? 127.543 181.390 155.506 1.00 50.87 745 GLN A N 1
ATOM 5059 C CA . GLN A 1 745 ? 128.079 181.925 154.264 1.00 50.87 745 GLN A CA 1
ATOM 5060 C C . GLN A 1 745 ? 128.683 180.849 153.375 1.00 50.87 745 GLN A C 1
ATOM 5061 O O . GLN A 1 745 ? 129.154 181.163 152.279 1.00 50.87 745 GLN A O 1
ATOM 5067 N N . THR A 1 746 ? 128.688 179.603 153.821 1.00 48.35 746 THR A N 1
ATOM 5068 C CA . THR A 1 746 ? 129.164 178.459 153.064 1.00 48.35 746 THR A CA 1
ATOM 5069 C C . THR A 1 746 ? 128.149 177.338 153.198 1.00 48.35 746 THR A C 1
ATOM 5070 O O . THR A 1 746 ? 127.375 177.309 154.160 1.00 48.35 746 THR A O 1
ATOM 5074 N N . PRO A 1 747 ? 128.108 176.412 152.241 1.00 46.97 747 PRO A N 1
ATOM 5075 C CA . PRO A 1 747 ? 127.162 175.294 152.345 1.00 46.97 747 PRO A CA 1
ATOM 5076 C C . PRO A 1 747 ? 127.358 174.530 153.645 1.00 46.97 747 PRO A C 1
ATOM 5077 O O . PRO A 1 747 ? 128.483 174.218 154.040 1.00 46.97 747 PRO A O 1
ATOM 5081 N N . VAL A 1 748 ? 126.248 174.223 154.306 1.00 46.13 748 VAL A N 1
ATOM 5082 C CA . VAL A 1 748 ? 126.256 173.709 155.667 1.00 46.13 748 VAL A CA 1
ATOM 5083 C C . VAL A 1 748 ? 125.868 172.238 155.643 1.00 46.13 748 VAL A C 1
ATOM 5084 O O . VAL A 1 748 ? 124.968 171.831 154.902 1.00 46.13 748 VAL A O 1
ATOM 5088 N N . LYS A 1 749 ? 126.572 171.438 156.437 1.00 47.39 749 LYS A N 1
ATOM 5089 C CA . LYS A 1 749 ? 126.393 169.997 156.436 1.00 47.39 749 LYS A CA 1
ATOM 5090 C C . LYS A 1 749 ? 126.586 169.461 157.845 1.00 47.39 749 LYS A C 1
ATOM 5091 O O . LYS A 1 749 ? 127.176 170.116 158.706 1.00 47.39 749 LYS A O 1
ATOM 5097 N N . TRP A 1 750 ? 126.077 168.254 158.070 1.00 46.67 750 TRP A N 1
ATOM 5098 C CA . TRP A 1 750 ? 126.275 167.552 159.334 1.00 46.67 750 TRP A CA 1
ATOM 5099 C C . TRP A 1 750 ? 127.728 167.116 159.446 1.00 46.67 750 TRP A C 1
ATOM 5100 O O . TRP A 1 750 ? 128.136 166.113 158.860 1.00 46.67 750 TRP A O 1
ATOM 5111 N N . ASN A 1 751 ? 128.519 167.871 160.203 1.00 43.13 751 ASN A N 1
ATOM 5112 C CA . ASN A 1 751 ? 129.874 167.460 160.552 1.00 43.13 751 ASN A CA 1
ATOM 5113 C C . ASN A 1 751 ? 129.795 166.817 161.932 1.00 43.13 751 ASN A C 1
ATOM 5114 O O . ASN A 1 751 ? 130.106 167.426 162.953 1.00 43.13 751 ASN A O 1
ATOM 5119 N N . LEU A 1 752 ? 129.352 165.562 161.947 1.00 39.12 752 LEU A N 1
ATOM 5120 C CA . LEU A 1 752 ? 129.075 164.889 163.213 1.00 39.12 752 LEU A CA 1
ATOM 5121 C C . LEU A 1 752 ? 130.269 164.832 164.158 1.00 39.12 752 LEU A C 1
ATOM 5122 O O . LEU A 1 752 ? 130.067 165.057 165.363 1.00 39.12 752 LEU A O 1
ATOM 5127 N N . PRO A 1 753 ? 131.496 164.523 163.723 1.00 38.49 753 PRO A N 1
ATOM 5128 C CA . PRO A 1 753 ? 132.618 164.602 164.673 1.00 38.49 753 PRO A CA 1
ATOM 5129 C C . PRO A 1 753 ? 132.801 165.984 165.272 1.00 38.49 753 PRO A C 1
ATOM 5130 O O . PRO A 1 753 ? 133.022 166.106 166.483 1.00 38.49 753 PRO A O 1
ATOM 5134 N N . LYS A 1 754 ? 132.678 167.036 164.464 1.00 40.86 754 LYS A N 1
ATOM 5135 C CA . LYS A 1 754 ? 132.820 168.387 164.994 1.00 40.86 754 LYS A CA 1
ATOM 5136 C C . LYS A 1 754 ? 131.647 168.750 165.891 1.00 40.86 754 LYS A C 1
ATOM 5137 O O . LYS A 1 754 ? 131.824 169.434 166.906 1.00 40.86 754 LYS A O 1
ATOM 5143 N N . LEU A 1 755 ? 130.443 168.301 165.537 1.00 36.23 755 LEU A N 1
ATOM 5144 C CA . LEU A 1 755 ? 129.282 168.545 166.385 1.00 36.23 755 LEU A CA 1
ATOM 5145 C C . LEU A 1 755 ? 129.468 167.914 167.757 1.00 36.23 755 LEU A C 1
ATOM 5146 O O . LEU A 1 755 ? 129.238 168.557 168.788 1.00 36.23 755 LEU A O 1
ATOM 5151 N N . TRP A 1 756 ? 129.893 166.652 167.786 1.00 34.51 756 TRP A N 1
ATOM 5152 C CA . TRP A 1 756 ? 130.098 165.980 169.061 1.00 34.51 756 TRP A CA 1
ATOM 5153 C C . TRP A 1 756 ? 131.230 166.620 169.847 1.00 34.51 756 TRP A C 1
ATOM 5154 O O . TRP A 1 756 ? 131.128 166.769 171.067 1.00 34.51 756 TRP A O 1
ATOM 5165 N N . GLY A 1 757 ? 132.313 167.012 169.176 1.00 37.01 757 GLY A N 1
ATOM 5166 C CA . GLY A 1 757 ? 133.390 167.680 169.886 1.00 37.01 757 GLY A CA 1
ATOM 5167 C C . GLY A 1 757 ? 132.938 168.977 170.528 1.00 37.01 757 GLY A C 1
ATOM 5168 O O . GLY A 1 757 ? 133.192 169.224 171.711 1.00 37.01 757 GLY A O 1
ATOM 5169 N N . MET A 1 758 ? 132.235 169.812 169.759 1.00 38.39 758 MET A N 1
ATOM 5170 C CA . MET A 1 758 ? 131.752 171.082 170.285 1.00 38.39 758 MET A CA 1
ATOM 5171 C C . MET A 1 758 ? 130.797 170.872 171.449 1.00 38.39 758 MET A C 1
ATOM 5172 O O . MET A 1 758 ? 130.891 171.560 172.471 1.00 38.39 758 MET A O 1
ATOM 5177 N N . SER A 1 759 ? 129.877 169.915 171.320 1.00 33.76 759 SER A N 1
ATOM 5178 C CA . SER A 1 759 ? 128.886 169.712 172.369 1.00 33.76 759 SER A CA 1
ATOM 5179 C C . SER A 1 759 ? 129.512 169.127 173.625 1.00 33.76 759 SER A C 1
ATOM 5180 O O . SER A 1 759 ? 129.150 169.516 174.740 1.00 33.76 759 SER A O 1
ATOM 5183 N N . VAL A 1 760 ? 130.445 168.187 173.473 1.00 33.11 760 VAL A N 1
ATOM 5184 C CA . VAL A 1 760 ? 131.126 167.636 174.636 1.00 33.11 760 VAL A CA 1
ATOM 5185 C C . VAL A 1 760 ? 131.922 168.721 175.342 1.00 33.11 760 VAL A C 1
ATOM 5186 O O . VAL A 1 760 ? 131.928 168.796 176.574 1.00 33.11 760 VAL A O 1
ATOM 5190 N N . LEU A 1 761 ? 132.596 169.586 174.583 1.00 33.16 761 LEU A N 1
ATOM 5191 C CA . LEU A 1 761 ? 133.352 170.657 175.222 1.00 33.16 761 LEU A CA 1
ATOM 5192 C C . LEU A 1 761 ? 132.435 171.636 175.944 1.00 33.16 761 LEU A C 1
ATOM 5193 O O . LEU A 1 761 ? 132.748 172.081 177.054 1.00 33.16 761 LEU A O 1
ATOM 5198 N N . LEU A 1 762 ? 131.301 171.988 175.336 1.00 31.72 762 LEU A N 1
ATOM 5199 C CA . LEU A 1 762 ? 130.372 172.898 175.998 1.00 31.72 762 LEU A CA 1
ATOM 5200 C C . LEU A 1 762 ? 129.805 172.277 177.268 1.00 31.72 762 LEU A C 1
ATOM 5201 O O . LEU A 1 762 ? 129.695 172.947 178.302 1.00 31.72 762 LEU A O 1
ATOM 5206 N N . GLY A 1 763 ? 129.442 170.996 177.210 1.00 28.72 763 GLY A N 1
ATOM 5207 C CA . GLY A 1 763 ? 128.935 170.327 178.394 1.00 28.72 763 GLY A CA 1
ATOM 5208 C C . GLY A 1 763 ? 129.978 170.208 179.485 1.00 28.72 763 GLY A C 1
ATOM 5209 O O . GLY A 1 763 ? 129.665 170.340 180.668 1.00 28.72 763 GLY A O 1
ATOM 5210 N N . VAL A 1 764 ? 131.232 169.965 179.107 1.00 27.78 764 VAL A N 1
ATOM 5211 C CA . VAL A 1 764 ? 132.303 169.901 180.091 1.00 27.78 764 VAL A CA 1
ATOM 5212 C C . VAL A 1 764 ? 132.514 171.261 180.741 1.00 27.78 764 VAL A C 1
ATOM 5213 O O . VAL A 1 764 ? 132.725 171.354 181.953 1.00 27.78 764 VAL A O 1
ATOM 5217 N N . VAL A 1 765 ? 132.457 172.336 179.954 1.00 26.60 765 VAL A N 1
ATOM 5218 C CA . VAL A 1 765 ? 132.604 173.673 180.524 1.00 26.60 765 VAL A CA 1
ATOM 5219 C C . VAL A 1 765 ? 131.469 173.966 181.496 1.00 26.60 765 VAL A C 1
ATOM 5220 O O . VAL A 1 765 ? 131.688 174.494 182.594 1.00 26.60 765 VAL A O 1
ATOM 5224 N N . LEU A 1 766 ? 130.240 173.623 181.111 1.00 25.95 766 LEU A N 1
ATOM 5225 C CA . LEU A 1 766 ? 129.100 173.849 181.991 1.00 25.95 766 LEU A CA 1
ATOM 5226 C C . LEU A 1 766 ? 129.229 173.040 183.276 1.00 25.95 766 LEU A C 1
ATOM 5227 O O . LEU A 1 766 ? 128.942 173.541 184.372 1.00 25.95 766 LEU A O 1
ATOM 5232 N N . ALA A 1 767 ? 129.662 171.783 183.160 1.00 25.16 767 ALA A N 1
ATOM 5233 C CA . ALA A 1 767 ? 129.833 170.934 184.331 1.00 25.16 767 ALA A CA 1
ATOM 5234 C C . ALA A 1 767 ? 130.929 171.461 185.242 1.00 25.16 767 ALA A C 1
ATOM 5235 O O . ALA A 1 767 ? 130.806 171.390 186.466 1.00 25.16 767 ALA A O 1
ATOM 5237 N N . VAL A 1 768 ? 132.014 171.976 184.668 1.00 24.35 768 VAL A N 1
ATOM 5238 C CA . VAL A 1 768 ? 133.074 172.563 185.480 1.00 24.35 768 VAL A CA 1
ATOM 5239 C C . VAL A 1 768 ? 132.558 173.788 186.219 1.00 24.35 768 VAL A C 1
ATOM 5240 O O . VAL A 1 768 ? 132.875 174.000 187.393 1.00 24.35 768 VAL A O 1
ATOM 5244 N N . GLY A 1 769 ? 131.753 174.611 185.550 1.00 24.25 769 GLY A N 1
ATOM 5245 C CA . GLY A 1 769 ? 131.160 175.748 186.235 1.00 24.25 769 GLY A CA 1
ATOM 5246 C C . GLY A 1 769 ? 130.280 175.331 187.398 1.00 24.25 769 GLY A C 1
ATOM 5247 O O . GLY A 1 769 ? 130.366 175.895 188.494 1.00 24.25 769 GLY A O 1
ATOM 5248 N N . THR A 1 770 ? 129.437 174.321 187.184 1.00 24.70 770 THR A N 1
ATOM 5249 C CA . THR A 1 770 ? 128.554 173.856 188.251 1.00 24.70 770 THR A CA 1
ATOM 5250 C C . THR A 1 770 ? 129.342 173.227 189.396 1.00 24.70 770 THR A C 1
ATOM 5251 O O . THR A 1 770 ? 129.003 173.411 190.573 1.00 24.70 770 THR A O 1
ATOM 5255 N N . TRP A 1 771 ? 130.400 172.483 189.073 1.00 23.99 771 TRP A N 1
ATOM 5256 C CA . TRP A 1 771 ? 131.227 171.884 190.111 1.00 23.99 771 TRP A CA 1
ATOM 5257 C C . TRP A 1 771 ? 131.958 172.946 190.911 1.00 23.99 771 TRP A C 1
ATOM 5258 O O . TRP A 1 771 ? 132.119 172.807 192.126 1.00 23.99 771 TRP A O 1
ATOM 5269 N N . ILE A 1 772 ? 132.407 174.014 190.256 1.00 24.04 772 ILE A N 1
ATOM 5270 C CA . ILE A 1 772 ? 132.987 175.131 190.991 1.00 24.04 772 ILE A CA 1
ATOM 5271 C C . ILE A 1 772 ? 131.950 175.735 191.926 1.00 24.04 772 ILE A C 1
ATOM 5272 O O . ILE A 1 772 ? 132.234 176.017 193.096 1.00 24.04 772 ILE A O 1
ATOM 5277 N N . THR A 1 773 ? 130.724 175.912 191.432 1.00 25.76 773 THR A N 1
ATOM 5278 C CA . THR A 1 773 ? 129.665 176.482 192.259 1.00 25.76 773 THR A CA 1
ATOM 5279 C C . THR A 1 773 ? 129.439 175.657 193.520 1.00 25.76 773 THR A C 1
ATOM 5280 O O . THR A 1 773 ? 129.331 176.206 194.621 1.00 25.76 773 THR A O 1
ATOM 5284 N N . VAL A 1 774 ? 129.373 174.333 193.383 1.00 26.35 774 VAL A N 1
ATOM 5285 C CA . VAL A 1 774 ? 129.066 173.512 194.555 1.00 26.35 774 VAL A CA 1
ATOM 5286 C C . VAL A 1 774 ? 130.291 173.330 195.460 1.00 26.35 774 VAL A C 1
ATOM 5287 O O . VAL A 1 774 ? 130.158 173.250 196.692 1.00 26.35 774 VAL A O 1
ATOM 5291 N N . THR A 1 775 ? 131.495 173.282 194.892 1.00 26.13 775 THR A N 1
ATOM 5292 C CA . THR A 1 775 ? 132.679 173.156 195.723 1.00 26.13 775 THR A CA 1
ATOM 5293 C C . THR A 1 775 ? 132.992 174.440 196.468 1.00 26.13 775 THR A C 1
ATOM 5294 O O . THR A 1 775 ? 133.718 174.396 197.463 1.00 26.13 775 THR A O 1
ATOM 5298 N N . THR A 1 776 ? 132.467 175.583 196.022 1.00 28.02 776 THR A N 1
ATOM 5299 C CA . THR A 1 776 ? 132.570 176.778 196.852 1.00 28.02 776 THR A CA 1
ATOM 5300 C C . THR A 1 776 ? 131.797 176.609 198.152 1.00 28.02 776 THR A C 1
ATOM 5301 O O . THR A 1 776 ? 132.288 176.977 199.224 1.00 28.02 776 THR A O 1
ATOM 5305 N N . MET A 1 777 ? 130.587 176.049 198.083 1.00 31.18 777 MET A N 1
ATOM 5306 C CA . MET A 1 777 ? 129.799 175.872 199.298 1.00 31.18 777 MET A CA 1
ATOM 5307 C C . MET A 1 777 ? 130.343 174.748 200.168 1.00 31.18 777 MET A C 1
ATOM 5308 O O . MET A 1 777 ? 130.224 174.809 201.394 1.00 31.18 777 MET A O 1
ATOM 5313 N N . TYR A 1 778 ? 130.934 173.715 199.572 1.00 29.99 778 TYR A N 1
ATOM 5314 C CA . TYR A 1 778 ? 131.717 172.786 200.387 1.00 29.99 778 TYR A CA 1
ATOM 5315 C C . TYR A 1 778 ? 132.895 173.471 201.061 1.00 29.99 778 TYR A C 1
ATOM 5316 O O . TYR A 1 778 ? 133.187 173.200 202.230 1.00 29.99 778 TYR A O 1
ATOM 5325 N N . ALA A 1 779 ? 133.592 174.350 200.347 1.00 31.36 779 ALA A N 1
ATOM 5326 C CA . ALA A 1 779 ? 134.772 174.980 200.923 1.00 31.36 779 ALA A CA 1
ATOM 5327 C C . ALA A 1 779 ? 134.398 175.910 202.068 1.00 31.36 779 ALA A C 1
ATOM 5328 O O . ALA A 1 779 ? 134.989 175.844 203.151 1.00 31.36 779 ALA A O 1
ATOM 5330 N N . GLN A 1 780 ? 133.410 176.777 201.856 1.00 34.17 780 GLN A N 1
ATOM 5331 C CA . GLN A 1 780 ? 133.101 177.837 202.805 1.00 34.17 780 GLN A CA 1
ATOM 5332 C C . GLN A 1 780 ? 131.739 177.669 203.466 1.00 34.17 780 GLN A C 1
ATOM 5333 O O . GLN A 1 780 ? 131.150 178.657 203.910 1.00 34.17 780 GLN A O 1
ATOM 5339 N N . GLY A 1 781 ? 131.226 176.449 203.550 1.00 38.17 781 GLY A N 1
ATOM 5340 C CA . GLY A 1 781 ? 129.969 176.202 204.222 1.00 38.17 781 GLY A CA 1
ATOM 5341 C C . GLY A 1 781 ? 128.768 176.461 203.332 1.00 38.17 781 GLY A C 1
ATOM 5342 O O . GLY A 1 781 ? 128.856 177.065 202.263 1.00 38.17 781 GLY A O 1
ATOM 5343 N N . GLU A 1 782 ? 127.611 175.990 203.803 1.00 43.85 782 GLU A N 1
ATOM 5344 C CA . GLU A 1 782 ? 126.395 176.059 202.996 1.00 43.85 782 GLU A CA 1
ATOM 5345 C C . GLU A 1 782 ? 126.029 177.496 202.651 1.00 43.85 782 GLU A C 1
ATOM 5346 O O . GLU A 1 782 ? 125.519 177.767 201.559 1.00 43.85 782 GLU A O 1
ATOM 5352 N N . ASN A 1 783 ? 126.278 178.428 203.561 1.00 41.51 783 ASN A N 1
ATOM 5353 C CA . ASN A 1 783 ? 125.889 179.818 203.379 1.00 41.51 783 ASN A CA 1
ATOM 5354 C C . ASN A 1 783 ? 127.092 180.748 203.448 1.00 41.51 783 ASN A C 1
ATOM 5355 O O . ASN A 1 783 ? 127.026 181.834 204.023 1.00 41.51 783 ASN A O 1
ATOM 5360 N N . GLY A 1 784 ? 128.212 180.334 202.864 1.00 36.56 784 GLY A N 1
ATOM 5361 C CA . GLY A 1 784 ? 129.394 181.169 202.897 1.00 36.56 784 GLY A CA 1
ATOM 5362 C C . GLY A 1 784 ? 130.219 181.213 201.628 1.00 36.56 784 GLY A C 1
ATOM 5363 O O . GLY A 1 784 ? 131.184 181.978 201.549 1.00 36.56 784 GLY A O 1
ATOM 5364 N N . GLY A 1 785 ? 129.857 180.425 200.624 1.00 30.85 785 GLY A N 1
ATOM 5365 C CA . GLY A 1 785 ? 130.705 180.309 199.456 1.00 30.85 785 GLY A CA 1
ATOM 5366 C C . GLY A 1 785 ? 130.315 181.268 198.356 1.00 30.85 785 GLY A C 1
ATOM 5367 O O . GLY A 1 785 ? 130.572 182.469 198.457 1.00 30.85 785 GLY A O 1
ATOM 5368 N N . ILE A 1 786 ? 129.703 180.750 197.290 1.00 29.25 786 ILE A N 1
ATOM 5369 C CA . ILE A 1 786 ? 129.156 181.623 196.264 1.00 29.25 786 ILE A CA 1
ATOM 5370 C C . ILE A 1 786 ? 128.014 182.464 196.816 1.00 29.25 786 ILE A C 1
ATOM 5371 O O . ILE A 1 786 ? 127.725 183.538 196.281 1.00 29.25 786 ILE A O 1
ATOM 5376 N N . VAL A 1 787 ? 127.365 182.004 197.877 1.00 34.07 787 VAL A N 1
ATOM 5377 C CA . VAL A 1 787 ? 126.354 182.766 198.599 1.00 34.07 787 VAL A CA 1
ATOM 5378 C C . VAL A 1 787 ? 127.053 183.635 199.630 1.00 34.07 787 VAL A C 1
ATOM 5379 O O . VAL A 1 787 ? 128.103 183.267 200.165 1.00 34.07 787 VAL A O 1
ATOM 5383 N N . GLN A 1 788 ? 126.484 184.804 199.921 1.00 37.94 788 GLN A N 1
ATOM 5384 C CA . GLN A 1 788 ? 127.125 185.728 200.849 1.00 37.94 788 GLN A CA 1
ATOM 5385 C C . GLN A 1 788 ? 126.475 185.722 202.228 1.00 37.94 788 GLN A C 1
ATOM 5386 O O . GLN A 1 788 ? 127.152 185.480 203.232 1.00 37.94 788 GLN A O 1
ATOM 5392 N N . ASN A 1 789 ? 125.172 185.985 202.304 1.00 40.31 789 ASN A N 1
ATOM 5393 C CA . ASN A 1 789 ? 124.530 186.090 203.609 1.00 40.31 789 ASN A CA 1
ATOM 5394 C C . ASN A 1 789 ? 123.930 184.765 204.068 1.00 40.31 789 ASN A C 1
ATOM 5395 O O . ASN A 1 789 ? 124.246 184.287 205.161 1.00 40.31 789 ASN A O 1
ATOM 5400 N N . PHE A 1 790 ? 123.069 184.165 203.252 1.00 40.17 790 PHE A N 1
ATOM 5401 C CA . PHE A 1 790 ? 122.514 182.857 203.566 1.00 40.17 790 PHE A CA 1
ATOM 5402 C C . PHE A 1 790 ? 122.029 182.211 202.279 1.00 40.17 790 PHE A C 1
ATOM 5403 O O . PHE A 1 790 ? 121.857 182.875 201.255 1.00 40.17 790 PHE A O 1
ATOM 5411 N N . GLY A 1 791 ? 121.822 180.904 202.346 1.00 40.73 791 GLY A N 1
ATOM 5412 C CA . GLY A 1 791 ? 121.337 180.170 201.197 1.00 40.73 791 GLY A CA 1
ATOM 5413 C C . GLY A 1 791 ? 121.315 178.691 201.495 1.00 40.73 791 GLY A C 1
ATOM 5414 O O . GLY A 1 791 ? 121.527 178.263 202.630 1.00 40.73 791 GLY A O 1
ATOM 5415 N N . ASN A 1 792 ? 121.041 177.910 200.455 1.00 39.53 792 ASN A N 1
ATOM 5416 C CA . ASN A 1 792 ? 121.098 176.463 200.560 1.00 39.53 792 ASN A CA 1
ATOM 5417 C C . ASN A 1 792 ? 121.639 175.916 199.253 1.00 39.53 792 ASN A C 1
ATOM 5418 O O . ASN A 1 792 ? 121.414 176.487 198.185 1.00 39.53 792 ASN A O 1
ATOM 5423 N N . MET A 1 793 ? 122.367 174.805 199.358 1.00 38.13 793 MET A N 1
ATOM 5424 C CA . MET A 1 793 ? 123.106 174.287 198.215 1.00 38.13 793 MET A CA 1
ATOM 5425 C C . MET A 1 793 ? 122.185 173.949 197.054 1.00 38.13 793 MET A C 1
ATOM 5426 O O . MET A 1 793 ? 122.505 174.234 195.895 1.00 38.13 793 MET A O 1
ATOM 5431 N N . ASP A 1 794 ? 121.043 173.328 197.341 1.00 37.44 794 ASP A N 1
ATOM 5432 C CA . ASP A 1 794 ? 120.233 172.761 196.271 1.00 37.44 794 ASP A CA 1
ATOM 5433 C C . ASP A 1 794 ? 119.604 173.848 195.409 1.00 37.44 794 ASP A C 1
ATOM 5434 O O . ASP A 1 794 ? 119.637 173.771 194.177 1.00 37.44 794 ASP A O 1
ATOM 5439 N N . GLU A 1 795 ? 119.037 174.880 196.033 1.00 36.82 795 GLU A N 1
ATOM 5440 C CA . GLU A 1 795 ? 118.417 175.943 195.249 1.00 36.82 795 GLU A CA 1
ATOM 5441 C C . GLU A 1 795 ? 119.453 176.790 194.523 1.00 36.82 795 GLU A C 1
ATOM 5442 O O . GLU A 1 795 ? 119.190 177.276 193.418 1.00 36.82 795 GLU A O 1
ATOM 5448 N N . VAL A 1 796 ? 120.628 176.980 195.120 1.00 30.77 796 VAL A N 1
ATOM 5449 C CA . VAL A 1 796 ? 121.692 177.703 194.434 1.00 30.77 796 VAL A CA 1
ATOM 5450 C C . VAL A 1 796 ? 122.146 176.938 193.202 1.00 30.77 796 VAL A C 1
ATOM 5451 O O . VAL A 1 796 ? 122.332 177.518 192.125 1.00 30.77 796 VAL A O 1
ATOM 5455 N N . LEU A 1 797 ? 122.324 175.623 193.336 1.00 30.59 797 LEU A N 1
ATOM 5456 C CA . LEU A 1 797 ? 122.667 174.805 192.181 1.00 30.59 797 LEU A CA 1
ATOM 5457 C C . LEU A 1 797 ? 121.556 174.840 191.145 1.00 30.59 797 LEU A C 1
ATOM 5458 O O . LEU A 1 797 ? 121.822 174.861 189.941 1.00 30.59 797 LEU A O 1
ATOM 5463 N N . PHE A 1 798 ? 120.302 174.847 191.597 1.00 32.25 798 PHE A N 1
ATOM 5464 C CA . PHE A 1 798 ? 119.175 174.955 190.680 1.00 32.25 798 PHE A CA 1
ATOM 5465 C C . PHE A 1 798 ? 119.265 176.228 189.852 1.00 32.25 798 PHE A C 1
ATOM 5466 O O . PHE A 1 798 ? 119.148 176.194 188.624 1.00 32.25 798 PHE A O 1
ATOM 5474 N N . LEU A 1 799 ? 119.491 177.364 190.513 1.00 29.32 799 LEU A N 1
ATOM 5475 C CA . LEU A 1 799 ? 119.569 178.632 189.796 1.00 29.32 799 LEU A CA 1
ATOM 5476 C C . LEU A 1 799 ? 120.747 178.658 188.836 1.00 29.32 799 LEU A C 1
ATOM 5477 O O . LEU A 1 799 ? 120.609 179.089 187.685 1.00 29.32 799 LEU A O 1
ATOM 5482 N N . GLN A 1 800 ? 121.917 178.211 189.291 1.00 27.86 800 GLN A N 1
ATOM 5483 C CA . GLN A 1 800 ? 123.098 178.240 188.436 1.00 27.86 800 GLN A CA 1
ATOM 5484 C C . GLN A 1 800 ? 122.911 177.350 187.218 1.00 27.86 800 GLN A C 1
ATOM 5485 O O . GLN A 1 800 ? 123.205 177.754 186.086 1.00 27.86 800 GLN A O 1
ATOM 5491 N N . ILE A 1 801 ? 122.411 176.132 187.430 1.00 28.03 801 ILE A N 1
ATOM 5492 C CA . ILE A 1 801 ? 122.202 175.204 186.327 1.00 28.03 801 ILE A CA 1
ATOM 5493 C C . ILE A 1 801 ? 121.182 175.764 185.353 1.00 28.03 801 ILE A C 1
ATOM 5494 O O . ILE A 1 801 ? 121.395 175.745 184.138 1.00 28.03 801 ILE A O 1
ATOM 5499 N N . SER A 1 802 ? 120.071 176.296 185.865 1.00 28.82 802 SER A N 1
ATOM 5500 C CA . SER A 1 802 ? 119.041 176.836 184.989 1.00 28.82 802 SER A CA 1
ATOM 5501 C C . SER A 1 802 ? 119.579 177.981 184.144 1.00 28.82 802 SER A C 1
ATOM 5502 O O . SER A 1 802 ? 119.389 178.007 182.923 1.00 28.82 802 SER A O 1
ATOM 5505 N N . LEU A 1 803 ? 120.268 178.933 184.774 1.00 28.16 803 LEU A N 1
ATOM 5506 C CA . LEU A 1 803 ? 120.773 180.081 184.031 1.00 28.16 803 LEU A CA 1
ATOM 5507 C C . LEU A 1 803 ? 121.784 179.654 182.980 1.00 28.16 803 LEU A C 1
ATOM 5508 O O . LEU A 1 803 ? 121.638 179.973 181.794 1.00 28.16 803 LEU A O 1
ATOM 5513 N N . THR A 1 804 ? 122.811 178.907 183.390 1.00 28.74 804 THR A N 1
ATOM 5514 C CA . THR A 1 804 ? 123.865 178.555 182.449 1.00 28.74 804 THR A CA 1
ATOM 5515 C C . THR A 1 804 ? 123.372 177.596 181.377 1.00 28.74 804 THR A C 1
ATOM 5516 O O . THR A 1 804 ? 123.961 177.533 180.293 1.00 28.74 804 THR A O 1
ATOM 5520 N N . GLU A 1 805 ? 122.301 176.849 181.643 1.00 31.64 805 GLU A N 1
ATOM 5521 C CA . GLU A 1 805 ? 121.788 175.931 180.638 1.00 31.64 805 GLU A CA 1
ATOM 5522 C C . GLU A 1 805 ? 120.930 176.661 179.620 1.00 31.64 805 GLU A C 1
ATOM 5523 O O . GLU A 1 805 ? 121.109 176.489 178.410 1.00 31.64 805 GLU A O 1
ATOM 5529 N N . ASN A 1 806 ? 119.986 177.480 180.084 1.00 34.24 806 ASN A N 1
ATOM 5530 C CA . ASN A 1 806 ? 119.114 178.164 179.140 1.00 34.24 806 ASN A CA 1
ATOM 5531 C C . ASN A 1 806 ? 119.860 179.221 178.341 1.00 34.24 806 ASN A C 1
ATOM 5532 O O . ASN A 1 806 ? 119.563 179.416 177.160 1.00 34.24 806 ASN A O 1
ATOM 5537 N N . TRP A 1 807 ? 120.828 179.907 178.948 1.00 30.53 807 TRP A N 1
ATOM 5538 C CA . TRP A 1 807 ? 121.588 180.886 178.182 1.00 30.53 807 TRP A CA 1
ATOM 5539 C C . TRP A 1 807 ? 122.466 180.250 177.116 1.00 30.53 807 TRP A C 1
ATOM 5540 O O . TRP A 1 807 ? 122.991 180.973 176.267 1.00 30.53 807 TRP A O 1
ATOM 5551 N N . LEU A 1 808 ? 122.648 178.930 177.145 1.00 32.28 808 LEU A N 1
ATOM 5552 C CA . LEU A 1 808 ? 123.490 178.271 176.153 1.00 32.28 808 LEU A CA 1
ATOM 5553 C C . LEU A 1 808 ? 122.928 178.421 174.749 1.00 32.28 808 LEU A C 1
ATOM 5554 O O . LEU A 1 808 ? 123.679 178.361 173.773 1.00 32.28 808 LEU A O 1
ATOM 5559 N N . ILE A 1 809 ? 121.615 178.611 174.622 1.00 32.92 809 ILE A N 1
ATOM 5560 C CA . ILE A 1 809 ? 121.022 178.683 173.292 1.00 32.92 809 ILE A CA 1
ATOM 5561 C C . ILE A 1 809 ? 121.469 179.940 172.559 1.00 32.92 809 ILE A C 1
ATOM 5562 O O . ILE A 1 809 ? 121.595 179.931 171.333 1.00 32.92 809 ILE A O 1
ATOM 5567 N N . PHE A 1 810 ? 121.748 181.026 173.286 1.00 34.90 810 PHE A N 1
ATOM 5568 C CA . PHE A 1 810 ? 122.166 182.272 172.649 1.00 34.90 810 PHE A CA 1
ATOM 5569 C C . PHE A 1 810 ? 123.518 182.180 171.964 1.00 34.90 810 PHE A C 1
ATOM 5570 O O . PHE A 1 810 ? 123.805 183.008 171.095 1.00 34.90 810 PHE A O 1
ATOM 5578 N N . ILE A 1 811 ? 124.366 181.229 172.337 1.00 36.55 811 ILE A N 1
ATOM 5579 C CA . ILE A 1 811 ? 125.654 181.109 171.671 1.00 36.55 811 ILE A CA 1
ATOM 5580 C C . ILE A 1 811 ? 125.627 180.074 170.556 1.00 36.55 811 ILE A C 1
ATOM 5581 O O . ILE A 1 811 ? 126.435 180.173 169.621 1.00 36.55 811 ILE A O 1
ATOM 5586 N N . THR A 1 812 ? 124.726 179.096 170.615 1.00 36.21 812 THR A N 1
ATOM 5587 C CA . THR A 1 812 ? 124.608 178.135 169.529 1.00 36.21 812 THR A CA 1
ATOM 5588 C C . THR A 1 812 ? 123.890 178.704 168.314 1.00 36.21 812 THR A C 1
ATOM 5589 O O . THR A 1 812 ? 124.144 178.250 167.195 1.00 36.21 812 THR A O 1
ATOM 5593 N N . ARG A 1 813 ? 123.008 179.680 168.503 1.00 40.43 813 ARG A N 1
ATOM 5594 C CA . ARG A 1 813 ? 122.265 180.277 167.395 1.00 40.43 813 ARG A CA 1
ATOM 5595 C C . ARG A 1 813 ? 122.970 181.509 166.837 1.00 40.43 813 ARG A C 1
ATOM 5596 O O . ARG A 1 813 ? 122.368 182.563 166.659 1.00 40.43 813 ARG A O 1
ATOM 5604 N N . ALA A 1 814 ? 124.253 181.389 166.519 1.00 44.58 814 ALA A N 1
ATOM 5605 C CA . ALA A 1 814 ? 124.989 182.555 166.059 1.00 44.58 814 ALA A CA 1
ATOM 5606 C C . ALA A 1 814 ? 126.110 182.129 165.128 1.00 44.58 814 ALA A C 1
ATOM 5607 O O . ALA A 1 814 ? 126.579 180.989 165.159 1.00 44.58 814 ALA A O 1
ATOM 5609 N N . ASN A 1 815 ? 126.532 183.071 164.293 1.00 49.76 815 ASN A N 1
ATOM 5610 C CA . ASN A 1 815 ? 127.698 182.908 163.434 1.00 49.76 815 ASN A CA 1
ATOM 5611 C C . ASN A 1 815 ? 128.844 183.651 164.106 1.00 49.76 815 ASN A C 1
ATOM 5612 O O . ASN A 1 815 ? 128.950 184.875 164.001 1.00 49.76 815 ASN A O 1
ATOM 5617 N N . GLY A 1 816 ? 129.698 182.912 164.802 1.00 49.13 816 GLY A N 1
ATOM 5618 C CA . GLY A 1 816 ? 130.778 183.511 165.544 1.00 49.13 816 GLY A CA 1
ATOM 5619 C C . GLY A 1 816 ? 130.325 183.984 166.908 1.00 49.13 816 GLY A C 1
ATOM 5620 O O . GLY A 1 816 ? 129.738 183.230 167.689 1.00 49.13 816 GLY A O 1
ATOM 5621 N N . PRO A 1 817 ? 130.597 185.248 167.223 1.00 48.16 817 PRO A N 1
ATOM 5622 C CA . PRO A 1 817 ? 130.234 185.771 168.543 1.00 48.16 817 PRO A CA 1
ATOM 5623 C C . PRO A 1 817 ? 128.727 185.796 168.739 1.00 48.16 817 PRO A C 1
ATOM 5624 O O . PRO A 1 817 ? 127.958 185.971 167.793 1.00 48.16 817 PRO A O 1
ATOM 5628 N N . PHE A 1 818 ? 128.310 185.618 169.994 1.00 45.26 818 PHE A N 1
ATOM 5629 C CA . PHE A 1 818 ? 126.889 185.559 170.309 1.00 45.26 818 PHE A CA 1
ATOM 5630 C C . PHE A 1 818 ? 126.188 186.898 170.146 1.00 45.26 818 PHE A C 1
ATOM 5631 O O . PHE A 1 818 ? 124.954 186.928 170.119 1.00 45.26 818 PHE A O 1
ATOM 5639 N N . TRP A 1 819 ? 126.929 187.995 170.040 1.00 48.08 819 TRP A N 1
ATOM 5640 C CA . TRP A 1 819 ? 126.337 189.316 169.889 1.00 48.08 819 TRP A CA 1
ATOM 5641 C C . TRP A 1 819 ? 126.170 189.729 168.435 1.00 48.08 819 TRP A C 1
ATOM 5642 O O . TRP A 1 819 ? 125.745 190.858 168.175 1.00 48.08 819 TRP A O 1
ATOM 5653 N N . SER A 1 820 ? 126.507 188.854 167.486 1.00 48.64 820 SER A N 1
ATOM 5654 C CA . SER A 1 820 ? 126.399 189.208 166.076 1.00 48.64 820 SER A CA 1
ATOM 5655 C C . SER A 1 820 ? 124.953 189.497 165.696 1.00 48.64 820 SER A C 1
ATOM 5656 O O . SER A 1 820 ? 124.615 190.611 165.282 1.00 48.64 820 SER A O 1
ATOM 5659 N N . SER A 1 821 ? 124.084 188.505 165.835 1.00 49.40 821 SER A N 1
ATOM 5660 C CA . SER A 1 821 ? 122.675 188.656 165.513 1.00 49.40 821 SER A CA 1
ATOM 5661 C C . SER A 1 821 ? 121.861 188.837 166.785 1.00 49.40 821 SER A C 1
ATOM 5662 O O . SER A 1 821 ? 122.189 188.285 167.837 1.00 49.40 821 SER A O 1
ATOM 5665 N N . ILE A 1 822 ? 120.793 189.616 166.681 1.00 47.57 822 ILE A N 1
ATOM 5666 C CA . ILE A 1 822 ? 119.885 189.870 167.795 1.00 47.57 822 ILE A CA 1
ATOM 5667 C C . ILE A 1 822 ? 118.839 188.762 167.809 1.00 47.57 822 ILE A C 1
ATOM 5668 O O . ILE A 1 822 ? 118.158 188.561 166.793 1.00 47.57 822 ILE A O 1
ATOM 5673 N N . PRO A 1 823 ? 118.682 188.028 168.908 1.00 46.74 823 PRO A N 1
ATOM 5674 C CA . PRO A 1 823 ? 117.656 186.983 168.954 1.00 46.74 823 PRO A CA 1
ATOM 5675 C C . PRO A 1 823 ? 116.258 187.574 168.880 1.00 46.74 823 PRO A C 1
ATOM 5676 O O . PRO A 1 823 ? 116.027 188.730 169.239 1.00 46.74 823 PRO A O 1
ATOM 5680 N N . SER A 1 824 ? 115.321 186.764 168.397 1.00 51.64 824 SER A N 1
ATOM 5681 C CA . SER A 1 824 ? 113.941 187.202 168.271 1.00 51.64 824 SER A CA 1
ATOM 5682 C C . SER A 1 824 ? 113.338 187.469 169.644 1.00 51.64 824 SER A C 1
ATOM 5683 O O . SER A 1 824 ? 113.786 186.941 170.663 1.00 51.64 824 SER A O 1
ATOM 5686 N N . TRP A 1 825 ? 112.303 188.313 169.663 1.00 53.80 825 TRP A N 1
ATOM 5687 C CA . TRP A 1 825 ? 111.661 188.660 170.926 1.00 53.80 825 TRP A CA 1
ATOM 5688 C C . TRP A 1 825 ? 111.049 187.440 171.598 1.00 53.80 825 TRP A C 1
ATOM 5689 O O . TRP A 1 825 ? 110.981 187.381 172.828 1.00 53.80 825 TRP A O 1
ATOM 5700 N N . GLN A 1 826 ? 110.608 186.458 170.815 1.00 52.36 826 GLN A N 1
ATOM 5701 C CA . GLN A 1 826 ? 109.962 185.283 171.389 1.00 52.36 826 GLN A CA 1
ATOM 5702 C C . GLN A 1 826 ? 110.947 184.451 172.197 1.00 52.36 826 GLN A C 1
ATOM 5703 O O . GLN A 1 826 ? 110.670 184.087 173.345 1.00 52.36 826 GLN A O 1
ATOM 5709 N N . LEU A 1 827 ? 112.105 184.140 171.612 1.00 47.61 827 LEU A N 1
ATOM 5710 C CA . LEU A 1 827 ? 113.109 183.358 172.327 1.00 47.61 827 LEU A CA 1
ATOM 5711 C C . LEU A 1 827 ? 113.624 184.105 173.549 1.00 47.61 827 LEU A C 1
ATOM 5712 O O . LEU A 1 827 ? 113.736 183.529 174.639 1.00 47.61 827 LEU A O 1
ATOM 5717 N N . SER A 1 828 ? 113.932 185.393 173.389 1.00 45.54 828 SER A N 1
ATOM 5718 C CA . SER A 1 828 ? 114.441 186.173 174.509 1.00 45.54 828 SER A CA 1
ATOM 5719 C C . SER A 1 828 ? 113.421 186.250 175.634 1.00 45.54 828 SER A C 1
ATOM 5720 O O . SER A 1 828 ? 113.774 186.110 176.808 1.00 45.54 828 SER A O 1
ATOM 5723 N N . GLY A 1 829 ? 112.151 186.469 175.297 1.00 44.34 829 GLY A N 1
ATOM 5724 C CA . GLY A 1 829 ? 111.123 186.513 176.322 1.00 44.34 829 GLY A CA 1
ATOM 5725 C C . GLY A 1 829 ? 110.927 185.180 177.015 1.00 44.34 829 GLY A C 1
ATOM 5726 O O . GLY A 1 829 ? 110.820 185.121 178.242 1.00 44.34 829 GLY A O 1
ATOM 5727 N N . ALA A 1 830 ? 110.880 184.091 176.243 1.00 43.47 830 ALA A N 1
ATOM 5728 C CA . ALA A 1 830 ? 110.679 182.776 176.837 1.00 43.47 830 ALA A CA 1
ATOM 5729 C C . ALA A 1 830 ? 111.838 182.382 177.737 1.00 43.47 830 ALA A C 1
ATOM 5730 O O . ALA A 1 830 ? 111.642 181.640 178.705 1.00 43.47 830 ALA A O 1
ATOM 5732 N N . ILE A 1 831 ? 113.043 182.855 177.439 1.00 40.87 831 ILE A N 1
ATOM 5733 C CA . ILE A 1 831 ? 114.193 182.532 178.276 1.00 40.87 831 ILE A CA 1
ATOM 5734 C C . ILE A 1 831 ? 114.277 183.448 179.488 1.00 40.87 831 ILE A C 1
ATOM 5735 O O . ILE A 1 831 ? 114.617 183.004 180.586 1.00 40.87 831 ILE A O 1
ATOM 5740 N N . PHE A 1 832 ? 113.969 184.732 179.316 1.00 42.12 832 PHE A N 1
ATOM 5741 C CA . PHE A 1 832 ? 113.984 185.651 180.445 1.00 42.12 832 PHE A CA 1
ATOM 5742 C C . PHE A 1 832 ? 112.903 185.301 181.458 1.00 42.12 832 PHE A C 1
ATOM 5743 O O . PHE A 1 832 ? 113.116 185.456 182.664 1.00 42.12 832 PHE A O 1
ATOM 5751 N N . LEU A 1 833 ? 111.748 184.818 180.995 1.00 41.78 833 LEU A N 1
ATOM 5752 C CA . LEU A 1 833 ? 110.708 184.381 181.920 1.00 41.78 833 LEU A CA 1
ATOM 5753 C C . LEU A 1 833 ? 111.166 183.180 182.738 1.00 41.78 833 LEU A C 1
ATOM 5754 O O . LEU A 1 833 ? 110.910 183.106 183.946 1.00 41.78 833 LEU A O 1
ATOM 5759 N N . VAL A 1 834 ? 111.847 182.230 182.100 1.00 39.17 834 VAL A N 1
ATOM 5760 C CA . VAL A 1 834 ? 112.370 181.079 182.828 1.00 39.17 834 VAL A CA 1
ATOM 5761 C C . VAL A 1 834 ? 113.437 181.515 183.822 1.00 39.17 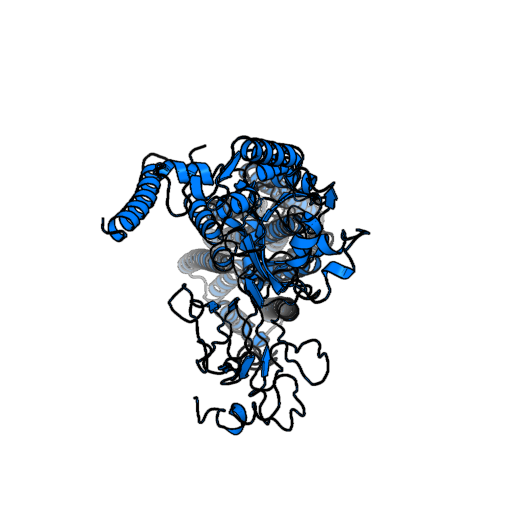834 VAL A C 1
ATOM 5762 O O . VAL A 1 834 ? 113.515 180.992 184.940 1.00 39.17 834 VAL A O 1
ATOM 5766 N N . ASP A 1 835 ? 114.284 182.466 183.430 1.00 37.71 835 ASP A N 1
ATOM 5767 C CA . ASP A 1 835 ? 115.298 182.971 184.349 1.00 37.71 835 ASP A CA 1
ATOM 5768 C C . ASP A 1 835 ? 114.658 183.649 185.553 1.00 37.71 835 ASP A C 1
ATOM 5769 O O . ASP A 1 835 ? 115.124 183.488 186.687 1.00 37.71 835 ASP A O 1
ATOM 5774 N N . ILE A 1 836 ? 113.583 184.404 185.327 1.00 37.41 836 ILE A N 1
ATOM 5775 C CA . ILE A 1 836 ? 112.867 185.034 186.432 1.00 37.41 836 ILE A CA 1
ATOM 5776 C C . ILE A 1 836 ? 112.252 183.979 187.343 1.00 37.41 836 ILE A C 1
ATOM 5777 O O . ILE A 1 836 ? 112.287 184.107 188.572 1.00 37.41 836 ILE A O 1
ATOM 5782 N N . LEU A 1 837 ? 111.675 182.925 186.762 1.00 37.83 837 LEU A N 1
ATOM 5783 C CA . LEU A 1 837 ? 111.106 181.861 187.588 1.00 37.83 837 LEU A CA 1
ATOM 5784 C C . LEU A 1 837 ? 112.173 181.170 188.424 1.00 37.83 837 LEU A C 1
ATOM 5785 O O . LEU A 1 837 ? 111.952 180.880 189.604 1.00 37.83 837 LEU A O 1
ATOM 5790 N N . ALA A 1 838 ? 113.333 180.885 187.833 1.00 37.07 838 ALA A N 1
ATOM 5791 C CA . ALA A 1 838 ? 114.405 180.255 188.595 1.00 37.07 838 ALA A CA 1
ATOM 5792 C C . ALA A 1 838 ? 114.899 181.172 189.705 1.00 37.07 838 ALA A C 1
ATOM 5793 O O . ALA A 1 838 ? 115.174 180.719 190.824 1.00 37.07 838 ALA A O 1
ATOM 5795 N N . THR A 1 839 ? 115.013 182.469 189.418 1.00 36.52 839 THR A N 1
ATOM 5796 C CA . THR A 1 839 ? 115.437 183.411 190.444 1.00 36.52 839 THR A CA 1
ATOM 5797 C C . THR A 1 839 ? 114.431 183.472 191.584 1.00 36.52 839 THR A C 1
ATOM 5798 O O . THR A 1 839 ? 114.816 183.549 192.753 1.00 36.52 839 THR A O 1
ATOM 5802 N N . CYS A 1 840 ? 113.135 183.441 191.265 1.00 40.11 840 CYS A N 1
ATOM 5803 C CA . CYS A 1 840 ? 112.118 183.424 192.314 1.00 40.11 840 CYS A CA 1
ATOM 5804 C C . CYS A 1 840 ? 112.193 182.142 193.133 1.00 40.11 840 CYS A C 1
ATOM 5805 O O . CYS A 1 840 ? 112.094 182.177 194.368 1.00 40.11 840 CYS A O 1
ATOM 5808 N N . PHE A 1 841 ? 112.368 181.005 192.455 1.00 38.33 841 PHE A N 1
ATOM 5809 C CA . PHE A 1 841 ? 112.604 179.737 193.134 1.00 38.33 841 PHE A CA 1
ATOM 5810 C C . PHE A 1 841 ? 113.707 179.883 194.165 1.00 38.33 841 PHE A C 1
ATOM 5811 O O . PHE A 1 841 ? 113.557 179.477 195.320 1.00 38.33 841 PHE A O 1
ATOM 5819 N N . THR A 1 842 ? 114.829 180.470 193.756 1.00 36.38 842 THR A N 1
ATOM 5820 C CA . THR A 1 842 ? 115.966 180.584 194.660 1.00 36.38 842 THR A CA 1
ATOM 5821 C C . THR A 1 842 ? 115.683 181.553 195.799 1.00 36.38 842 THR A C 1
ATOM 5822 O O . THR A 1 842 ? 115.997 181.260 196.957 1.00 36.38 842 THR A O 1
ATOM 5826 N N . ILE A 1 843 ? 115.086 182.707 195.496 1.00 36.98 843 ILE A N 1
ATOM 5827 C CA . ILE A 1 843 ? 114.883 183.725 196.522 1.00 36.98 843 ILE A CA 1
ATOM 5828 C C . ILE A 1 843 ? 113.944 183.224 197.606 1.00 36.98 843 ILE A C 1
ATOM 5829 O O . ILE A 1 843 ? 114.198 183.421 198.800 1.00 36.98 843 ILE A O 1
ATOM 5834 N N . TRP A 1 844 ? 112.850 182.568 197.225 1.00 39.92 844 TRP A N 1
ATOM 5835 C CA . TRP A 1 844 ? 111.897 182.124 198.233 1.00 39.92 844 TRP A CA 1
ATOM 5836 C C . TRP A 1 844 ? 112.001 180.645 198.566 1.00 39.92 844 TRP A C 1
ATOM 5837 O O . TRP A 1 844 ? 111.399 180.213 199.552 1.00 39.92 844 TRP A O 1
ATOM 5848 N N . GLY A 1 845 ? 112.744 179.870 197.785 1.00 41.56 845 GLY A N 1
ATOM 5849 C CA . GLY A 1 845 ? 113.029 178.493 198.154 1.00 41.56 845 GLY A CA 1
ATOM 5850 C C . GLY A 1 845 ? 111.803 177.643 198.390 1.00 41.56 845 GLY A C 1
ATOM 5851 O O . GLY A 1 845 ? 111.743 176.921 199.392 1.00 41.56 845 GLY A O 1
ATOM 5852 N N . TRP A 1 846 ? 110.817 177.704 197.496 1.00 46.09 846 TRP A N 1
ATOM 5853 C CA . TRP A 1 846 ? 109.569 177.008 197.775 1.00 46.09 846 TRP A CA 1
ATOM 5854 C C . TRP A 1 846 ? 109.565 175.560 197.313 1.00 46.09 846 TRP A C 1
ATOM 5855 O O . TRP A 1 846 ? 108.492 175.024 197.014 1.00 46.09 846 TRP A O 1
ATOM 5866 N N . PHE A 1 847 ? 110.720 174.907 197.256 1.00 43.83 847 PHE A N 1
ATOM 5867 C CA . PHE A 1 847 ? 110.754 173.454 197.190 1.00 43.83 847 PHE A CA 1
ATOM 5868 C C . PHE A 1 847 ? 111.792 172.872 198.139 1.00 43.83 847 PHE A C 1
ATOM 5869 O O . PHE A 1 847 ? 111.986 171.653 198.154 1.00 43.83 847 PHE A O 1
ATOM 5877 N N . GLU A 1 848 ? 112.453 173.706 198.931 1.00 48.15 848 GLU A N 1
ATOM 5878 C CA . GLU A 1 848 ? 113.340 173.264 199.995 1.00 48.15 848 GLU A CA 1
ATOM 5879 C C . GLU A 1 848 ? 113.042 174.051 201.269 1.00 48.15 848 GLU A C 1
ATOM 5880 O O . GLU A 1 848 ? 112.122 174.869 201.319 1.00 48.15 848 GLU A O 1
ATOM 5886 N N . HIS A 1 849 ? 113.827 173.790 202.313 1.00 53.75 849 HIS A N 1
ATOM 5887 C CA . HIS A 1 849 ? 113.469 174.215 203.660 1.00 53.75 849 HIS A CA 1
ATOM 5888 C C . HIS A 1 849 ? 113.960 175.611 204.024 1.00 53.75 849 HIS A C 1
ATOM 5889 O O . HIS A 1 849 ? 113.620 176.103 205.105 1.00 53.75 849 HIS A O 1
ATOM 5896 N N . SER A 1 850 ? 114.735 176.268 203.166 1.00 49.23 850 SER A N 1
ATOM 5897 C CA . SER A 1 850 ? 115.258 177.582 203.502 1.00 49.23 850 SER A CA 1
ATOM 5898 C C . SER A 1 850 ? 115.374 178.423 202.242 1.00 49.23 850 SER A C 1
ATOM 5899 O O . SER A 1 850 ? 115.477 177.901 201.130 1.00 49.23 850 SER A O 1
ATOM 5902 N N . ASP A 1 851 ? 115.364 179.736 202.432 1.00 44.87 851 ASP A N 1
ATOM 5903 C CA . ASP A 1 851 ? 115.461 180.690 201.339 1.00 44.87 851 ASP A CA 1
ATOM 5904 C C . ASP A 1 851 ? 116.902 181.156 201.158 1.00 44.87 851 ASP A C 1
ATOM 5905 O O . ASP A 1 851 ? 117.793 180.837 201.946 1.00 44.87 851 ASP A O 1
ATOM 5910 N N . THR A 1 852 ? 117.121 181.922 200.094 1.00 38.46 852 THR A N 1
ATOM 5911 C CA . THR A 1 852 ? 118.444 182.375 199.699 1.00 38.46 852 THR A CA 1
ATOM 5912 C C . THR A 1 852 ? 118.477 183.897 199.680 1.00 38.46 852 THR A C 1
ATOM 5913 O O . THR A 1 852 ? 117.483 184.548 199.351 1.00 38.46 852 THR A O 1
ATOM 5917 N N . SER A 1 853 ? 119.625 184.459 200.043 1.00 37.22 853 SER A N 1
ATOM 5918 C CA . SER A 1 853 ? 119.748 185.904 200.150 1.00 37.22 853 SER A CA 1
ATOM 5919 C C . SER A 1 853 ? 119.622 186.566 198.785 1.00 37.22 853 SER A C 1
ATOM 5920 O O . SER A 1 853 ? 119.925 185.971 197.750 1.00 37.22 853 SER A O 1
ATOM 5923 N N . ILE A 1 854 ? 119.167 187.820 198.793 1.00 35.12 854 ILE A N 1
ATOM 5924 C CA . ILE A 1 854 ? 118.996 188.560 197.551 1.00 35.12 854 ILE A CA 1
ATOM 5925 C C . ILE A 1 854 ? 120.334 188.930 196.931 1.00 35.12 854 ILE A C 1
ATOM 5926 O O . ILE A 1 854 ? 120.395 189.238 195.737 1.00 35.12 854 ILE A O 1
ATOM 5931 N N . VAL A 1 855 ? 121.414 188.912 197.706 1.00 33.75 855 VAL A N 1
ATOM 5932 C CA . VAL A 1 855 ? 122.731 189.177 197.146 1.00 33.75 855 VAL A CA 1
ATOM 5933 C C . VAL A 1 855 ? 123.370 187.889 196.635 1.00 33.75 855 VAL A C 1
ATOM 5934 O O . VAL A 1 855 ? 124.183 187.921 195.704 1.00 33.75 855 VAL A O 1
ATOM 5938 N N . ALA A 1 856 ? 122.998 186.750 197.215 1.00 30.99 856 ALA A N 1
ATOM 5939 C CA . ALA A 1 856 ? 123.485 185.474 196.714 1.00 30.99 856 ALA A CA 1
ATOM 5940 C C . ALA A 1 856 ? 123.012 185.225 195.292 1.00 30.99 856 ALA A C 1
ATOM 5941 O O . ALA A 1 856 ? 123.774 184.727 194.459 1.00 30.99 856 ALA A O 1
ATOM 5943 N N . VAL A 1 857 ? 121.756 185.562 194.991 1.00 29.66 857 VAL A N 1
ATOM 5944 C CA . VAL A 1 857 ? 121.276 185.390 193.625 1.00 29.66 857 VAL A CA 1
ATOM 5945 C C . VAL A 1 857 ? 121.997 186.341 192.682 1.00 29.66 857 VAL A C 1
ATOM 5946 O O . VAL A 1 857 ? 122.251 185.996 191.526 1.00 29.66 857 VAL A O 1
ATOM 5950 N N . VAL A 1 858 ? 122.348 187.540 193.148 1.00 29.10 858 VAL A N 1
ATOM 5951 C CA . VAL A 1 858 ? 123.112 188.463 192.315 1.00 29.10 858 VAL A CA 1
ATOM 5952 C C . VAL A 1 858 ? 124.472 187.867 191.979 1.00 29.10 858 VAL A C 1
ATOM 5953 O O . VAL A 1 858 ? 124.923 187.903 190.828 1.00 29.10 858 VAL A O 1
ATOM 5957 N N . ARG A 1 859 ? 125.144 187.302 192.982 1.00 28.90 859 ARG A N 1
ATOM 5958 C CA . ARG A 1 859 ? 126.448 186.695 192.735 1.00 28.90 859 ARG A CA 1
ATOM 5959 C C . ARG A 1 859 ? 126.329 185.482 191.823 1.00 28.90 859 ARG A C 1
ATOM 5960 O O . ARG A 1 859 ? 127.201 185.246 190.980 1.00 28.90 859 ARG A O 1
ATOM 5968 N N . ILE A 1 860 ? 125.258 184.703 191.973 1.00 27.61 860 ILE A N 1
ATOM 5969 C CA . ILE A 1 860 ? 125.041 183.564 191.089 1.00 27.61 860 ILE A CA 1
ATOM 5970 C C . ILE A 1 860 ? 124.820 184.035 189.660 1.00 27.61 860 ILE A C 1
ATOM 5971 O O . ILE A 1 860 ? 125.315 183.424 188.712 1.00 27.61 860 ILE A O 1
ATOM 5976 N N . TRP A 1 861 ? 124.073 185.126 189.482 1.00 27.37 861 TRP A N 1
ATOM 5977 C CA . TRP A 1 861 ? 123.877 185.679 188.147 1.00 27.37 861 TRP A CA 1
ATOM 5978 C C . TRP A 1 861 ? 125.194 186.139 187.541 1.00 27.37 861 TRP A C 1
ATOM 5979 O O . TRP A 1 861 ? 125.456 185.897 186.360 1.00 27.37 861 TRP A O 1
ATOM 5990 N N . ILE A 1 862 ? 126.035 186.806 188.333 1.00 27.26 862 ILE A N 1
ATOM 5991 C CA . ILE A 1 862 ? 127.325 187.271 187.823 1.00 27.26 862 ILE A CA 1
ATOM 5992 C C . ILE A 1 862 ? 128.194 186.089 187.412 1.00 27.26 862 ILE A C 1
ATOM 5993 O O . ILE A 1 862 ? 128.813 186.089 186.342 1.00 27.26 862 ILE A O 1
ATOM 5998 N N . PHE A 1 863 ? 128.254 185.061 188.257 1.00 27.74 863 PHE A N 1
ATOM 5999 C CA . PHE A 1 863 ? 129.075 183.899 187.938 1.00 27.74 863 PHE A CA 1
ATOM 6000 C C . PHE A 1 863 ? 128.529 183.150 186.729 1.00 27.74 863 PHE A C 1
ATOM 6001 O O . PHE A 1 863 ? 129.299 182.661 185.894 1.00 27.74 863 PHE A O 1
ATOM 6009 N N . SER A 1 864 ? 127.205 183.047 186.618 1.00 30.12 864 SER A N 1
ATOM 6010 C CA . SER A 1 864 ? 126.604 182.390 185.466 1.00 30.12 864 SER A CA 1
ATOM 6011 C C . SER A 1 864 ? 126.862 183.174 184.193 1.00 30.12 864 SER A C 1
ATOM 6012 O O . SER A 1 864 ? 127.070 182.586 183.131 1.00 30.12 864 SER A O 1
ATOM 6015 N N . PHE A 1 865 ? 126.854 184.503 184.276 1.00 30.14 865 PHE A N 1
ATOM 6016 C CA . PHE A 1 865 ? 127.188 185.315 183.114 1.00 30.14 865 PHE A CA 1
ATOM 6017 C C . PHE A 1 865 ? 128.646 185.134 182.720 1.00 30.14 865 PHE A C 1
ATOM 6018 O O . PHE A 1 865 ? 128.972 185.103 181.532 1.00 30.14 865 PHE A O 1
ATOM 6026 N N . GLY A 1 866 ? 129.539 185.020 183.701 1.00 32.14 866 GLY A N 1
ATOM 6027 C CA . GLY A 1 866 ? 130.930 184.741 183.381 1.00 32.14 866 GLY A CA 1
ATOM 6028 C C . GLY A 1 866 ? 131.114 183.392 182.711 1.00 32.14 866 GLY A C 1
ATOM 6029 O O . GLY A 1 866 ? 131.878 183.261 181.750 1.00 32.14 866 GLY A O 1
ATOM 6030 N N . ILE A 1 867 ? 130.419 182.370 183.212 1.00 30.67 867 ILE A N 1
ATOM 6031 C CA . ILE A 1 867 ? 130.473 181.054 182.583 1.00 30.67 867 ILE A CA 1
ATOM 6032 C C . ILE A 1 867 ? 129.899 181.118 181.175 1.00 30.67 867 ILE A C 1
ATOM 6033 O O . ILE A 1 867 ? 130.431 180.507 180.243 1.00 30.67 867 ILE A O 1
ATOM 6038 N N . PHE A 1 868 ? 128.813 181.868 180.998 1.00 32.37 868 PHE A N 1
ATOM 6039 C CA . PHE A 1 868 ? 128.228 182.051 179.676 1.00 32.37 868 PHE A CA 1
ATOM 6040 C C . PHE A 1 868 ? 129.212 182.717 178.728 1.00 32.37 868 PHE A C 1
ATOM 6041 O O . PHE A 1 868 ? 129.334 182.314 177.569 1.00 32.37 868 PHE A O 1
ATOM 6049 N N . CYS A 1 869 ? 129.926 183.735 179.204 1.00 35.22 869 CYS A N 1
ATOM 6050 C CA . CYS A 1 869 ? 130.885 184.430 178.355 1.00 35.22 869 CYS A CA 1
ATOM 6051 C C . CYS A 1 869 ? 132.049 183.529 177.972 1.00 35.22 869 CYS A C 1
ATOM 6052 O O . CYS A 1 869 ? 132.461 183.508 176.809 1.00 35.22 869 CYS A O 1
ATOM 6055 N N . ILE A 1 870 ? 132.598 182.776 178.926 1.00 35.71 870 ILE A N 1
ATOM 6056 C CA . ILE A 1 870 ? 133.731 181.915 178.592 1.00 35.71 870 ILE A CA 1
ATOM 6057 C C . ILE A 1 870 ? 133.287 180.784 177.669 1.00 35.71 870 ILE A C 1
ATOM 6058 O O . ILE A 1 870 ? 134.015 180.390 176.751 1.00 35.71 870 ILE A O 1
ATOM 6063 N N . MET A 1 871 ? 132.079 180.265 177.878 1.00 37.65 871 MET A N 1
ATOM 6064 C CA . MET A 1 871 ? 131.539 179.224 177.015 1.00 37.65 871 MET A CA 1
ATOM 6065 C C . MET A 1 871 ? 131.279 179.745 175.607 1.00 37.65 871 MET A C 1
ATOM 6066 O O . MET A 1 871 ? 131.572 179.061 174.620 1.00 37.65 871 MET A O 1
ATOM 6071 N N . GLY A 1 872 ? 130.747 180.962 175.492 1.00 38.96 872 GLY A N 1
ATOM 6072 C CA . GLY A 1 872 ? 130.564 181.558 174.181 1.00 38.96 872 GLY A CA 1
ATOM 6073 C C . GLY A 1 872 ? 131.878 181.850 173.486 1.00 38.96 872 GLY A C 1
ATOM 6074 O O . GLY A 1 872 ? 131.989 181.703 172.269 1.00 38.96 872 GLY A O 1
ATOM 6075 N N . GLY A 1 873 ? 132.888 182.270 174.246 1.00 40.14 873 GLY A N 1
ATOM 6076 C CA . GLY A 1 873 ? 134.202 182.474 173.662 1.00 40.14 873 GLY A CA 1
ATOM 6077 C C . GLY A 1 873 ? 134.819 181.183 173.164 1.00 40.14 873 GLY A C 1
ATOM 6078 O O . GLY A 1 873 ? 135.457 181.157 172.110 1.00 40.14 873 GLY A O 1
ATOM 6079 N N . VAL A 1 874 ? 134.648 180.098 173.919 1.00 38.87 874 VAL A N 1
ATOM 6080 C CA . VAL A 1 874 ? 135.102 178.789 173.459 1.00 38.87 874 VAL A CA 1
ATOM 6081 C C . VAL A 1 874 ? 134.377 178.394 172.181 1.00 38.87 874 VAL A C 1
ATOM 6082 O O . VAL A 1 874 ? 134.991 177.902 171.228 1.00 38.87 874 VAL A O 1
ATOM 6086 N N . TYR A 1 875 ? 133.060 178.609 172.136 1.00 40.66 875 TYR A N 1
ATOM 6087 C CA . TYR A 1 875 ? 132.294 178.269 170.940 1.00 40.66 875 TYR A CA 1
ATOM 6088 C C . TYR A 1 875 ? 132.729 179.103 169.742 1.00 40.66 875 TYR A C 1
ATOM 6089 O O . TYR A 1 875 ? 132.736 178.617 168.606 1.00 40.66 875 TYR A O 1
ATOM 6098 N N . TYR A 1 876 ? 133.081 180.366 169.973 1.00 44.99 876 TYR A N 1
ATOM 6099 C CA . TYR A 1 876 ? 133.488 181.241 168.880 1.00 44.99 876 TYR A CA 1
ATOM 6100 C C . TYR A 1 876 ? 134.883 180.895 168.380 1.00 44.99 876 TYR A C 1
ATOM 6101 O O . TYR A 1 876 ? 135.139 180.923 167.172 1.00 44.99 876 TYR A O 1
ATOM 6110 N N . ILE A 1 877 ? 135.801 180.574 169.293 1.00 44.02 877 ILE A N 1
ATOM 6111 C CA . ILE A 1 877 ? 137.168 180.248 168.897 1.00 44.02 877 ILE A CA 1
ATOM 6112 C C . ILE A 1 877 ? 137.187 178.994 168.034 1.00 44.02 877 ILE A C 1
ATOM 6113 O O . ILE A 1 877 ? 137.842 178.947 166.988 1.00 44.02 877 ILE A O 1
ATOM 6118 N N . LEU A 1 878 ? 136.457 177.966 168.450 1.00 43.88 878 LEU A N 1
ATOM 6119 C CA . LEU A 1 878 ? 136.467 176.686 167.757 1.00 43.88 878 LEU A CA 1
ATOM 6120 C C . LEU A 1 878 ? 135.444 176.607 166.634 1.00 43.88 878 LEU A C 1
ATOM 6121 O O . LEU A 1 878 ? 135.297 175.542 166.029 1.00 43.88 878 LEU A O 1
ATOM 6126 N N . GLN A 1 879 ? 134.730 177.696 166.349 1.00 50.73 879 GLN A N 1
ATOM 6127 C CA . GLN A 1 879 ? 133.746 177.669 165.271 1.00 50.73 879 GLN A CA 1
ATOM 6128 C C . GLN A 1 879 ? 134.412 177.450 163.918 1.00 50.73 879 GLN A C 1
ATOM 6129 O O . GLN A 1 879 ? 133.890 176.711 163.075 1.00 50.73 879 GLN A O 1
ATOM 6135 N N . ASP A 1 880 ? 135.557 178.082 163.690 1.00 57.01 880 ASP A N 1
ATOM 6136 C CA . ASP A 1 880 ? 136.302 177.879 162.454 1.00 57.01 880 ASP A CA 1
ATOM 6137 C C . ASP A 1 880 ? 137.790 177.712 162.738 1.00 57.01 880 ASP A C 1
ATOM 6138 O O . ASP A 1 880 ? 138.227 176.666 163.215 1.00 57.01 880 ASP A O 1
ATOM 6143 N N . SER A 1 892 ? 141.104 173.891 139.976 1.00 86.92 892 SER A N 1
ATOM 6144 C CA . SER A 1 892 ? 142.154 173.022 140.494 1.00 86.92 892 SER A CA 1
ATOM 6145 C C . SER A 1 892 ? 141.732 171.560 140.437 1.00 86.92 892 SER A C 1
ATOM 6146 O O . SER A 1 892 ? 140.600 171.225 140.783 1.00 86.92 892 SER A O 1
ATOM 6149 N N . PRO A 1 893 ? 142.642 170.688 139.997 1.00 87.07 893 PRO A N 1
ATOM 6150 C CA . PRO A 1 893 ? 142.329 169.253 139.961 1.00 87.07 893 PRO A CA 1
ATOM 6151 C C . PRO A 1 893 ? 142.124 168.682 141.354 1.00 87.07 893 PRO A C 1
ATOM 6152 O O . PRO A 1 893 ? 143.071 168.593 142.142 1.00 87.07 893 PRO A O 1
ATOM 6156 N N . LYS A 1 894 ? 140.891 168.290 141.667 1.00 87.58 894 LYS A N 1
ATOM 6157 C CA . LYS A 1 894 ? 140.552 167.773 142.993 1.00 87.58 894 LYS A CA 1
ATOM 6158 C C . LYS A 1 894 ? 140.791 166.264 143.063 1.00 87.58 894 LYS A C 1
ATOM 6159 O O . LYS A 1 894 ? 139.874 165.463 143.244 1.00 87.58 894 LYS A O 1
ATOM 6165 N N . GLY A 1 895 ? 142.056 165.880 142.918 1.00 98.78 895 GLY A N 1
ATOM 6166 C CA . GLY A 1 895 ? 142.402 164.477 143.006 1.00 98.78 895 GLY A CA 1
ATOM 6167 C C . GLY A 1 895 ? 143.884 164.185 143.108 1.00 98.78 895 GLY A C 1
ATOM 6168 O O . GLY A 1 895 ? 144.713 164.909 142.548 1.00 98.78 895 GLY A O 1
ATOM 6169 N N . ASN A 1 896 ? 144.225 163.122 143.830 1.00 103.20 896 ASN A N 1
ATOM 6170 C CA . ASN A 1 896 ? 145.581 162.595 143.840 1.00 103.20 896 ASN A CA 1
ATOM 6171 C C . ASN A 1 896 ? 145.737 161.658 142.645 1.00 103.20 896 ASN A C 1
ATOM 6172 O O . ASN A 1 896 ? 144.870 161.587 141.771 1.00 103.20 896 ASN A O 1
ATOM 6177 N N . GLN A 1 897 ? 146.844 160.915 142.594 1.00 104.23 897 GLN A N 1
ATOM 6178 C CA . GLN A 1 897 ? 147.033 159.963 141.503 1.00 104.23 897 GLN A CA 1
ATOM 6179 C C . GLN A 1 897 ? 145.919 158.924 141.485 1.00 104.23 897 GLN A C 1
ATOM 6180 O O . GLN A 1 897 ? 145.429 158.546 140.414 1.00 104.23 897 GLN A O 1
ATOM 6186 N N . LYS A 1 898 ? 145.496 158.468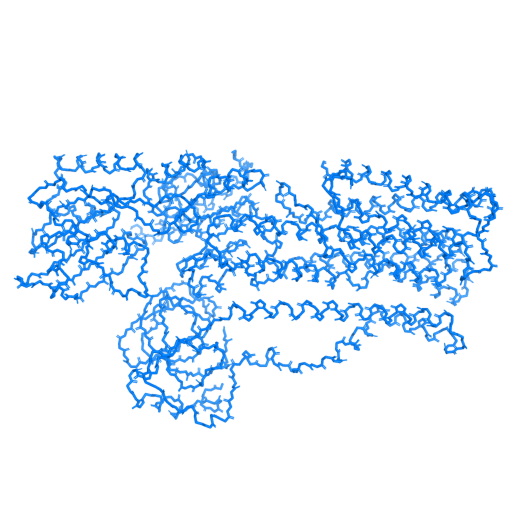 142.666 1.00 101.79 898 LYS A N 1
ATOM 6187 C CA . LYS A 1 898 ? 144.448 157.456 142.748 1.00 101.79 898 LYS A CA 1
ATOM 6188 C C . LYS A 1 898 ? 143.145 157.956 142.137 1.00 101.79 898 LYS A C 1
ATOM 6189 O O . LYS A 1 898 ? 142.504 157.249 141.352 1.00 101.79 898 LYS A O 1
ATOM 6195 N N . GLN A 1 899 ? 142.745 159.184 142.473 1.00 98.13 899 GLN A N 1
ATOM 6196 C CA . GLN A 1 899 ? 141.448 159.684 142.027 1.00 98.13 899 GLN A CA 1
ATOM 6197 C C . GLN A 1 899 ? 141.433 159.925 140.523 1.00 98.13 899 GLN A C 1
ATOM 6198 O O . GLN A 1 899 ? 140.500 159.503 139.828 1.00 98.13 899 GLN A O 1
ATOM 6204 N N . ARG A 1 900 ? 142.455 160.609 140.001 1.00 91.96 900 ARG A N 1
ATOM 6205 C CA . ARG A 1 900 ? 142.524 160.835 138.561 1.00 91.96 900 ARG A CA 1
ATOM 6206 C C . ARG A 1 900 ? 142.610 159.517 137.808 1.00 91.96 900 ARG A C 1
ATOM 6207 O O . ARG A 1 900 ? 141.975 159.351 136.760 1.00 91.96 900 ARG A O 1
ATOM 6215 N N . SER A 1 901 ? 143.383 158.561 138.329 1.00 95.54 901 SER A N 1
ATOM 6216 C CA . SER A 1 901 ? 143.455 157.250 137.696 1.00 95.54 901 SER A CA 1
ATOM 6217 C C . SER A 1 901 ? 142.091 156.573 137.679 1.00 95.54 901 SER A C 1
ATOM 6218 O O . SER A 1 901 ? 141.712 155.954 136.681 1.00 95.54 901 SER A O 1
ATOM 6221 N N . LEU A 1 902 ? 141.337 156.684 138.775 1.00 94.53 902 LEU A N 1
ATOM 6222 C CA . LEU A 1 902 ? 140.024 156.050 138.845 1.00 94.53 902 LEU A CA 1
ATOM 6223 C C . LEU A 1 902 ? 139.057 156.664 137.841 1.00 94.53 902 LEU A C 1
ATOM 6224 O O . LEU A 1 902 ? 138.337 155.944 137.137 1.00 94.53 902 LEU A O 1
ATOM 6229 N N . GLU A 1 903 ? 139.022 157.997 137.761 1.00 86.94 903 GLU A N 1
ATOM 6230 C CA . GLU A 1 903 ? 138.129 158.646 136.802 1.00 86.94 903 GLU A CA 1
ATOM 6231 C C . GLU A 1 903 ? 138.532 158.325 135.369 1.00 86.94 903 GLU A C 1
ATOM 6232 O O . GLU A 1 903 ? 137.671 158.071 134.513 1.00 86.94 903 GLU A O 1
ATOM 6238 N N . ASP A 1 904 ? 139.837 158.330 135.090 1.00 90.72 904 ASP A N 1
ATOM 6239 C CA . ASP A 1 904 ? 140.308 157.973 133.760 1.00 90.72 904 ASP A CA 1
ATOM 6240 C C . ASP A 1 904 ? 139.907 156.549 133.415 1.00 90.72 904 ASP A C 1
ATOM 6241 O O . ASP A 1 904 ? 139.466 156.277 132.295 1.00 90.72 904 ASP A O 1
ATOM 6246 N N . PHE A 1 905 ? 140.039 155.629 134.371 1.00 95.93 905 PHE A N 1
ATOM 6247 C CA . PHE A 1 905 ? 139.645 154.246 134.137 1.00 95.93 905 PHE A CA 1
ATOM 6248 C C . PHE A 1 905 ? 138.152 154.135 133.866 1.00 95.93 905 PHE A C 1
ATOM 6249 O O . PHE A 1 905 ? 137.731 153.377 132.987 1.00 95.93 905 PHE A O 1
ATOM 6257 N N . VAL A 1 906 ? 137.335 154.883 134.610 1.00 95.10 906 VAL A N 1
ATOM 6258 C CA . VAL A 1 906 ? 135.887 154.827 134.408 1.00 95.10 906 VAL A CA 1
ATOM 6259 C C . VAL A 1 906 ? 135.529 155.284 132.998 1.00 95.10 906 VAL A C 1
ATOM 6260 O O . VAL A 1 906 ? 134.807 154.597 132.258 1.00 95.10 906 VAL A O 1
ATOM 6264 N N . VAL A 1 907 ? 136.047 156.447 132.597 1.00 93.97 907 VAL A N 1
ATOM 6265 C CA . VAL A 1 907 ? 135.714 156.974 131.277 1.00 93.97 907 VAL A CA 1
ATOM 6266 C C . VAL A 1 907 ? 136.265 156.067 130.182 1.00 93.97 907 VAL A C 1
ATOM 6267 O O . VAL A 1 907 ? 135.601 155.820 129.167 1.00 93.97 907 VAL A O 1
ATOM 6271 N N . SER A 1 908 ? 137.480 155.547 130.374 1.00 98.44 908 SER A N 1
ATOM 6272 C CA . SER A 1 908 ? 138.085 154.674 129.377 1.00 98.44 908 SER A CA 1
ATOM 6273 C C . SER A 1 908 ? 137.304 153.377 129.224 1.00 98.44 908 SER A C 1
ATOM 6274 O O . SER A 1 908 ? 137.144 152.876 128.107 1.00 98.44 908 SER A O 1
ATOM 6277 N N . LEU A 1 909 ? 136.830 152.801 130.332 1.00 101.09 909 LEU A N 1
ATOM 6278 C CA . LEU A 1 909 ? 136.056 151.571 130.223 1.00 101.09 909 LEU A CA 1
ATOM 6279 C C . LEU A 1 909 ? 134.722 151.834 129.542 1.00 101.09 909 LEU A C 1
ATOM 6280 O O . LEU A 1 909 ? 134.255 151.008 128.751 1.00 101.09 909 LEU A O 1
ATOM 6285 N N . GLN A 1 910 ? 134.106 152.989 129.811 1.00 103.39 910 GLN A N 1
ATOM 6286 C CA . GLN A 1 910 ? 132.908 153.365 129.063 1.00 103.39 910 GLN A CA 1
ATOM 6287 C C . GLN A 1 910 ? 133.195 153.423 127.565 1.00 103.39 910 GLN A C 1
ATOM 6288 O O . GLN A 1 910 ? 132.451 152.860 126.747 1.00 103.39 910 GLN A O 1
ATOM 6294 N N . ARG A 1 911 ? 134.288 154.093 127.191 1.00 101.00 911 ARG A N 1
ATOM 6295 C CA . ARG A 1 911 ? 134.608 154.255 125.777 1.00 101.00 911 ARG A CA 1
ATOM 6296 C C . ARG A 1 911 ? 134.912 152.918 125.111 1.00 101.00 911 ARG A C 1
ATOM 6297 O O . ARG A 1 911 ? 134.452 152.662 123.995 1.00 101.00 911 ARG A O 1
ATOM 6305 N N . VAL A 1 912 ? 135.687 152.054 125.770 1.00 110.85 912 VAL A N 1
ATOM 6306 C CA . VAL A 1 912 ? 136.022 150.770 125.157 1.00 110.85 912 VAL A CA 1
ATOM 6307 C C . VAL A 1 912 ? 134.798 149.866 125.094 1.00 110.85 912 VAL A C 1
ATOM 6308 O O . VAL A 1 912 ? 134.657 149.072 124.153 1.00 110.85 912 VAL A O 1
ATOM 6312 N N . SER A 1 913 ? 133.897 149.959 126.077 1.00 113.31 913 SER A N 1
ATOM 6313 C CA . SER A 1 913 ? 132.645 149.219 125.989 1.00 113.31 913 SER A CA 1
ATOM 6314 C C . SER A 1 913 ? 131.851 149.653 124.769 1.00 113.31 913 SER A C 1
ATOM 6315 O O . SER A 1 913 ? 131.359 148.811 124.011 1.00 113.31 913 SER A O 1
ATOM 6318 N N . THR A 1 914 ? 131.752 150.964 124.539 1.00 115.32 914 THR A N 1
ATOM 6319 C CA . THR A 1 914 ? 131.081 151.442 123.333 1.00 115.32 914 THR A CA 1
ATOM 6320 C C . THR A 1 914 ? 131.799 150.961 122.074 1.00 115.32 914 THR A C 1
ATOM 6321 O O . THR A 1 914 ? 131.158 150.540 121.102 1.00 115.32 914 THR A O 1
ATOM 6325 N N . GLN A 1 915 ? 133.134 150.999 122.087 1.00 117.29 915 GLN A N 1
ATOM 6326 C CA . GLN A 1 915 ? 133.914 150.671 120.898 1.00 117.29 915 GLN A CA 1
ATOM 6327 C C . GLN A 1 915 ? 133.737 149.213 120.496 1.00 117.29 915 GLN A C 1
ATOM 6328 O O . GLN A 1 915 ? 133.502 148.911 119.320 1.00 117.29 915 GLN A O 1
ATOM 6334 N N . HIS A 1 916 ? 133.795 148.341 121.479 1.00 119.81 916 HIS A N 1
ATOM 6335 C CA . HIS A 1 916 ? 133.642 146.934 121.234 1.00 119.81 916 HIS A CA 1
ATOM 6336 C C . HIS A 1 916 ? 132.223 146.685 120.865 1.00 119.81 916 HIS A C 1
ATOM 6337 O O . HIS A 1 916 ? 131.963 145.938 119.953 1.00 119.81 916 HIS A O 1
ATOM 6344 N N . GLU A 1 917 ? 131.294 147.326 121.535 1.00 124.42 917 GLU A N 1
ATOM 6345 C CA . GLU A 1 917 ? 129.888 147.099 121.230 1.00 124.42 917 GLU A CA 1
ATOM 6346 C C . GLU A 1 917 ? 129.586 147.456 119.783 1.00 124.42 917 GLU A C 1
ATOM 6347 O O . GLU A 1 917 ? 128.695 146.857 119.170 1.00 124.42 917 GLU A O 1
ATOM 6353 N N . LYS A 1 918 ? 130.312 148.431 119.228 1.00 127.23 918 LYS A N 1
ATOM 6354 C CA . LYS A 1 918 ? 130.219 148.695 117.795 1.00 127.23 918 LYS A CA 1
ATOM 6355 C C . LYS A 1 918 ? 130.612 147.462 116.987 1.00 127.23 918 LYS A C 1
ATOM 6356 O O . LYS A 1 918 ? 130.077 147.228 115.897 1.00 127.23 918 LYS A O 1
ATOM 6362 N N . SER A 1 919 ? 131.545 146.665 117.512 1.00 132.48 919 SER A N 1
ATOM 6363 C CA . SER A 1 919 ? 131.945 145.386 116.923 1.00 132.48 919 SER A CA 1
ATOM 6364 C C . SER A 1 919 ? 132.494 145.571 115.507 1.00 132.48 919 SER A C 1
ATOM 6365 O O . SER A 1 919 ? 131.984 145.009 114.535 1.00 132.48 919 SER A O 1
ATOM 6368 N N . GLN A 1 920 ? 133.560 146.368 115.421 1.00 134.86 920 GLN A N 1
ATOM 6369 C CA . GLN A 1 920 ? 134.293 146.654 114.181 1.00 134.86 920 GLN A CA 1
ATOM 6370 C C . GLN A 1 920 ? 133.403 146.782 112.945 1.00 134.86 920 GLN A C 1
ATOM 6371 O O . GLN A 1 920 ? 132.369 147.449 112.979 1.00 134.86 920 GLN A O 1
#

Organism: Neurospora crassa (strain ATCC 24698 / 74-OR23-1A / CBS 708.71 / DSM 1257 / FGSC 987) (NCBI:txid367110)

Secondary structure (DSSP, 8-state):
--STTT-SSTTTTTGGGS-SS--------S----STTTTSSTTTT--SHHHHHTT-SHHHHHHHHHHHTTTTTS-TTHHHHHHHHHHHHHHHHHHHHHHHHHHHHHHHHTT---B----SS----B-SS---SS---EEESS----S-EEE-SS----EEE-SSSSS--S-B---SS-EEPSS-EEEE-EEEEEE--SSS-----HHHHHHHHHHHHHHHHHHHHHHHHHHHHHTT--HHHHHHHHHHHHHHHS-TTHHHHHHHHHHHHHHHHHHTTEEESSTTHHHHHHH--EEEEETBTTTB-S--EE------SSS-SSHHHHHHHHT----SSS--HHHHHHHHT---SSSTTTTTSS--EEEEEEEETTTTEEEEEEE-TT--EEEEEEE-HHHHHHHHTSSS---HHHHHHHHHHHHHHHHTT-EEEEEEE-SSSS--EEEEEEEEE-PPPTTHHHHHHHHHHTT-EEEEEESS-HHHHHHHHHHHT--S-EEEHHHHTSSS--S--HHHHHHHHHS-SEEES--HHHHHHHHHHHHHTT--EEEEE-SSTTHHHHHHSSEEEE-TT--HHHHHH-SEEESS-SHHHHHHHHHHHHHHHHHHHHHHHHHHHHHHHHHHHHHHHHHHHS----HHHHHHHHHHTTTSSTTTTSS-PPPPSS-----HHHHHHHHHHHHHHHHHHHHHHHHHHHHH-TTTSS-SS---HHHHHHHHHHHHHHTTHHHHSSSSSTTSSPPPHHHHHHHHHHHHHHHHHHHH-TTSSS---HHHHHHHHHHHHHHHHHHHHHHHHTT------HHHHHHHHHHHHHHHHHHHHHHT-

InterPro domains:
  IPR001757 P-type ATPase [PR00120] (498-516)
  IPR001757 P-type ATPase [PR00120] (604-620)
  IPR001757 P-type ATPase [PR00120] (632-648)
  IPR001757 P-type ATPase [PR00120] (663-688)
  IPR001757 P-type ATPase [PR00120] (798-819)
  IPR001757 P-type ATPase [TIGR01494] (146-410)
  IPR001757 P-type ATPase [TIGR01494] (607-712)
  IPR004014 Cation-transporting P-type ATPase, N-terminal [PF00690] (79-134)
  IPR004014 Cation-transporting P-type ATPase, N-terminal [SM00831] (70-140)
  IPR006534 P-type ATPase, subfamily IIIA [TIGR01647] (87-843)
  IPR006534 P-type ATPase, subfamily IIIA [cd02076] (87-876)
  IPR008250 P-type ATPase, A domain superfamily [SSF81653] (179-276)
  IPR018303 P-type ATPase, phosphorylation site [PS00154] (378-384)
  IPR023214 HAD superfamily [G3DSA:3.40.50.1000] (373-669)
  IPR023298 P-type ATPase, transmembrane domain superfamily [SSF81665] (78-871)
  IPR023299 P-type ATPase, cytoplasmic domain N [G3DSA:3.40.1110.10] (388-533)
  IPR036412 HAD-like superfamily [SSF56784] (373-681)
  IPR044492 P-type ATPase, haloacid dehalogenase domain [SFLDF00027] (358-684)
  IPR059000 P-type ATPase, A domain [PF00122] (177-276)

Foldseek 3Di:
DFPPPPHDCCLAVVQVPDDQAADDDPDPLVDQCFDQHCPQPPCNPVVPVLLVVLCDDDLNVLLVVQLCVPVNPPDCQRNVLSVVLSNVLSVLLSVLVCLLVVQLVVLVQVQFQWFADGHPDRDPTHGQRPDRASHKGKAAAWGFARAKFFWDPDWKWWFKQDPVQDNDRDGPIDTGGDTDAGRTTTNHMTTMGTHGPSNPPNRAPVVVVVVVLQVVLVVVLVVLLVLLVVLCVVVVPPVVLNSLLNSLLSLLRHDSQLVSLLSSLLSLLQSVLVVLQKRFDDSRLLLLLLFFQEEEEACEFAQFDLAKDFDPFPQPFPPRRPCPLLLVLLLAPPPVPPGGSVRVNSVVPLPDPDPSVVSPPQFAWDAWADQALLQQKTWTWTADPVGFTKTKMKGALVSLLVVLCPAPHDDVVGNVVQVVVVLVLLLVLFRWMWMWIDGDDRDITTRHIITMHTGTDPCNLVLLVLVVLLNHQYAYEELHDLSNVQNSCVVSVLDRFEEELAALCQAQYPPPQLLVSLVSLCPGSYYYNDGLSSLLSSQVSNVLLPGQYEYADAGPSNLVSQQSGSAYEDADNHHSSSVVSGRMYGNDTYCVSSVVSNFSSQQSVLLSLLLSLLSNLLSLQVSVQQSVCCSVPVDGADSSLSSVLSVLNVQLSSCSSPKDFGGDSHRDDCPPVLSVVLSNVSSVLNNVLLVQLLVQCVVQPQQPGLHPGGFGRRLLSSLLSLLLSSLSSLLSRDQAASPPDDIDPSSVVSSVVSNVVSLVCQQQVVSDDDHGDPVSSVSSVVSSVVSSVVSSNVCRVSVDPSSDDPVSSVVSSVVSVVSNVVVVCVVVD